Protein 3J3I (pdb70)

Radius of gyration: 35.37 Å; Cα contacts (8 Å, |Δi|>4): 1580; chains: 1; bounding box: 76×123×80 Å

Solvent-accessible surface area: 52558 Å² total; per-residue (Å²): 242,48,78,49,62,118,113,81,40,102,57,76,111,95,112,51,34,30,105,139,208,185,69,144,154,157,140,188,141,112,118,84,49,135,108,82,144,90,37,25,42,99,36,32,35,153,28,23,14,19,123,64,6,100,92,109,98,33,94,50,77,80,79,182,39,214,223,123,198,104,116,179,107,45,69,37,11,40,40,5,22,103,67,12,57,91,83,29,5,28,13,7,25,5,2,20,50,95,95,0,48,5,87,30,25,26,16,18,36,149,90,193,28,86,67,178,24,72,39,14,15,82,32,79,20,46,8,74,25,90,138,96,139,2,83,10,121,51,75,86,31,122,97,72,163,14,111,20,96,90,125,21,47,46,115,74,168,128,56,41,116,71,80,86,60,20,18,173,9,4,23,114,68,112,118,83,17,128,166,30,86,135,114,89,50,110,23,31,64,43,8,17,24,96,4,40,107,9,0,7,0,6,3,0,1,4,6,0,0,0,4,10,4,30,3,20,82,121,136,70,25,100,22,115,4,28,18,88,57,15,73,22,45,20,13,40,49,5,2,93,5,49,53,124,132,42,70,7,10,0,25,0,44,36,11,88,41,78,12,8,1,0,0,1,2,7,2,0,52,95,38,10,81,123,30,168,71,91,53,4,49,12,39,49,14,47,109,45,4,1,1,0,3,80,35,213,32,108,102,94,69,16,63,8,96,3,56,53,15,24,0,13,3,3,1,16,14,3,1,67,46,28,13,14,53,12,1,22,34,0,11,6,6,2,5,8,0,26,23,16,14,84,41,73,52,21,23,6,3,22,15,68,20,38,7,93,5,8,1,6,17,35,42,94,69,81,108,42,56,31,0,12,3,48,35,32,38,52,8,8,46,0,22,0,13,5,29,1,0,9,4,5,18,20,23,7,16,35,28,31,6,30,106,137,78,112,193,59,20,130,123,55,20,112,56,58,177,112,137,53,29,25,81,38,44,48,26,22,63,44,78,34,77,80,52,39,133,23,56,138,17,83,111,22,23,56,20,55,9,8,54,117,59,22,12,16,111,16,23,28,21,33,41,57,100,99,99,0,48,157,22,38,139,96,15,36,84,125,45,130,52,49,116,105,22,148,39,3,7,29,6,26,10,10,14,23,79,123,49,65,40,70,41,58,40,52,27,59,60,60,42,48,32,54,37,62,134,60,47,73,40,28,21,22,16,27,2,121,32,63,102,41,129,44,106,37,68,78,144,47,46,48,118,49,148,95,60,8,18,20,56,9,18,64,45,13,57,34,19,82,74,96,19,112,83,45,86,37,25,79,73,49,38,116,70,72,26,136,98,123,137,112,117,22,17,11,32,10,1,4,10,25,45,47,46,10,33,146,84,54,16,2,0,5,3,20,0,1,13,20,22,19,19,0,4,2,20,4,30,8,106,21,138,69,20,54,52,20,109,67,66,178,50,43,32,96,78,83,29,100,20,45,21,18,71,14,5,59,42,34,1,1,28,35,19,134,21,79,23,85,43,79,10,16,10,32,19,12,29,0,48,8,52,2,2,77,12,16,18,40,164,8,14,28,25,57,18,91,24,7,49,2,13,10,10,18,76,155,24,96,69,86,38,62,144,42,172,56,104,80,9,20,93,22,5,39,52,19,12,58,13,21,52,69,41,16,40,47,15,35,19,28,26,18,25,3,19,36,27,15,34,4,97,4,2,92,35,67,109,31,59,12,11,36,12,25,56,68,25,14,67,15,17,22,124,39,147,64,126,74,77,81,19,164,175,38,34,21,32,62,31,122,33,39,30,14,24,19,38,43,7,5,36,13,0,28,26,20,21,35,30,13,1,14,63,17,9,12,76,56,17,45,137,54,177,170,13,141,12,25,45,13,14,10,1,14,20,67,69,3,28,6,12,110,73,9,17,88,22,0,35,147,99,138,66,6,22,4,46,5,5,28,29,16,5,42,28,31,10,109,86,14,76,66,66,145,50,22,30,43,50,27,103,18,106,68,155,102,16,65,25,75,47,127,24,168,75,112,150,79,69,101,116,115,125,61,25,46,113,21,15,33,26,28,36,21,19,6,12,34,54,19,106,42,42,122,91,44,10,65,76,147,45,42,95,66,143,32,155,123,1,68,154,45,52,111,139,9,66,127,39,8,4,9,19,149,24,10,11,23,87,66,67,143,125,43,86,93,102,20,112,30,103,92,44,114,52,19,91,70,49,121,54,127,73,36,59,76,88,71,148,145

Nearest PDB structures (foldseek):
  3j3i-assembly1_A  TM=1.001E+00  e=0.000E+00  Penicillium chrysogenum virus (isolate Caston)

Foldseek 3Di:
DDDDPDDDPPPDDDDFTADDDDDDDDDDDDPCLVVLVVLLQVDVVPALVLVLLDADEAADDPDHDDDDDDDDDQAFQVVVCVVQVQQQALPLLDVLDQKKKFKWKWADDDPSDDQPLDGMGIWIAIGGADADAAAEDADDDDFDQQDFDCLQAPVHDDLPDDLVSVPPQFWHPPPQSVDDDPPLSVLLSVQRRVQRDWHDQLVLVLLLVLVLLVFALPPKDKDFAAAAEAATAPHPSLSVVPDDPLEAEQEDPAPPDVLLNRRSRLSQAFRRPPRDCGHYGDDHGSPHYYYYHNDDDDGDPDMDIDHNPSSVQSSCVSLQQDVQVSVSVNLAVSLCRVGPDPAYNFHWDHDRHGHSVSSTGSTDGDKDWGHQWFCWSSNSNSSSVVVNLVVLQLVCQPQVQQPPDPPDRQVVVLPPQDCSSQDDDDHDGDRIGGNDRDNPSQPAARDDPDRHYDGHDLSCCQSDPQCVLVSVVSRDDPIDDSPPDGGHHIGDFGHMDDDDDDDDDDDDDDDDDDDDADFKFKWWWKFDFDPDIDIGIGIDGLFDDDAFDDEARAGTWFADIISDADPCLVVVVCVQADDPDAPVPGDVSSRCLAGTFLWFPALLQLLLLLVLLVVLNQVDPQPDWDDDDPLDALEDAADHRCVSVVVSFPEEAEDPALHDLLLVSSSRSSCPWHDPTRDNGRLGYTYHAGHYHYYDHDDDHDDDDDDAPCSVVSSCSVCQPRHPPSVCSCQQVVAQPRSLVVVLVPFPGHYKYFGHHDTYHDDPYHPPPFKHDPDADDPCSASPVVLRVVVSLVVLVLLQVVQLSPDAVSRDAQPRNLPAQWARSGQDSRPSNVSVQVFDNDDTIRCGNSSSRVSRVVNVQQVPLADGDAEDPDDDPSFPNFDDDDDDDDDPDDPCVVVHQLLLCQLPVVPGSHHDDNDDDSSDRHDSDVRVVQVVVVPGDTSGTDDMWMAGDDDDDDRPRDDCSVCVSVPPDANSCPPMDD

B-factor: mean 20.0, std 0.0, range [20.0, 20.0]

Structure (mmCIF, N/CA/C/O backbone):
data_3J3I
#
_entry.id   3J3I
#
_cell.length_a   1
_cell.length_b   1
_cell.length_c   1
_cell.angle_alpha   90
_cell.angle_beta   90
_cell.angle_gamma   90
#
_symmetry.space_group_name_H-M   'P 1'
#
loop_
_atom_site.group_PDB
_atom_site.id
_atom_site.type_symbol
_atom_site.label_atom_id
_atom_site.label_alt_id
_atom_site.label_comp_id
_atom_site.label_asym_id
_atom_site.label_entity_id
_atom_site.label_seq_id
_atom_site.pdbx_PDB_ins_code
_atom_site.Cartn_x
_atom_site.Cartn_y
_atom_site.Cartn_z
_atom_site.occupancy
_atom_site.B_iso_or_equiv
_atom_site.auth_seq_id
_atom_site.auth_comp_id
_atom_site.auth_asym_id
_atom_site.auth_atom_id
_atom_site.pdbx_PDB_model_num
ATOM 1 N N . MET A 1 1 ? 70.204 125.318 120.019 1.00 20.00 1 MET A N 1
ATOM 2 C CA . MET A 1 1 ? 70.893 125.769 121.222 1.00 20.00 1 MET A CA 1
ATOM 3 C C . MET A 1 1 ? 71.257 124.594 122.122 1.00 20.00 1 MET A C 1
ATOM 4 O O . MET A 1 1 ? 71.753 124.781 123.233 1.00 20.00 1 MET A O 1
ATOM 9 N N . ALA A 1 2 ? 70.991 123.383 121.634 1.00 20.00 2 ALA A N 1
ATOM 10 C CA . ALA A 1 2 ? 71.336 122.152 122.344 1.00 20.00 2 ALA A CA 1
ATOM 11 C C . ALA A 1 2 ? 72.136 121.174 121.475 1.00 20.00 2 ALA A C 1
ATOM 12 O O . ALA A 1 2 ? 71.775 120.912 120.328 1.00 20.00 2 ALA A O 1
ATOM 14 N N . ALA A 1 3 ? 73.219 120.637 122.032 1.00 20.00 3 ALA A N 1
ATOM 15 C CA . ALA A 1 3 ? 74.047 119.639 121.353 1.00 20.00 3 ALA A CA 1
ATOM 16 C C . ALA A 1 3 ? 74.521 118.582 122.364 1.00 20.00 3 ALA A C 1
ATOM 17 O O . ALA A 1 3 ? 74.541 118.879 123.559 1.00 20.00 3 ALA A O 1
ATOM 19 N N . PRO A 1 4 ? 74.780 117.367 121.890 1.00 20.00 4 PRO A N 1
ATOM 20 C CA . PRO A 1 4 ? 74.653 117.036 120.461 1.00 20.00 4 PRO A CA 1
ATOM 21 C C . PRO A 1 4 ? 73.351 116.305 120.084 1.00 20.00 4 PRO A C 1
ATOM 22 O O . PRO A 1 4 ? 72.690 115.731 120.950 1.00 20.00 4 PRO A O 1
ATOM 26 N N . VAL A 1 5 ? 73.008 116.330 118.795 1.00 20.00 5 VAL A N 1
ATOM 27 C CA . VAL A 1 5 ? 71.897 115.544 118.232 1.00 20.00 5 VAL A CA 1
ATOM 28 C C . VAL A 1 5 ? 70.486 115.752 118.810 1.00 20.00 5 VAL A C 1
ATOM 29 O O . VAL A 1 5 ? 69.764 114.786 119.064 1.00 20.00 5 VAL A O 1
ATOM 33 N N . LEU A 1 6 ? 70.097 117.007 119.013 1.00 20.00 6 LEU A N 1
ATOM 34 C CA . LEU A 1 6 ? 68.782 117.335 119.575 1.00 20.00 6 LEU A CA 1
ATOM 35 C C . LEU A 1 6 ? 67.554 116.944 118.727 1.00 20.00 6 LEU A C 1
ATOM 36 O O . LEU A 1 6 ? 67.560 117.039 117.500 1.00 20.00 6 LEU A O 1
ATOM 41 N N . TYR A 1 7 ? 66.508 116.511 119.430 1.00 20.00 7 TYR A N 1
ATOM 42 C CA . TYR A 1 7 ? 65.165 116.180 118.891 1.00 20.00 7 TYR A CA 1
ATOM 43 C C . TYR A 1 7 ? 64.026 116.879 119.684 1.00 20.00 7 TYR A C 1
ATOM 44 O O . TYR A 1 7 ? 64.275 117.354 120.791 1.00 20.00 7 TYR A O 1
ATOM 53 N N . GLY A 1 8 ? 62.797 116.963 119.144 1.00 20.00 8 GLY A N 1
ATOM 54 C CA . GLY A 1 8 ? 61.745 117.705 119.840 1.00 20.00 8 GLY A CA 1
ATOM 55 C C . GLY A 1 8 ? 61.085 116.908 120.953 1.00 20.00 8 GLY A C 1
ATOM 56 O O . GLY A 1 8 ? 60.680 117.469 121.972 1.00 20.00 8 GLY A O 1
ATOM 57 N N . GLY A 1 9 ? 60.981 115.596 120.752 1.00 20.00 9 GLY A N 1
ATOM 58 C CA . GLY A 1 9 ? 60.396 114.697 121.745 1.00 20.00 9 GLY A CA 1
ATOM 59 C C . GLY A 1 9 ? 60.040 113.358 121.126 1.00 20.00 9 GLY A C 1
ATOM 60 O O . GLY A 1 9 ? 60.804 112.815 120.325 1.00 20.00 9 GLY A O 1
ATOM 61 N N . ALA A 1 10 ? 58.879 112.826 121.499 1.00 20.00 10 ALA A N 1
ATOM 62 C CA . ALA A 1 10 ? 58.369 111.591 120.905 1.00 20.00 10 ALA A CA 1
ATOM 63 C C . ALA A 1 10 ? 57.928 111.828 119.461 1.00 20.00 10 ALA A C 1
ATOM 64 O O . ALA A 1 10 ? 58.185 111.000 118.584 1.00 20.00 10 ALA A O 1
ATOM 66 N N . GLY A 1 11 ? 57.270 112.962 119.223 1.00 20.00 11 GLY A N 1
ATOM 67 C CA . GLY A 1 11 ? 56.786 113.324 117.891 1.00 20.00 11 GLY A CA 1
ATOM 68 C C . GLY A 1 11 ? 57.790 114.138 117.094 1.00 20.00 11 GLY A C 1
ATOM 69 O O . GLY A 1 11 ? 58.592 114.881 117.664 1.00 20.00 11 GLY A O 1
ATOM 70 N N . GLY A 1 12 ? 57.740 113.995 115.771 1.00 20.00 12 GLY A N 1
ATOM 71 C CA . GLY A 1 12 ? 58.605 114.753 114.869 1.00 20.00 12 GLY A CA 1
ATOM 72 C C . GLY A 1 12 ? 60.044 114.271 114.875 1.00 20.00 12 GLY A C 1
ATOM 73 O O . GLY A 1 12 ? 60.955 115.024 115.224 1.00 20.00 12 GLY A O 1
ATOM 74 N N . THR A 1 13 ? 60.244 113.014 114.484 1.00 20.00 13 THR A N 1
ATOM 75 C CA . THR A 1 13 ? 61.578 112.415 114.432 1.00 20.00 13 THR A CA 1
ATOM 76 C C . THR A 1 13 ? 62.217 112.610 113.057 1.00 20.00 13 THR A C 1
ATOM 77 O O . THR A 1 13 ? 61.525 112.614 112.036 1.00 20.00 13 THR A O 1
ATOM 81 N N . ALA A 1 14 ? 63.540 112.770 113.046 1.00 20.00 14 ALA A N 1
ATOM 82 C CA . ALA A 1 14 ? 64.307 112.973 111.816 1.00 20.00 14 ALA A CA 1
ATOM 83 C C . ALA A 1 14 ? 65.429 111.933 111.715 1.00 20.00 14 ALA A C 1
ATOM 84 O O . ALA A 1 14 ? 65.262 110.798 112.166 1.00 20.00 14 ALA A O 1
ATOM 86 N N . THR A 1 15 ? 66.560 112.315 111.119 1.00 20.00 15 THR A N 1
ATOM 87 C CA . THR A 1 15 ? 67.709 111.413 110.971 1.00 20.00 15 THR A CA 1
ATOM 88 C C . THR A 1 15 ? 68.321 111.018 112.320 1.00 20.00 15 THR A C 1
ATOM 89 O O . THR A 1 15 ? 68.139 111.710 113.324 1.00 20.00 15 THR A O 1
ATOM 93 N N . GLY A 1 16 ? 69.053 109.905 112.322 1.00 20.00 16 GLY A N 1
ATOM 94 C CA . GLY A 1 16 ? 69.576 109.297 113.550 1.00 20.00 16 GLY A CA 1
ATOM 95 C C . GLY A 1 16 ? 70.663 110.097 114.259 1.00 20.00 16 GLY A C 1
ATOM 96 O O . GLY A 1 16 ? 71.664 110.462 113.640 1.00 20.00 16 GLY A O 1
ATOM 97 N N . PRO A 1 17 ? 70.474 110.379 115.566 1.00 20.00 17 PRO A N 1
ATOM 98 C CA . PRO A 1 17 ? 71.491 111.061 116.377 1.00 20.00 17 PRO A CA 1
ATOM 99 C C . PRO A 1 17 ? 72.766 110.262 116.664 1.00 20.00 17 PRO A C 1
ATOM 100 O O . PRO A 1 17 ? 72.754 109.030 116.625 1.00 20.00 17 PRO A O 1
ATOM 104 N N . GLY A 1 18 ? 73.851 110.984 116.947 1.00 20.00 18 GLY A N 1
ATOM 105 C CA . GLY A 1 18 ? 75.074 110.405 117.508 1.00 20.00 18 GLY A CA 1
ATOM 106 C C . GLY A 1 18 ? 75.053 110.508 119.025 1.00 20.00 18 GLY A C 1
ATOM 107 O O . GLY A 1 18 ? 73.994 110.730 119.618 1.00 20.00 18 GLY A O 1
ATOM 108 N N . ASP A 1 19 ? 76.217 110.349 119.657 1.00 20.00 19 ASP A N 1
ATOM 109 C CA . ASP A 1 19 ? 76.317 110.369 121.122 1.00 20.00 19 ASP A CA 1
ATOM 110 C C . ASP A 1 19 ? 77.450 111.268 121.626 1.00 20.00 19 ASP A C 1
ATOM 111 O O . ASP A 1 19 ? 78.591 111.151 121.177 1.00 20.00 19 ASP A O 1
ATOM 116 N N . MET A 1 20 ? 77.116 112.162 122.558 1.00 20.00 20 MET A N 1
ATOM 117 C CA . MET A 1 20 ? 78.098 112.994 123.262 1.00 20.00 20 MET A CA 1
ATOM 118 C C . MET A 1 20 ? 77.686 113.134 124.731 1.00 20.00 20 MET A C 1
ATOM 119 O O . MET A 1 20 ? 76.690 112.545 125.159 1.00 20.00 20 MET A O 1
ATOM 124 N N . ARG A 1 21 ? 78.458 113.903 125.497 1.00 20.00 21 ARG A N 1
ATOM 125 C CA . ARG A 1 21 ? 78.122 114.212 126.889 1.00 20.00 21 ARG A CA 1
ATOM 126 C C . ARG A 1 21 ? 76.813 115.006 126.965 1.00 20.00 21 ARG A C 1
ATOM 127 O O . ARG A 1 21 ? 76.502 115.797 126.072 1.00 20.00 21 ARG A O 1
ATOM 135 N N . ARG A 1 22 ? 76.060 114.787 128.041 1.00 20.00 22 ARG A N 1
ATOM 136 C CA . ARG A 1 22 ? 74.709 115.347 128.195 1.00 20.00 22 ARG A CA 1
ATOM 137 C C . ARG A 1 22 ? 74.638 116.876 128.264 1.00 20.00 22 ARG A C 1
ATOM 138 O O . ARG A 1 22 ? 75.650 117.558 128.439 1.00 20.00 22 ARG A O 1
ATOM 146 N N . SER A 1 23 ? 73.420 117.390 128.098 1.00 20.00 23 SER A N 1
ATOM 147 C CA . SER A 1 23 ? 73.088 118.782 128.394 1.00 20.00 23 SER A CA 1
ATOM 148 C C . SER A 1 23 ? 72.221 118.812 129.652 1.00 20.00 23 SER A C 1
ATOM 149 O O . SER A 1 23 ? 72.509 119.547 130.598 1.00 20.00 23 SER A O 1
ATOM 152 N N . LEU A 1 24 ? 71.156 118.010 129.642 1.00 20.00 24 LEU A N 1
ATOM 153 C CA . LEU A 1 24 ? 70.302 117.800 130.811 1.00 20.00 24 LEU A CA 1
ATOM 154 C C . LEU A 1 24 ? 70.109 116.300 131.049 1.00 20.00 24 LEU A C 1
ATOM 155 O O . LEU A 1 24 ? 70.535 115.475 130.237 1.00 20.00 24 LEU A O 1
ATOM 160 N N . MET A 1 25 ? 69.468 115.956 132.164 1.00 20.00 25 MET A N 1
ATOM 161 C CA . MET A 1 25 ? 69.256 114.555 132.542 1.00 20.00 25 MET A CA 1
ATOM 162 C C . MET A 1 25 ? 68.225 113.858 131.650 1.00 20.00 25 MET A C 1
ATOM 163 O O . MET A 1 25 ? 67.257 114.479 131.205 1.00 20.00 25 MET A O 1
ATOM 168 N N . HIS A 1 26 ? 68.450 112.569 131.395 1.00 20.00 26 HIS A N 1
ATOM 169 C CA . HIS A 1 26 ? 67.490 111.721 130.685 1.00 20.00 26 HIS A CA 1
ATOM 170 C C . HIS A 1 26 ? 67.080 110.550 131.577 1.00 20.00 26 HIS A C 1
ATOM 171 O O . HIS A 1 26 ? 67.886 109.658 131.851 1.00 20.00 26 HIS A O 1
ATOM 178 N N . GLU A 1 27 ? 65.822 110.561 132.019 1.00 20.00 27 GLU A N 1
ATOM 179 C CA . GLU A 1 27 ? 65.322 109.592 132.996 1.00 20.00 27 GLU A CA 1
ATOM 180 C C . GLU A 1 27 ? 64.172 108.733 132.468 1.00 20.00 27 GLU A C 1
ATOM 181 O O . GLU A 1 27 ? 64.213 107.506 132.576 1.00 20.00 27 GLU A O 1
ATOM 187 N N . LYS A 1 28 ? 63.153 109.381 131.906 1.00 20.00 28 LYS A N 1
ATOM 188 C CA . LYS A 1 28 ? 61.850 108.741 131.687 1.00 20.00 28 LYS A CA 1
ATOM 189 C C . LYS A 1 28 ? 61.899 107.524 130.754 1.00 20.00 28 LYS A C 1
ATOM 190 O O . LYS A 1 28 ? 62.727 107.447 129.845 1.00 20.00 28 LYS A O 1
ATOM 196 N N . LYS A 1 29 ? 60.992 106.583 131.009 1.00 20.00 29 LYS A N 1
ATOM 197 C CA . LYS A 1 29 ? 60.947 105.289 130.328 1.00 20.00 29 LYS A CA 1
ATOM 198 C C . LYS A 1 29 ? 60.524 105.402 128.860 1.00 20.00 29 LYS A C 1
ATOM 199 O O . LYS A 1 29 ? 59.699 106.247 128.505 1.00 20.00 29 LYS A O 1
ATOM 205 N N . GLN A 1 30 ? 61.100 104.540 128.022 1.00 20.00 30 GLN A N 1
ATOM 206 C CA . GLN A 1 30 ? 60.673 104.372 126.630 1.00 20.00 30 GLN A CA 1
ATOM 207 C C . GLN A 1 30 ? 59.769 103.144 126.510 1.00 20.00 30 GLN A C 1
ATOM 208 O O . GLN A 1 30 ? 59.980 102.139 127.191 1.00 20.00 30 GLN A O 1
ATOM 214 N N . VAL A 1 31 ? 58.780 103.224 125.620 1.00 20.00 31 VAL A N 1
ATOM 215 C CA . VAL A 1 31 ? 57.732 102.199 125.521 1.00 20.00 31 VAL A CA 1
ATOM 216 C C . VAL A 1 31 ? 58.118 100.951 124.707 1.00 20.00 31 VAL A C 1
ATOM 217 O O . VAL A 1 31 ? 57.249 100.140 124.377 1.00 20.00 31 VAL A O 1
ATOM 221 N N . PHE A 1 32 ? 59.405 100.786 124.393 1.00 20.00 32 PHE A N 1
ATOM 222 C CA . PHE A 1 32 ? 59.889 99.539 123.789 1.00 20.00 32 PHE A CA 1
ATOM 223 C C . PHE A 1 32 ? 60.030 98.421 124.833 1.00 20.00 32 PHE A C 1
ATOM 224 O O . PHE A 1 32 ? 60.358 97.287 124.486 1.00 20.00 32 PHE A O 1
ATOM 232 N N . ALA A 1 33 ? 59.781 98.742 126.104 1.00 20.00 33 ALA A N 1
ATOM 233 C CA . ALA A 1 33 ? 59.799 97.755 127.189 1.00 20.00 33 ALA A CA 1
ATOM 234 C C . ALA A 1 33 ? 58.846 96.579 126.954 1.00 20.00 33 ALA A C 1
ATOM 235 O O . ALA A 1 33 ? 59.058 95.492 127.494 1.00 20.00 33 ALA A O 1
ATOM 237 N N . GLU A 1 34 ? 57.797 96.799 126.161 1.00 20.00 34 GLU A N 1
ATOM 238 C CA . GLU A 1 34 ? 56.907 95.715 125.740 1.00 20.00 34 GLU A CA 1
ATOM 239 C C . GLU A 1 34 ? 57.650 94.787 124.772 1.00 20.00 34 GLU A C 1
ATOM 240 O O . GLU A 1 34 ? 57.468 93.570 124.809 1.00 20.00 34 GLU A O 1
ATOM 246 N N . LEU A 1 35 ? 58.485 95.371 123.912 1.00 20.00 35 LEU A N 1
ATOM 247 C CA . LEU A 1 35 ? 59.361 94.600 123.026 1.00 20.00 35 LEU A CA 1
ATOM 248 C C . LEU A 1 35 ? 60.514 93.946 123.797 1.00 20.00 35 LEU A C 1
ATOM 249 O O . LEU A 1 35 ? 61.041 92.925 123.363 1.00 20.00 35 LEU A O 1
ATOM 254 N N . ARG A 1 36 ? 60.903 94.527 124.933 1.00 20.00 36 ARG A N 1
ATOM 255 C CA . ARG A 1 36 ? 61.951 93.941 125.782 1.00 20.00 36 ARG A CA 1
ATOM 256 C C . ARG A 1 36 ? 61.581 92.529 126.260 1.00 20.00 36 ARG A C 1
ATOM 257 O O . ARG A 1 36 ? 62.465 91.716 126.533 1.00 20.00 36 ARG A O 1
ATOM 265 N N . ARG A 1 37 ? 60.282 92.244 126.365 1.00 20.00 37 ARG A N 1
ATOM 266 C CA . ARG A 1 37 ? 59.810 90.885 126.655 1.00 20.00 37 ARG A CA 1
ATOM 267 C C . ARG A 1 37 ? 60.281 89.886 125.594 1.00 20.00 37 ARG A C 1
ATOM 268 O O . ARG A 1 37 ? 60.610 88.747 125.924 1.00 20.00 37 ARG A O 1
ATOM 276 N N . GLU A 1 38 ? 60.305 90.311 124.329 1.00 20.00 38 GLU A N 1
ATOM 277 C CA . GLU A 1 38 ? 60.798 89.469 123.228 1.00 20.00 38 GLU A CA 1
ATOM 278 C C . GLU A 1 38 ? 62.155 88.858 123.565 1.00 20.00 38 GLU A C 1
ATOM 279 O O . GLU A 1 38 ? 62.430 87.713 123.205 1.00 20.00 38 GLU A O 1
ATOM 285 N N . ALA A 1 39 ? 63.000 89.633 124.242 1.00 20.00 39 ALA A N 1
ATOM 286 C CA . ALA A 1 39 ? 64.249 89.113 124.784 1.00 20.00 39 ALA A CA 1
ATOM 287 C C . ALA A 1 39 ? 63.938 87.979 125.754 1.00 20.00 39 ALA A C 1
ATOM 288 O O . ALA A 1 39 ? 64.283 86.833 125.490 1.00 20.00 39 ALA A O 1
ATOM 290 N N . GLN A 1 40 ? 63.247 88.303 126.847 1.00 20.00 40 GLN A N 1
ATOM 291 C CA . GLN A 1 40 ? 62.916 87.329 127.896 1.00 20.00 40 GLN A CA 1
ATOM 292 C C . GLN A 1 40 ? 62.158 86.112 127.357 1.00 20.00 40 GLN A C 1
ATOM 293 O O . GLN A 1 40 ? 62.483 84.976 127.699 1.00 20.00 40 GLN A O 1
ATOM 299 N N . ALA A 1 41 ? 61.159 86.358 126.512 1.00 20.00 41 ALA A N 1
ATOM 300 C CA . ALA A 1 41 ? 60.287 85.299 125.995 1.00 20.00 41 ALA A CA 1
ATOM 301 C C . ALA A 1 41 ? 61.011 84.302 125.085 1.00 20.00 41 ALA A C 1
ATOM 302 O O . ALA A 1 41 ? 60.704 83.109 125.102 1.00 20.00 41 ALA A O 1
ATOM 304 N N . LEU A 1 42 ? 61.966 84.793 124.297 1.00 20.00 42 LEU A N 1
ATOM 305 C CA . LEU A 1 42 ? 62.677 83.959 123.324 1.00 20.00 42 LEU A CA 1
ATOM 306 C C . LEU A 1 42 ? 63.737 83.049 123.957 1.00 20.00 42 LEU A C 1
ATOM 307 O O . LEU A 1 42 ? 64.028 81.977 123.422 1.00 20.00 42 LEU A O 1
ATOM 312 N N . ARG A 1 43 ? 64.298 83.466 125.092 1.00 20.00 43 ARG A N 1
ATOM 313 C CA . ARG A 1 43 ? 65.448 82.770 125.701 1.00 20.00 43 ARG A CA 1
ATOM 314 C C . ARG A 1 43 ? 65.114 81.968 126.962 1.00 20.00 43 ARG A C 1
ATOM 315 O O . ARG A 1 43 ? 65.753 80.950 127.220 1.00 20.00 43 ARG A O 1
ATOM 323 N N . VAL A 1 44 ? 64.138 82.420 127.748 1.00 20.00 44 VAL A N 1
ATOM 324 C CA . VAL A 1 44 ? 63.702 81.659 128.926 1.00 20.00 44 VAL A CA 1
ATOM 325 C C . VAL A 1 44 ? 62.867 80.441 128.513 1.00 20.00 44 VAL A C 1
ATOM 326 O O . VAL A 1 44 ? 62.879 79.415 129.196 1.00 20.00 44 VAL A O 1
ATOM 330 N N . ALA A 1 45 ? 62.148 80.564 127.397 1.00 20.00 45 ALA A N 1
ATOM 331 C CA . ALA A 1 45 ? 61.350 79.465 126.857 1.00 20.00 45 ALA A CA 1
ATOM 332 C C . ALA A 1 45 ? 62.250 78.433 126.183 1.00 20.00 45 ALA A C 1
ATOM 333 O O . ALA A 1 45 ? 62.261 77.263 126.572 1.00 20.00 45 ALA A O 1
ATOM 335 N N . LYS A 1 46 ? 63.001 78.874 125.175 1.00 20.00 46 LYS A N 1
ATOM 336 C CA . LYS A 1 46 ? 63.944 78.004 124.469 1.00 20.00 46 LYS A CA 1
ATOM 337 C C . LYS A 1 46 ? 65.279 78.016 125.206 1.00 20.00 46 LYS A C 1
ATOM 338 O O . LYS A 1 46 ? 66.068 78.953 125.071 1.00 20.00 46 LYS A O 1
ATOM 344 N N . GLU A 1 47 ? 65.522 76.965 125.985 1.00 20.00 47 GLU A N 1
ATOM 345 C CA . GLU A 1 47 ? 66.596 76.969 126.970 1.00 20.00 47 GLU A CA 1
ATOM 346 C C . GLU A 1 47 ? 66.906 75.540 127.433 1.00 20.00 47 GLU A C 1
ATOM 347 O O . GLU A 1 47 ? 66.018 74.687 127.460 1.00 20.00 47 GLU A O 1
ATOM 353 N N . ALA A 1 48 ? 68.163 75.285 127.795 1.00 20.00 48 ALA A N 1
ATOM 354 C CA . ALA A 1 48 ? 68.617 73.932 128.142 1.00 20.00 48 ALA A CA 1
ATOM 355 C C . ALA A 1 48 ? 68.033 73.438 129.468 1.00 20.00 48 ALA A C 1
ATOM 356 O O . ALA A 1 48 ? 67.459 72.350 129.538 1.00 20.00 48 ALA A O 1
ATOM 358 N N . ARG A 1 49 ? 68.200 74.247 130.511 1.00 20.00 49 ARG A N 1
ATOM 359 C CA . ARG A 1 49 ? 67.711 73.943 131.862 1.00 20.00 49 ARG A CA 1
ATOM 360 C C . ARG A 1 49 ? 66.212 73.651 131.937 1.00 20.00 49 ARG A C 1
ATOM 361 O O . ARG A 1 49 ? 65.776 72.865 132.779 1.00 20.00 49 ARG A O 1
ATOM 369 N N . GLY A 1 50 ? 65.430 74.290 131.068 1.00 20.00 50 GLY A N 1
ATOM 370 C CA . GLY A 1 50 ? 63.980 74.083 131.021 1.00 20.00 50 GLY A CA 1
ATOM 371 C C . GLY A 1 50 ? 63.554 72.642 130.788 1.00 20.00 50 GLY A C 1
ATOM 372 O O . GLY A 1 50 ? 62.460 72.245 131.189 1.00 20.00 50 GLY A O 1
ATOM 373 N N . LYS A 1 51 ? 64.419 71.861 130.142 1.00 20.00 51 LYS A N 1
ATOM 374 C CA . LYS A 1 51 ? 64.153 70.446 129.876 1.00 20.00 51 LYS A CA 1
ATOM 375 C C . LYS A 1 51 ? 64.584 69.580 131.061 1.00 20.00 51 LYS A C 1
ATOM 376 O O . LYS A 1 51 ? 64.016 68.512 131.292 1.00 20.00 51 LYS A O 1
ATOM 382 N N . MET A 1 52 ? 65.593 70.041 131.799 1.00 20.00 52 MET A N 1
ATOM 383 C CA . MET A 1 52 ? 65.944 69.450 133.091 1.00 20.00 52 MET A CA 1
ATOM 384 C C . MET A 1 52 ? 64.874 69.820 134.122 1.00 20.00 52 MET A C 1
ATOM 385 O O . MET A 1 52 ? 64.604 69.054 135.049 1.00 20.00 52 MET A O 1
ATOM 390 N N . SER A 1 53 ? 64.270 70.997 133.949 1.00 20.00 53 SER A N 1
ATOM 391 C CA . SER A 1 53 ? 63.155 71.444 134.786 1.00 20.00 53 SER A CA 1
ATOM 392 C C . SER A 1 53 ? 61.859 70.687 134.473 1.00 20.00 53 SER A C 1
ATOM 393 O O . SER A 1 53 ? 60.927 70.699 135.277 1.00 20.00 53 SER A O 1
ATOM 396 N N . VAL A 1 54 ? 61.791 70.062 133.297 1.00 20.00 54 VAL A N 1
ATOM 397 C CA . VAL A 1 54 ? 60.735 69.098 132.990 1.00 20.00 54 VAL A CA 1
ATOM 398 C C . VAL A 1 54 ? 61.155 67.751 133.578 1.00 20.00 54 VAL A C 1
ATOM 399 O O . VAL A 1 54 ? 62.207 67.218 133.223 1.00 20.00 54 VAL A O 1
ATOM 403 N N . TRP A 1 55 ? 60.327 67.206 134.468 1.00 20.00 55 TRP A N 1
ATOM 404 C CA . TRP A 1 55 ? 60.705 66.044 135.286 1.00 20.00 55 TRP A CA 1
ATOM 405 C C . TRP A 1 55 ? 59.645 64.942 135.289 1.00 20.00 55 TRP A C 1
ATOM 406 O O . TRP A 1 55 ? 58.571 65.095 134.702 1.00 20.00 55 TRP A O 1
ATOM 417 N N . ASP A 1 56 ? 59.969 63.829 135.949 1.00 20.00 56 ASP A N 1
ATOM 418 C CA . ASP A 1 56 ? 59.047 62.705 136.115 1.00 20.00 56 ASP A CA 1
ATOM 419 C C . ASP A 1 56 ? 58.345 62.773 137.481 1.00 20.00 56 ASP A C 1
ATOM 420 O O . ASP A 1 56 ? 58.953 63.206 138.462 1.00 20.00 56 ASP A O 1
ATOM 425 N N . PRO A 1 57 ? 57.067 62.340 137.550 1.00 20.00 57 PRO A N 1
ATOM 426 C CA . PRO A 1 57 ? 56.270 62.408 138.777 1.00 20.00 57 PRO A CA 1
ATOM 427 C C . PRO A 1 57 ? 56.296 61.105 139.583 1.00 20.00 57 PRO A C 1
ATOM 428 O O . PRO A 1 57 ? 56.973 60.154 139.185 1.00 20.00 57 PRO A O 1
ATOM 432 N N . SER A 1 58 ? 55.556 61.059 140.695 1.00 20.00 58 SER A N 1
ATOM 433 C CA . SER A 1 58 ? 55.586 59.896 141.594 1.00 20.00 58 SER A CA 1
ATOM 434 C C . SER A 1 58 ? 54.484 59.857 142.669 1.00 20.00 58 SER A C 1
ATOM 435 O O . SER A 1 58 ? 53.674 60.778 142.784 1.00 20.00 58 SER A O 1
ATOM 438 N N . THR A 1 59 ? 54.471 58.765 143.438 1.00 20.00 59 THR A N 1
ATOM 439 C CA . THR A 1 59 ? 53.586 58.591 144.600 1.00 20.00 59 THR A CA 1
ATOM 440 C C . THR A 1 59 ? 54.091 57.420 145.461 1.00 20.00 59 THR A C 1
ATOM 441 O O . THR A 1 59 ? 54.987 56.688 145.033 1.00 20.00 59 THR A O 1
ATOM 445 N N . ARG A 1 60 ? 53.531 57.239 146.661 1.00 20.00 60 ARG A N 1
ATOM 446 C CA . ARG A 1 60 ? 53.988 56.159 147.556 1.00 20.00 60 ARG A CA 1
ATOM 447 C C . ARG A 1 60 ? 52.950 55.622 148.557 1.00 20.00 60 ARG A C 1
ATOM 448 O O . ARG A 1 60 ? 52.475 54.496 148.407 1.00 20.00 60 ARG A O 1
ATOM 456 N N . GLU A 1 61 ? 52.613 56.418 149.573 1.00 20.00 61 GLU A N 1
ATOM 457 C CA . GLU A 1 61 ? 51.966 55.896 150.788 1.00 20.00 61 GLU A CA 1
ATOM 458 C C . GLU A 1 61 ? 50.528 55.395 150.593 1.00 20.00 61 GLU A C 1
ATOM 459 O O . GLU A 1 61 ? 50.299 54.184 150.574 1.00 20.00 61 GLU A O 1
ATOM 465 N N . GLY A 1 62 ? 49.576 56.320 150.461 1.00 20.00 62 GLY A N 1
ATOM 466 C CA . GLY A 1 62 ? 48.144 55.996 150.486 1.00 20.00 62 GLY A CA 1
ATOM 467 C C . GLY A 1 62 ? 47.760 54.772 149.677 1.00 20.00 62 GLY A C 1
ATOM 468 O O . GLY A 1 62 ? 47.401 53.734 150.239 1.00 20.00 62 GLY A O 1
ATOM 469 N N . ALA A 1 63 ? 47.831 54.899 148.355 1.00 20.00 63 ALA A N 1
ATOM 470 C CA . ALA A 1 63 ? 47.598 53.772 147.453 1.00 20.00 63 ALA A CA 1
ATOM 471 C C . ALA A 1 63 ? 48.841 52.890 147.414 1.00 20.00 63 ALA A C 1
ATOM 472 O O . ALA A 1 63 ? 49.961 53.384 147.546 1.00 20.00 63 ALA A O 1
ATOM 474 N N . ARG A 1 64 ? 48.640 51.587 147.228 1.00 20.00 64 ARG A N 1
ATOM 475 C CA . ARG A 1 64 ? 49.744 50.627 147.245 1.00 20.00 64 ARG A CA 1
ATOM 476 C C . ARG A 1 64 ? 50.609 50.752 145.991 1.00 20.00 64 ARG A C 1
ATOM 477 O O . ARG A 1 64 ? 50.109 50.642 144.870 1.00 20.00 64 ARG A O 1
ATOM 485 N N . GLY A 1 65 ? 51.906 50.980 146.193 1.00 20.00 65 GLY A N 1
ATOM 486 C CA . GLY A 1 65 ? 52.858 51.102 145.092 1.00 20.00 65 GLY A CA 1
ATOM 487 C C . GLY A 1 65 ? 53.312 49.749 144.576 1.00 20.00 65 GLY A C 1
ATOM 488 O O . GLY A 1 65 ? 53.364 48.774 145.329 1.00 20.00 65 GLY A O 1
ATOM 489 N N . TYR A 1 66 ? 53.644 49.693 143.288 1.00 20.00 66 TYR A N 1
ATOM 490 C CA . TYR A 1 66 ? 54.095 48.453 142.654 1.00 20.00 66 TYR A CA 1
ATOM 491 C C . TYR A 1 66 ? 55.547 48.139 143.007 1.00 20.00 66 TYR A C 1
ATOM 492 O O . TYR A 1 66 ? 56.293 49.013 143.453 1.00 20.00 66 TYR A O 1
ATOM 501 N N . ARG A 1 67 ? 55.937 46.884 142.796 1.00 20.00 67 ARG A N 1
ATOM 502 C CA . ARG A 1 67 ? 57.288 46.422 143.115 1.00 20.00 67 ARG A CA 1
ATOM 503 C C . ARG A 1 67 ? 58.256 46.799 141.997 1.00 20.00 67 ARG A C 1
ATOM 504 O O . ARG A 1 67 ? 57.851 46.957 140.843 1.00 20.00 67 ARG A O 1
ATOM 512 N N . GLU A 1 68 ? 59.532 46.943 142.348 1.00 20.00 68 GLU A N 1
ATOM 513 C CA . GLU A 1 68 ? 60.583 47.230 141.372 1.00 20.00 68 GLU A CA 1
ATOM 514 C C . GLU A 1 68 ? 61.868 46.483 141.717 1.00 20.00 68 GLU A C 1
ATOM 515 O O . GLU A 1 68 ? 62.499 46.764 142.738 1.00 20.00 68 GLU A O 1
ATOM 521 N N . LYS A 1 69 ? 62.243 45.530 140.865 1.00 20.00 69 LYS A N 1
ATOM 522 C CA . LYS A 1 69 ? 63.529 44.845 140.981 1.00 20.00 69 LYS A CA 1
ATOM 523 C C . LYS A 1 69 ? 64.476 45.376 139.904 1.00 20.00 69 LYS A C 1
ATOM 524 O O . LYS A 1 69 ? 64.130 45.404 138.721 1.00 20.00 69 LYS A O 1
ATOM 530 N N . VAL A 1 70 ? 65.659 45.816 140.324 1.00 20.00 70 VAL A N 1
ATOM 531 C CA . VAL A 1 70 ? 66.652 46.372 139.407 1.00 20.00 70 VAL A CA 1
ATOM 532 C C . VAL A 1 70 ? 67.490 45.242 138.815 1.00 20.00 70 VAL A C 1
ATOM 533 O O . VAL A 1 70 ? 67.696 44.211 139.459 1.00 20.00 70 VAL A O 1
ATOM 537 N N . VAL A 1 71 ? 67.964 45.438 137.585 1.00 20.00 71 VAL A N 1
ATOM 538 C CA . VAL A 1 71 ? 68.811 44.449 136.911 1.00 20.00 71 VAL A CA 1
ATOM 539 C C . VAL A 1 71 ? 70.124 44.233 137.665 1.00 20.00 71 VAL A C 1
ATOM 540 O O . VAL A 1 71 ? 70.575 45.106 138.410 1.00 20.00 71 VAL A O 1
ATOM 544 N N . ARG A 1 72 ? 70.729 43.066 137.461 1.00 20.00 72 ARG A N 1
ATOM 545 C CA . ARG A 1 72 ? 71.940 42.678 138.185 1.00 20.00 72 ARG A CA 1
ATOM 546 C C . ARG A 1 72 ? 73.138 43.554 137.811 1.00 20.00 72 ARG A C 1
ATOM 547 O O . ARG A 1 72 ? 73.574 43.562 136.659 1.00 20.00 72 ARG A O 1
ATOM 555 N N . PHE A 1 73 ? 73.656 44.287 138.797 1.00 20.00 73 PHE A N 1
ATOM 556 C CA . PHE A 1 73 ? 74.883 45.067 138.640 1.00 20.00 73 PHE A CA 1
ATOM 557 C C . PHE A 1 73 ? 76.026 44.369 139.372 1.00 20.00 73 PHE A C 1
ATOM 558 O O . PHE A 1 73 ? 75.908 44.046 140.555 1.00 20.00 73 PHE A O 1
ATOM 566 N N . GLY A 1 74 ? 77.127 44.139 138.660 1.00 20.00 74 GLY A N 1
ATOM 567 C CA . GLY A 1 74 ? 78.282 43.440 139.217 1.00 20.00 74 GLY A CA 1
ATOM 568 C C . GLY A 1 74 ? 79.044 44.253 140.248 1.00 20.00 74 GLY A C 1
ATOM 569 O O . GLY A 1 74 ? 79.459 43.720 141.278 1.00 20.00 74 GLY A O 1
ATOM 570 N N . ARG A 1 75 ? 79.224 45.543 139.968 1.00 20.00 75 ARG A N 1
ATOM 571 C CA . ARG A 1 75 ? 79.976 46.438 140.848 1.00 20.00 75 ARG A CA 1
ATOM 572 C C . ARG A 1 75 ? 79.122 47.598 141.348 1.00 20.00 75 ARG A C 1
ATOM 573 O O . ARG A 1 75 ? 78.355 48.193 140.589 1.00 20.00 75 ARG A O 1
ATOM 581 N N . GLN A 1 76 ? 79.272 47.909 142.634 1.00 20.00 76 GLN A N 1
ATOM 582 C CA . GLN A 1 76 ? 78.524 48.983 143.281 1.00 20.00 76 GLN A CA 1
ATOM 583 C C . GLN A 1 76 ? 79.281 50.309 143.210 1.00 20.00 76 GLN A C 1
ATOM 584 O O . GLN A 1 76 ? 78.674 51.362 143.011 1.00 20.00 76 GLN A O 1
ATOM 590 N N . ILE A 1 77 ? 80.602 50.249 143.368 1.00 20.00 77 ILE A N 1
ATOM 591 C CA . ILE A 1 77 ? 81.443 51.448 143.372 1.00 20.00 77 ILE A CA 1
ATOM 592 C C . ILE A 1 77 ? 81.658 51.985 141.956 1.00 20.00 77 ILE A C 1
ATOM 593 O O . ILE A 1 77 ? 81.665 53.199 141.745 1.00 20.00 77 ILE A O 1
ATOM 598 N N . ALA A 1 78 ? 81.842 51.081 140.994 1.00 20.00 78 ALA A N 1
ATOM 599 C CA . ALA A 1 78 ? 82.028 51.463 139.592 1.00 20.00 78 ALA A CA 1
ATOM 600 C C . ALA A 1 78 ? 80.871 52.328 139.094 1.00 20.00 78 ALA A C 1
ATOM 601 O O . ALA A 1 78 ? 81.090 53.356 138.452 1.00 20.00 78 ALA A O 1
ATOM 603 N N . SER A 1 79 ? 79.646 51.905 139.400 1.00 20.00 79 SER A N 1
ATOM 604 C CA . SER A 1 79 ? 78.448 52.672 139.060 1.00 20.00 79 SER A CA 1
ATOM 605 C C . SER A 1 79 ? 78.333 53.943 139.905 1.00 20.00 79 SER A C 1
ATOM 606 O O . SER A 1 79 ? 77.852 54.969 139.422 1.00 20.00 79 SER A O 1
ATOM 609 N N . LEU A 1 80 ? 78.768 53.865 141.163 1.00 20.00 80 LEU A N 1
ATOM 610 C CA . LEU A 1 80 ? 78.787 55.029 142.054 1.00 20.00 80 LEU A CA 1
ATOM 611 C C . LEU A 1 80 ? 79.743 56.103 141.532 1.00 20.00 80 LEU A C 1
ATOM 612 O O . LEU A 1 80 ? 79.452 57.293 141.629 1.00 20.00 80 LEU A O 1
ATOM 617 N N . LEU A 1 81 ? 80.878 55.677 140.981 1.00 20.00 81 LEU A N 1
ATOM 618 C CA . LEU A 1 81 ? 81.822 56.599 140.341 1.00 20.00 81 LEU A CA 1
ATOM 619 C C . LEU A 1 81 ? 81.297 57.073 138.984 1.00 20.00 81 LEU A C 1
ATOM 620 O O . LEU A 1 81 ? 81.400 58.255 138.655 1.00 20.00 81 LEU A O 1
ATOM 625 N N . GLN A 1 82 ? 80.733 56.147 138.208 1.00 20.00 82 GLN A N 1
ATOM 626 C CA . GLN A 1 82 ? 80.208 56.456 136.872 1.00 20.00 82 GLN A CA 1
ATOM 627 C C . GLN A 1 82 ? 79.009 57.410 136.916 1.00 20.00 82 GLN A C 1
ATOM 628 O O . GLN A 1 82 ? 78.780 58.165 135.969 1.00 20.00 82 GLN A O 1
ATOM 634 N N . TYR A 1 83 ? 78.249 57.370 138.011 1.00 20.00 83 TYR A N 1
ATOM 635 C CA . TYR A 1 83 ? 77.103 58.264 138.196 1.00 20.00 83 TYR A CA 1
ATOM 636 C C . TYR A 1 83 ? 77.535 59.729 138.307 1.00 20.00 83 TYR A C 1
ATOM 637 O O . TYR A 1 83 ? 76.830 60.621 137.836 1.00 20.00 83 TYR A O 1
ATOM 646 N N . PHE A 1 84 ? 78.691 59.967 138.929 1.00 20.00 84 PHE A N 1
ATOM 647 C CA . PHE A 1 84 ? 79.226 61.323 139.098 1.00 20.00 84 PHE A CA 1
ATOM 648 C C . PHE A 1 84 ? 80.268 61.699 138.035 1.00 20.00 84 PHE A C 1
ATOM 649 O O . PHE A 1 84 ? 80.454 62.883 137.749 1.00 20.00 84 PHE A O 1
ATOM 657 N N . GLU A 1 85 ? 80.942 60.703 137.456 1.00 20.00 85 GLU A N 1
ATOM 658 C CA . GLU A 1 85 ? 81.944 60.954 136.408 1.00 20.00 85 GLU A CA 1
ATOM 659 C C . GLU A 1 85 ? 81.307 61.389 135.087 1.00 20.00 85 GLU A C 1
ATOM 660 O O . GLU A 1 85 ? 81.795 62.314 134.436 1.00 20.00 85 GLU A O 1
ATOM 666 N N . ASN A 1 86 ? 80.225 60.717 134.696 1.00 20.00 86 ASN A N 1
ATOM 667 C CA . ASN A 1 86 ? 79.490 61.075 133.480 1.00 20.00 86 ASN A CA 1
ATOM 668 C C . ASN A 1 86 ? 78.805 62.435 133.609 1.00 20.00 86 ASN A C 1
ATOM 669 O O . ASN A 1 86 ? 78.671 63.165 132.625 1.00 20.00 86 ASN A O 1
ATOM 674 N N . MET A 1 87 ? 78.372 62.764 134.825 1.00 20.00 87 MET A N 1
ATOM 675 C CA . MET A 1 87 ? 77.849 64.094 135.128 1.00 20.00 87 MET A CA 1
ATOM 676 C C . MET A 1 87 ? 78.971 65.135 135.168 1.00 20.00 87 MET A C 1
ATOM 677 O O . MET A 1 87 ? 78.712 66.319 134.993 1.00 20.00 87 MET A O 1
ATOM 682 N N . HIS A 1 88 ? 80.205 64.683 135.401 1.00 20.00 88 HIS A N 1
ATOM 683 C CA . HIS A 1 88 ? 81.404 65.538 135.412 1.00 20.00 88 HIS A CA 1
ATOM 684 C C . HIS A 1 88 ? 81.454 66.508 136.596 1.00 20.00 88 HIS A C 1
ATOM 685 O O . HIS A 1 88 ? 82.031 67.594 136.497 1.00 20.00 88 HIS A O 1
ATOM 692 N N . SER A 1 89 ? 80.856 66.106 137.715 1.00 20.00 89 SER A N 1
ATOM 693 C CA . SER A 1 89 ? 80.962 66.859 138.958 1.00 20.00 89 SER A CA 1
ATOM 694 C C . SER A 1 89 ? 82.126 66.299 139.771 1.00 20.00 89 SER A C 1
ATOM 695 O O . SER A 1 89 ? 82.228 65.082 139.940 1.00 20.00 89 SER A O 1
ATOM 698 N N . PRO A 1 90 ? 83.009 67.178 140.283 1.00 20.00 90 PRO A N 1
ATOM 699 C CA . PRO A 1 90 ? 84.100 66.729 141.149 1.00 20.00 90 PRO A CA 1
ATOM 700 C C . PRO A 1 90 ? 83.633 66.501 142.595 1.00 20.00 90 PRO A C 1
ATOM 701 O O . PRO A 1 90 ? 84.360 66.815 143.541 1.00 20.00 90 PRO A O 1
ATOM 705 N N . ALA A 1 91 ? 82.441 65.928 142.753 1.00 20.00 91 ALA A N 1
ATOM 706 C CA . ALA A 1 91 ? 81.789 65.812 144.055 1.00 20.00 91 ALA A CA 1
ATOM 707 C C . ALA A 1 91 ? 82.265 64.576 144.809 1.00 20.00 91 ALA A C 1
ATOM 708 O O . ALA A 1 91 ? 83.033 63.771 144.278 1.00 20.00 91 ALA A O 1
ATOM 710 N N . LEU A 1 92 ? 81.809 64.449 146.055 1.00 20.00 92 LEU A N 1
ATOM 711 C CA . LEU A 1 92 ? 82.144 63.323 146.942 1.00 20.00 92 LEU A CA 1
ATOM 712 C C . LEU A 1 92 ? 83.600 63.346 147.431 1.00 20.00 92 LEU A C 1
ATOM 713 O O . LEU A 1 92 ? 83.871 62.992 148.580 1.00 20.00 92 LEU A O 1
ATOM 718 N N . ASP A 1 93 ? 84.527 63.749 146.562 1.00 20.00 93 ASP A N 1
ATOM 719 C CA . ASP A 1 93 ? 85.902 64.041 146.968 1.00 20.00 93 ASP A CA 1
ATOM 720 C C . ASP A 1 93 ? 85.920 65.225 147.939 1.00 20.00 93 ASP A C 1
ATOM 721 O O . ASP A 1 93 ? 86.670 65.227 148.916 1.00 20.00 93 ASP A O 1
ATOM 726 N N . ILE A 1 94 ? 85.092 66.229 147.650 1.00 20.00 94 ILE A N 1
ATOM 727 C CA . ILE A 1 94 ? 84.876 67.368 148.551 1.00 20.00 94 ILE A CA 1
ATOM 728 C C . ILE A 1 94 ? 84.277 66.936 149.890 1.00 20.00 94 ILE A C 1
ATOM 729 O O . ILE A 1 94 ? 84.737 67.370 150.949 1.00 20.00 94 ILE A O 1
ATOM 734 N N . ILE A 1 95 ? 83.260 66.077 149.833 1.00 20.00 95 ILE A N 1
ATOM 735 C CA . ILE A 1 95 ? 82.483 65.694 151.018 1.00 20.00 95 ILE A CA 1
ATOM 736 C C . ILE A 1 95 ? 83.336 64.994 152.090 1.00 20.00 95 ILE A C 1
ATOM 737 O O . ILE A 1 95 ? 82.905 64.862 153.235 1.00 20.00 95 ILE A O 1
ATOM 742 N N . ALA A 1 96 ? 84.541 64.561 151.716 1.00 20.00 96 ALA A N 1
ATOM 743 C CA . ALA A 1 96 ? 85.515 64.022 152.671 1.00 20.00 96 ALA A CA 1
ATOM 744 C C . ALA A 1 96 ? 85.920 65.035 153.751 1.00 20.00 96 ALA A C 1
ATOM 745 O O . ALA A 1 96 ? 86.296 64.641 154.856 1.00 20.00 96 ALA A O 1
ATOM 747 N N . CYS A 1 97 ? 85.847 66.327 153.431 1.00 20.00 97 CYS A N 1
ATOM 748 C CA . CYS A 1 97 ? 86.075 67.384 154.420 1.00 20.00 97 CYS A CA 1
ATOM 749 C C . CYS A 1 97 ? 84.895 67.476 155.386 1.00 20.00 97 CYS A C 1
ATOM 750 O O . CYS A 1 97 ? 83.779 67.069 155.052 1.00 20.00 97 CYS A O 1
ATOM 753 N N . ASP A 1 98 ? 85.145 68.011 156.579 1.00 20.00 98 ASP A N 1
ATOM 754 C CA . ASP A 1 98 ? 84.103 68.132 157.605 1.00 20.00 98 ASP A CA 1
ATOM 755 C C . ASP A 1 98 ? 82.989 69.099 157.193 1.00 20.00 98 ASP A C 1
ATOM 756 O O . ASP A 1 98 ? 81.813 68.826 157.431 1.00 20.00 98 ASP A O 1
ATOM 761 N N . LYS A 1 99 ? 83.367 70.214 156.568 1.00 20.00 99 LYS A N 1
ATOM 762 C CA . LYS A 1 99 ? 82.413 71.230 156.127 1.00 20.00 99 LYS A CA 1
ATOM 763 C C . LYS A 1 99 ? 82.388 71.301 154.602 1.00 20.00 99 LYS A C 1
ATOM 764 O O . LYS A 1 99 ? 83.430 71.476 153.967 1.00 20.00 99 LYS A O 1
ATOM 770 N N . PHE A 1 100 ? 81.197 71.159 154.024 1.00 20.00 100 PHE A N 1
ATOM 771 C CA . PHE A 1 100 ? 81.015 71.239 152.574 1.00 20.00 100 PHE A CA 1
ATOM 772 C C . PHE A 1 100 ? 79.733 72.001 152.234 1.00 20.00 100 PHE A C 1
ATOM 773 O O . PHE A 1 100 ? 78.667 71.716 152.783 1.00 20.00 100 PHE A O 1
ATOM 781 N N . LEU A 1 101 ? 79.851 72.979 151.338 1.00 20.00 101 LEU A N 1
ATOM 782 C CA . LEU A 1 101 ? 78.707 73.773 150.893 1.00 20.00 101 LEU A CA 1
ATOM 783 C C . LEU A 1 101 ? 78.048 73.111 149.685 1.00 20.00 101 LEU A C 1
ATOM 784 O O . LEU A 1 101 ? 78.695 72.357 148.953 1.00 20.00 101 LEU A O 1
ATOM 789 N N . LEU A 1 102 ? 76.762 73.394 149.485 1.00 20.00 102 LEU A N 1
ATOM 790 C CA . LEU A 1 102 ? 75.987 72.791 148.398 1.00 20.00 102 LEU A CA 1
ATOM 791 C C . LEU A 1 102 ? 75.151 73.841 147.667 1.00 20.00 102 LEU A C 1
ATOM 792 O O . LEU A 1 102 ? 74.103 74.263 148.158 1.00 20.00 102 LEU A O 1
ATOM 797 N N . LYS A 1 103 ? 75.621 74.255 146.491 1.00 20.00 103 LYS A N 1
ATOM 798 C CA . LYS A 1 103 ? 74.919 75.252 145.682 1.00 20.00 103 LYS A CA 1
ATOM 799 C C . LYS A 1 103 ? 73.741 74.629 144.933 1.00 20.00 103 LYS A C 1
ATOM 800 O O . LYS A 1 103 ? 73.919 73.701 144.144 1.00 20.00 103 LYS A O 1
ATOM 806 N N . TYR A 1 104 ? 72.542 75.144 145.198 1.00 20.00 104 TYR A N 1
ATOM 807 C CA . TYR A 1 104 ? 71.337 74.760 144.464 1.00 20.00 104 TYR A CA 1
ATOM 808 C C . TYR A 1 104 ? 70.656 76.009 143.918 1.00 20.00 104 TYR A C 1
ATOM 809 O O . TYR A 1 104 ? 70.920 77.120 144.381 1.00 20.00 104 TYR A O 1
ATOM 818 N N . GLN A 1 105 ? 69.781 75.821 142.932 1.00 20.00 105 GLN A N 1
ATOM 819 C CA . GLN A 1 105 ? 69.072 76.937 142.308 1.00 20.00 105 GLN A CA 1
ATOM 820 C C . GLN A 1 105 ? 67.661 76.543 141.870 1.00 20.00 105 GLN A C 1
ATOM 821 O O . GLN A 1 105 ? 67.456 75.487 141.269 1.00 20.00 105 GLN A O 1
ATOM 827 N N . ILE A 1 106 ? 66.701 77.412 142.180 1.00 20.00 106 ILE A N 1
ATOM 828 C CA . ILE A 1 106 ? 65.287 77.177 141.894 1.00 20.00 106 ILE A CA 1
ATOM 829 C C . ILE A 1 106 ? 64.937 77.838 140.562 1.00 20.00 106 ILE A C 1
ATOM 830 O O . ILE A 1 106 ? 65.691 78.677 140.077 1.00 20.00 106 ILE A O 1
ATOM 835 N N . TYR A 1 107 ? 63.814 77.441 139.962 1.00 20.00 107 TYR A N 1
ATOM 836 C CA . TYR A 1 107 ? 63.358 78.023 138.696 1.00 20.00 107 TYR A CA 1
ATOM 837 C C . TYR A 1 107 ? 61.851 78.266 138.686 1.00 20.00 107 TYR A C 1
ATOM 838 O O . TYR A 1 107 ? 61.107 77.647 139.447 1.00 20.00 107 TYR A O 1
ATOM 847 N N . GLY A 1 108 ? 61.417 79.184 137.822 1.00 20.00 108 GLY A N 1
ATOM 848 C CA . GLY A 1 108 ? 59.997 79.432 137.575 1.00 20.00 108 GLY A CA 1
ATOM 849 C C . GLY A 1 108 ? 59.597 78.793 136.258 1.00 20.00 108 GLY A C 1
ATOM 850 O O . GLY A 1 108 ? 60.209 79.069 135.224 1.00 20.00 108 GLY A O 1
ATOM 851 N N . ASP A 1 109 ? 58.572 77.943 136.291 1.00 20.00 109 ASP A N 1
ATOM 852 C CA . ASP A 1 109 ? 58.195 77.130 135.133 1.00 20.00 109 ASP A CA 1
ATOM 853 C C . ASP A 1 109 ? 56.698 77.222 134.827 1.00 20.00 109 ASP A C 1
ATOM 854 O O . ASP A 1 109 ? 55.904 77.617 135.682 1.00 20.00 109 ASP A O 1
ATOM 859 N N . ILE A 1 110 ? 56.338 76.876 133.589 1.00 20.00 110 ILE A N 1
ATOM 860 C CA . ILE A 1 110 ? 54.943 76.768 133.124 1.00 20.00 110 ILE A CA 1
ATOM 861 C C . ILE A 1 110 ? 54.310 78.128 132.810 1.00 20.00 110 ILE A C 1
ATOM 862 O O . ILE A 1 110 ? 53.772 78.322 131.718 1.00 20.00 110 ILE A O 1
ATOM 867 N N . ASP A 1 111 ? 54.369 79.060 133.759 1.00 20.00 111 ASP A N 1
ATOM 868 C CA . ASP A 1 111 ? 53.917 80.429 133.518 1.00 20.00 111 ASP A CA 1
ATOM 869 C C . ASP A 1 111 ? 54.980 81.163 132.707 1.00 20.00 111 ASP A C 1
ATOM 870 O O . ASP A 1 111 ? 56.118 81.300 133.161 1.00 20.00 111 ASP A O 1
ATOM 875 N N . ARG A 1 112 ? 54.615 81.619 131.508 1.00 20.00 112 ARG A N 1
ATOM 876 C CA . ARG A 1 112 ? 55.552 82.340 130.642 1.00 20.00 112 ARG A CA 1
ATOM 877 C C . ARG A 1 112 ? 56.033 83.599 131.365 1.00 20.00 112 ARG A C 1
ATOM 878 O O . ARG A 1 112 ? 55.290 84.572 131.505 1.00 20.00 112 ARG A O 1
ATOM 886 N N . ASP A 1 113 ? 57.283 83.558 131.821 1.00 20.00 113 ASP A N 1
ATOM 887 C CA . ASP A 1 113 ? 57.791 84.510 132.812 1.00 20.00 113 ASP A CA 1
ATOM 888 C C . ASP A 1 113 ? 57.983 85.928 132.273 1.00 20.00 113 ASP A C 1
ATOM 889 O O . ASP A 1 113 ? 58.341 86.107 131.107 1.00 20.00 113 ASP A O 1
ATOM 894 N N . PRO A 1 114 ? 57.744 86.942 133.129 1.00 20.00 114 PRO A N 1
ATOM 895 C CA . PRO A 1 114 ? 58.072 88.330 132.826 1.00 20.00 114 PRO A CA 1
ATOM 896 C C . PRO A 1 114 ? 59.488 88.680 133.281 1.00 20.00 114 PRO A C 1
ATOM 897 O O . PRO A 1 114 ? 60.187 87.831 133.841 1.00 20.00 114 PRO A O 1
ATOM 901 N N . ALA A 1 115 ? 59.898 89.924 133.044 1.00 20.00 115 ALA A N 1
ATOM 902 C CA . ALA A 1 115 ? 61.225 90.395 133.434 1.00 20.00 115 ALA A CA 1
ATOM 903 C C . ALA A 1 115 ? 61.206 91.008 134.835 1.00 20.00 115 ALA A C 1
ATOM 904 O O . ALA A 1 115 ? 61.215 92.232 134.988 1.00 20.00 115 ALA A O 1
ATOM 906 N N . PHE A 1 116 ? 61.178 90.148 135.851 1.00 20.00 116 PHE A N 1
ATOM 907 C CA . PHE A 1 116 ? 61.310 90.582 137.248 1.00 20.00 116 PHE A CA 1
ATOM 908 C C . PHE A 1 116 ? 62.766 90.870 137.619 1.00 20.00 116 PHE A C 1
ATOM 909 O O . PHE A 1 116 ? 63.034 91.507 138.639 1.00 20.00 116 PHE A O 1
ATOM 917 N N . GLY A 1 117 ? 63.697 90.398 136.791 1.00 20.00 117 GLY A N 1
ATOM 918 C CA . GLY A 1 117 ? 65.117 90.422 137.120 1.00 20.00 117 GLY A CA 1
ATOM 919 C C . GLY A 1 117 ? 65.512 89.194 137.921 1.00 20.00 117 GLY A C 1
ATOM 920 O O . GLY A 1 117 ? 66.608 89.141 138.477 1.00 20.00 117 GLY A O 1
ATOM 921 N N . GLU A 1 118 ? 64.617 88.206 137.972 1.00 20.00 118 GLU A N 1
ATOM 922 C CA . GLU A 1 118 ? 64.837 86.971 138.724 1.00 20.00 118 GLU A CA 1
ATOM 923 C C . GLU A 1 118 ? 63.862 85.873 138.290 1.00 20.00 118 GLU A C 1
ATOM 924 O O . GLU A 1 118 ? 62.699 85.866 138.703 1.00 20.00 118 GLU A O 1
ATOM 930 N N . ASN A 1 119 ? 64.339 84.964 137.443 1.00 20.00 119 ASN A N 1
ATOM 931 C CA . ASN A 1 119 ? 63.624 83.725 137.146 1.00 20.00 119 ASN A CA 1
ATOM 932 C C . ASN A 1 119 ? 64.135 82.622 138.065 1.00 20.00 119 ASN A C 1
ATOM 933 O O . ASN A 1 119 ? 63.348 81.897 138.677 1.00 20.00 119 ASN A O 1
ATOM 938 N N . THR A 1 120 ? 65.460 82.511 138.153 1.00 20.00 120 THR A N 1
ATOM 939 C CA . THR A 1 120 ? 66.109 81.508 138.993 1.00 20.00 120 THR A CA 1
ATOM 940 C C . THR A 1 120 ? 66.555 82.098 140.329 1.00 20.00 120 THR A C 1
ATOM 941 O O . THR A 1 120 ? 66.832 83.295 140.428 1.00 20.00 120 THR A O 1
ATOM 945 N N . MET A 1 121 ? 66.619 81.244 141.350 1.00 20.00 121 MET A N 1
ATOM 946 C CA . MET A 1 121 ? 67.119 81.634 142.666 1.00 20.00 121 MET A CA 1
ATOM 947 C C . MET A 1 121 ? 68.459 80.948 142.926 1.00 20.00 121 MET A C 1
ATOM 948 O O . MET A 1 121 ? 68.959 80.214 142.073 1.00 20.00 121 MET A O 1
ATOM 953 N N . THR A 1 122 ? 69.039 81.200 144.098 1.00 20.00 122 THR A N 1
ATOM 954 C CA . THR A 1 122 ? 70.288 80.556 144.510 1.00 20.00 122 THR A CA 1
ATOM 955 C C . THR A 1 122 ? 70.262 80.244 146.006 1.00 20.00 122 THR A C 1
ATOM 956 O O . THR A 1 122 ? 70.037 81.138 146.825 1.00 20.00 122 THR A O 1
ATOM 960 N N . ALA A 1 123 ? 70.492 78.977 146.351 1.00 20.00 123 ALA A N 1
ATOM 961 C CA . ALA A 1 123 ? 70.493 78.529 147.745 1.00 20.00 123 ALA A CA 1
ATOM 962 C C . ALA A 1 123 ? 71.757 77.728 148.051 1.00 20.00 123 ALA A C 1
ATOM 963 O O . ALA A 1 123 ? 72.039 76.729 147.387 1.00 20.00 123 ALA A O 1
ATOM 965 N N . GLU A 1 124 ? 72.509 78.173 149.057 1.00 20.00 124 GLU A N 1
ATOM 966 C CA . GLU A 1 124 ? 73.750 77.516 149.467 1.00 20.00 124 GLU A CA 1
ATOM 967 C C . GLU A 1 124 ? 73.594 76.898 150.854 1.00 20.00 124 GLU A C 1
ATOM 968 O O . GLU A 1 124 ? 73.475 77.617 151.846 1.00 20.00 124 GLU A O 1
ATOM 974 N N . VAL A 1 125 ? 73.603 75.567 150.914 1.00 20.00 125 VAL A N 1
ATOM 975 C CA . VAL A 1 125 ? 73.394 74.832 152.163 1.00 20.00 125 VAL A CA 1
ATOM 976 C C . VAL A 1 125 ? 74.727 74.385 152.776 1.00 20.00 125 VAL A C 1
ATOM 977 O O . VAL A 1 125 ? 75.434 73.570 152.181 1.00 20.00 125 VAL A O 1
ATOM 981 N N . PRO A 1 126 ? 75.075 74.916 153.967 1.00 20.00 126 PRO A N 1
ATOM 982 C CA . PRO A 1 126 ? 76.268 74.460 154.679 1.00 20.00 126 PRO A CA 1
ATOM 983 C C . PRO A 1 126 ? 75.962 73.265 155.582 1.00 20.00 126 PRO A C 1
ATOM 984 O O . PRO A 1 126 ? 75.010 73.316 156.365 1.00 20.00 126 PRO A O 1
ATOM 988 N N . VAL A 1 127 ? 76.762 72.206 155.470 1.00 20.00 127 VAL A N 1
ATOM 989 C CA . VAL A 1 127 ? 76.561 70.987 156.257 1.00 20.00 127 VAL A CA 1
ATOM 990 C C . VAL A 1 127 ? 77.867 70.531 156.910 1.00 20.00 127 VAL A C 1
ATOM 991 O O . VAL A 1 127 ? 78.817 70.159 156.219 1.00 20.00 127 VAL A O 1
ATOM 995 N N . VAL A 1 128 ? 77.901 70.568 158.242 1.00 20.00 128 VAL A N 1
ATOM 996 C CA . VAL A 1 128 ? 79.041 70.080 159.019 1.00 20.00 128 VAL A CA 1
ATOM 997 C C . VAL A 1 128 ? 78.676 68.743 159.662 1.00 20.00 128 VAL A C 1
ATOM 998 O O . VAL A 1 128 ? 77.534 68.545 160.080 1.00 20.00 128 VAL A O 1
ATOM 1002 N N . TRP A 1 129 ? 79.645 67.831 159.741 1.00 20.00 129 TRP A N 1
ATOM 1003 C CA . TRP A 1 129 ? 79.403 66.494 160.293 1.00 20.00 129 TRP A CA 1
ATOM 1004 C C . TRP A 1 129 ? 79.299 66.510 161.817 1.00 20.00 129 TRP A C 1
ATOM 1005 O O . TRP A 1 129 ? 80.047 67.219 162.493 1.00 20.00 129 TRP A O 1
ATOM 1016 N N . ASP A 1 130 ? 78.362 65.720 162.341 1.00 20.00 130 ASP A N 1
ATOM 1017 C CA . ASP A 1 130 ? 78.141 65.595 163.781 1.00 20.00 130 ASP A CA 1
ATOM 1018 C C . ASP A 1 130 ? 78.385 64.148 164.207 1.00 20.00 130 ASP A C 1
ATOM 1019 O O . ASP A 1 130 ? 78.247 63.227 163.398 1.00 20.00 130 ASP A O 1
ATOM 1024 N N . LYS A 1 131 ? 78.745 63.957 165.475 1.00 20.00 131 LYS A N 1
ATOM 1025 C CA . LYS A 1 131 ? 79.050 62.628 166.006 1.00 20.00 131 LYS A CA 1
ATOM 1026 C C . LYS A 1 131 ? 78.263 62.314 167.278 1.00 20.00 131 LYS A C 1
ATOM 1027 O O . LYS A 1 131 ? 78.432 62.975 168.304 1.00 20.00 131 LYS A O 1
ATOM 1033 N N . CYS A 1 132 ? 77.400 61.303 167.189 1.00 20.00 132 CYS A N 1
ATOM 1034 C CA . CYS A 1 132 ? 76.731 60.722 168.351 1.00 20.00 132 CYS A CA 1
ATOM 1035 C C . CYS A 1 132 ? 77.032 59.223 168.384 1.00 20.00 132 CYS A C 1
ATOM 1036 O O . CYS A 1 132 ? 77.308 58.617 167.344 1.00 20.00 132 CYS A O 1
ATOM 1039 N N . GLU A 1 133 ? 76.980 58.635 169.577 1.00 20.00 133 GLU A N 1
ATOM 1040 C CA . GLU A 1 133 ? 77.388 57.240 169.781 1.00 20.00 133 GLU A CA 1
ATOM 1041 C C . GLU A 1 133 ? 76.593 56.248 168.932 1.00 20.00 133 GLU A C 1
ATOM 1042 O O . GLU A 1 133 ? 75.386 56.406 168.740 1.00 20.00 133 GLU A O 1
ATOM 1048 N N . VAL A 1 134 ? 77.289 55.228 168.430 1.00 20.00 134 VAL A N 1
ATOM 1049 C CA . VAL A 1 134 ? 76.668 54.143 167.672 1.00 20.00 134 VAL A CA 1
ATOM 1050 C C . VAL A 1 134 ? 76.335 52.992 168.615 1.00 20.00 134 VAL A C 1
ATOM 1051 O O . VAL A 1 134 ? 77.050 52.756 169.591 1.00 20.00 134 VAL A O 1
ATOM 1055 N N . GLU A 1 135 ? 75.249 52.280 168.320 1.00 20.00 135 GLU A N 1
ATOM 1056 C CA . GLU A 1 135 ? 74.851 51.106 169.095 1.00 20.00 135 GLU A CA 1
ATOM 1057 C C . GLU A 1 135 ? 74.314 50.013 168.169 1.00 20.00 135 GLU A C 1
ATOM 1058 O O . GLU A 1 135 ? 73.141 50.025 167.793 1.00 20.00 135 GLU A O 1
ATOM 1064 N N . VAL A 1 136 ? 75.183 49.071 167.807 1.00 20.00 136 VAL A N 1
ATOM 1065 C CA . VAL A 1 136 ? 74.821 47.981 166.901 1.00 20.00 136 VAL A CA 1
ATOM 1066 C C . VAL A 1 136 ? 74.255 46.796 167.687 1.00 20.00 136 VAL A C 1
ATOM 1067 O O . VAL A 1 136 ? 74.693 46.519 168.806 1.00 20.00 136 VAL A O 1
ATOM 1071 N N . LYS A 1 137 ? 73.275 46.112 167.097 1.00 20.00 137 LYS A N 1
ATOM 1072 C CA . LYS A 1 137 ? 72.650 44.938 167.710 1.00 20.00 137 LYS A CA 1
ATOM 1073 C C . LYS A 1 137 ? 72.664 43.756 166.743 1.00 20.00 137 LYS A C 1
ATOM 1074 O O . LYS A 1 137 ? 72.619 43.941 165.525 1.00 20.00 137 LYS A O 1
ATOM 1080 N N . LEU A 1 138 ? 72.720 42.546 167.297 1.00 20.00 138 LEU A N 1
ATOM 1081 C CA . LEU A 1 138 ? 72.788 41.319 166.502 1.00 20.00 138 LEU A CA 1
ATOM 1082 C C . LEU A 1 138 ? 71.518 40.486 166.663 1.00 20.00 138 LEU A C 1
ATOM 1083 O O . LEU A 1 138 ? 71.099 40.199 167.786 1.00 20.00 138 LEU A O 1
ATOM 1088 N N . TYR A 1 139 ? 70.910 40.108 165.539 1.00 20.00 139 TYR A N 1
ATOM 1089 C CA . TYR A 1 139 ? 69.782 39.171 165.540 1.00 20.00 139 TYR A CA 1
ATOM 1090 C C . TYR A 1 139 ? 69.921 38.144 164.412 1.00 20.00 139 TYR A C 1
ATOM 1091 O O . TYR A 1 139 ? 70.718 38.327 163.490 1.00 20.00 139 TYR A O 1
ATOM 1100 N N . ALA A 1 140 ? 69.146 37.065 164.502 1.00 20.00 140 ALA A N 1
ATOM 1101 C CA . ALA A 1 140 ? 69.282 35.927 163.589 1.00 20.00 140 ALA A CA 1
ATOM 1102 C C . ALA A 1 140 ? 68.734 36.229 162.194 1.00 20.00 140 ALA A C 1
ATOM 1103 O O . ALA A 1 140 ? 67.628 36.754 162.053 1.00 20.00 140 ALA A O 1
ATOM 1105 N N . GLY A 1 141 ? 69.516 35.884 161.171 1.00 20.00 141 GLY A N 1
ATOM 1106 C CA . GLY A 1 141 ? 69.129 36.086 159.773 1.00 20.00 141 GLY A CA 1
ATOM 1107 C C . GLY A 1 141 ? 69.318 34.824 158.945 1.00 20.00 141 GLY A C 1
ATOM 1108 O O . GLY A 1 141 ? 69.554 33.748 159.500 1.00 20.00 141 GLY A O 1
ATOM 1109 N N . PRO A 1 142 ? 69.212 34.945 157.608 1.00 20.00 142 PRO A N 1
ATOM 1110 C CA . PRO A 1 142 ? 69.385 33.793 156.721 1.00 20.00 142 PRO A CA 1
ATOM 1111 C C . PRO A 1 142 ? 70.848 33.366 156.592 1.00 20.00 142 PRO A C 1
ATOM 1112 O O . PRO A 1 142 ? 71.740 34.217 156.558 1.00 20.00 142 PRO A O 1
ATOM 1116 N N . LEU A 1 143 ? 71.077 32.056 156.512 1.00 20.00 143 LEU A N 1
ATOM 1117 C CA . LEU A 1 143 ? 72.428 31.492 156.484 1.00 20.00 143 LEU A CA 1
ATOM 1118 C C . LEU A 1 143 ? 72.841 31.072 155.073 1.00 20.00 143 LEU A C 1
ATOM 1119 O O . LEU A 1 143 ? 71.997 30.915 154.189 1.00 20.00 143 LEU A O 1
ATOM 1124 N N . GLN A 1 144 ? 74.146 30.889 154.878 1.00 20.00 144 GLN A N 1
ATOM 1125 C CA . GLN A 1 144 ? 74.697 30.488 153.580 1.00 20.00 144 GLN A CA 1
ATOM 1126 C C . GLN A 1 144 ? 74.537 28.982 153.356 1.00 20.00 144 GLN A C 1
ATOM 1127 O O . GLN A 1 144 ? 74.091 28.256 154.247 1.00 20.00 144 GLN A O 1
ATOM 1133 N N . LYS A 1 145 ? 74.905 28.525 152.160 1.00 20.00 145 LYS A N 1
ATOM 1134 C CA . LYS A 1 145 ? 74.758 27.117 151.781 1.00 20.00 145 LYS A CA 1
ATOM 1135 C C . LYS A 1 145 ? 75.723 26.203 152.532 1.00 20.00 145 LYS A C 1
ATOM 1136 O O . LYS A 1 145 ? 75.289 25.340 153.298 1.00 20.00 145 LYS A O 1
ATOM 1142 N N . LEU A 1 146 ? 77.023 26.394 152.302 1.00 20.00 146 LEU A N 1
ATOM 1143 C CA . LEU A 1 146 ? 78.067 25.577 152.926 1.00 20.00 146 LEU A CA 1
ATOM 1144 C C . LEU A 1 146 ? 77.906 24.097 152.549 1.00 20.00 146 LEU A C 1
ATOM 1145 O O . LEU A 1 146 ? 77.601 23.254 153.396 1.00 20.00 146 LEU A O 1
ATOM 1150 N N . MET A 1 147 ? 78.109 23.799 151.267 1.00 20.00 147 MET A N 1
ATOM 1151 C CA . MET A 1 147 ? 77.962 22.434 150.747 1.00 20.00 147 MET A CA 1
ATOM 1152 C C . MET A 1 147 ? 79.238 21.621 150.979 1.00 20.00 147 MET A C 1
ATOM 1153 O O . MET A 1 147 ? 80.339 22.081 150.672 1.00 20.00 147 MET A O 1
ATOM 1158 N N . SER A 1 148 ? 79.078 20.417 151.526 1.00 20.00 148 SER A N 1
ATOM 1159 C CA . SER A 1 148 ? 80.212 19.578 151.926 1.00 20.00 148 SER A CA 1
ATOM 1160 C C . SER A 1 148 ? 80.535 18.514 150.880 1.00 20.00 148 SER A C 1
ATOM 1161 O O . SER A 1 148 ? 79.832 18.382 149.875 1.00 20.00 148 SER A O 1
ATOM 1164 N N . ARG A 1 149 ? 81.608 17.762 151.125 1.00 20.00 149 ARG A N 1
ATOM 1165 C CA . ARG A 1 149 ? 82.005 16.660 150.247 1.00 20.00 149 ARG A CA 1
ATOM 1166 C C . ARG A 1 149 ? 80.999 15.510 150.309 1.00 20.00 149 ARG A C 1
ATOM 1167 O O . ARG A 1 149 ? 80.226 15.397 151.264 1.00 20.00 149 ARG A O 1
ATOM 1175 N N . ALA A 1 150 ? 81.022 14.659 149.285 1.00 20.00 150 ALA A N 1
ATOM 1176 C CA . ALA A 1 150 ? 80.074 13.547 149.166 1.00 20.00 150 ALA A CA 1
ATOM 1177 C C . ALA A 1 150 ? 80.237 12.494 150.267 1.00 20.00 150 ALA A C 1
ATOM 1178 O O . ALA A 1 150 ? 79.279 11.799 150.608 1.00 20.00 150 ALA A O 1
ATOM 1180 N N . LYS A 1 151 ? 81.446 12.381 150.814 1.00 20.00 151 LYS A N 1
ATOM 1181 C CA . LYS A 1 151 ? 81.734 11.411 151.873 1.00 20.00 151 LYS A CA 1
ATOM 1182 C C . LYS A 1 151 ? 81.116 11.818 153.213 1.00 20.00 151 LYS A C 1
ATOM 1183 O O . LYS A 1 151 ? 80.681 10.960 153.983 1.00 20.00 151 LYS A O 1
ATOM 1189 N N . LEU A 1 152 ? 81.079 13.122 153.485 1.00 20.00 152 LEU A N 1
ATOM 1190 C CA . LEU A 1 152 ? 80.584 13.637 154.765 1.00 20.00 152 LEU A CA 1
ATOM 1191 C C . LEU A 1 152 ? 79.060 13.582 154.875 1.00 20.00 152 LEU A C 1
ATOM 1192 O O . LEU A 1 152 ? 78.521 12.884 155.737 1.00 20.00 152 LEU A O 1
ATOM 1197 N N . VAL A 1 153 ? 78.376 14.317 154.002 1.00 20.00 153 VAL A N 1
ATOM 1198 C CA . VAL A 1 153 ? 76.923 14.495 154.109 1.00 20.00 153 VAL A CA 1
ATOM 1199 C C . VAL A 1 153 ? 76.118 13.258 153.697 1.00 20.00 153 VAL A C 1
ATOM 1200 O O . VAL A 1 153 ? 75.222 12.830 154.429 1.00 20.00 153 VAL A O 1
ATOM 1204 N N . GLY A 1 154 ? 76.442 12.685 152.539 1.00 20.00 154 GLY A N 1
ATOM 1205 C CA . GLY A 1 154 ? 75.608 11.646 151.933 1.00 20.00 154 GLY A CA 1
ATOM 1206 C C . GLY A 1 154 ? 74.278 12.235 151.494 1.00 20.00 154 GLY A C 1
ATOM 1207 O O . GLY A 1 154 ? 74.209 13.408 151.118 1.00 20.00 154 GLY A O 1
ATOM 1208 N N . ALA A 1 155 ? 73.223 11.425 151.533 1.00 20.00 155 ALA A N 1
ATOM 1209 C CA . ALA A 1 155 ? 71.860 11.929 151.361 1.00 20.00 155 ALA A CA 1
ATOM 1210 C C . ALA A 1 155 ? 71.426 12.537 152.689 1.00 20.00 155 ALA A C 1
ATOM 1211 O O . ALA A 1 155 ? 71.009 13.695 152.755 1.00 20.00 155 ALA A O 1
ATOM 1213 N N . ALA A 1 156 ? 71.528 11.728 153.740 1.00 20.00 156 ALA A N 1
ATOM 1214 C CA . ALA A 1 156 ? 71.397 12.183 155.119 1.00 20.00 156 ALA A CA 1
ATOM 1215 C C . ALA A 1 156 ? 72.474 11.482 155.945 1.00 20.00 156 ALA A C 1
ATOM 1216 O O . ALA A 1 156 ? 72.966 10.421 155.555 1.00 20.00 156 ALA A O 1
ATOM 1218 N N . ARG A 1 157 ? 72.840 12.081 157.075 1.00 20.00 157 ARG A N 1
ATOM 1219 C CA . ARG A 1 157 ? 73.909 11.550 157.930 1.00 20.00 157 ARG A CA 1
ATOM 1220 C C . ARG A 1 157 ? 73.695 10.085 158.324 1.00 20.00 157 ARG A C 1
ATOM 1221 O O . ARG A 1 157 ? 72.559 9.636 158.496 1.00 20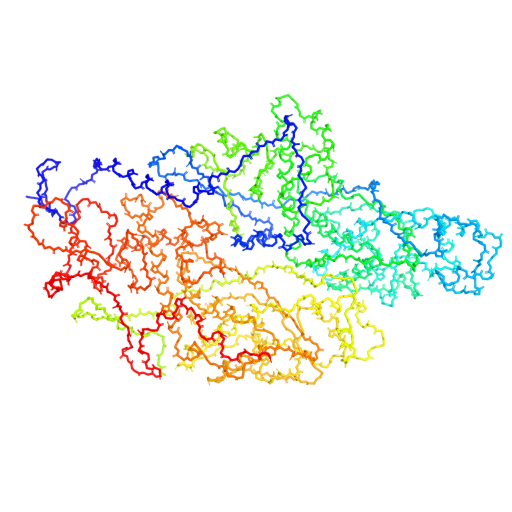.00 157 ARG A O 1
ATOM 1229 N N . GLU A 1 158 ? 74.799 9.353 158.456 1.00 20.00 158 GLU A N 1
ATOM 1230 C CA . GLU A 1 158 ? 74.782 7.970 158.926 1.00 20.00 158 GLU A CA 1
ATOM 1231 C C . GLU A 1 158 ? 75.541 7.865 160.243 1.00 20.00 158 GLU A C 1
ATOM 1232 O O . GLU A 1 158 ? 76.347 8.737 160.576 1.00 20.00 158 GLU A O 1
ATOM 1238 N N . GLY A 1 159 ? 75.275 6.796 160.989 1.00 20.00 159 GLY A N 1
ATOM 1239 C CA . GLY A 1 159 ? 76.070 6.465 162.167 1.00 20.00 159 GLY A CA 1
ATOM 1240 C C . GLY A 1 159 ? 77.435 5.988 161.708 1.00 20.00 159 GLY A C 1
ATOM 1241 O O . GLY A 1 159 ? 77.605 4.812 161.389 1.00 20.00 159 GLY A O 1
ATOM 1242 N N . ILE A 1 160 ? 78.397 6.913 161.679 1.00 20.00 160 ILE A N 1
ATOM 1243 C CA . ILE A 1 160 ? 79.723 6.696 161.070 1.00 20.00 160 ILE A CA 1
ATOM 1244 C C . ILE A 1 160 ? 80.183 5.231 161.134 1.00 20.00 160 ILE A C 1
ATOM 1245 O O . ILE A 1 160 ? 80.661 4.776 162.176 1.00 20.00 160 ILE A O 1
ATOM 1250 N N . PRO A 1 161 ? 80.030 4.487 160.018 1.00 20.00 161 PRO A N 1
ATOM 1251 C CA . PRO A 1 161 ? 80.399 3.072 159.998 1.00 20.00 161 PRO A CA 1
ATOM 1252 C C . PRO A 1 161 ? 81.882 2.832 159.710 1.00 20.00 161 PRO A C 1
ATOM 1253 O O . PRO A 1 161 ? 82.562 2.179 160.505 1.00 20.00 161 PRO A O 1
ATOM 1257 N N . ASN A 1 162 ? 82.372 3.360 158.590 1.00 20.00 162 ASN A N 1
ATOM 1258 C CA . ASN A 1 162 ? 83.753 3.149 158.162 1.00 20.00 162 ASN A CA 1
ATOM 1259 C C . ASN A 1 162 ? 84.630 4.341 158.538 1.00 20.00 162 ASN A C 1
ATOM 1260 O O . ASN A 1 162 ? 84.344 5.475 158.152 1.00 20.00 162 ASN A O 1
ATOM 1265 N N . ARG A 1 163 ? 85.698 4.075 159.289 1.00 20.00 163 ARG A N 1
ATOM 1266 C CA . ARG A 1 163 ? 86.632 5.122 159.715 1.00 20.00 163 ARG A CA 1
ATOM 1267 C C . ARG A 1 163 ? 87.640 5.494 158.622 1.00 20.00 163 ARG A C 1
ATOM 1268 O O . ARG A 1 163 ? 88.341 6.500 158.744 1.00 20.00 163 ARG A O 1
ATOM 1276 N N . ASN A 1 164 ? 87.716 4.684 157.566 1.00 20.00 164 ASN A N 1
ATOM 1277 C CA . ASN A 1 164 ? 88.551 5.000 156.404 1.00 20.00 164 ASN A CA 1
ATOM 1278 C C . ASN A 1 164 ? 88.000 6.184 155.607 1.00 20.00 164 ASN A C 1
ATOM 1279 O O . ASN A 1 164 ? 88.758 6.903 154.953 1.00 20.00 164 ASN A O 1
ATOM 1284 N N . ASP A 1 165 ? 86.683 6.375 155.661 1.00 20.00 165 ASP A N 1
ATOM 1285 C CA . ASP A 1 165 ? 86.035 7.530 155.036 1.00 20.00 165 ASP A CA 1
ATOM 1286 C C . ASP A 1 165 ? 86.384 8.831 155.765 1.00 20.00 165 ASP A C 1
ATOM 1287 O O . ASP A 1 165 ? 86.419 9.898 155.153 1.00 20.00 165 ASP A O 1
ATOM 1292 N N . VAL A 1 166 ? 86.641 8.732 157.069 1.00 20.00 166 VAL A N 1
ATOM 1293 C CA . VAL A 1 166 ? 87.007 9.892 157.886 1.00 20.00 166 VAL A CA 1
ATOM 1294 C C . VAL A 1 166 ? 88.453 10.330 157.630 1.00 20.00 166 VAL A C 1
ATOM 1295 O O . VAL A 1 166 ? 88.757 11.524 157.660 1.00 20.00 166 VAL A O 1
ATOM 1299 N N . ALA A 1 167 ? 89.334 9.363 157.379 1.00 20.00 167 ALA A N 1
ATOM 1300 C CA . ALA A 1 167 ? 90.757 9.639 157.163 1.00 20.00 167 ALA A CA 1
ATOM 1301 C C . ALA A 1 167 ? 91.017 10.443 155.887 1.00 20.00 167 ALA A C 1
ATOM 1302 O O . ALA A 1 167 ? 91.834 11.365 155.886 1.00 20.00 167 ALA A O 1
ATOM 1304 N N . LYS A 1 168 ? 90.320 10.090 154.809 1.00 20.00 168 LYS A N 1
ATOM 1305 C CA . LYS A 1 168 ? 90.509 10.741 153.510 1.00 20.00 168 LYS A CA 1
ATOM 1306 C C . LYS A 1 168 ? 89.786 12.083 153.402 1.00 20.00 168 LYS A C 1
ATOM 1307 O O . LYS A 1 168 ? 90.270 12.999 152.734 1.00 20.00 168 LYS A O 1
ATOM 1313 N N . SER A 1 169 ? 88.635 12.196 154.060 1.00 20.00 169 SER A N 1
ATOM 1314 C CA . SER A 1 169 ? 87.732 13.324 153.842 1.00 20.00 169 SER A CA 1
ATOM 1315 C C . SER A 1 169 ? 88.182 14.634 154.494 1.00 20.00 169 SER A C 1
ATOM 1316 O O . SER A 1 169 ? 88.290 15.653 153.808 1.00 20.00 169 SER A O 1
ATOM 1319 N N . THR A 1 170 ? 88.446 14.613 155.802 1.00 20.00 170 THR A N 1
ATOM 1320 C CA . THR A 1 170 ? 88.523 15.862 156.573 1.00 20.00 170 THR A CA 1
ATOM 1321 C C . THR A 1 170 ? 89.626 15.981 157.641 1.00 20.00 170 THR A C 1
ATOM 1322 O O . THR A 1 170 ? 89.493 16.797 158.557 1.00 20.00 170 THR A O 1
ATOM 1326 N N . GLY A 1 171 ? 90.712 15.214 157.543 1.00 20.00 171 GLY A N 1
ATOM 1327 C CA . GLY A 1 171 ? 91.792 15.371 158.526 1.00 20.00 171 GLY A CA 1
ATOM 1328 C C . GLY A 1 171 ? 93.023 14.488 158.443 1.00 20.00 171 GLY A C 1
ATOM 1329 O O . GLY A 1 171 ? 93.085 13.539 157.660 1.00 20.00 171 GLY A O 1
ATOM 1330 N N . TRP A 1 172 ? 94.005 14.828 159.281 1.00 20.00 172 TRP A N 1
ATOM 1331 C CA . TRP A 1 172 ? 95.250 14.071 159.423 1.00 20.00 172 TRP A CA 1
ATOM 1332 C C . TRP A 1 172 ? 95.074 12.905 160.390 1.00 20.00 172 TRP A C 1
ATOM 1333 O O . TRP A 1 172 ? 93.963 12.620 160.844 1.00 20.00 172 TRP A O 1
ATOM 1344 N N . ASN A 1 173 ? 96.186 12.235 160.690 1.00 20.00 173 ASN A N 1
ATOM 1345 C CA . ASN A 1 173 ? 96.254 11.223 161.737 1.00 20.00 173 ASN A CA 1
ATOM 1346 C C . ASN A 1 173 ? 95.274 10.078 161.521 1.00 20.00 173 ASN A C 1
ATOM 1347 O O . ASN A 1 173 ? 94.260 9.966 162.214 1.00 20.00 173 ASN A O 1
ATOM 1352 N N . GLN A 1 174 ? 95.591 9.232 160.545 1.00 20.00 174 GLN A N 1
ATOM 1353 C CA . GLN A 1 174 ? 94.882 7.971 160.360 1.00 20.00 174 GLN A CA 1
ATOM 1354 C C . GLN A 1 174 ? 95.177 7.044 161.545 1.00 20.00 174 GLN A C 1
ATOM 1355 O O . GLN A 1 174 ? 94.424 6.108 161.813 1.00 20.00 174 GLN A O 1
ATOM 1361 N N . ASP A 1 175 ? 96.279 7.321 162.245 1.00 20.00 175 ASP A N 1
ATOM 1362 C CA . ASP A 1 175 ? 96.630 6.627 163.484 1.00 20.00 175 ASP A CA 1
ATOM 1363 C C . ASP A 1 175 ? 95.761 7.082 164.662 1.00 20.00 175 ASP A C 1
ATOM 1364 O O . ASP A 1 175 ? 95.289 6.254 165.442 1.00 20.00 175 ASP A O 1
ATOM 1369 N N . GLN A 1 176 ? 95.557 8.394 164.789 1.00 20.00 176 GLN A N 1
ATOM 1370 C CA . GLN A 1 176 ? 94.782 8.957 165.905 1.00 20.00 176 GLN A CA 1
ATOM 1371 C C . GLN A 1 176 ? 93.266 8.832 165.697 1.00 20.00 176 GLN A C 1
ATOM 1372 O O . GLN A 1 176 ? 92.493 9.064 166.627 1.00 20.00 176 GLN A O 1
ATOM 1378 N N . VAL A 1 177 ? 92.842 8.485 164.481 1.00 20.00 177 VAL A N 1
ATOM 1379 C CA . VAL A 1 177 ? 91.439 8.138 164.224 1.00 20.00 177 VAL A CA 1
ATOM 1380 C C . VAL A 1 177 ? 91.211 6.631 164.381 1.00 20.00 177 VAL A C 1
ATOM 1381 O O . VAL A 1 177 ? 90.093 6.197 164.663 1.00 20.00 177 VAL A O 1
ATOM 1385 N N . GLN A 1 178 ? 92.270 5.843 164.189 1.00 20.00 178 GLN A N 1
ATOM 1386 C CA . GLN A 1 178 ? 92.227 4.402 164.442 1.00 20.00 178 GLN A CA 1
ATOM 1387 C C . GLN A 1 178 ? 92.042 4.162 165.939 1.00 20.00 178 GLN A C 1
ATOM 1388 O O . GLN A 1 178 ? 91.101 3.483 166.354 1.00 20.00 178 GLN A O 1
ATOM 1394 N N . LYS A 1 179 ? 92.947 4.726 166.739 1.00 20.00 179 LYS A N 1
ATOM 1395 C CA . LYS A 1 179 ? 92.801 4.741 168.195 1.00 20.00 179 LYS A CA 1
ATOM 1396 C C . LYS A 1 179 ? 92.025 5.983 168.619 1.00 20.00 179 LYS A C 1
ATOM 1397 O O . LYS A 1 179 ? 92.524 7.102 168.496 1.00 20.00 179 LYS A O 1
ATOM 1403 N N . PHE A 1 180 ? 90.811 5.781 169.123 1.00 20.00 180 PHE A N 1
ATOM 1404 C CA . PHE A 1 180 ? 90.004 6.876 169.654 1.00 20.00 180 PHE A CA 1
ATOM 1405 C C . PHE A 1 180 ? 89.033 6.278 170.676 1.00 20.00 180 PHE A C 1
ATOM 1406 O O . PHE A 1 180 ? 88.120 5.543 170.294 1.00 20.00 180 PHE A O 1
ATOM 1414 N N . PRO A 1 181 ? 89.241 6.568 171.980 1.00 20.00 181 PRO A N 1
ATOM 1415 C CA . PRO A 1 181 ? 88.495 5.912 173.064 1.00 20.00 181 PRO A CA 1
ATOM 1416 C C . PRO A 1 181 ? 86.982 5.861 172.852 1.00 20.00 181 PRO A C 1
ATOM 1417 O O . PRO A 1 181 ? 86.407 6.782 172.266 1.00 20.00 181 PRO A O 1
ATOM 1421 N N . ASP A 1 182 ? 86.347 4.799 173.347 1.00 20.00 182 ASP A N 1
ATOM 1422 C CA . ASP A 1 182 ? 84.900 4.611 173.195 1.00 20.00 182 ASP A CA 1
ATOM 1423 C C . ASP A 1 182 ? 84.115 5.521 174.146 1.00 20.00 182 ASP A C 1
ATOM 1424 O O . ASP A 1 182 ? 83.294 5.059 174.942 1.00 20.00 182 ASP A O 1
ATOM 1429 N N . ASN A 1 183 ? 84.387 6.821 174.044 1.00 20.00 183 ASN A N 1
ATOM 1430 C CA . ASN A 1 183 ? 83.735 7.855 174.850 1.00 20.00 183 ASN A CA 1
ATOM 1431 C C . ASN A 1 183 ? 83.392 9.096 174.017 1.00 20.00 183 ASN A C 1
ATOM 1432 O O . ASN A 1 183 ? 82.342 9.710 174.217 1.00 20.00 183 ASN A O 1
ATOM 1437 N N . ARG A 1 184 ? 84.281 9.455 173.089 1.00 20.00 184 ARG A N 1
ATOM 1438 C CA . ARG A 1 184 ? 84.097 10.619 172.217 1.00 20.00 184 ARG A CA 1
ATOM 1439 C C . ARG A 1 184 ? 83.318 10.302 170.930 1.00 20.00 184 ARG A C 1
ATOM 1440 O O . ARG A 1 184 ? 83.253 11.140 170.027 1.00 20.00 184 ARG A O 1
ATOM 1448 N N . MET A 1 185 ? 82.733 9.106 170.840 1.00 20.00 185 MET A N 1
ATOM 1449 C CA . MET A 1 185 ? 81.918 8.726 169.677 1.00 20.00 185 MET A CA 1
ATOM 1450 C C . MET A 1 185 ? 80.665 9.592 169.562 1.00 20.00 185 MET A C 1
ATOM 1451 O O . MET A 1 185 ? 80.347 10.089 168.481 1.00 20.00 185 MET A O 1
ATOM 1456 N N . ASP A 1 186 ? 79.959 9.763 170.678 1.00 20.00 186 ASP A N 1
ATOM 1457 C CA . ASP A 1 186 ? 78.753 10.591 170.717 1.00 20.00 186 ASP A CA 1
ATOM 1458 C C . ASP A 1 186 ? 79.072 12.061 170.431 1.00 20.00 186 ASP A C 1
ATOM 1459 O O . ASP A 1 186 ? 78.266 12.770 169.824 1.00 20.00 186 ASP A O 1
ATOM 1464 N N . SER A 1 187 ? 80.248 12.508 170.869 1.00 20.00 187 SER A N 1
ATOM 1465 C CA . SER A 1 187 ? 80.706 13.874 170.619 1.00 20.00 187 SER A CA 1
ATOM 1466 C C . SER A 1 187 ? 81.071 14.090 169.150 1.00 20.00 187 SER A C 1
ATOM 1467 O O . SER A 1 187 ? 80.728 15.120 168.569 1.00 20.00 187 SER A O 1
ATOM 1470 N N . LEU A 1 188 ? 81.761 13.116 168.558 1.00 20.00 188 LEU A N 1
ATOM 1471 C CA . LEU A 1 188 ? 82.220 13.213 167.168 1.00 20.00 188 LEU A CA 1
ATOM 1472 C C . LEU A 1 188 ? 81.065 13.153 166.165 1.00 20.00 188 LEU A C 1
ATOM 1473 O O . LEU A 1 188 ? 81.083 13.856 165.153 1.00 20.00 188 LEU A O 1
ATOM 1478 N N . ILE A 1 189 ? 80.073 12.308 166.444 1.00 20.00 189 ILE A N 1
ATOM 1479 C CA . ILE A 1 189 ? 78.883 12.198 165.595 1.00 20.00 189 ILE A CA 1
ATOM 1480 C C . ILE A 1 189 ? 78.033 13.468 165.682 1.00 20.00 189 ILE A C 1
ATOM 1481 O O . ILE A 1 189 ? 77.523 13.951 164.669 1.00 20.00 189 ILE A O 1
ATOM 1486 N N . SER A 1 190 ? 77.888 14.002 166.894 1.00 20.00 190 SER A N 1
ATOM 1487 C CA . SER A 1 190 ? 77.180 15.265 167.107 1.00 20.00 190 SER A CA 1
ATOM 1488 C C . SER A 1 190 ? 77.957 16.453 166.534 1.00 20.00 190 SER A C 1
ATOM 1489 O O . SER A 1 190 ? 77.360 17.454 166.135 1.00 20.00 190 SER A O 1
ATOM 1492 N N . LEU A 1 191 ? 79.284 16.339 166.500 1.00 20.00 191 LEU A N 1
ATOM 1493 C CA . LEU A 1 191 ? 80.142 17.380 165.935 1.00 20.00 191 LEU A CA 1
ATOM 1494 C C . LEU A 1 191 ? 80.014 17.435 164.416 1.00 20.00 191 LEU A C 1
ATOM 1495 O O . LEU A 1 191 ? 79.590 18.448 163.863 1.00 20.00 191 LEU A O 1
ATOM 1500 N N . LEU A 1 192 ? 80.365 16.333 163.756 1.00 20.00 192 LEU A N 1
ATOM 1501 C CA . LEU A 1 192 ? 80.519 16.301 162.297 1.00 20.00 192 LEU A CA 1
ATOM 1502 C C . LEU A 1 192 ? 79.222 16.564 161.526 1.00 20.00 192 LEU A C 1
ATOM 1503 O O . LEU A 1 192 ? 79.252 17.181 160.460 1.00 20.00 192 LEU A O 1
ATOM 1508 N N . GLU A 1 193 ? 78.095 16.099 162.062 1.00 20.00 193 GLU A N 1
ATOM 1509 C CA . GLU A 1 193 ? 76.811 16.186 161.358 1.00 20.00 193 GLU A CA 1
ATOM 1510 C C . GLU A 1 193 ? 75.990 17.432 161.720 1.00 20.00 193 GLU A C 1
ATOM 1511 O O . GLU A 1 193 ? 74.824 17.538 161.331 1.00 20.00 193 GLU A O 1
ATOM 1517 N N . GLN A 1 194 ? 76.594 18.365 162.456 1.00 20.00 194 GLN A N 1
ATOM 1518 C CA . GLN A 1 194 ? 75.987 19.673 162.718 1.00 20.00 194 GLN A CA 1
ATOM 1519 C C . GLN A 1 194 ? 76.783 20.797 162.041 1.00 20.00 194 GLN A C 1
ATOM 1520 O O . GLN A 1 194 ? 76.605 21.974 162.363 1.00 20.00 194 GLN A O 1
ATOM 1526 N N . MET A 1 195 ? 77.648 20.426 161.096 1.00 20.00 195 MET A N 1
ATOM 1527 C CA . MET A 1 195 ? 78.474 21.387 160.358 1.00 20.00 195 MET A CA 1
ATOM 1528 C C . MET A 1 195 ? 77.871 21.716 158.990 1.00 20.00 195 MET A C 1
ATOM 1529 O O . MET A 1 195 ? 78.336 22.636 158.315 1.00 20.00 195 MET A O 1
ATOM 1534 N N . GLN A 1 196 ? 76.848 20.965 158.582 1.00 20.00 196 GLN A N 1
ATOM 1535 C CA . GLN A 1 196 ? 76.203 21.169 157.281 1.00 20.00 196 GLN A CA 1
ATOM 1536 C C . GLN A 1 196 ? 75.424 22.483 157.260 1.00 20.00 196 GLN A C 1
ATOM 1537 O O . GLN A 1 196 ? 75.536 23.262 156.311 1.00 20.00 196 GLN A O 1
ATOM 1543 N N . THR A 1 197 ? 74.639 22.717 158.310 1.00 20.00 197 THR A N 1
ATOM 1544 C CA . THR A 1 197 ? 73.897 23.966 158.473 1.00 20.00 197 THR A CA 1
ATOM 1545 C C . THR A 1 197 ? 74.648 24.919 159.401 1.00 20.00 197 THR A C 1
ATOM 1546 O O . THR A 1 197 ? 75.483 24.491 160.200 1.00 20.00 197 THR A O 1
ATOM 1550 N N . GLY A 1 198 ? 74.345 26.210 159.284 1.00 20.00 198 GLY A N 1
ATOM 1551 C CA . GLY A 1 198 ? 74.936 27.232 160.148 1.00 20.00 198 GLY A CA 1
ATOM 1552 C C . GLY A 1 198 ? 76.213 27.831 159.591 1.00 20.00 198 GLY A C 1
ATOM 1553 O O . GLY A 1 198 ? 77.312 27.368 159.904 1.00 20.00 198 GLY A O 1
ATOM 1554 N N . GLN A 1 199 ? 76.064 28.864 158.764 1.00 20.00 199 GLN A N 1
ATOM 1555 C CA . GLN A 1 199 ? 77.206 29.610 158.232 1.00 20.00 199 GLN A CA 1
ATOM 1556 C C . GLN A 1 199 ? 76.773 30.975 157.688 1.00 20.00 199 GLN A C 1
ATOM 1557 O O . GLN A 1 199 ? 76.155 31.065 156.628 1.00 20.00 199 GLN A O 1
ATOM 1563 N N . SER A 1 200 ? 77.100 32.028 158.434 1.00 20.00 200 SER A N 1
ATOM 1564 C CA . SER A 1 200 ? 76.857 33.408 158.012 1.00 20.00 200 SER A CA 1
ATOM 1565 C C . SER A 1 200 ? 77.677 34.346 158.895 1.00 20.00 200 SER A C 1
ATOM 1566 O O . SER A 1 200 ? 77.608 34.260 160.123 1.00 20.00 200 SER A O 1
ATOM 1569 N N . LYS A 1 201 ? 78.448 35.236 158.273 1.00 20.00 201 LYS A N 1
ATOM 1570 C CA . LYS A 1 201 ? 79.416 36.057 159.004 1.00 20.00 201 LYS A CA 1
ATOM 1571 C C . LYS A 1 201 ? 79.621 37.443 158.381 1.00 20.00 201 LYS A C 1
ATOM 1572 O O . LYS A 1 201 ? 80.752 37.855 158.108 1.00 20.00 201 LYS A O 1
ATOM 1578 N N . LEU A 1 202 ? 78.523 38.165 158.170 1.00 20.00 202 LEU A N 1
ATOM 1579 C CA . LEU A 1 202 ? 78.589 39.524 157.627 1.00 20.00 202 LEU A CA 1
ATOM 1580 C C . LEU A 1 202 ? 79.181 40.496 158.656 1.00 20.00 202 LEU A C 1
ATOM 1581 O O . LEU A 1 202 ? 80.011 41.336 158.308 1.00 20.00 202 LEU A O 1
ATOM 1586 N N . THR A 1 203 ? 78.764 40.366 159.916 1.00 20.00 203 THR A N 1
ATOM 1587 C CA . THR A 1 203 ? 79.244 41.244 160.992 1.00 20.00 203 THR A CA 1
ATOM 1588 C C . THR A 1 203 ? 80.691 40.952 161.404 1.00 20.00 203 THR A C 1
ATOM 1589 O O . THR A 1 203 ? 81.352 41.809 161.993 1.00 20.00 203 THR A O 1
ATOM 1593 N N . ARG A 1 204 ? 81.170 39.743 161.114 1.00 20.00 204 ARG A N 1
ATOM 1594 C CA . ARG A 1 204 ? 82.564 39.379 161.376 1.00 20.00 204 ARG A CA 1
ATOM 1595 C C . ARG A 1 204 ? 83.498 40.248 160.537 1.00 20.00 204 ARG A C 1
ATOM 1596 O O . ARG A 1 204 ? 84.453 40.826 161.057 1.00 20.00 204 ARG A O 1
ATOM 1604 N N . LEU A 1 205 ? 83.205 40.346 159.242 1.00 20.00 205 LEU A N 1
ATOM 1605 C CA . LEU A 1 205 ? 84.002 41.164 158.326 1.00 20.00 205 LEU A CA 1
ATOM 1606 C C . LEU A 1 205 ? 83.800 42.666 158.562 1.00 20.00 205 LEU A C 1
ATOM 1607 O O . LEU A 1 205 ? 84.674 43.467 158.227 1.00 20.00 205 LEU A O 1
ATOM 1612 N N . VAL A 1 206 ? 82.654 43.043 159.132 1.00 20.00 206 VAL A N 1
ATOM 1613 C CA . VAL A 1 206 ? 82.374 44.446 159.462 1.00 20.00 206 VAL A CA 1
ATOM 1614 C C . VAL A 1 206 ? 83.395 44.998 160.456 1.00 20.00 206 VAL A C 1
ATOM 1615 O O . VAL A 1 206 ? 83.894 46.109 160.283 1.00 20.00 206 VAL A O 1
ATOM 1619 N N . LYS A 1 207 ? 83.707 44.211 161.483 1.00 20.00 207 LYS A N 1
ATOM 1620 C CA . LYS A 1 207 ? 84.694 44.605 162.491 1.00 20.00 207 LYS A CA 1
ATOM 1621 C C . LYS A 1 207 ? 86.111 44.667 161.910 1.00 20.00 207 LYS A C 1
ATOM 1622 O O . LYS A 1 207 ? 86.946 45.439 162.384 1.00 20.00 207 LYS A O 1
ATOM 1628 N N . GLY A 1 208 ? 86.373 43.855 160.886 1.00 20.00 208 GLY A N 1
ATOM 1629 C CA . GLY A 1 208 ? 87.657 43.870 160.185 1.00 20.00 208 GLY A CA 1
ATOM 1630 C C . GLY A 1 208 ? 87.807 45.070 159.268 1.00 20.00 208 GLY A C 1
ATOM 1631 O O . GLY A 1 208 ? 88.856 45.715 159.246 1.00 20.00 208 GLY A O 1
ATOM 1632 N N . PHE A 1 209 ? 86.758 45.364 158.504 1.00 20.00 209 PHE A N 1
ATOM 1633 C CA . PHE A 1 209 ? 86.752 46.523 157.607 1.00 20.00 209 PHE A CA 1
ATOM 1634 C C . PHE A 1 209 ? 86.568 47.847 158.361 1.00 20.00 209 PHE A C 1
ATOM 1635 O O . PHE A 1 209 ? 86.896 48.910 157.832 1.00 20.00 209 PHE A O 1
ATOM 1643 N N . LEU A 1 210 ? 86.034 47.783 159.581 1.00 20.00 210 LEU A N 1
ATOM 1644 C CA . LEU A 1 210 ? 85.985 48.954 160.464 1.00 20.00 210 LEU A CA 1
ATOM 1645 C C . LEU A 1 210 ? 87.374 49.258 161.017 1.00 20.00 210 LEU A C 1
ATOM 1646 O O . LEU A 1 210 ? 87.790 50.417 161.062 1.00 20.00 210 LEU A O 1
ATOM 1651 N N . ILE A 1 211 ? 88.082 48.211 161.437 1.00 20.00 211 ILE A N 1
ATOM 1652 C CA . ILE A 1 211 ? 89.452 48.347 161.932 1.00 20.00 211 ILE A CA 1
ATOM 1653 C C . ILE A 1 211 ? 90.432 48.628 160.785 1.00 20.00 211 ILE A C 1
ATOM 1654 O O . ILE A 1 211 ? 91.528 49.138 161.018 1.00 20.00 211 ILE A O 1
ATOM 1659 N N . LEU A 1 212 ? 90.033 48.294 159.556 1.00 20.00 212 LEU A N 1
ATOM 1660 C CA . LEU A 1 212 ? 90.826 48.599 158.362 1.00 20.00 212 LEU A CA 1
ATOM 1661 C C . LEU A 1 212 ? 91.038 50.105 158.237 1.00 20.00 212 LEU A C 1
ATOM 1662 O O . LEU A 1 212 ? 92.175 50.577 158.222 1.00 20.00 212 LEU A O 1
ATOM 1667 N N . LEU A 1 213 ? 89.936 50.851 158.165 1.00 20.00 213 LEU A N 1
ATOM 1668 C CA . LEU A 1 213 ? 89.987 52.309 158.028 1.00 20.00 213 LEU A CA 1
ATOM 1669 C C . LEU A 1 213 ? 90.368 53.014 159.334 1.00 20.00 213 LEU A C 1
ATOM 1670 O O . LEU A 1 213 ? 90.691 54.204 159.324 1.00 20.00 213 LEU A O 1
ATOM 1675 N N . GLU A 1 214 ? 90.324 52.286 160.450 1.00 20.00 214 GLU A N 1
ATOM 1676 C CA . GLU A 1 214 ? 90.825 52.795 161.729 1.00 20.00 214 GLU A CA 1
ATOM 1677 C C . GLU A 1 214 ? 92.348 52.941 161.704 1.00 20.00 214 GLU A C 1
ATOM 1678 O O . GLU A 1 214 ? 92.903 53.778 162.414 1.00 20.00 214 GLU A O 1
ATOM 1684 N N . MET A 1 215 ? 93.015 52.119 160.894 1.00 20.00 215 MET A N 1
ATOM 1685 C CA . MET A 1 215 ? 94.471 52.172 160.747 1.00 20.00 215 MET A CA 1
ATOM 1686 C C . MET A 1 215 ? 94.889 52.115 159.272 1.00 20.00 215 MET A C 1
ATOM 1687 O O . MET A 1 215 ? 95.934 51.554 158.934 1.00 20.00 215 MET A O 1
ATOM 1692 N N . ALA A 1 216 ? 94.069 52.711 158.405 1.00 20.00 216 ALA A N 1
ATOM 1693 C CA . ALA A 1 216 ? 94.385 52.829 156.982 1.00 20.00 216 ALA A CA 1
ATOM 1694 C C . ALA A 1 216 ? 94.811 54.260 156.669 1.00 20.00 216 ALA A C 1
ATOM 1695 O O . ALA A 1 216 ? 95.962 54.508 156.304 1.00 20.00 216 ALA A O 1
ATOM 1697 N N . GLU A 1 217 ? 93.873 55.194 156.815 1.00 20.00 217 GLU A N 1
ATOM 1698 C CA . GLU A 1 217 ? 94.155 56.620 156.636 1.00 20.00 217 GLU A CA 1
ATOM 1699 C C . GLU A 1 217 ? 94.879 57.178 157.864 1.00 20.00 217 GLU A C 1
ATOM 1700 O O . GLU A 1 217 ? 95.762 58.029 157.738 1.00 20.00 217 GLU A O 1
ATOM 1706 N N . ARG A 1 218 ? 94.497 56.693 159.044 1.00 20.00 218 ARG A N 1
ATOM 1707 C CA . ARG A 1 218 ? 95.243 56.944 160.274 1.00 20.00 218 ARG A CA 1
ATOM 1708 C C . ARG A 1 218 ? 96.440 55.996 160.275 1.00 20.00 218 ARG A C 1
ATOM 1709 O O . ARG A 1 218 ? 96.340 54.867 159.792 1.00 20.00 218 ARG A O 1
ATOM 1717 N N . LYS A 1 219 ? 97.567 56.452 160.818 1.00 20.00 219 LYS A N 1
ATOM 1718 C CA . LYS A 1 219 ? 98.834 55.718 160.690 1.00 20.00 219 LYS A CA 1
ATOM 1719 C C . LYS A 1 219 ? 98.900 54.416 161.502 1.00 20.00 219 LYS A C 1
ATOM 1720 O O . LYS A 1 219 ? 97.996 54.104 162.280 1.00 20.00 219 LYS A O 1
ATOM 1726 N N . GLU A 1 220 ? 99.988 53.672 161.293 1.00 20.00 220 GLU A N 1
ATOM 1727 C CA . GLU A 1 220 ? 100.188 52.327 161.850 1.00 20.00 220 GLU A CA 1
ATOM 1728 C C . GLU A 1 220 ? 99.907 52.221 163.351 1.00 20.00 220 GLU A C 1
ATOM 1729 O O . GLU A 1 220 ? 100.186 53.149 164.113 1.00 20.00 220 GLU A O 1
ATOM 1735 N N . VAL A 1 221 ? 99.360 51.075 163.758 1.00 20.00 221 VAL A N 1
ATOM 1736 C CA . VAL A 1 221 ? 99.065 50.795 165.163 1.00 20.00 221 VAL A CA 1
ATOM 1737 C C . VAL A 1 221 ? 99.719 49.479 165.594 1.00 20.00 221 VAL A C 1
ATOM 1738 O O . VAL A 1 221 ? 99.429 48.418 165.037 1.00 20.00 221 VAL A O 1
ATOM 1742 N N . ASP A 1 222 ? 100.613 49.563 166.577 1.00 20.00 222 ASP A N 1
ATOM 1743 C CA . ASP A 1 222 ? 101.264 48.379 167.142 1.00 20.00 222 ASP A CA 1
ATOM 1744 C C . ASP A 1 222 ? 100.435 47.836 168.309 1.00 20.00 222 ASP A C 1
ATOM 1745 O O . ASP A 1 222 ? 100.181 48.551 169.281 1.00 20.00 222 ASP A O 1
ATOM 1750 N N . PHE A 1 223 ? 100.004 46.579 168.201 1.00 20.00 223 PHE A N 1
ATOM 1751 C CA . PHE A 1 223 ? 99.149 45.960 169.221 1.00 20.00 223 PHE A CA 1
ATOM 1752 C C . PHE A 1 223 ? 99.522 44.501 169.509 1.00 20.00 223 PHE A C 1
ATOM 1753 O O . PHE A 1 223 ? 100.350 43.911 168.812 1.00 20.00 223 PHE A O 1
ATOM 1761 N N . HIS A 1 224 ? 98.893 43.935 170.540 1.00 20.00 224 HIS A N 1
ATOM 1762 C CA . HIS A 1 224 ? 99.191 42.578 171.014 1.00 20.00 224 HIS A CA 1
ATOM 1763 C C . HIS A 1 224 ? 98.174 41.540 170.539 1.00 20.00 224 HIS A C 1
ATOM 1764 O O . HIS A 1 224 ? 97.099 41.882 170.043 1.00 20.00 224 HIS A O 1
ATOM 1771 N N . VAL A 1 225 ? 98.532 40.268 170.715 1.00 20.00 225 VAL A N 1
ATOM 1772 C CA . VAL A 1 225 ? 97.702 39.136 170.307 1.00 20.00 225 VAL A CA 1
ATOM 1773 C C . VAL A 1 225 ? 97.278 38.324 171.534 1.00 20.00 225 VAL A C 1
ATOM 1774 O O . VAL A 1 225 ? 98.099 37.637 172.140 1.00 20.00 225 VAL A O 1
ATOM 1778 N N . GLY A 1 226 ? 95.998 38.411 171.895 1.00 20.00 226 GLY A N 1
ATOM 1779 C CA . GLY A 1 226 ? 95.453 37.678 173.041 1.00 20.00 226 GLY A CA 1
ATOM 1780 C C . GLY A 1 226 ? 94.390 36.680 172.620 1.00 20.00 226 GLY A C 1
ATOM 1781 O O . GLY A 1 226 ? 93.263 37.069 172.308 1.00 20.00 226 GLY A O 1
ATOM 1782 N N . ASN A 1 227 ? 94.744 35.394 172.613 1.00 20.00 227 ASN A N 1
ATOM 1783 C CA . ASN A 1 227 ? 93.826 34.350 172.154 1.00 20.00 227 ASN A CA 1
ATOM 1784 C C . ASN A 1 227 ? 94.035 32.976 172.773 1.00 20.00 227 ASN A C 1
ATOM 1785 O O . ASN A 1 227 ? 95.065 32.690 173.387 1.00 20.00 227 ASN A O 1
ATOM 1790 N N . HIS A 1 228 ? 93.018 32.140 172.590 1.00 20.00 228 HIS A N 1
ATOM 1791 C CA . HIS A 1 228 ? 93.093 30.711 172.841 1.00 20.00 228 HIS A CA 1
ATOM 1792 C C . HIS A 1 228 ? 93.223 30.088 171.451 1.00 20.00 228 HIS A C 1
ATOM 1793 O O . HIS A 1 228 ? 92.974 30.769 170.453 1.00 20.00 228 HIS A O 1
ATOM 1800 N N . ILE A 1 229 ? 93.626 28.823 171.365 1.00 20.00 229 ILE A N 1
ATOM 1801 C CA . ILE A 1 229 ? 94.029 28.258 170.071 1.00 20.00 229 ILE A CA 1
ATOM 1802 C C . ILE A 1 229 ? 93.677 26.773 169.901 1.00 20.00 229 ILE A C 1
ATOM 1803 O O . ILE A 1 229 ? 93.934 25.956 170.788 1.00 20.00 229 ILE A O 1
ATOM 1808 N N . HIS A 1 230 ? 93.078 26.449 168.753 1.00 20.00 230 HIS A N 1
ATOM 1809 C CA . HIS A 1 230 ? 92.844 25.064 168.336 1.00 20.00 230 HIS A CA 1
ATOM 1810 C C . HIS A 1 230 ? 93.950 24.629 167.378 1.00 20.00 230 HIS A C 1
ATOM 1811 O O . HIS A 1 230 ? 94.585 25.465 166.733 1.00 20.00 230 HIS A O 1
ATOM 1818 N N . VAL A 1 231 ? 94.160 23.319 167.272 1.00 20.00 231 VAL A N 1
ATOM 1819 C CA . VAL A 1 231 ? 95.370 22.779 166.648 1.00 20.00 231 VAL A CA 1
ATOM 1820 C C . VAL A 1 231 ? 95.172 22.184 165.250 1.00 20.00 231 VAL A C 1
ATOM 1821 O O . VAL A 1 231 ? 95.966 22.459 164.347 1.00 20.00 231 VAL A O 1
ATOM 1825 N N . THR A 1 232 ? 94.126 21.378 165.069 1.00 20.00 232 THR A N 1
ATOM 1826 C CA . THR A 1 232 ? 94.033 20.499 163.895 1.00 20.00 232 THR A CA 1
ATOM 1827 C C . THR A 1 232 ? 92.621 20.381 163.300 1.00 20.00 232 THR A C 1
ATOM 1828 O O . THR A 1 232 ? 91.672 20.982 163.806 1.00 20.00 232 THR A O 1
ATOM 1832 N N . TYR A 1 233 ? 92.506 19.605 162.220 1.00 20.00 233 TYR A N 1
ATOM 1833 C CA . TYR A 1 233 ? 91.269 19.498 161.438 1.00 20.00 233 TYR A CA 1
ATOM 1834 C C . TYR A 1 233 ? 90.308 18.418 161.940 1.00 20.00 233 TYR A C 1
ATOM 1835 O O . TYR A 1 233 ? 89.148 18.712 162.234 1.00 20.00 233 TYR A O 1
ATOM 1844 N N . ALA A 1 234 ? 90.780 17.174 162.009 1.00 20.00 234 ALA A N 1
ATOM 1845 C CA . ALA A 1 234 ? 89.949 16.047 162.454 1.00 20.00 234 ALA A CA 1
ATOM 1846 C C . ALA A 1 234 ? 90.702 15.159 163.444 1.00 20.00 234 ALA A C 1
ATOM 1847 O O . ALA A 1 234 ? 90.815 13.946 163.249 1.00 20.00 234 ALA A O 1
ATOM 1849 N N . ILE A 1 235 ? 91.212 15.782 164.505 1.00 20.00 235 ILE A N 1
ATOM 1850 C CA . ILE A 1 235 ? 91.958 15.088 165.556 1.00 20.00 235 ILE A CA 1
ATOM 1851 C C . ILE A 1 235 ? 91.283 15.364 166.907 1.00 20.00 235 ILE A C 1
ATOM 1852 O O . ILE A 1 235 ? 90.270 16.061 166.963 1.00 20.00 235 ILE A O 1
ATOM 1857 N N . ALA A 1 236 ? 91.834 14.806 167.984 1.00 20.00 236 ALA A N 1
ATOM 1858 C CA . ALA A 1 236 ? 91.281 14.977 169.333 1.00 20.00 236 ALA A CA 1
ATOM 1859 C C . ALA A 1 236 ? 91.055 16.440 169.741 1.00 20.00 236 ALA A C 1
ATOM 1860 O O . ALA A 1 236 ? 90.008 16.758 170.305 1.00 20.00 236 ALA A O 1
ATOM 1862 N N . PRO A 1 237 ? 92.036 17.328 169.475 1.00 20.00 237 PRO A N 1
ATOM 1863 C CA . PRO A 1 237 ? 91.841 18.755 169.751 1.00 20.00 237 PRO A CA 1
ATOM 1864 C C . PRO A 1 237 ? 90.612 19.365 169.069 1.00 20.00 237 PRO A C 1
ATOM 1865 O O . PRO A 1 237 ? 89.886 20.129 169.702 1.00 20.00 237 PRO A O 1
ATOM 1869 N N . VAL A 1 238 ? 90.383 19.026 167.800 1.00 20.00 238 VAL A N 1
ATOM 1870 C CA . VAL A 1 238 ? 89.216 19.533 167.068 1.00 20.00 238 VAL A CA 1
ATOM 1871 C C . VAL A 1 238 ? 87.914 18.910 167.584 1.00 20.00 238 VAL A C 1
ATOM 1872 O O . VAL A 1 238 ? 86.848 19.520 167.487 1.00 20.00 238 VAL A O 1
ATOM 1876 N N . CYS A 1 239 ? 88.008 17.694 168.118 1.00 20.00 239 CYS A N 1
ATOM 1877 C CA . CYS A 1 239 ? 86.865 17.024 168.738 1.00 20.00 239 CYS A CA 1
ATOM 1878 C C . CYS A 1 239 ? 86.613 17.583 170.138 1.00 20.00 239 CYS A C 1
ATOM 1879 O O . CYS A 1 239 ? 85.465 17.791 170.534 1.00 20.00 239 CYS A O 1
ATOM 1882 N N . ASP A 1 240 ? 87.695 17.819 170.878 1.00 20.00 240 ASP A N 1
ATOM 1883 C CA . ASP A 1 240 ? 87.622 18.384 172.226 1.00 20.00 240 ASP A CA 1
ATOM 1884 C C . ASP A 1 240 ? 87.225 19.866 172.204 1.00 20.00 240 ASP A C 1
ATOM 1885 O O . ASP A 1 240 ? 86.638 20.370 173.164 1.00 20.00 240 ASP A O 1
ATOM 1890 N N . SER A 1 241 ? 87.546 20.553 171.108 1.00 20.00 241 SER A N 1
ATOM 1891 C CA . SER A 1 241 ? 87.226 21.975 170.948 1.00 20.00 241 SER A CA 1
ATOM 1892 C C . SER A 1 241 ? 85.725 22.246 170.895 1.00 20.00 241 SER A C 1
ATOM 1893 O O . SER A 1 241 ? 85.244 23.218 171.479 1.00 20.00 241 SER A O 1
ATOM 1896 N N . TYR A 1 242 ? 85.002 21.386 170.179 1.00 20.00 242 TYR A N 1
ATOM 1897 C CA . TYR A 1 242 ? 83.563 21.552 169.945 1.00 20.00 242 TYR A CA 1
ATOM 1898 C C . TYR A 1 242 ? 82.760 21.824 171.219 1.00 20.00 242 TYR A C 1
ATOM 1899 O O . TYR A 1 242 ? 81.804 22.602 171.198 1.00 20.00 242 TYR A O 1
ATOM 1908 N N . ASP A 1 243 ? 83.149 21.181 172.319 1.00 20.00 243 ASP A N 1
ATOM 1909 C CA . ASP A 1 243 ? 82.447 21.325 173.598 1.00 20.00 243 ASP A CA 1
ATOM 1910 C C . ASP A 1 243 ? 82.437 22.773 174.095 1.00 20.00 243 ASP A C 1
ATOM 1911 O O . ASP A 1 243 ? 83.276 23.582 173.695 1.00 20.00 243 ASP A O 1
ATOM 1916 N N . LEU A 1 244 ? 81.477 23.075 174.971 1.00 20.00 244 LEU A N 1
ATOM 1917 C CA . LEU A 1 244 ? 81.261 24.418 175.533 1.00 20.00 244 LEU A CA 1
ATOM 1918 C C . LEU A 1 244 ? 80.604 25.372 174.524 1.00 20.00 244 LEU A C 1
ATOM 1919 O O . LEU A 1 244 ? 81.030 25.443 173.369 1.00 20.00 244 LEU A O 1
ATOM 1924 N N . PRO A 1 245 ? 79.565 26.112 174.961 1.00 20.00 245 PRO A N 1
ATOM 1925 C CA . PRO A 1 245 ? 78.885 27.073 174.096 1.00 20.00 245 PRO A CA 1
ATOM 1926 C C . PRO A 1 245 ? 79.583 28.432 174.063 1.00 20.00 245 PRO A C 1
ATOM 1927 O O . PRO A 1 245 ? 80.336 28.766 174.980 1.00 20.00 245 PRO A O 1
ATOM 1931 N N . GLY A 1 246 ? 79.321 29.204 173.012 1.00 20.00 246 GLY A N 1
ATOM 1932 C CA . GLY A 1 246 ? 79.876 30.547 172.876 1.00 20.00 246 GLY A CA 1
ATOM 1933 C C . GLY A 1 246 ? 81.367 30.552 172.596 1.00 20.00 246 GLY A C 1
ATOM 1934 O O . GLY A 1 246 ? 82.121 31.291 173.232 1.00 20.00 246 GLY A O 1
ATOM 1935 N N . ARG A 1 247 ? 81.787 29.724 171.642 1.00 20.00 247 ARG A N 1
ATOM 1936 C CA . ARG A 1 247 ? 83.189 29.637 171.241 1.00 20.00 247 ARG A CA 1
ATOM 1937 C C . ARG A 1 247 ? 83.279 29.825 169.727 1.00 20.00 247 ARG A C 1
ATOM 1938 O O . ARG A 1 247 ? 82.796 28.990 168.963 1.00 20.00 247 ARG A O 1
ATOM 1946 N N . CYS A 1 248 ? 83.881 30.935 169.304 1.00 20.00 248 CYS A N 1
ATOM 1947 C CA . CYS A 1 248 ? 83.984 31.277 167.885 1.00 20.00 248 CYS A CA 1
ATOM 1948 C C . CYS A 1 248 ? 85.288 30.751 167.291 1.00 20.00 248 CYS A C 1
ATOM 1949 O O . CYS A 1 248 ? 86.344 30.837 167.920 1.00 20.00 248 CYS A O 1
ATOM 1952 N N . TYR A 1 249 ? 85.201 30.214 166.075 1.00 20.00 249 TYR A N 1
ATOM 1953 C CA . TYR A 1 249 ? 86.338 29.579 165.411 1.00 20.00 249 TYR A CA 1
ATOM 1954 C C . TYR A 1 249 ? 86.755 30.375 164.176 1.00 20.00 249 TYR A C 1
ATOM 1955 O O . TYR A 1 249 ? 85.966 30.540 163.249 1.00 20.00 249 TYR A O 1
ATOM 1964 N N . VAL A 1 250 ? 87.993 30.866 164.170 1.00 20.00 250 VAL A N 1
ATOM 1965 C CA . VAL A 1 250 ? 88.541 31.587 163.021 1.00 20.00 250 VAL A CA 1
ATOM 1966 C C . VAL A 1 250 ? 89.740 30.826 162.467 1.00 20.00 250 VAL A C 1
ATOM 1967 O O . VAL A 1 250 ? 90.792 30.769 163.105 1.00 20.00 250 VAL A O 1
ATOM 1971 N N . PHE A 1 251 ? 89.579 30.238 161.283 1.00 20.00 251 PHE A N 1
ATOM 1972 C CA . PHE A 1 251 ? 90.636 29.429 160.678 1.00 20.00 251 PHE A CA 1
ATOM 1973 C C . PHE A 1 251 ? 91.738 30.294 160.073 1.00 20.00 251 PHE A C 1
ATOM 1974 O O . PHE A 1 251 ? 91.472 31.159 159.236 1.00 20.00 251 PHE A O 1
ATOM 1982 N N . ASN A 1 252 ? 92.973 30.047 160.506 1.00 20.00 252 ASN A N 1
ATOM 1983 C CA . ASN A 1 252 ? 94.149 30.690 159.934 1.00 20.00 252 ASN A CA 1
ATOM 1984 C C . ASN A 1 252 ? 94.776 29.759 158.897 1.00 20.00 252 ASN A C 1
ATOM 1985 O O . ASN A 1 252 ? 95.220 28.659 159.233 1.00 20.00 252 ASN A O 1
ATOM 1990 N N . SER A 1 253 ? 94.800 30.201 157.640 1.00 20.00 253 SER A N 1
ATOM 1991 C CA . SER A 1 253 ? 95.344 29.398 156.544 1.00 20.00 253 SER A CA 1
ATOM 1992 C C . SER A 1 253 ? 96.858 29.257 156.669 1.00 20.00 253 SER A C 1
ATOM 1993 O O . SER A 1 253 ? 97.385 28.142 156.657 1.00 20.00 253 SER A O 1
ATOM 1996 N N . LYS A 1 254 ? 97.548 30.391 156.785 1.00 20.00 254 LYS A N 1
ATOM 1997 C CA . LYS A 1 254 ? 98.989 30.404 157.044 1.00 20.00 254 LYS A CA 1
ATOM 1998 C C . LYS A 1 254 ? 99.309 31.183 158.328 1.00 20.00 254 LYS A C 1
ATOM 1999 O O . LYS A 1 254 ? 99.517 32.397 158.290 1.00 20.00 254 LYS A O 1
ATOM 2005 N N . PRO A 1 255 ? 99.349 30.482 159.477 1.00 20.00 255 PRO A N 1
ATOM 2006 C CA . PRO A 1 255 ? 99.709 31.105 160.749 1.00 20.00 255 PRO A CA 1
ATOM 2007 C C . PRO A 1 255 ? 101.227 31.133 160.977 1.00 20.00 255 PRO A C 1
ATOM 2008 O O . PRO A 1 255 ? 101.693 30.900 162.095 1.00 20.00 255 PRO A O 1
ATOM 2012 N N . THR A 1 256 ? 101.985 31.428 159.921 1.00 20.00 256 THR A N 1
ATOM 2013 C CA . THR A 1 256 ? 103.443 31.449 159.989 1.00 20.00 256 THR A CA 1
ATOM 2014 C C . THR A 1 256 ? 103.927 32.711 160.694 1.00 20.00 256 THR A C 1
ATOM 2015 O O . THR A 1 256 ? 104.721 32.639 161.634 1.00 20.00 256 THR A O 1
ATOM 2019 N N . SER A 1 257 ? 103.439 33.862 160.235 1.00 20.00 257 SER A N 1
ATOM 2020 C CA . SER A 1 257 ? 103.787 35.151 160.830 1.00 20.00 257 SER A CA 1
ATOM 2021 C C . SER A 1 257 ? 102.742 35.586 161.855 1.00 20.00 257 SER A C 1
ATOM 2022 O O . SER A 1 257 ? 101.685 34.966 161.990 1.00 20.00 257 SER A O 1
ATOM 2025 N N . GLU A 1 258 ? 103.055 36.665 162.566 1.00 20.00 258 GLU A N 1
ATOM 2026 C CA . GLU A 1 258 ? 102.201 37.186 163.632 1.00 20.00 258 GLU A CA 1
ATOM 2027 C C . GLU A 1 258 ? 101.076 38.074 163.093 1.00 20.00 258 GLU A C 1
ATOM 2028 O O . GLU A 1 258 ? 100.096 38.326 163.796 1.00 20.00 258 GLU A O 1
ATOM 2034 N N . ALA A 1 259 ? 101.221 38.542 161.853 1.00 20.00 259 ALA A N 1
ATOM 2035 C CA . ALA A 1 259 ? 100.296 39.514 161.264 1.00 20.00 259 ALA A CA 1
ATOM 2036 C C . ALA A 1 259 ? 98.868 38.987 161.123 1.00 20.00 259 ALA A C 1
ATOM 2037 O O . ALA A 1 259 ? 97.918 39.644 161.552 1.00 20.00 259 ALA A O 1
ATOM 2039 N N . HIS A 1 260 ? 98.721 37.808 160.522 1.00 20.00 260 HIS A N 1
ATOM 2040 C CA . HIS A 1 260 ? 97.398 37.232 160.266 1.00 20.00 260 HIS A CA 1
ATOM 2041 C C . HIS A 1 260 ? 96.707 36.787 161.556 1.00 20.00 260 HIS A C 1
ATOM 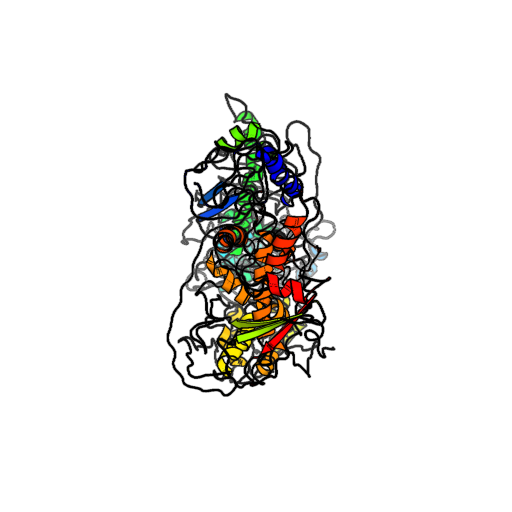2042 O O . HIS A 1 260 ? 95.496 36.958 161.708 1.00 20.00 260 HIS A O 1
ATOM 2049 N N . ALA A 1 261 ? 97.483 36.219 162.477 1.00 20.00 261 ALA A N 1
ATOM 2050 C CA . ALA A 1 261 ? 96.964 35.780 163.773 1.00 20.00 261 ALA A CA 1
ATOM 2051 C C . ALA A 1 261 ? 96.643 36.949 164.710 1.00 20.00 261 ALA A C 1
ATOM 2052 O O . ALA A 1 261 ? 95.960 36.762 165.715 1.00 20.00 261 ALA A O 1
ATOM 2054 N N . ALA A 1 262 ? 97.144 38.142 164.386 1.00 20.00 262 ALA A N 1
ATOM 2055 C CA . ALA A 1 262 ? 96.885 39.344 165.181 1.00 20.00 262 ALA A CA 1
ATOM 2056 C C . ALA A 1 262 ? 95.626 40.086 164.724 1.00 20.00 262 ALA A C 1
ATOM 2057 O O . ALA A 1 262 ? 94.847 40.558 165.554 1.00 20.00 262 ALA A O 1
ATOM 2059 N N . VAL A 1 263 ? 95.434 40.186 163.409 1.00 20.00 263 VAL A N 1
ATOM 2060 C CA . VAL A 1 263 ? 94.348 40.993 162.839 1.00 20.00 263 VAL A CA 1
ATOM 2061 C C . VAL A 1 263 ? 92.976 40.332 162.988 1.00 20.00 263 VAL A C 1
ATOM 2062 O O . VAL A 1 263 ? 92.019 40.980 163.416 1.00 20.00 263 VAL A O 1
ATOM 2066 N N . LEU A 1 264 ? 92.882 39.052 162.629 1.00 20.00 264 LEU A N 1
ATOM 2067 C CA . LEU A 1 264 ? 91.630 38.296 162.773 1.00 20.00 264 LEU A CA 1
ATOM 2068 C C . LEU A 1 264 ? 91.212 38.157 164.237 1.00 20.00 264 LEU A C 1
ATOM 2069 O O . LEU A 1 264 ? 90.026 38.024 164.543 1.00 20.00 264 LEU A O 1
ATOM 2074 N N . LEU A 1 265 ? 92.198 38.183 165.130 1.00 20.00 265 LEU A N 1
ATOM 2075 C CA . LEU A 1 265 ? 91.968 38.028 166.560 1.00 20.00 265 LEU A CA 1
ATOM 2076 C C . LEU A 1 265 ? 91.372 39.304 167.154 1.00 20.00 265 LEU A C 1
ATOM 2077 O O . LEU A 1 265 ? 90.293 39.272 167.747 1.00 20.00 265 LEU A O 1
ATOM 2082 N N . ALA A 1 266 ? 92.082 40.419 166.987 1.00 20.00 266 ALA A N 1
ATOM 2083 C CA . ALA A 1 266 ? 91.651 41.716 167.521 1.00 20.00 266 ALA A CA 1
ATOM 2084 C C . ALA A 1 266 ? 90.300 42.141 166.948 1.00 20.00 266 ALA A C 1
ATOM 2085 O O . ALA A 1 266 ? 89.512 42.809 167.619 1.00 20.00 266 ALA A O 1
ATOM 2087 N N . MET A 1 267 ? 90.053 41.747 165.701 1.00 20.00 267 MET A N 1
ATOM 2088 C CA . MET A 1 267 ? 88.773 41.964 165.028 1.00 20.00 267 MET A CA 1
ATOM 2089 C C . MET A 1 267 ? 87.577 41.426 165.824 1.00 20.00 267 MET A C 1
ATOM 2090 O O . MET A 1 267 ? 86.517 42.049 165.844 1.00 20.00 267 MET A O 1
ATOM 2095 N N . CYS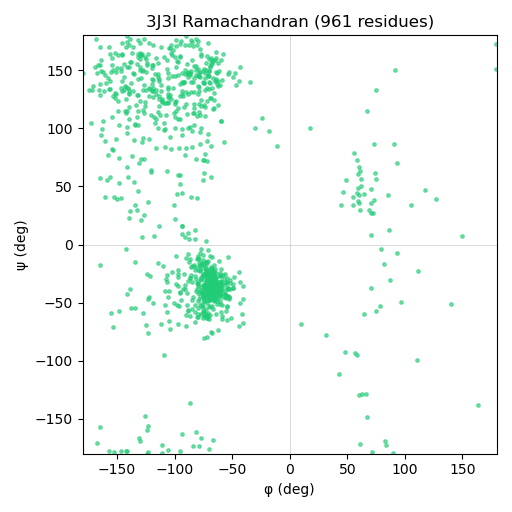 A 1 268 ? 87.756 40.281 166.480 1.00 20.00 268 CYS A N 1
ATOM 2096 C CA . CYS A 1 268 ? 86.641 39.560 167.100 1.00 20.00 268 CYS A CA 1
ATOM 2097 C C . CYS A 1 268 ? 86.160 40.148 168.431 1.00 20.00 268 CYS A C 1
ATOM 2098 O O . CYS A 1 268 ? 84.965 40.399 168.598 1.00 20.00 268 CYS A O 1
ATOM 2101 N N . ARG A 1 269 ? 87.080 40.367 169.370 1.00 20.00 269 ARG A N 1
ATOM 2102 C CA . ARG A 1 269 ? 86.705 40.747 170.742 1.00 20.00 269 ARG A CA 1
ATOM 2103 C C . ARG A 1 269 ? 86.221 42.192 170.843 1.00 20.00 269 ARG A C 1
ATOM 2104 O O . ARG A 1 269 ? 86.974 43.123 170.553 1.00 20.00 269 ARG A O 1
ATOM 2112 N N . GLU A 1 270 ? 84.967 42.365 171.266 1.00 20.00 270 GLU A N 1
ATOM 2113 C CA . GLU A 1 270 ? 84.393 43.686 171.542 1.00 20.00 270 GLU A CA 1
ATOM 2114 C C . GLU A 1 270 ? 84.779 44.704 170.456 1.00 20.00 270 GLU A C 1
ATOM 2115 O O . GLU A 1 270 ? 84.324 44.596 169.315 1.00 20.00 270 GLU A O 1
ATOM 2121 N N . TYR A 1 271 ? 85.608 45.685 170.814 1.00 20.00 271 TYR A N 1
ATOM 2122 C CA . TYR A 1 271 ? 86.229 46.587 169.854 1.00 20.00 271 TYR A CA 1
ATOM 2123 C C . TYR A 1 271 ? 87.658 46.839 170.347 1.00 20.00 271 TYR A C 1
ATOM 2124 O O . TYR A 1 271 ? 87.839 47.428 171.414 1.00 20.00 271 TYR A O 1
ATOM 2133 N N . PRO A 1 272 ? 88.672 46.384 169.580 1.00 20.00 272 PRO A N 1
ATOM 2134 C CA . PRO A 1 272 ? 90.067 46.263 170.019 1.00 20.00 272 PRO A CA 1
ATOM 2135 C C . PRO A 1 272 ? 90.479 47.189 171.175 1.00 20.00 272 PRO A C 1
ATOM 2136 O O . PRO A 1 272 ? 90.579 48.402 170.980 1.00 20.00 272 PRO A O 1
ATOM 2140 N N . PRO A 1 273 ? 90.702 46.622 172.377 1.00 20.00 273 PRO A N 1
ATOM 2141 C CA . PRO A 1 273 ? 91.185 47.420 173.500 1.00 20.00 273 PRO A CA 1
ATOM 2142 C C . PRO A 1 273 ? 92.713 47.544 173.498 1.00 20.00 273 PRO A C 1
ATOM 2143 O O . PRO A 1 273 ? 93.396 46.564 173.193 1.00 20.00 273 PRO A O 1
ATOM 2147 N N . PRO A 1 274 ? 93.256 48.737 173.823 1.00 20.00 274 PRO A N 1
ATOM 2148 C CA . PRO A 1 274 ? 92.611 50.017 174.089 1.00 20.00 274 PRO A CA 1
ATOM 2149 C C . PRO A 1 274 ? 92.845 51.015 172.949 1.00 20.00 274 PRO A C 1
ATOM 2150 O O . PRO A 1 274 ? 93.767 51.832 173.019 1.00 20.00 274 PRO A O 1
ATOM 2154 N N . GLN A 1 275 ? 92.018 50.940 171.907 1.00 20.00 275 GLN A N 1
ATOM 2155 C CA . GLN A 1 275 ? 92.151 51.815 170.738 1.00 20.00 275 GLN A CA 1
ATOM 2156 C C . GLN A 1 275 ? 90.934 52.731 170.584 1.00 20.00 275 GLN A C 1
ATOM 2157 O O . GLN A 1 275 ? 90.012 52.422 169.829 1.00 20.00 275 GLN A O 1
ATOM 2163 N N . PHE A 1 276 ? 90.949 53.841 171.325 1.00 20.00 276 PHE A N 1
ATOM 2164 C CA . PHE A 1 276 ? 89.953 54.925 171.228 1.00 20.00 276 PHE A CA 1
ATOM 2165 C C . PHE A 1 276 ? 88.635 54.555 170.532 1.00 20.00 276 PHE A C 1
ATOM 2166 O O . PHE A 1 276 ? 88.563 54.532 169.300 1.00 20.00 276 PHE A O 1
ATOM 2174 N N . ALA A 1 277 ? 87.598 54.290 171.327 1.00 20.00 277 ALA A N 1
ATOM 2175 C CA . ALA A 1 277 ? 86.288 53.881 170.804 1.00 20.00 277 ALA A CA 1
ATOM 2176 C C . ALA A 1 277 ? 85.735 54.873 169.779 1.00 20.00 277 ALA A C 1
ATOM 2177 O O . ALA A 1 277 ? 85.387 54.490 168.661 1.00 20.00 277 ALA A O 1
ATOM 2179 N N . SER A 1 278 ? 85.658 56.142 170.178 1.00 20.00 278 SER A N 1
ATOM 2180 C CA . SER A 1 278 ? 85.223 57.239 169.303 1.00 20.00 278 SER A CA 1
ATOM 2181 C C . SER A 1 278 ? 83.812 57.050 168.713 1.00 20.00 278 SER A C 1
ATOM 2182 O O . SER A 1 278 ? 82.822 57.383 169.367 1.00 20.00 278 SER A O 1
ATOM 2185 N N . HIS A 1 279 ? 83.723 56.514 167.494 1.00 20.00 279 HIS A N 1
ATOM 2186 C CA . HIS A 1 279 ? 82.452 56.448 166.770 1.00 20.00 279 HIS A CA 1
ATOM 2187 C C . HIS A 1 279 ? 81.595 55.255 167.190 1.00 20.00 279 HIS A C 1
ATOM 2188 O O . HIS A 1 279 ? 80.531 55.430 167.788 1.00 20.00 279 HIS A O 1
ATOM 2195 N N . VAL A 1 280 ? 82.069 54.048 166.881 1.00 20.00 280 VAL A N 1
ATOM 2196 C CA . VAL A 1 280 ? 81.240 52.843 166.951 1.00 20.00 280 VAL A CA 1
ATOM 2197 C C . VAL A 1 280 ? 81.556 51.950 168.152 1.00 20.00 280 VAL A C 1
ATOM 2198 O O . VAL A 1 280 ? 82.701 51.876 168.602 1.00 20.00 280 VAL A O 1
ATOM 2202 N N . SER A 1 281 ? 80.520 51.279 168.659 1.00 20.00 281 SER A N 1
ATOM 2203 C CA . SER A 1 281 ? 80.657 50.282 169.721 1.00 20.00 281 SER A CA 1
ATOM 2204 C C . SER A 1 281 ? 79.964 48.984 169.300 1.00 20.00 281 SER A C 1
ATOM 2205 O O . SER A 1 281 ? 78.782 48.776 169.586 1.00 20.00 281 SER A O 1
ATOM 2208 N N . VAL A 1 282 ? 80.711 48.122 168.614 1.00 20.00 282 VAL A N 1
ATOM 2209 C CA . VAL A 1 282 ? 80.182 46.859 168.097 1.00 20.00 282 VAL A CA 1
ATOM 2210 C C . VAL A 1 282 ? 80.005 45.850 169.238 1.00 20.00 282 VAL A C 1
ATOM 2211 O O . VAL A 1 282 ? 80.861 45.767 170.121 1.00 20.00 282 VAL A O 1
ATOM 2215 N N . PRO A 1 283 ? 78.892 45.086 169.229 1.00 20.00 283 PRO A N 1
ATOM 2216 C CA . PRO A 1 283 ? 78.665 44.108 170.295 1.00 20.00 283 PRO A CA 1
ATOM 2217 C C . PRO A 1 283 ? 79.663 42.954 170.257 1.00 20.00 283 PRO A C 1
ATOM 2218 O O . PRO A 1 283 ? 79.938 42.408 169.186 1.00 20.00 283 PRO A O 1
ATOM 2222 N N . ALA A 1 284 ? 80.195 42.596 171.422 1.00 20.00 284 ALA A N 1
ATOM 2223 C CA . ALA A 1 284 ? 81.152 41.502 171.532 1.00 20.00 284 ALA A CA 1
ATOM 2224 C C . ALA A 1 284 ? 80.446 40.161 171.381 1.00 20.00 284 ALA A C 1
ATOM 2225 O O . ALA A 1 284 ? 79.667 39.762 172.250 1.00 20.00 284 ALA A O 1
ATOM 2227 N N . ASP A 1 285 ? 80.713 39.475 170.271 1.00 20.00 285 ASP A N 1
ATOM 2228 C CA . ASP A 1 285 ? 80.214 38.116 170.071 1.00 20.00 285 ASP A CA 1
ATOM 2229 C C . ASP A 1 285 ? 80.893 37.173 171.060 1.00 20.00 285 ASP A C 1
ATOM 2230 O O . ASP A 1 285 ? 81.990 37.462 171.542 1.00 20.00 285 ASP A O 1
ATOM 2235 N N . ALA A 1 286 ? 80.231 36.056 171.359 1.00 20.00 286 ALA A N 1
ATOM 2236 C CA . ALA A 1 286 ? 80.730 35.059 172.313 1.00 20.00 286 ALA A CA 1
ATOM 2237 C C . ALA A 1 286 ? 82.232 35.194 172.576 1.00 20.00 286 ALA A C 1
ATOM 2238 O O . ALA A 1 286 ? 83.055 34.707 171.797 1.00 20.00 286 ALA A O 1
ATOM 2240 N N . GLU A 1 287 ? 82.575 35.863 173.677 1.00 20.00 287 GLU A N 1
ATOM 2241 C CA . GLU A 1 287 ? 83.972 36.151 174.020 1.00 20.00 287 GLU A CA 1
ATOM 2242 C C . GLU A 1 287 ? 84.723 34.861 174.355 1.00 20.00 287 GLU A C 1
ATOM 2243 O O . GLU A 1 287 ? 84.103 33.848 174.682 1.00 20.00 287 GLU A O 1
ATOM 2249 N N . ASP A 1 288 ? 86.052 34.919 174.258 1.00 20.00 288 ASP A N 1
ATOM 2250 C CA . ASP A 1 288 ? 86.951 33.768 174.431 1.00 20.00 288 ASP A CA 1
ATOM 2251 C C . ASP A 1 288 ? 87.216 33.158 173.053 1.00 20.00 288 ASP A C 1
ATOM 2252 O O . ASP A 1 288 ? 86.748 32.062 172.736 1.00 20.00 288 ASP A O 1
ATOM 2257 N N . VAL A 1 289 ? 87.974 33.893 172.241 1.00 20.00 289 VAL A N 1
ATOM 2258 C CA . VAL A 1 289 ? 88.223 33.522 170.847 1.00 20.00 289 VAL A CA 1
ATOM 2259 C C . VAL A 1 289 ? 89.212 32.363 170.755 1.00 20.00 289 VAL A C 1
ATOM 2260 O O . VAL A 1 289 ? 90.199 32.321 171.492 1.00 20.00 289 VAL A O 1
ATOM 2264 N N . CYS A 1 290 ? 88.936 31.430 169.845 1.00 20.00 290 CYS A N 1
ATOM 2265 C CA . CYS A 1 290 ? 89.773 30.247 169.655 1.00 20.00 290 CYS A CA 1
ATOM 2266 C C . CYS A 1 290 ? 90.088 30.028 168.172 1.00 20.00 290 CYS A C 1
ATOM 2267 O O . CYS A 1 290 ? 89.248 29.543 167.414 1.00 20.00 290 CYS A O 1
ATOM 2270 N N . ILE A 1 291 ? 91.307 30.387 167.774 1.00 20.00 291 ILE A N 1
ATOM 2271 C CA . ILE A 1 291 ? 91.746 30.295 166.378 1.00 20.00 291 ILE A CA 1
ATOM 2272 C C . ILE A 1 291 ? 92.218 28.876 166.049 1.00 20.00 291 ILE A C 1
ATOM 2273 O O . ILE A 1 291 ? 92.643 28.139 166.938 1.00 20.00 291 ILE A O 1
ATOM 2278 N N . VAL A 1 292 ? 92.124 28.496 164.775 1.00 20.00 292 VAL A N 1
ATOM 2279 C CA . VAL A 1 292 ? 92.665 27.224 164.292 1.00 20.00 292 VAL A CA 1
ATOM 2280 C C . VAL A 1 292 ? 93.941 27.490 163.495 1.00 20.00 292 VAL A C 1
ATOM 2281 O O . VAL A 1 292 ? 93.915 28.223 162.504 1.00 20.00 292 VAL A O 1
ATOM 2285 N N . SER A 1 293 ? 95.051 26.895 163.932 1.00 20.00 293 SER A N 1
ATOM 2286 C CA . SER A 1 293 ? 96.361 27.140 163.327 1.00 20.00 293 SER A CA 1
ATOM 2287 C C . SER A 1 293 ? 97.235 25.886 163.338 1.00 20.00 293 SER A C 1
ATOM 2288 O O . SER A 1 293 ? 97.241 25.136 164.316 1.00 20.00 293 SER A O 1
ATOM 2291 N N . GLN A 1 294 ? 97.971 25.670 162.249 1.00 20.00 294 GLN A N 1
ATOM 2292 C CA . GLN A 1 294 ? 98.905 24.546 162.146 1.00 20.00 294 GLN A CA 1
ATOM 2293 C C . GLN A 1 294 ? 100.138 24.791 163.010 1.00 20.00 294 GLN A C 1
ATOM 2294 O O . GLN A 1 294 ? 100.556 23.915 163.771 1.00 20.00 294 GLN A O 1
ATOM 2300 N N . GLY A 1 295 ? 100.713 25.984 162.879 1.00 20.00 295 GLY A N 1
ATOM 2301 C CA . GLY A 1 295 ? 101.814 26.424 163.732 1.00 20.00 295 GLY A CA 1
ATOM 2302 C C . GLY A 1 295 ? 101.283 27.173 164.941 1.00 20.00 295 GLY A C 1
ATOM 2303 O O . GLY A 1 295 ? 100.343 27.961 164.824 1.00 20.00 295 GLY A O 1
ATOM 2304 N N . ARG A 1 296 ? 101.889 26.934 166.102 1.00 20.00 296 ARG A N 1
ATOM 2305 C CA . ARG A 1 296 ? 101.428 27.535 167.353 1.00 20.00 296 ARG A CA 1
ATOM 2306 C C . ARG A 1 296 ? 101.906 28.981 167.483 1.00 20.00 296 ARG A C 1
ATOM 2307 O O . ARG A 1 296 ? 103.094 29.265 167.321 1.00 20.00 296 ARG A O 1
ATOM 2315 N N . GLN A 1 297 ? 100.973 29.884 167.780 1.00 20.00 297 GLN A N 1
ATOM 2316 C CA . GLN A 1 297 ? 101.283 31.302 167.970 1.00 20.00 297 GLN A CA 1
ATOM 2317 C C . GLN A 1 297 ? 101.579 31.590 169.442 1.00 20.00 297 GLN A C 1
ATOM 2318 O O . GLN A 1 297 ? 101.382 30.729 170.302 1.00 20.00 297 GLN A O 1
ATOM 2324 N N . ILE A 1 298 ? 102.048 32.806 169.719 1.00 20.00 298 ILE A N 1
ATOM 2325 C CA . ILE A 1 298 ? 102.439 33.212 171.071 1.00 20.00 298 ILE A CA 1
ATOM 2326 C C . ILE A 1 298 ? 101.541 34.347 171.567 1.00 20.00 298 ILE A C 1
ATOM 2327 O O . ILE A 1 298 ? 101.307 35.319 170.846 1.00 20.00 298 ILE A O 1
ATOM 2332 N N . GLN A 1 299 ? 101.047 34.219 172.798 1.00 20.00 299 GLN A N 1
ATOM 2333 C CA . GLN A 1 299 ? 100.128 35.206 173.374 1.00 20.00 299 GLN A CA 1
ATOM 2334 C C . GLN A 1 299 ? 100.843 36.457 173.913 1.00 20.00 299 GLN A C 1
ATOM 2335 O O . GLN A 1 299 ? 100.617 37.557 173.406 1.00 20.00 299 GLN A O 1
ATOM 2341 N N . PRO A 1 300 ? 101.717 36.297 174.929 1.00 20.00 300 PRO A N 1
ATOM 2342 C CA . PRO A 1 300 ? 102.201 37.485 175.634 1.00 20.00 300 PRO A CA 1
ATOM 2343 C C . PRO A 1 300 ? 103.357 38.227 174.953 1.00 20.00 300 PRO A C 1
ATOM 2344 O O . PRO A 1 300 ? 103.225 39.412 174.653 1.00 20.00 300 PRO A O 1
ATOM 2348 N N . GLY A 1 301 ? 104.471 37.536 174.717 1.00 20.00 301 GLY A N 1
ATOM 2349 C CA . GLY A 1 301 ? 105.715 38.175 174.280 1.00 20.00 301 GLY A CA 1
ATOM 2350 C C . GLY A 1 301 ? 105.693 38.877 172.932 1.00 20.00 301 GLY A C 1
ATOM 2351 O O . GLY A 1 301 ? 106.348 39.906 172.758 1.00 20.00 301 GLY A O 1
ATOM 2352 N N . SER A 1 302 ? 104.944 38.327 171.978 1.00 20.00 302 SER A N 1
ATOM 2353 C CA . SER A 1 302 ? 104.946 38.834 170.602 1.00 20.00 302 SER A CA 1
ATOM 2354 C C . SER A 1 302 ? 104.213 40.170 170.455 1.00 20.00 302 SER A C 1
ATOM 2355 O O . SER A 1 302 ? 103.270 40.458 171.195 1.00 20.00 302 SER A O 1
ATOM 2358 N N . ALA A 1 303 ? 104.664 40.974 169.493 1.00 20.00 303 ALA A N 1
ATOM 2359 C CA . ALA A 1 303 ? 104.035 42.254 169.163 1.00 20.00 303 ALA A CA 1
ATOM 2360 C C . ALA A 1 303 ? 104.072 42.471 167.650 1.00 20.00 303 ALA A C 1
ATOM 2361 O O . ALA A 1 303 ? 105.102 42.244 167.013 1.00 20.00 303 ALA A O 1
ATOM 2363 N N . VAL A 1 304 ? 102.949 42.915 167.086 1.00 20.00 304 VAL A N 1
ATOM 2364 C CA . VAL A 1 304 ? 102.796 43.039 165.634 1.00 20.00 304 VAL A CA 1
ATOM 2365 C C . VAL A 1 304 ? 102.652 44.498 165.200 1.00 20.00 304 VAL A C 1
ATOM 2366 O O . VAL A 1 304 ? 102.018 45.297 165.890 1.00 20.00 304 VAL A O 1
ATOM 2370 N N . THR A 1 305 ? 103.246 44.829 164.053 1.00 20.00 305 THR A N 1
ATOM 2371 C CA . THR A 1 305 ? 103.094 46.143 163.426 1.00 20.00 305 THR A CA 1
ATOM 2372 C C . THR A 1 305 ? 102.460 45.966 162.048 1.00 20.00 305 THR A C 1
ATOM 2373 O O . THR A 1 305 ? 102.870 45.088 161.286 1.00 20.00 305 THR A O 1
ATOM 2377 N N . LEU A 1 306 ? 101.465 46.795 161.729 1.00 20.00 306 LEU A N 1
ATOM 2378 C CA . LEU A 1 306 ? 100.696 46.629 160.490 1.00 20.00 306 LEU A CA 1
ATOM 2379 C C . LEU A 1 306 ? 100.126 47.937 159.928 1.00 20.00 306 LEU A C 1
ATOM 2380 O O . LEU A 1 306 ? 99.475 48.704 160.640 1.00 20.00 306 LEU A O 1
ATOM 2385 N N . ASN A 1 307 ? 100.371 48.160 158.637 1.00 20.00 307 ASN A N 1
ATOM 2386 C CA . ASN A 1 307 ? 99.876 49.323 157.900 1.00 20.00 307 ASN A CA 1
ATOM 2387 C C . ASN A 1 307 ? 98.825 48.821 156.896 1.00 20.00 307 ASN A C 1
ATOM 2388 O O . ASN A 1 307 ? 98.444 47.649 156.954 1.00 20.00 307 ASN A O 1
ATOM 2393 N N . PRO A 1 308 ? 98.336 49.692 155.985 1.00 20.00 308 PRO A N 1
ATOM 2394 C CA . PRO A 1 308 ? 97.445 49.174 154.940 1.00 20.00 308 PRO A CA 1
ATOM 2395 C C . PRO A 1 308 ? 98.145 48.154 154.044 1.00 20.00 308 PRO A C 1
ATOM 2396 O O . PRO A 1 308 ? 99.290 48.372 153.642 1.00 20.00 308 PRO A O 1
ATOM 2400 N N . GLY A 1 309 ? 97.456 47.057 153.739 1.00 20.00 309 GLY A N 1
ATOM 2401 C CA . GLY A 1 309 ? 98.037 45.964 152.960 1.00 20.00 309 GLY A CA 1
ATOM 2402 C C . GLY A 1 309 ? 98.243 44.705 153.783 1.00 20.00 309 GLY A C 1
ATOM 2403 O O . GLY A 1 309 ? 98.337 43.613 153.229 1.00 20.00 309 GLY A O 1
ATOM 2404 N N . LEU A 1 310 ? 98.338 44.861 155.104 1.00 20.00 310 LEU A N 1
ATOM 2405 C CA . LEU A 1 310 ? 98.381 43.726 156.030 1.00 20.00 310 LEU A CA 1
ATOM 2406 C C . LEU A 1 310 ? 96.992 43.448 156.606 1.00 20.00 310 LEU A C 1
ATOM 2407 O O . LEU A 1 310 ? 96.626 42.293 156.829 1.00 20.00 310 LEU A O 1
ATOM 2412 N N . VAL A 1 311 ? 96.228 44.513 156.842 1.00 20.00 311 VAL A N 1
ATOM 2413 C CA . VAL A 1 311 ? 94.878 44.402 157.394 1.00 20.00 311 VAL A CA 1
ATOM 2414 C C . VAL A 1 311 ? 93.895 43.910 156.333 1.00 20.00 311 VAL A C 1
ATOM 2415 O O . VAL A 1 311 ? 93.082 43.024 156.597 1.00 20.00 311 VAL A O 1
ATOM 2419 N N . TYR A 1 312 ? 93.973 44.492 155.138 1.00 20.00 312 TYR A N 1
ATOM 2420 C CA . TYR A 1 312 ? 93.118 44.091 154.019 1.00 20.00 312 TYR A CA 1
ATOM 2421 C C . TYR A 1 312 ? 93.500 42.710 153.475 1.00 20.00 312 TYR A C 1
ATOM 2422 O O . TYR A 1 312 ? 92.641 41.978 152.979 1.00 20.00 312 TYR A O 1
ATOM 2431 N N . SER A 1 313 ? 94.782 42.359 153.572 1.00 20.00 313 SER A N 1
ATOM 2432 C CA . SER A 1 313 ? 95.264 41.042 153.139 1.00 20.00 313 SER A CA 1
ATOM 2433 C C . SER A 1 313 ? 94.762 39.924 154.046 1.00 20.00 313 SER A C 1
ATOM 2434 O O . SER A 1 313 ? 94.356 38.864 153.564 1.00 20.00 313 SER A O 1
ATOM 2437 N N . SER A 1 314 ? 94.802 40.161 155.355 1.00 20.00 314 SER A N 1
ATOM 2438 C CA . SER A 1 314 ? 94.311 39.190 156.333 1.00 20.00 314 SER A CA 1
ATOM 2439 C C . SER A 1 314 ? 92.817 38.915 156.157 1.00 20.00 314 SER A C 1
ATOM 2440 O O . SER A 1 314 ? 92.353 37.804 156.413 1.00 20.00 314 SER A O 1
ATOM 2443 N N . ILE A 1 315 ? 92.073 39.930 155.717 1.00 20.00 315 ILE A N 1
ATOM 2444 C CA . ILE A 1 315 ? 90.641 39.791 155.450 1.00 20.00 315 ILE A CA 1
ATOM 2445 C C . ILE A 1 315 ? 90.375 39.045 154.139 1.00 20.00 315 ILE A C 1
ATOM 2446 O O . ILE A 1 315 ? 89.474 38.209 154.078 1.00 20.00 315 ILE A O 1
ATOM 2451 N N . LEU A 1 316 ? 91.153 39.347 153.098 1.00 20.00 316 LEU A N 1
ATOM 2452 C CA . LEU A 1 316 ? 90.980 38.698 151.789 1.00 20.00 316 LEU A CA 1
ATOM 2453 C C . LEU A 1 316 ? 91.322 37.209 151.826 1.00 20.00 316 LEU A C 1
ATOM 2454 O O . LEU A 1 316 ? 90.595 36.391 151.260 1.00 20.00 316 LEU A O 1
ATOM 2459 N N . THR A 1 317 ? 92.428 36.864 152.483 1.00 20.00 317 THR A N 1
ATOM 2460 C CA . THR A 1 317 ? 92.809 35.462 152.671 1.00 20.00 317 THR A CA 1
ATOM 2461 C C . THR A 1 317 ? 91.762 34.731 153.517 1.00 20.00 317 THR A C 1
ATOM 2462 O O . THR A 1 317 ? 91.476 33.554 153.287 1.00 20.00 317 THR A O 1
ATOM 2466 N N . TYR A 1 318 ? 91.200 35.443 154.491 1.00 20.00 318 TYR A N 1
ATOM 2467 C CA . TYR A 1 318 ? 90.109 34.931 155.322 1.00 20.00 318 TYR A CA 1
ATOM 2468 C C . TYR A 1 318 ? 88.790 34.859 154.541 1.00 20.00 318 TYR A C 1
ATOM 2469 O O . TYR A 1 318 ? 87.967 33.976 154.787 1.00 20.00 318 TYR A O 1
ATOM 2478 N N . ALA A 1 319 ? 88.601 35.788 153.605 1.00 20.00 319 ALA A N 1
ATOM 2479 C CA . ALA A 1 319 ? 87.383 35.851 152.790 1.00 20.00 319 ALA A CA 1
ATOM 2480 C C . ALA A 1 319 ? 87.299 34.721 151.761 1.00 20.00 319 ALA A C 1
ATOM 2481 O O . ALA A 1 319 ? 86.213 34.206 151.493 1.00 20.00 319 ALA A O 1
ATOM 2483 N N . MET A 1 320 ? 88.442 34.346 151.188 1.00 20.00 320 MET A N 1
ATOM 2484 C CA . MET A 1 320 ? 88.498 33.267 150.193 1.00 20.00 320 MET A CA 1
ATOM 2485 C C . MET A 1 320 ? 88.144 31.896 150.779 1.00 20.00 320 MET A C 1
ATOM 2486 O O . MET A 1 320 ? 87.750 30.990 150.042 1.00 20.00 320 MET A O 1
ATOM 2491 N N . ASP A 1 321 ? 88.291 31.747 152.095 1.00 20.00 321 ASP A N 1
ATOM 2492 C CA . ASP A 1 321 ? 87.924 30.508 152.782 1.00 20.00 321 ASP A CA 1
ATOM 2493 C C . ASP A 1 321 ? 86.411 30.300 152.752 1.00 20.00 321 ASP A C 1
ATOM 2494 O O . ASP A 1 321 ? 85.933 29.240 152.343 1.00 20.00 321 ASP A O 1
ATOM 2499 N N . THR A 1 322 ? 85.668 31.314 153.190 1.00 20.00 322 THR A N 1
ATOM 2500 C CA . THR A 1 322 ? 84.203 31.269 153.196 1.00 20.00 322 THR A CA 1
ATOM 2501 C C . THR A 1 322 ? 83.613 32.682 153.151 1.00 20.00 322 THR A C 1
ATOM 2502 O O . THR A 1 322 ? 84.208 33.625 153.674 1.00 20.00 322 THR A O 1
ATOM 2506 N N . SER A 1 323 ? 82.446 32.809 152.518 1.00 20.00 323 SER A N 1
ATOM 2507 C CA . SER A 1 323 ? 81.708 34.076 152.418 1.00 20.00 323 SER A CA 1
ATOM 2508 C C . SER A 1 323 ? 82.482 35.162 151.661 1.00 20.00 323 SER A C 1
ATOM 2509 O O . SER A 1 323 ? 82.616 36.292 152.136 1.00 20.00 323 SER A O 1
ATOM 2512 N N . CYS A 1 324 ? 82.982 34.806 150.479 1.00 20.00 324 CYS A N 1
ATOM 2513 C CA . CYS A 1 324 ? 83.668 35.757 149.603 1.00 20.00 324 CYS A CA 1
ATOM 2514 C C . CYS A 1 324 ? 82.668 36.664 148.884 1.00 20.00 324 CYS A C 1
ATOM 2515 O O . CYS A 1 324 ? 82.984 37.811 148.561 1.00 20.00 324 CYS A O 1
ATOM 2518 N N . THR A 1 325 ? 81.466 36.144 148.636 1.00 20.00 325 THR A N 1
ATOM 2519 C CA . THR A 1 325 ? 80.395 36.912 147.995 1.00 20.00 325 THR A CA 1
ATOM 2520 C C . THR A 1 325 ? 79.835 38.011 148.904 1.00 20.00 325 THR A C 1
ATOM 2521 O O . THR A 1 325 ? 79.243 38.977 148.420 1.00 20.00 325 THR A O 1
ATOM 2525 N N . ASP A 1 326 ? 80.022 37.857 150.215 1.00 20.00 326 ASP A N 1
ATOM 2526 C CA . ASP A 1 326 ? 79.594 38.866 151.189 1.00 20.00 326 ASP A CA 1
ATOM 2527 C C . ASP A 1 326 ? 80.446 40.139 151.143 1.00 20.00 326 ASP A C 1
ATOM 2528 O O . ASP A 1 326 ? 80.055 41.162 151.706 1.00 20.00 326 ASP A O 1
ATOM 2533 N N . LEU A 1 327 ? 81.603 40.073 150.482 1.00 20.00 327 LEU A N 1
ATOM 2534 C CA . LEU A 1 327 ? 82.478 41.240 150.308 1.00 20.00 327 LEU A CA 1
ATOM 2535 C C . LEU A 1 327 ? 81.7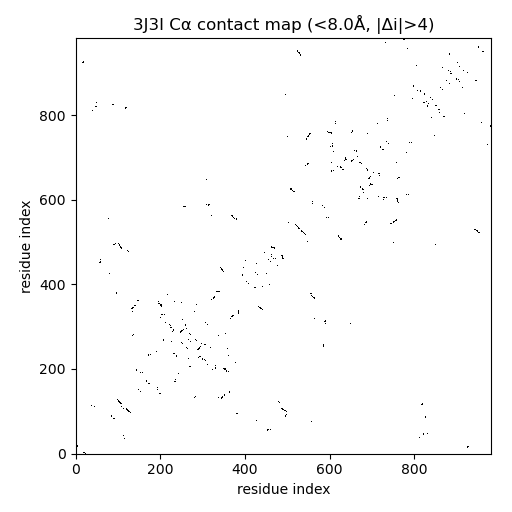57 42.373 149.565 1.00 20.00 327 LEU A C 1
ATOM 2536 O O . LEU A 1 327 ? 82.025 43.551 149.810 1.00 20.00 327 LEU A O 1
ATOM 2541 N N . LEU A 1 328 ? 80.844 42.008 148.664 1.00 20.00 328 LEU A N 1
ATOM 2542 C CA . LEU A 1 328 ? 79.994 42.978 147.967 1.00 20.00 328 LEU A CA 1
ATOM 2543 C C . LEU A 1 328 ? 79.172 43.803 148.957 1.00 20.00 328 LEU A C 1
ATOM 2544 O O . LEU A 1 328 ? 79.175 45.034 148.907 1.00 20.00 328 LEU A O 1
ATOM 2549 N N . GLN A 1 329 ? 78.474 43.108 149.852 1.00 20.00 329 GLN A N 1
ATOM 2550 C CA . GLN A 1 329 ? 77.647 43.746 150.876 1.00 20.00 329 GLN A CA 1
ATOM 2551 C C . GLN A 1 329 ? 78.491 44.348 152.004 1.00 20.00 329 GLN A C 1
ATOM 2552 O O . GLN A 1 329 ? 78.069 45.301 152.660 1.00 20.00 329 GLN A O 1
ATOM 2558 N N . GLU A 1 330 ? 79.679 43.786 152.218 1.00 20.00 330 GLU A N 1
ATOM 2559 C CA . GLU A 1 330 ? 80.559 44.187 153.318 1.00 20.00 330 GLU A CA 1
ATOM 2560 C C . GLU A 1 330 ? 81.042 45.636 153.207 1.00 20.00 330 GLU A C 1
ATOM 2561 O O . GLU A 1 330 ? 81.015 46.378 154.191 1.00 20.00 330 GLU A O 1
ATOM 2567 N N . ALA A 1 331 ? 81.479 46.028 152.012 1.00 20.00 331 ALA A N 1
ATOM 2568 C CA . ALA A 1 331 ? 82.065 47.356 151.788 1.00 20.00 331 ALA A CA 1
ATOM 2569 C C . ALA A 1 331 ? 81.115 48.518 152.103 1.00 20.00 331 ALA A C 1
ATOM 2570 O O . ALA A 1 331 ? 81.566 49.616 152.431 1.00 20.00 331 ALA A O 1
ATOM 2572 N N . GLN A 1 332 ? 79.810 48.274 152.001 1.00 20.00 332 GLN A N 1
ATOM 2573 C CA . GLN A 1 332 ? 78.803 49.310 152.243 1.00 20.00 332 GLN A CA 1
ATOM 2574 C C . GLN A 1 332 ? 78.555 49.546 153.735 1.00 20.00 332 GLN A C 1
ATOM 2575 O O . GLN A 1 332 ? 78.517 50.691 154.184 1.00 20.00 332 GLN A O 1
ATOM 2581 N N . ILE A 1 333 ? 78.390 48.460 154.490 1.00 20.00 333 ILE A N 1
ATOM 2582 C CA . ILE A 1 333 ? 78.014 48.539 155.910 1.00 20.00 333 ILE A CA 1
ATOM 2583 C C . ILE A 1 333 ? 79.046 49.293 156.755 1.00 20.00 333 ILE A C 1
ATOM 2584 O O . ILE A 1 333 ? 78.678 50.106 157.606 1.00 20.00 333 ILE A O 1
ATOM 2589 N N . ILE A 1 334 ? 80.329 49.023 156.519 1.00 20.00 334 ILE A N 1
ATOM 2590 C CA . ILE A 1 334 ? 81.410 49.730 157.220 1.00 20.00 334 ILE A CA 1
ATOM 2591 C C . ILE A 1 334 ? 81.445 51.229 156.906 1.00 20.00 334 ILE A C 1
ATOM 2592 O O . ILE A 1 334 ? 81.883 52.028 157.735 1.00 20.00 334 ILE A O 1
ATOM 2597 N N . ALA A 1 335 ? 80.988 51.599 155.712 1.00 20.00 335 ALA A N 1
ATOM 2598 C CA . ALA A 1 335 ? 80.897 53.002 155.315 1.00 20.00 335 ALA A CA 1
ATOM 2599 C C . ALA A 1 335 ? 79.815 53.712 156.127 1.00 20.00 335 ALA A C 1
ATOM 2600 O O . ALA A 1 335 ? 80.000 54.849 156.565 1.00 20.00 335 ALA A O 1
ATOM 2602 N N . CYS A 1 336 ? 78.692 53.026 156.328 1.00 20.00 336 CYS A N 1
ATOM 2603 C CA . CYS A 1 336 ? 77.597 53.534 157.155 1.00 20.00 336 CYS A CA 1
ATOM 2604 C C . CYS A 1 336 ? 77.979 53.604 158.637 1.00 20.00 336 CYS A C 1
ATOM 2605 O O . CYS A 1 336 ? 77.428 54.410 159.388 1.00 20.00 336 CYS A O 1
ATOM 2608 N N . SER A 1 337 ? 78.920 52.755 159.048 1.00 20.00 337 SER A N 1
ATOM 2609 C CA . SER A 1 337 ? 79.325 52.643 160.449 1.00 20.00 337 SER A CA 1
ATOM 2610 C C . SER A 1 337 ? 80.212 53.800 160.910 1.00 20.00 337 SER A C 1
ATOM 2611 O O . SER A 1 337 ? 79.918 54.441 161.921 1.00 20.00 337 SER A O 1
ATOM 2614 N N . LEU A 1 338 ? 81.296 54.052 160.176 1.00 20.00 338 LEU A N 1
ATOM 2615 C CA . LEU A 1 338 ? 82.280 55.074 160.556 1.00 20.00 338 LEU A CA 1
ATOM 2616 C C . LEU A 1 338 ? 81.630 56.439 160.765 1.00 20.00 338 LEU A C 1
ATOM 2617 O O . LEU A 1 338 ? 81.813 57.067 161.810 1.00 20.00 338 LEU A O 1
ATOM 2622 N N . GLN A 1 339 ? 80.875 56.885 159.765 1.00 20.00 339 GLN A N 1
ATOM 2623 C CA . GLN A 1 339 ? 80.107 58.123 159.854 1.00 20.00 339 GLN A CA 1
ATOM 2624 C C . GLN A 1 339 ? 78.627 57.780 159.970 1.00 20.00 339 GLN A C 1
ATOM 2625 O O . GLN A 1 339 ? 78.019 57.314 159.007 1.00 20.00 339 GLN A O 1
ATOM 2631 N N . GLU A 1 340 ? 78.035 58.044 161.129 1.00 20.00 340 GLU A N 1
ATOM 2632 C CA . GLU A 1 340 ? 76.601 57.841 161.288 1.00 20.00 340 GLU A CA 1
ATOM 2633 C C . GLU A 1 340 ? 75.886 59.180 161.434 1.00 20.00 340 GLU A C 1
ATOM 2634 O O . GLU A 1 340 ? 76.199 59.967 162.327 1.00 20.00 340 GLU A O 1
ATOM 2640 N N . ASN A 1 341 ? 74.922 59.431 160.553 1.00 20.00 341 ASN A N 1
ATOM 2641 C CA . ASN A 1 341 ? 74.137 60.659 160.610 1.00 20.00 341 ASN A CA 1
ATOM 2642 C C . ASN A 1 341 ? 72.645 60.376 160.736 1.00 20.00 341 ASN A C 1
ATOM 2643 O O . ASN A 1 341 ? 72.078 59.622 159.946 1.00 20.00 341 ASN A O 1
ATOM 2648 N N . ARG A 1 342 ? 72.015 60.986 161.733 1.00 20.00 342 ARG A N 1
ATOM 2649 C CA . ARG A 1 342 ? 70.587 60.806 161.959 1.00 20.00 342 ARG A CA 1
ATOM 2650 C C . ARG A 1 342 ? 70.296 59.338 162.240 1.00 20.00 342 ARG A C 1
ATOM 2651 O O . ARG A 1 342 ? 69.212 58.838 161.939 1.00 20.00 342 ARG A O 1
ATOM 2659 N N . TYR A 1 343 ? 71.276 58.652 162.819 1.00 20.00 343 TYR A N 1
ATOM 2660 C CA . TYR A 1 343 ? 71.142 57.237 163.139 1.00 20.00 343 TYR A CA 1
ATOM 2661 C C . TYR A 1 343 ? 71.424 56.989 164.614 1.00 20.00 343 TYR A C 1
ATOM 2662 O O . TYR A 1 343 ? 72.416 57.479 165.154 1.00 20.00 343 TYR A O 1
ATOM 2671 N N . PHE A 1 344 ? 70.553 56.225 165.263 1.00 20.00 344 PHE A N 1
ATOM 2672 C CA . PHE A 1 344 ? 70.743 55.902 166.679 1.00 20.00 344 PHE A CA 1
ATOM 2673 C C . PHE A 1 344 ? 70.277 54.476 166.954 1.00 20.00 344 PHE A C 1
ATOM 2674 O O . PHE A 1 344 ? 69.196 54.076 166.520 1.00 20.00 344 PHE A O 1
ATOM 2682 N N . SER A 1 345 ? 71.101 53.713 167.669 1.00 20.00 345 SER A N 1
ATOM 2683 C CA . SER A 1 345 ? 70.805 52.313 167.962 1.00 20.00 345 SER A CA 1
ATOM 2684 C C . SER A 1 345 ? 70.393 51.572 166.691 1.00 20.00 345 SER A C 1
ATOM 2685 O O . SER A 1 345 ? 69.314 50.982 166.628 1.00 20.00 345 SER A O 1
ATOM 2688 N N . ARG A 1 346 ? 71.256 51.623 165.678 1.00 20.00 346 ARG A N 1
ATOM 2689 C CA . ARG A 1 346 ? 70.963 50.998 164.390 1.00 20.00 346 ARG A CA 1
ATOM 2690 C C . ARG A 1 346 ? 70.986 49.474 164.507 1.00 20.00 346 ARG A C 1
ATOM 2691 O O . ARG A 1 346 ? 71.826 48.910 165.212 1.00 20.00 346 ARG A O 1
ATOM 2699 N N . ILE A 1 347 ? 70.041 48.820 163.838 1.00 20.00 347 ILE A N 1
ATOM 2700 C CA . ILE A 1 347 ? 70.038 47.365 163.710 1.00 20.00 347 ILE A CA 1
ATOM 2701 C C . ILE A 1 347 ? 70.092 47.049 162.218 1.00 20.00 347 ILE A C 1
ATOM 2702 O O . ILE A 1 347 ? 69.159 46.484 161.645 1.00 20.00 347 ILE A O 1
ATOM 2707 N N . GLY A 1 348 ? 71.204 47.438 161.600 1.00 20.00 348 GLY A N 1
ATOM 2708 C CA . GLY A 1 348 ? 71.374 47.333 160.158 1.00 20.00 348 GLY A CA 1
ATOM 2709 C C . GLY A 1 348 ? 71.607 45.917 159.677 1.00 20.00 348 GLY A C 1
ATOM 2710 O O . GLY A 1 348 ? 70.682 45.257 159.203 1.00 20.00 348 GLY A O 1
ATOM 2711 N N . LEU A 1 349 ? 72.851 45.459 159.800 1.00 20.00 349 LEU A N 1
ATOM 2712 C CA . LEU A 1 349 ? 73.253 44.133 159.327 1.00 20.00 349 LEU A CA 1
ATOM 2713 C C . LEU A 1 349 ? 73.113 43.078 160.434 1.00 20.00 349 LEU A C 1
ATOM 2714 O O . LEU A 1 349 ? 73.744 43.196 161.486 1.00 20.00 349 LEU A O 1
ATOM 2719 N N . PRO A 1 350 ? 72.258 42.057 160.213 1.00 20.00 350 PRO A N 1
ATOM 2720 C CA . PRO A 1 350 ? 72.108 40.961 161.164 1.00 20.00 350 PRO A CA 1
ATOM 2721 C C . PRO A 1 350 ? 72.870 39.705 160.755 1.00 20.00 350 PRO A C 1
ATOM 2722 O O . PRO A 1 350 ? 72.526 39.070 159.757 1.00 20.00 350 PRO A O 1
ATOM 2726 N N . THR A 1 351 ? 73.895 39.354 161.525 1.00 20.00 351 THR A N 1
ATOM 2727 C CA . THR A 1 351 ? 74.609 38.094 161.337 1.00 20.00 351 THR A CA 1
ATOM 2728 C C . THR A 1 351 ? 75.248 37.653 162.649 1.00 20.00 351 THR A C 1
ATOM 2729 O O . THR A 1 351 ? 76.431 37.896 162.889 1.00 20.00 351 THR A O 1
ATOM 2733 N N . VAL A 1 352 ? 74.446 37.017 163.500 1.00 20.00 352 VAL A N 1
ATOM 2734 C CA . VAL A 1 352 ? 74.951 36.432 164.738 1.00 20.00 352 VAL A CA 1
ATOM 2735 C C . VAL A 1 352 ? 76.002 35.395 164.357 1.00 20.00 352 VAL A C 1
ATOM 2736 O O . VAL A 1 352 ? 75.665 34.323 163.851 1.00 20.00 352 VAL A O 1
ATOM 2740 N N . VAL A 1 353 ? 77.271 35.732 164.587 1.00 20.00 353 VAL A N 1
ATOM 2741 C CA . VAL A 1 353 ? 78.394 34.941 164.076 1.00 20.00 353 VAL A CA 1
ATOM 2742 C C . VAL A 1 353 ? 78.330 33.483 164.538 1.00 20.00 353 VAL A C 1
ATOM 2743 O O . VAL A 1 353 ? 78.886 33.117 165.578 1.00 20.00 353 VAL A O 1
ATOM 2747 N N . SER A 1 354 ? 77.628 32.667 163.755 1.00 20.00 354 SER A N 1
ATOM 2748 C CA . SER A 1 354 ? 77.568 31.224 163.962 1.00 20.00 354 SER A CA 1
ATOM 2749 C C . SER A 1 354 ? 78.545 30.583 162.985 1.00 20.00 354 SER A C 1
ATOM 2750 O O . SER A 1 354 ? 78.233 30.411 161.804 1.00 20.00 354 SER A O 1
ATOM 2753 N N . LEU A 1 355 ? 79.726 30.232 163.486 1.00 20.00 355 LEU A N 1
ATOM 2754 C CA . LEU A 1 355 ? 80.857 29.887 162.633 1.00 20.00 355 LEU A CA 1
ATOM 2755 C C . LEU A 1 355 ? 81.358 28.464 162.887 1.00 20.00 355 LEU A C 1
ATOM 2756 O O . LEU A 1 355 ? 82.502 28.254 163.292 1.00 20.00 355 LEU A O 1
ATOM 2761 N N . TYR A 1 356 ? 80.489 27.490 162.628 1.00 20.00 356 TYR A N 1
ATOM 2762 C CA . TYR A 1 356 ? 80.823 26.079 162.821 1.00 20.00 356 TYR A CA 1
ATOM 2763 C C . TYR A 1 356 ? 81.739 25.531 161.722 1.00 20.00 356 TYR A C 1
ATOM 2764 O O . TYR A 1 356 ? 82.478 24.575 161.956 1.00 20.00 356 TYR A O 1
ATOM 2773 N N . ASP A 1 357 ? 81.695 26.133 160.534 1.00 20.00 357 ASP A N 1
ATOM 2774 C CA . ASP A 1 357 ? 82.425 25.604 159.375 1.00 20.00 357 ASP A CA 1
ATOM 2775 C C . ASP A 1 357 ? 83.937 25.845 159.424 1.00 20.00 357 ASP A C 1
ATOM 2776 O O . ASP A 1 357 ? 84.705 25.006 158.963 1.00 20.00 357 ASP A O 1
ATOM 2781 N N . LEU A 1 358 ? 84.362 26.985 159.968 1.00 20.00 358 LEU A N 1
ATOM 2782 C CA . LEU A 1 358 ? 85.795 27.297 160.057 1.00 20.00 358 LEU A CA 1
ATOM 2783 C C . LEU A 1 358 ? 86.534 26.371 161.029 1.00 20.00 358 LEU A C 1
ATOM 2784 O O . LEU A 1 358 ? 87.755 26.234 160.948 1.00 20.00 358 LEU A O 1
ATOM 2789 N N . MET A 1 359 ? 85.796 25.744 161.944 1.00 20.00 359 MET A N 1
ATOM 2790 C CA . MET A 1 359 ? 86.345 24.671 162.773 1.00 20.00 359 MET A CA 1
ATOM 2791 C C . MET A 1 359 ? 86.700 23.461 161.905 1.00 20.00 359 MET A C 1
ATOM 2792 O O . MET A 1 359 ? 87.751 22.847 162.093 1.00 20.00 359 MET A O 1
ATOM 2797 N N . VAL A 1 360 ? 85.817 23.129 160.962 1.00 20.00 360 VAL A N 1
ATOM 2798 C CA . VAL A 1 360 ? 85.993 21.964 160.088 1.00 20.00 360 VAL A CA 1
ATOM 2799 C C . VAL A 1 360 ? 86.335 22.380 158.649 1.00 20.00 360 VAL A C 1
ATOM 2800 O O . VAL A 1 360 ? 85.445 22.720 157.871 1.00 20.00 360 VAL A O 1
ATOM 2804 N N . PRO A 1 361 ? 87.628 22.339 158.284 1.00 20.00 361 PRO A N 1
ATOM 2805 C CA . PRO A 1 361 ? 88.058 22.728 156.946 1.00 20.00 361 PRO A CA 1
ATOM 2806 C C . PRO A 1 361 ? 87.847 21.588 155.945 1.00 20.00 361 PRO A C 1
ATOM 2807 O O . PRO A 1 361 ? 87.071 20.669 156.220 1.00 20.00 361 PRO A O 1
ATOM 2811 N N . ALA A 1 362 ? 88.527 21.648 154.800 1.00 20.00 362 ALA A N 1
ATOM 2812 C CA . ALA A 1 362 ? 88.343 20.668 153.733 1.00 20.00 362 ALA A CA 1
ATOM 2813 C C . ALA A 1 362 ? 86.918 20.773 153.194 1.00 20.00 362 ALA A C 1
ATOM 2814 O O . ALA A 1 362 ? 86.247 19.765 152.959 1.00 20.00 362 ALA A O 1
ATOM 2816 N N . PHE A 1 363 ? 86.475 22.014 153.007 1.00 20.00 363 PHE A N 1
ATOM 2817 C CA . PHE A 1 363 ? 85.129 22.318 152.543 1.00 20.00 363 PHE A CA 1
ATOM 2818 C C . PHE A 1 363 ? 85.262 22.903 151.141 1.00 20.00 363 PHE A C 1
ATOM 2819 O O . PHE A 1 363 ? 86.084 23.795 150.917 1.00 20.00 363 PHE A O 1
ATOM 2827 N N . ILE A 1 364 ? 84.462 22.402 150.203 1.00 20.00 364 ILE A N 1
ATOM 2828 C CA . ILE A 1 364 ? 84.565 22.814 148.801 1.00 20.00 364 ILE A CA 1
ATOM 2829 C C . ILE A 1 364 ? 84.275 24.309 148.650 1.00 20.00 364 ILE A C 1
ATOM 2830 O O . ILE A 1 364 ? 83.187 24.774 148.994 1.00 20.00 364 ILE A O 1
ATOM 2835 N N . ALA A 1 365 ? 85.257 25.049 148.137 1.00 20.00 365 ALA A N 1
ATOM 2836 C CA . ALA A 1 365 ? 85.149 26.501 147.995 1.00 20.00 365 ALA A CA 1
ATOM 2837 C C . ALA A 1 365 ? 84.176 26.877 146.879 1.00 20.00 365 ALA A C 1
ATOM 2838 O O . ALA A 1 365 ? 84.220 26.306 145.788 1.00 20.00 365 ALA A O 1
ATOM 2840 N N . GLN A 1 366 ? 83.305 27.844 147.163 1.00 20.00 366 GLN A N 1
ATOM 2841 C CA . GLN A 1 366 ? 82.295 28.292 146.206 1.00 20.00 366 GLN A CA 1
ATOM 2842 C C . GLN A 1 366 ? 82.882 29.306 145.226 1.00 20.00 366 GLN A C 1
ATOM 2843 O O . GLN A 1 366 ? 83.320 30.385 145.630 1.00 20.00 366 GLN A O 1
ATOM 2849 N N . ASN A 1 367 ? 82.884 28.954 143.942 1.00 20.00 367 ASN A N 1
ATOM 2850 C CA . ASN A 1 367 ? 83.380 29.838 142.889 1.00 20.00 367 ASN A CA 1
ATOM 2851 C C . ASN A 1 367 ? 82.289 30.813 142.448 1.00 20.00 367 ASN A C 1
ATOM 2852 O O . ASN A 1 367 ? 81.281 30.404 141.869 1.00 20.00 367 ASN A O 1
ATOM 2857 N N . SER A 1 368 ? 82.497 32.099 142.731 1.00 20.00 368 SER A N 1
ATOM 2858 C CA . SER A 1 368 ? 81.522 33.145 142.413 1.00 20.00 368 SER A CA 1
ATOM 2859 C C . SER A 1 368 ? 82.225 34.428 141.960 1.00 20.00 368 SER A C 1
ATOM 2860 O O . SER A 1 368 ? 83.452 34.466 141.855 1.00 20.00 368 SER A O 1
ATOM 2863 N N . ALA A 1 369 ? 81.443 35.470 141.682 1.00 20.00 369 ALA A N 1
ATOM 2864 C CA . ALA A 1 369 ? 81.988 36.769 141.288 1.00 20.00 369 ALA A CA 1
ATOM 2865 C C . ALA A 1 369 ? 82.608 37.488 142.486 1.00 20.00 369 ALA A C 1
ATOM 2866 O O . ALA A 1 369 ? 82.138 37.345 143.617 1.00 20.00 369 ALA A O 1
ATOM 2868 N N . LEU A 1 370 ? 83.660 38.262 142.224 1.00 20.00 370 LEU A N 1
ATOM 2869 C CA . LEU A 1 370 ? 84.384 38.987 143.267 1.00 20.00 370 LEU A CA 1
ATOM 2870 C C . LEU A 1 370 ? 83.995 40.464 143.274 1.00 20.00 370 LEU A C 1
ATOM 2871 O O . LEU A 1 370 ? 83.736 41.049 142.220 1.00 20.00 370 LEU A O 1
ATOM 2876 N N . GLU A 1 371 ? 83.957 41.056 144.466 1.00 20.00 371 GLU A N 1
ATOM 2877 C CA . GLU A 1 371 ? 83.705 42.489 144.610 1.00 20.00 371 GLU A CA 1
ATOM 2878 C C . GLU A 1 371 ? 84.951 43.261 144.187 1.00 20.00 371 GLU A C 1
ATOM 2879 O O . GLU A 1 371 ? 84.910 44.040 143.235 1.00 20.00 371 GLU A O 1
ATOM 2885 N N . GLY A 1 372 ? 86.056 43.024 144.891 1.00 20.00 372 GLY A N 1
ATOM 2886 C CA . GLY A 1 372 ? 87.321 43.704 144.613 1.00 20.00 372 GLY A CA 1
ATOM 2887 C C . GLY A 1 372 ? 87.291 45.174 144.991 1.00 20.00 372 GLY A C 1
ATOM 2888 O O . GLY A 1 372 ? 87.905 46.006 144.320 1.00 20.00 372 GLY A O 1
ATOM 2889 N N . ALA A 1 373 ? 86.591 45.487 146.080 1.00 20.00 373 ALA A N 1
ATOM 2890 C CA . ALA A 1 373 ? 86.370 46.870 146.495 1.00 20.00 373 ALA A CA 1
ATOM 2891 C C . ALA A 1 373 ? 87.608 47.419 147.190 1.00 20.00 373 ALA A C 1
ATOM 2892 O O . ALA A 1 373 ? 87.977 46.956 148.271 1.00 20.00 373 ALA A O 1
ATOM 2894 N N . ARG A 1 374 ? 88.241 48.406 146.562 1.00 20.00 374 ARG A N 1
ATOM 2895 C CA . ARG A 1 374 ? 89.448 49.022 147.100 1.00 20.00 374 ARG A CA 1
ATOM 2896 C C . ARG A 1 374 ? 89.089 50.300 147.847 1.00 20.00 374 ARG A C 1
ATOM 2897 O O . ARG A 1 374 ? 88.736 51.309 147.234 1.00 20.00 374 ARG A O 1
ATOM 2905 N N . LEU A 1 375 ? 89.179 50.249 149.173 1.00 20.00 375 LEU A N 1
ATOM 2906 C CA . LEU A 1 375 ? 88.876 51.405 150.011 1.00 20.00 375 LEU A CA 1
ATOM 2907 C C . LEU A 1 375 ? 89.979 52.450 149.870 1.00 20.00 375 LEU A C 1
ATOM 2908 O O . LEU A 1 375 ? 90.962 52.431 150.615 1.00 20.00 375 LEU A O 1
ATOM 2913 N N . SER A 1 376 ? 89.818 53.348 148.899 1.00 20.00 376 SER A N 1
ATOM 2914 C CA . SER A 1 376 ? 90.776 54.431 148.689 1.00 20.00 376 SER A CA 1
ATOM 2915 C C . SER A 1 376 ? 90.731 55.383 149.880 1.00 20.00 376 SER A C 1
ATOM 2916 O O . SER A 1 376 ? 89.662 55.630 150.443 1.00 20.00 376 SER A O 1
ATOM 2919 N N . GLY A 1 377 ? 91.896 55.908 150.256 1.00 20.00 377 GLY A N 1
ATOM 2920 C CA . GLY A 1 377 ? 92.053 56.719 151.466 1.00 20.00 377 GLY A CA 1
ATOM 2921 C C . GLY A 1 377 ? 90.932 57.706 151.744 1.00 20.00 377 GLY A C 1
ATOM 2922 O O . GLY A 1 377 ? 90.440 57.791 152.871 1.00 20.00 377 GLY A O 1
ATOM 2923 N N . ASP A 1 378 ? 90.527 58.446 150.714 1.00 20.00 378 ASP A N 1
ATOM 2924 C CA . ASP A 1 378 ? 89.490 59.473 150.847 1.00 20.00 378 ASP A CA 1
ATOM 2925 C C . ASP A 1 378 ? 88.110 58.989 150.391 1.00 20.00 378 ASP A C 1
ATOM 2926 O O . ASP A 1 378 ? 87.093 59.400 150.953 1.00 20.00 378 ASP A O 1
ATOM 2931 N N . LEU A 1 379 ? 88.077 58.123 149.378 1.00 20.00 379 LEU A N 1
ATOM 2932 C CA . LEU A 1 379 ? 86.817 57.692 148.762 1.00 20.00 379 LEU A CA 1
ATOM 2933 C C . LEU A 1 379 ? 85.991 56.752 149.643 1.00 20.00 379 LEU A C 1
ATOM 2934 O O . LEU A 1 379 ? 84.760 56.766 149.577 1.00 20.00 379 LEU A O 1
ATOM 2939 N N . SER A 1 380 ? 86.664 55.936 150.453 1.00 20.00 380 SER A N 1
ATOM 2940 C CA . SER A 1 380 ? 85.989 54.965 151.323 1.00 20.00 380 SER A CA 1
ATOM 2941 C C . SER A 1 380 ? 85.017 55.630 152.298 1.00 20.00 380 SER A C 1
ATOM 2942 O O . SER A 1 380 ? 83.935 55.101 152.561 1.00 20.00 380 SER A O 1
ATOM 2945 N N . LYS A 1 381 ? 85.412 56.785 152.831 1.00 20.00 381 LYS A N 1
ATOM 2946 C CA . LYS A 1 381 ? 84.541 57.577 153.697 1.00 20.00 381 LYS A CA 1
ATOM 2947 C C . LYS A 1 381 ? 83.392 58.173 152.888 1.00 20.00 381 LYS A C 1
ATOM 2948 O O . LYS A 1 381 ? 82.230 58.069 153.281 1.00 20.00 381 LYS A O 1
ATOM 2954 N N . ALA A 1 382 ? 83.731 58.779 151.751 1.00 20.00 382 ALA A N 1
ATOM 2955 C CA . ALA A 1 382 ? 82.757 59.444 150.877 1.00 20.00 382 ALA A CA 1
ATOM 2956 C C . ALA A 1 382 ? 81.591 58.542 150.464 1.00 20.00 382 ALA A C 1
ATOM 2957 O O . ALA A 1 382 ? 80.460 59.011 150.341 1.00 20.00 382 ALA A O 1
ATOM 2959 N N . VAL A 1 383 ? 81.871 57.257 150.250 1.00 20.00 383 VAL A N 1
ATOM 2960 C CA . VAL A 1 383 ? 80.834 56.285 149.888 1.00 20.00 383 VAL A CA 1
ATOM 2961 C C . VAL A 1 383 ? 79.800 56.149 151.008 1.00 20.00 383 VAL A C 1
ATOM 2962 O O . VAL A 1 383 ? 78.597 56.098 150.748 1.00 20.00 383 VAL A O 1
ATOM 2966 N N . GLY A 1 384 ? 80.282 56.091 152.247 1.00 20.00 384 GLY A N 1
ATOM 2967 C CA . GLY A 1 384 ? 79.412 56.059 153.421 1.00 20.00 384 GLY A CA 1
ATOM 2968 C C . GLY A 1 384 ? 78.711 57.381 153.674 1.00 20.00 384 GLY A C 1
ATOM 2969 O O . GLY A 1 384 ? 77.574 57.406 154.149 1.00 20.00 384 GLY A O 1
ATOM 2970 N N . ARG A 1 385 ? 79.395 58.480 153.359 1.00 20.00 385 ARG A N 1
ATOM 2971 C CA . ARG A 1 385 ? 78.822 59.820 153.492 1.00 20.00 385 ARG A CA 1
ATOM 2972 C C . ARG A 1 385 ? 77.687 60.059 152.490 1.00 20.00 385 ARG A C 1
ATOM 2973 O O . ARG A 1 385 ? 76.807 60.884 152.736 1.00 20.00 385 ARG A O 1
ATOM 2981 N N . VAL A 1 386 ? 77.715 59.338 151.370 1.00 20.00 386 VAL A N 1
ATOM 2982 C CA . VAL A 1 386 ? 76.621 59.362 150.397 1.00 20.00 386 VAL A CA 1
ATOM 2983 C C . VAL A 1 386 ? 75.462 58.467 150.847 1.00 20.00 386 VAL A C 1
ATOM 2984 O O . VAL A 1 386 ? 74.297 58.798 150.621 1.00 20.00 386 VAL A O 1
ATOM 2988 N N . HIS A 1 387 ? 75.785 57.339 151.480 1.00 20.00 387 HIS A N 1
ATOM 2989 C CA . HIS A 1 387 ? 74.771 56.388 151.946 1.00 20.00 387 HIS A CA 1
ATOM 2990 C C . HIS A 1 387 ? 73.895 56.981 153.049 1.00 20.00 387 HIS A C 1
ATOM 2991 O O . HIS A 1 387 ? 72.671 56.861 153.002 1.00 20.00 387 HIS A O 1
ATOM 2998 N N . GLN A 1 388 ? 74.528 57.602 154.042 1.00 20.00 388 GLN A N 1
ATOM 2999 C CA . GLN A 1 388 ? 73.804 58.273 155.126 1.00 20.00 388 GLN A CA 1
ATOM 3000 C C . GLN A 1 388 ? 72.988 59.449 154.590 1.00 20.00 388 GLN A C 1
ATOM 3001 O O . GLN A 1 388 ? 71.905 59.747 155.096 1.00 20.00 388 GLN A O 1
ATOM 3007 N N . MET A 1 389 ? 73.523 60.108 153.566 1.00 20.00 389 MET A N 1
ATOM 3008 C CA . MET A 1 389 ? 72.842 61.213 152.898 1.00 20.00 389 MET A CA 1
ATOM 3009 C C . MET A 1 389 ? 71.678 60.703 152.044 1.00 20.00 389 MET A C 1
ATOM 3010 O O . MET A 1 389 ? 70.653 61.376 151.921 1.00 20.00 389 MET A O 1
ATOM 3015 N N . LEU A 1 390 ? 71.846 59.519 151.456 1.00 20.00 390 LEU A N 1
ATOM 3016 C CA . LEU A 1 390 ? 70.758 58.835 150.756 1.00 20.00 390 LEU A CA 1
ATOM 3017 C C . LEU A 1 390 ? 69.740 58.298 151.761 1.00 20.00 390 LEU A C 1
ATOM 3018 O O . LEU A 1 390 ? 68.536 58.299 151.497 1.00 20.00 390 LEU A O 1
ATOM 3023 N N . GLY A 1 391 ? 70.235 57.837 152.908 1.00 20.00 391 GLY A N 1
ATOM 3024 C CA . GLY A 1 391 ? 69.386 57.348 153.991 1.00 20.00 391 GLY A CA 1
ATOM 3025 C C . GLY A 1 391 ? 68.429 58.399 154.527 1.00 20.00 391 GLY A C 1
ATOM 3026 O O . GLY A 1 391 ? 67.312 58.077 154.934 1.00 20.00 391 GLY A O 1
ATOM 3027 N N . MET A 1 392 ? 68.873 59.656 154.532 1.00 20.00 392 MET A N 1
ATOM 3028 C CA . MET A 1 392 ? 68.012 60.784 154.894 1.00 20.00 392 MET A CA 1
ATOM 3029 C C . MET A 1 392 ? 66.861 60.945 153.902 1.00 20.00 392 MET A C 1
ATOM 3030 O O . MET A 1 392 ? 65.737 61.242 154.302 1.00 20.00 392 MET A O 1
ATOM 3035 N N . VAL A 1 393 ? 67.147 60.743 152.617 1.00 20.00 393 VAL A N 1
ATOM 3036 C CA . VAL A 1 393 ? 66.134 60.874 151.566 1.00 20.00 393 VAL A CA 1
ATOM 3037 C C . VAL A 1 393 ? 65.058 59.790 151.695 1.00 20.00 393 VAL A C 1
ATOM 3038 O O . VAL A 1 393 ? 63.883 60.041 151.421 1.00 20.00 393 VAL A O 1
ATOM 3042 N N . ALA A 1 394 ? 65.467 58.595 152.118 1.00 20.00 394 ALA A N 1
ATOM 3043 C CA . ALA A 1 394 ? 64.532 57.500 152.378 1.00 20.00 394 ALA A CA 1
ATOM 3044 C C . ALA A 1 394 ? 63.775 57.716 153.691 1.00 20.00 394 ALA A C 1
ATOM 3045 O O . ALA A 1 394 ? 62.566 57.488 153.759 1.00 20.00 394 ALA A O 1
ATOM 3047 N N . ALA A 1 395 ? 64.492 58.156 154.724 1.00 20.00 395 ALA A N 1
ATOM 3048 C CA . ALA A 1 395 ? 63.911 58.357 156.055 1.00 20.00 395 ALA A CA 1
ATOM 3049 C C . ALA A 1 395 ? 62.942 59.540 156.101 1.00 20.00 395 ALA A C 1
ATOM 3050 O O . ALA A 1 395 ? 61.871 59.444 156.704 1.00 20.00 395 ALA A O 1
ATOM 3052 N N . LYS A 1 396 ? 63.325 60.650 155.473 1.00 20.00 396 LYS A N 1
ATOM 3053 C CA . LYS A 1 396 ? 62.481 61.851 155.425 1.00 20.00 396 LYS A CA 1
ATOM 3054 C C . LYS A 1 396 ? 61.177 61.631 154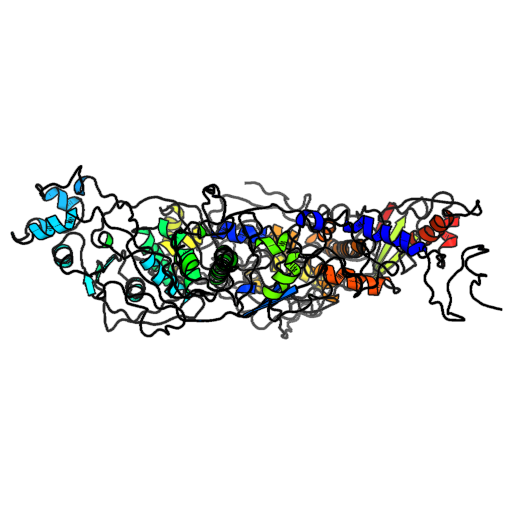.656 1.00 20.00 396 LYS A C 1
ATOM 3055 O O . LYS A 1 396 ? 60.165 62.263 154.959 1.00 20.00 396 LYS A O 1
ATOM 3061 N N . ASP A 1 397 ? 61.210 60.743 153.665 1.00 20.00 397 ASP A N 1
ATOM 3062 C CA . ASP A 1 397 ? 60.040 60.456 152.832 1.00 20.00 397 ASP A CA 1
ATOM 3063 C C . ASP A 1 397 ? 58.866 59.907 153.646 1.00 20.00 397 ASP A C 1
ATOM 3064 O O . ASP A 1 397 ? 57.719 60.303 153.433 1.00 20.00 397 ASP A O 1
ATOM 3069 N N . ILE A 1 398 ? 59.162 59.002 154.578 1.00 20.00 398 ILE A N 1
ATOM 3070 C CA . ILE A 1 398 ? 58.130 58.325 155.367 1.00 20.00 398 ILE A CA 1
ATOM 3071 C C . ILE A 1 398 ? 57.802 59.059 156.674 1.00 20.00 398 ILE A C 1
ATOM 3072 O O . ILE A 1 398 ? 56.648 59.067 157.108 1.00 20.00 398 ILE A O 1
ATOM 3077 N N . ILE A 1 399 ? 58.809 59.676 157.290 1.00 20.00 399 ILE A N 1
ATOM 3078 C CA . ILE A 1 399 ? 58.646 60.313 158.601 1.00 20.00 399 ILE A CA 1
ATOM 3079 C C . ILE A 1 399 ? 57.854 61.625 158.512 1.00 20.00 399 ILE A C 1
ATOM 3080 O O . ILE A 1 399 ? 57.020 61.906 159.375 1.00 20.00 399 ILE A O 1
ATOM 3085 N N . SER A 1 400 ? 58.103 62.411 157.465 1.00 20.00 400 SER A N 1
ATOM 3086 C CA . SER A 1 400 ? 57.468 63.723 157.305 1.00 20.00 400 SER A CA 1
ATOM 3087 C C . SER A 1 400 ? 56.050 63.638 156.733 1.00 20.00 400 SER A C 1
ATOM 3088 O O . SER A 1 400 ? 55.210 64.491 157.028 1.00 20.00 400 SER A O 1
ATOM 3091 N N . ALA A 1 401 ? 55.793 62.618 155.915 1.00 20.00 401 ALA A N 1
ATOM 3092 C CA . ALA A 1 401 ? 54.496 62.456 155.249 1.00 20.00 401 ALA A CA 1
ATOM 3093 C C . ALA A 1 401 ? 53.350 62.224 156.236 1.00 20.00 401 ALA A C 1
ATOM 3094 O O . ALA A 1 401 ? 52.257 62.768 156.063 1.00 20.00 401 ALA A O 1
ATOM 3096 N N . THR A 1 402 ? 53.607 61.421 157.268 1.00 20.00 402 THR A N 1
ATOM 3097 C CA . THR A 1 402 ? 52.604 61.110 158.290 1.00 20.00 402 THR A CA 1
ATOM 3098 C C . THR A 1 402 ? 52.581 62.126 159.441 1.00 20.00 402 THR A C 1
ATOM 3099 O O . THR A 1 402 ? 51.838 61.949 160.409 1.00 20.00 402 THR A O 1
ATOM 3103 N N . HIS A 1 403 ? 53.378 63.189 159.329 1.00 20.00 403 HIS A N 1
ATOM 3104 C CA . HIS A 1 403 ? 53.521 64.178 160.400 1.00 20.00 403 HIS A CA 1
ATOM 3105 C C . HIS A 1 403 ? 52.572 65.379 160.253 1.00 20.00 403 HIS A C 1
ATOM 3106 O O . HIS A 1 403 ? 52.767 66.407 160.904 1.00 20.00 403 HIS A O 1
ATOM 3113 N N . MET A 1 404 ? 51.545 65.250 159.413 1.00 20.00 404 MET A N 1
ATOM 3114 C CA . MET A 1 404 ? 50.546 66.313 159.254 1.00 20.00 404 MET A CA 1
ATOM 3115 C C . MET A 1 404 ? 49.501 66.308 160.376 1.00 20.00 404 MET A C 1
ATOM 3116 O O . MET A 1 404 ? 48.706 67.244 160.485 1.00 20.00 404 MET A O 1
ATOM 3121 N N . GLN A 1 405 ? 49.502 65.261 161.200 1.00 20.00 405 GLN A N 1
ATOM 3122 C CA . GLN A 1 405 ? 48.662 65.220 162.397 1.00 20.00 405 GLN A CA 1
ATOM 3123 C C . GLN A 1 405 ? 49.190 66.227 163.419 1.00 20.00 405 GLN A C 1
ATOM 3124 O O . GLN A 1 405 ? 50.369 66.198 163.777 1.00 20.00 405 GLN A O 1
ATOM 3130 N N . SER A 1 406 ? 48.311 67.112 163.883 1.00 20.00 406 SER A N 1
ATOM 3131 C CA . SER A 1 406 ? 48.708 68.232 164.741 1.00 20.00 406 SER A CA 1
ATOM 3132 C C . SER A 1 406 ? 48.976 67.843 166.198 1.00 20.00 406 SER A C 1
ATOM 3133 O O . SER A 1 406 ? 49.601 68.609 166.934 1.00 20.00 406 SER A O 1
ATOM 3136 N N . ARG A 1 407 ? 48.518 66.661 166.608 1.00 20.00 407 ARG A N 1
ATOM 3137 C CA . ARG A 1 407 ? 48.547 66.263 168.016 1.00 20.00 407 ARG A CA 1
ATOM 3138 C C . ARG A 1 407 ? 49.706 65.321 168.334 1.00 20.00 407 ARG A C 1
ATOM 3139 O O . ARG A 1 407 ? 50.455 65.555 169.284 1.00 20.00 407 ARG A O 1
ATOM 3147 N N . THR A 1 408 ? 49.846 64.260 167.540 1.00 20.00 408 THR A N 1
ATOM 3148 C CA . THR A 1 408 ? 50.857 63.231 167.795 1.00 20.00 408 THR A CA 1
ATOM 3149 C C . THR A 1 408 ? 51.425 62.638 166.505 1.00 20.00 408 THR A C 1
ATOM 3150 O O . THR A 1 408 ? 50.843 62.786 165.428 1.00 20.00 408 THR A O 1
ATOM 3154 N N . GLY A 1 409 ? 52.570 61.971 166.635 1.00 20.00 409 GLY A N 1
ATOM 3155 C CA . GLY A 1 409 ? 53.212 61.283 165.514 1.00 20.00 409 GLY A CA 1
ATOM 3156 C C . GLY A 1 409 ? 54.059 60.103 165.959 1.00 20.00 409 GLY A C 1
ATOM 3157 O O . GLY A 1 409 ? 55.153 59.884 165.433 1.00 20.00 409 GLY A O 1
ATOM 3158 N N . PHE A 1 410 ? 53.547 59.341 166.925 1.00 20.00 410 PHE A N 1
ATOM 3159 C CA . PHE A 1 410 ? 54.245 58.172 167.462 1.00 20.00 410 PHE A CA 1
ATOM 3160 C C . PHE A 1 410 ? 53.598 56.877 166.979 1.00 20.00 410 PHE A C 1
ATOM 3161 O O . PHE A 1 410 ? 54.255 56.050 166.350 1.00 20.00 410 PHE A O 1
ATOM 3169 N N . ASP A 1 411 ? 52.307 56.719 167.266 1.00 20.00 411 ASP A N 1
ATOM 3170 C CA . ASP A 1 411 ? 51.584 55.469 166.984 1.00 20.00 411 ASP A CA 1
ATOM 3171 C C . ASP A 1 411 ? 51.691 54.991 165.527 1.00 20.00 411 ASP A C 1
ATOM 3172 O O . ASP A 1 411 ? 51.903 53.799 165.292 1.00 20.00 411 ASP A O 1
ATOM 3177 N N . PRO A 1 412 ? 51.546 55.907 164.548 1.00 20.00 412 PRO A N 1
ATOM 3178 C CA . PRO A 1 412 ? 51.705 55.495 163.148 1.00 20.00 412 PRO A CA 1
ATOM 3179 C C . PRO A 1 412 ? 53.163 55.244 162.750 1.00 20.00 412 PRO A C 1
ATOM 3180 O O . PRO A 1 412 ? 53.454 54.257 162.072 1.00 20.00 412 PRO A O 1
ATOM 3184 N N . SER A 1 413 ? 54.060 56.136 163.169 1.00 20.00 413 SER A N 1
ATOM 3185 C CA . SER A 1 413 ? 55.482 56.042 162.823 1.00 20.00 413 SER A CA 1
ATOM 3186 C C . SER A 1 413 ? 56.176 54.852 163.490 1.00 20.00 413 SER A C 1
ATOM 3187 O O . SER A 1 413 ? 57.103 54.273 162.920 1.00 20.00 413 SER A O 1
ATOM 3190 N N . HIS A 1 414 ? 55.731 54.499 164.694 1.00 20.00 414 HIS A N 1
ATOM 3191 C CA . HIS A 1 414 ? 56.264 53.338 165.413 1.00 20.00 414 HIS A CA 1
ATOM 3192 C C . HIS A 1 414 ? 55.766 52.033 164.784 1.00 20.00 414 HIS A C 1
ATOM 3193 O O . HIS A 1 414 ? 56.409 50.990 164.914 1.00 20.00 414 HIS A O 1
ATOM 3200 N N . GLY A 1 415 ? 54.620 52.104 164.107 1.00 20.00 415 GLY A N 1
ATOM 3201 C CA . GLY A 1 415 ? 54.023 50.945 163.450 1.00 20.00 415 GLY A CA 1
ATOM 3202 C C . GLY A 1 415 ? 54.768 50.459 162.219 1.00 20.00 415 GLY A C 1
ATOM 3203 O O . GLY A 1 415 ? 54.774 49.259 161.936 1.00 20.00 415 GLY A O 1
ATOM 3204 N N . ILE A 1 416 ? 55.395 51.378 161.483 1.00 20.00 416 ILE A N 1
ATOM 3205 C CA . ILE A 1 416 ? 56.119 51.017 160.258 1.00 20.00 416 ILE A CA 1
ATOM 3206 C C . ILE A 1 416 ? 57.464 50.342 160.573 1.00 20.00 416 ILE A C 1
ATOM 3207 O O . ILE A 1 416 ? 58.536 50.928 160.406 1.00 20.00 416 ILE A O 1
ATOM 3212 N N . ARG A 1 417 ? 57.378 49.099 161.041 1.00 20.00 417 ARG A N 1
ATOM 3213 C CA . ARG A 1 417 ? 58.547 48.257 161.278 1.00 20.00 417 ARG A CA 1
ATOM 3214 C C . ARG A 1 417 ? 58.936 47.564 159.972 1.00 20.00 417 ARG A C 1
ATOM 3215 O O . ARG A 1 417 ? 60.116 47.301 159.729 1.00 20.00 417 ARG A O 1
ATOM 3223 N N . GLN A 1 418 ? 57.933 47.272 159.141 1.00 20.00 418 GLN A N 1
ATOM 3224 C CA . GLN A 1 418 ? 58.140 46.711 157.800 1.00 20.00 418 GLN A CA 1
ATOM 3225 C C . GLN A 1 418 ? 59.114 47.550 156.969 1.00 20.00 418 GLN A C 1
ATOM 3226 O O . GLN A 1 418 ? 59.173 48.773 157.118 1.00 20.00 418 GLN A O 1
ATOM 3232 N N . TYR A 1 419 ? 59.858 46.887 156.084 1.00 20.00 419 TYR A N 1
ATOM 3233 C CA . TYR A 1 419 ? 60.930 47.544 155.327 1.00 20.00 419 TYR A CA 1
ATOM 3234 C C . TYR A 1 419 ? 60.505 48.082 153.951 1.00 20.00 419 TYR A C 1
ATOM 3235 O O . TYR A 1 419 ? 61.361 48.401 153.126 1.00 20.00 419 TYR A O 1
ATOM 3244 N N . LEU A 1 420 ? 59.199 48.211 153.709 1.00 20.00 420 LEU A N 1
ATOM 3245 C CA . LEU A 1 420 ? 58.702 48.798 152.455 1.00 20.00 420 LEU A CA 1
ATOM 3246 C C . LEU A 1 420 ? 59.407 50.126 152.147 1.00 20.00 420 LEU A C 1
ATOM 3247 O O . LEU A 1 420 ? 59.641 50.458 150.983 1.00 20.00 420 LEU A O 1
ATOM 3252 N N . ASN A 1 421 ? 59.739 50.870 153.200 1.00 20.00 421 ASN A N 1
ATOM 3253 C CA . ASN A 1 421 ? 60.527 52.099 153.092 1.00 20.00 421 ASN A CA 1
ATOM 3254 C C . ASN A 1 421 ? 61.941 51.871 152.542 1.00 20.00 421 ASN A C 1
ATOM 3255 O O . ASN A 1 421 ? 62.435 52.675 151.749 1.00 20.00 421 ASN A O 1
ATOM 3260 N N . SER A 1 422 ? 62.582 50.783 152.969 1.00 20.00 422 SER A N 1
ATOM 3261 C CA . SER A 1 422 ? 63.962 50.471 152.571 1.00 20.00 422 SER A CA 1
ATOM 3262 C C . SER A 1 422 ? 64.146 50.357 151.054 1.00 20.00 422 SER A C 1
ATOM 3263 O O . SER A 1 422 ? 65.201 50.719 150.529 1.00 20.00 422 SER A O 1
ATOM 3266 N N . ASN A 1 423 ? 63.128 49.850 150.359 1.00 20.00 423 ASN A N 1
ATOM 3267 C CA . ASN A 1 423 ? 63.153 49.775 148.896 1.00 20.00 423 ASN A CA 1
ATOM 3268 C C . ASN A 1 423 ? 63.145 51.173 148.274 1.00 20.00 423 ASN A C 1
ATOM 3269 O O . ASN A 1 423 ? 62.186 51.928 148.445 1.00 20.00 423 ASN A O 1
ATOM 3274 N N . SER A 1 424 ? 64.218 51.504 147.555 1.00 20.00 424 SER A N 1
ATOM 3275 C CA . SER A 1 424 ? 64.404 52.836 146.975 1.00 20.00 424 SER A CA 1
ATOM 3276 C C . SER A 1 424 ? 64.598 52.745 145.452 1.00 20.00 424 SER A C 1
ATOM 3277 O O . SER A 1 424 ? 64.166 51.767 144.834 1.00 20.00 424 SER A O 1
ATOM 3280 N N . ARG A 1 425 ? 65.250 53.747 144.855 1.00 20.00 425 ARG A N 1
ATOM 3281 C CA . ARG A 1 425 ? 65.304 53.880 143.390 1.00 20.00 425 ARG A CA 1
ATOM 3282 C C . ARG A 1 425 ? 66.690 53.663 142.762 1.00 20.00 425 ARG A C 1
ATOM 3283 O O . ARG A 1 425 ? 66.906 52.663 142.073 1.00 20.00 425 ARG A O 1
ATOM 3291 N N . LEU A 1 426 ? 67.622 54.585 143.009 1.00 20.00 426 LEU A N 1
ATOM 3292 C CA . LEU A 1 426 ? 68.803 54.739 142.141 1.00 20.00 426 LEU A CA 1
ATOM 3293 C C . LEU A 1 426 ? 70.131 54.187 142.691 1.00 20.00 426 LEU A C 1
ATOM 3294 O O . LEU A 1 426 ? 70.606 53.155 142.213 1.00 20.00 426 LEU A O 1
ATOM 3299 N N . VAL A 1 427 ? 70.722 54.855 143.682 1.00 20.00 427 VAL A N 1
ATOM 3300 C CA . VAL A 1 427 ? 72.095 54.529 144.113 1.00 20.00 427 VAL A CA 1
ATOM 3301 C C . VAL A 1 427 ? 72.112 53.277 145.008 1.00 20.00 427 VAL A C 1
ATOM 3302 O O . VAL A 1 427 ? 71.087 52.612 145.174 1.00 20.00 427 VAL A O 1
ATOM 3306 N N . THR A 1 428 ? 73.277 52.963 145.576 1.00 20.00 428 THR A N 1
ATOM 3307 C CA . THR A 1 428 ? 73.495 51.709 146.296 1.00 20.00 428 THR A CA 1
ATOM 3308 C C . THR A 1 428 ? 72.676 51.580 147.582 1.00 20.00 428 THR A C 1
ATOM 3309 O O . THR A 1 428 ? 72.746 52.439 148.464 1.00 20.00 428 THR A O 1
ATOM 3313 N N . GLN A 1 429 ? 71.901 50.499 147.668 1.00 20.00 429 GLN A N 1
ATOM 3314 C CA . GLN A 1 429 ? 71.191 50.120 148.888 1.00 20.00 429 GLN A CA 1
ATOM 3315 C C . GLN A 1 429 ? 71.269 48.604 149.066 1.00 20.00 429 GLN A C 1
ATOM 3316 O O . GLN A 1 429 ? 70.775 47.850 148.225 1.00 20.00 429 GLN A O 1
ATOM 3322 N N . MET A 1 430 ? 71.888 48.168 150.163 1.00 20.00 430 MET A N 1
ATOM 3323 C CA . MET A 1 430 ? 72.126 46.747 150.417 1.00 20.00 430 MET A CA 1
ATOM 3324 C C . MET A 1 430 ? 71.143 46.181 151.439 1.00 20.00 430 MET A C 1
ATOM 3325 O O . MET A 1 430 ? 70.375 46.923 152.057 1.00 20.00 430 MET A O 1
ATOM 3330 N N . ALA A 1 431 ? 71.177 44.860 151.609 1.00 20.00 431 ALA A N 1
ATOM 3331 C CA . ALA A 1 431 ? 70.254 44.157 152.501 1.00 20.00 431 ALA A CA 1
ATOM 3332 C C . ALA A 1 431 ? 70.596 44.383 153.973 1.00 20.00 431 ALA A C 1
ATOM 3333 O O . ALA A 1 431 ? 71.189 43.522 154.627 1.00 20.00 431 ALA A O 1
ATOM 3335 N N . SER A 1 432 ? 70.217 45.555 154.477 1.00 20.00 432 SER A N 1
ATOM 3336 C CA . SER A 1 432 ? 70.353 45.894 155.890 1.00 20.00 432 SER A CA 1
ATOM 3337 C C . SER A 1 432 ? 68.972 46.299 156.416 1.00 20.00 432 SER A C 1
ATOM 3338 O O . SER A 1 432 ? 67.952 45.947 155.819 1.00 20.00 432 SER A O 1
ATOM 3341 N N . LYS A 1 433 ? 68.943 47.033 157.527 1.00 20.00 433 LYS A N 1
ATOM 3342 C CA . LYS A 1 433 ? 67.697 47.511 158.130 1.00 20.00 433 LYS A CA 1
ATOM 3343 C C . LYS A 1 433 ? 67.962 48.797 158.920 1.00 20.00 433 LYS A C 1
ATOM 3344 O O . LYS A 1 433 ? 69.087 49.299 158.932 1.00 20.00 433 LYS A O 1
ATOM 3350 N N . LEU A 1 434 ? 66.925 49.339 159.557 1.00 20.00 434 LEU A N 1
ATOM 3351 C CA . LEU A 1 434 ? 67.068 50.546 160.375 1.00 20.00 434 LEU A CA 1
ATOM 3352 C C . LEU A 1 434 ? 65.857 50.762 161.292 1.00 20.00 434 LEU A C 1
ATOM 3353 O O . LEU A 1 434 ? 65.202 51.806 161.241 1.00 20.00 434 LEU A O 1
ATOM 3358 N N . THR A 1 435 ? 65.570 49.766 162.129 1.00 20.00 435 THR A N 1
ATOM 3359 C CA . THR A 1 435 ? 64.477 49.857 163.098 1.00 20.00 435 THR A CA 1
ATOM 3360 C C . THR A 1 435 ? 64.934 50.602 164.355 1.00 20.00 435 THR A C 1
ATOM 3361 O O . THR A 1 435 ? 65.627 50.034 165.199 1.00 20.00 435 THR A O 1
ATOM 3365 N N . GLY A 1 436 ? 64.540 51.870 164.471 1.00 20.00 436 GLY A N 1
ATOM 3366 C CA . GLY A 1 436 ? 64.932 52.721 165.601 1.00 20.00 436 GLY A CA 1
ATOM 3367 C C . GLY A 1 436 ? 63.742 53.285 166.358 1.00 20.00 436 GLY A C 1
ATOM 3368 O O . GLY A 1 436 ? 62.595 53.124 165.934 1.00 20.00 436 GLY A O 1
ATOM 3369 N N . ILE A 1 437 ? 64.019 53.950 167.481 1.00 20.00 437 ILE A N 1
ATOM 3370 C CA . ILE A 1 437 ? 62.971 54.478 168.367 1.00 20.00 437 ILE A CA 1
ATOM 3371 C C . ILE A 1 437 ? 63.137 55.970 168.713 1.00 20.00 437 ILE A C 1
ATOM 3372 O O . ILE A 1 437 ? 62.382 56.502 169.530 1.00 20.00 437 ILE A O 1
ATOM 3377 N N . GLY A 1 438 ? 64.102 56.647 168.092 1.00 20.00 438 GLY A N 1
ATOM 3378 C CA . GLY A 1 438 ? 64.400 58.041 168.427 1.00 20.00 438 GLY A CA 1
ATOM 3379 C C . GLY A 1 438 ? 63.337 59.021 167.963 1.00 20.00 438 GLY A C 1
ATOM 3380 O O . GLY A 1 438 ? 62.702 59.688 168.782 1.00 20.00 438 GLY A O 1
ATOM 3381 N N . LEU A 1 439 ? 63.153 59.107 166.646 1.00 20.00 439 LEU A N 1
ATOM 3382 C CA . LEU A 1 439 ? 62.160 59.995 166.025 1.00 20.00 439 LEU A CA 1
ATOM 3383 C C . LEU A 1 439 ? 62.404 61.476 166.341 1.00 20.00 439 LEU A C 1
ATOM 3384 O O . LEU A 1 439 ? 61.584 62.133 166.986 1.00 20.00 439 LEU A O 1
ATOM 3389 N N . PHE A 1 440 ? 63.548 61.981 165.883 1.00 20.00 440 PHE A N 1
ATOM 3390 C CA . PHE A 1 440 ? 63.868 63.410 165.941 1.00 20.00 440 PHE A CA 1
ATOM 3391 C C . PHE A 1 440 ? 64.369 63.866 164.569 1.00 20.00 440 PHE A C 1
ATOM 3392 O O . PHE A 1 440 ? 65.374 64.574 164.464 1.00 20.00 440 PHE A O 1
ATOM 3400 N N . ASP A 1 441 ? 63.652 63.463 163.521 1.00 20.00 441 ASP A N 1
ATOM 3401 C CA . ASP A 1 441 ? 64.088 63.686 162.141 1.00 20.00 441 ASP A CA 1
ATOM 3402 C C . ASP A 1 441 ? 63.565 65.002 161.547 1.00 20.00 441 ASP A C 1
ATOM 3403 O O . ASP A 1 441 ? 63.760 65.267 160.362 1.00 20.00 441 ASP A O 1
ATOM 3408 N N . ALA A 1 442 ? 62.915 65.827 162.367 1.00 20.00 442 ALA A N 1
ATOM 3409 C CA . ALA A 1 442 ? 62.343 67.093 161.900 1.00 20.00 442 ALA A CA 1
ATOM 3410 C C . ALA A 1 442 ? 63.368 68.231 161.825 1.00 20.00 442 ALA A C 1
ATOM 3411 O O . ALA A 1 442 ? 63.140 69.222 161.129 1.00 20.00 442 ALA A O 1
ATOM 3413 N N . THR A 1 443 ? 64.487 68.090 162.536 1.00 20.00 443 THR A N 1
ATOM 3414 C CA . THR A 1 443 ? 65.478 69.167 162.644 1.00 20.00 443 THR A CA 1
ATOM 3415 C C . THR A 1 443 ? 66.297 69.398 161.364 1.00 20.00 443 THR A C 1
ATOM 3416 O O . THR A 1 443 ? 66.329 70.522 160.857 1.00 20.00 443 THR A O 1
ATOM 3420 N N . PRO A 1 444 ? 66.960 68.348 160.834 1.00 20.00 444 PRO A N 1
ATOM 3421 C CA . PRO A 1 444 ? 67.821 68.569 159.671 1.00 20.00 444 PRO A CA 1
ATOM 3422 C C . PRO A 1 444 ? 67.042 68.719 158.363 1.00 20.00 444 PRO A C 1
ATOM 3423 O O . PRO A 1 444 ? 65.866 68.357 158.295 1.00 20.00 444 PRO A O 1
ATOM 3427 N N . GLN A 1 445 ? 67.710 69.245 157.338 1.00 20.00 445 GLN A N 1
ATOM 3428 C CA . GLN A 1 445 ? 67.085 69.496 156.035 1.00 20.00 445 GLN A CA 1
ATOM 3429 C C . GLN A 1 445 ? 67.320 68.337 155.069 1.00 20.00 445 GLN A C 1
ATOM 3430 O O . GLN A 1 445 ? 68.223 67.522 155.271 1.00 20.00 445 GLN A O 1
ATOM 3436 N N . MET A 1 446 ? 66.505 68.277 154.017 1.00 20.00 446 MET A N 1
ATOM 3437 C CA . MET A 1 446 ? 66.618 67.224 153.010 1.00 20.00 446 MET A CA 1
ATOM 3438 C C . MET A 1 446 ? 67.746 67.556 152.036 1.00 20.00 446 MET A C 1
ATOM 3439 O O . MET A 1 446 ? 67.874 68.698 151.590 1.00 20.00 446 MET A O 1
ATOM 3444 N N . ARG A 1 447 ? 68.555 66.549 151.712 1.00 20.00 447 ARG A N 1
ATOM 3445 C CA . ARG A 1 447 ? 69.690 66.707 150.805 1.00 20.00 447 ARG A CA 1
ATOM 3446 C C . ARG A 1 447 ? 69.436 65.895 149.534 1.00 20.00 447 ARG A C 1
ATOM 3447 O O . ARG A 1 447 ? 69.618 64.675 149.518 1.00 20.00 447 ARG A O 1
ATOM 3455 N N . ILE A 1 448 ? 69.011 66.581 148.475 1.00 20.00 448 ILE A N 1
ATOM 3456 C CA . ILE A 1 448 ? 68.594 65.921 147.234 1.00 20.00 448 ILE A CA 1
ATOM 3457 C C . ILE A 1 448 ? 69.785 65.437 146.395 1.00 20.00 448 ILE A C 1
ATOM 3458 O O . ILE A 1 448 ? 70.424 66.219 145.688 1.00 20.00 448 ILE A O 1
ATOM 3463 N N . PHE A 1 449 ? 70.076 64.141 146.497 1.00 20.00 449 PHE A N 1
ATOM 3464 C CA . PHE A 1 449 ? 71.066 63.479 145.639 1.00 20.00 449 PHE A CA 1
ATOM 3465 C C . PHE A 1 449 ? 70.406 62.574 144.594 1.00 20.00 449 PHE A C 1
ATOM 3466 O O . PHE A 1 449 ? 70.977 62.339 143.527 1.00 20.00 449 PHE A O 1
ATOM 3474 N N . SER A 1 450 ? 69.210 62.074 144.904 1.00 20.00 450 SER A N 1
ATOM 3475 C CA . SER A 1 450 ? 68.473 61.176 144.017 1.00 20.00 450 SER A CA 1
ATOM 3476 C C . SER A 1 450 ? 67.401 61.937 143.236 1.00 20.00 450 SER A C 1
ATOM 3477 O O . SER A 1 450 ? 66.405 62.378 143.813 1.00 20.00 450 SER A O 1
ATOM 3480 N N . GLU A 1 451 ? 67.612 62.087 141.928 1.00 20.00 451 GLU A N 1
ATOM 3481 C CA . GLU A 1 451 ? 66.663 62.782 141.056 1.00 20.00 451 GLU A CA 1
ATOM 3482 C C . GLU A 1 451 ? 65.912 61.793 140.163 1.00 20.00 451 GLU A C 1
ATOM 3483 O O . GLU A 1 451 ? 66.032 61.825 138.935 1.00 20.00 451 GLU A O 1
ATOM 3489 N N . MET A 1 452 ? 65.146 60.910 140.800 1.00 20.00 452 MET A N 1
ATOM 3490 C CA . MET A 1 452 ? 64.290 59.950 140.101 1.00 20.00 452 MET A CA 1
ATOM 3491 C C . MET A 1 452 ? 62.942 59.843 140.817 1.00 20.00 452 MET A C 1
ATOM 3492 O O . MET A 1 452 ? 62.737 60.463 141.863 1.00 20.00 452 MET A O 1
ATOM 3497 N N . ASP A 1 453 ? 62.030 59.057 140.249 1.00 20.00 453 ASP A N 1
ATOM 3498 C CA . ASP A 1 453 ? 60.672 58.914 140.788 1.00 20.00 453 ASP A CA 1
ATOM 3499 C C . ASP A 1 453 ? 60.627 58.135 142.118 1.00 20.00 453 ASP A C 1
ATOM 3500 O O . ASP A 1 453 ? 61.665 57.776 142.671 1.00 20.00 453 ASP A O 1
ATOM 3505 N N . THR A 1 454 ? 59.411 57.893 142.610 1.00 20.00 454 THR A N 1
ATOM 3506 C CA . THR A 1 454 ? 59.132 57.199 143.881 1.00 20.00 454 THR A CA 1
ATOM 3507 C C . THR A 1 454 ? 59.399 58.035 145.147 1.00 20.00 454 THR A C 1
ATOM 3508 O O . THR A 1 454 ? 60.169 57.632 146.023 1.00 20.00 454 THR A O 1
ATOM 3512 N N . ALA A 1 455 ? 58.749 59.199 145.225 1.00 20.00 455 ALA A N 1
ATOM 3513 C CA . ALA A 1 455 ? 58.715 60.030 146.436 1.00 20.00 455 ALA A CA 1
ATOM 3514 C C . ALA A 1 455 ? 57.257 60.276 146.851 1.00 20.00 455 ALA A C 1
ATOM 3515 O O . ALA A 1 455 ? 56.338 59.779 146.196 1.00 20.00 455 ALA A O 1
ATOM 3517 N N . ASP A 1 456 ? 57.041 61.038 147.927 1.00 20.00 456 ASP A N 1
ATOM 3518 C CA . ASP A 1 456 ? 55.685 61.240 148.465 1.00 20.00 456 ASP A CA 1
ATOM 3519 C C . ASP A 1 456 ? 55.545 62.447 149.404 1.00 20.00 456 ASP A C 1
ATOM 3520 O O . ASP A 1 456 ? 56.482 62.805 150.119 1.00 20.00 456 ASP A O 1
ATOM 3525 N N . TYR A 1 457 ? 54.353 63.049 149.386 1.00 20.00 457 TYR A N 1
ATOM 3526 C CA . TYR A 1 457 ? 53.972 64.161 150.273 1.00 20.00 457 TYR A CA 1
ATOM 3527 C C . TYR A 1 457 ? 55.002 65.297 150.371 1.00 20.00 457 TYR A C 1
ATOM 3528 O O . TYR A 1 457 ? 54.980 66.214 149.551 1.00 20.00 457 TYR A O 1
ATOM 3537 N N . ALA A 1 458 ? 55.901 65.228 151.352 1.00 20.00 458 ALA A N 1
ATOM 3538 C CA . ALA A 1 458 ? 56.766 66.360 151.692 1.00 20.00 458 ALA A CA 1
ATOM 3539 C C . ALA A 1 458 ? 57.958 66.486 150.748 1.00 20.00 458 ALA A C 1
ATOM 3540 O O . ALA A 1 458 ? 58.322 67.593 150.349 1.00 20.00 458 ALA A O 1
ATOM 3542 N N . ASP A 1 459 ? 58.562 65.353 150.400 1.00 20.00 459 ASP A N 1
ATOM 3543 C CA . ASP A 1 459 ? 59.730 65.337 149.517 1.00 20.00 459 ASP A CA 1
ATOM 3544 C C . ASP A 1 459 ? 59.378 65.801 148.100 1.00 20.00 459 ASP A C 1
ATOM 3545 O O . ASP A 1 459 ? 60.166 66.499 147.458 1.00 20.00 459 ASP A O 1
ATOM 3550 N N . MET A 1 460 ? 58.196 65.413 147.623 1.00 20.00 460 MET A N 1
ATOM 3551 C CA . MET A 1 460 ? 57.710 65.828 146.301 1.00 20.00 460 MET A CA 1
ATOM 3552 C C . MET A 1 460 ? 57.232 67.279 146.266 1.00 20.00 460 MET A C 1
ATOM 3553 O O . MET A 1 460 ? 57.259 67.914 145.210 1.00 20.00 460 MET A O 1
ATOM 3558 N N . LEU A 1 461 ? 56.788 67.795 147.412 1.00 20.00 461 LEU A N 1
ATOM 3559 C CA . LEU A 1 461 ? 56.169 69.125 147.483 1.00 20.00 461 LEU A CA 1
ATOM 3560 C C . LEU A 1 461 ? 57.113 70.247 147.023 1.00 20.00 461 LEU A C 1
ATOM 3561 O O . LEU A 1 461 ? 56.656 71.308 146.594 1.00 20.00 461 LEU A O 1
ATOM 3566 N N . HIS A 1 462 ? 58.421 70.006 147.112 1.00 20.00 462 HIS A N 1
ATOM 3567 C CA . HIS A 1 462 ? 59.423 70.924 146.563 1.00 20.00 462 HIS A CA 1
ATOM 3568 C C . HIS A 1 462 ? 59.303 71.064 145.043 1.00 20.00 462 HIS A C 1
ATOM 3569 O O . HIS A 1 462 ? 59.500 72.152 144.497 1.00 20.00 462 HIS A O 1
ATOM 3576 N N . LEU A 1 463 ? 58.975 69.962 144.372 1.00 20.00 463 LEU A N 1
ATOM 3577 C CA . LEU A 1 463 ? 59.023 69.891 142.912 1.00 20.00 463 LEU A CA 1
ATOM 3578 C C . LEU A 1 463 ? 57.784 70.470 142.226 1.00 20.00 463 LEU A C 1
ATOM 3579 O O . LEU A 1 463 ? 57.903 71.323 141.344 1.00 20.00 463 LEU A O 1
ATOM 3584 N N . THR A 1 464 ? 56.603 70.009 142.636 1.00 20.00 464 THR A N 1
ATOM 3585 C CA . THR A 1 464 ? 55.362 70.281 141.899 1.00 20.00 464 THR A CA 1
ATOM 3586 C C . THR A 1 464 ? 54.541 71.458 142.439 1.00 20.00 464 THR A C 1
ATOM 3587 O O . THR A 1 464 ? 54.427 72.492 141.778 1.00 20.00 464 THR A O 1
ATOM 3591 N N . ILE A 1 465 ? 53.977 71.295 143.634 1.00 20.00 465 ILE A N 1
ATOM 3592 C CA . ILE A 1 465 ? 52.974 72.231 144.161 1.00 20.00 465 ILE A CA 1
ATOM 3593 C C . ILE A 1 465 ? 53.612 73.539 144.647 1.00 20.00 465 ILE A C 1
ATOM 3594 O O . ILE A 1 465 ? 54.759 73.548 145.099 1.00 20.00 465 ILE A O 1
ATOM 3599 N N . PHE A 1 466 ? 52.859 74.635 144.544 1.00 20.00 466 PHE A N 1
ATOM 3600 C CA . PHE A 1 466 ? 53.332 75.963 144.960 1.00 20.00 466 PHE A CA 1
ATOM 3601 C C . PHE A 1 466 ? 53.561 76.085 146.471 1.00 20.00 466 PHE A C 1
ATOM 3602 O O . PHE A 1 466 ? 54.344 76.928 146.915 1.00 20.00 466 PHE A O 1
ATOM 3610 N N . GLU A 1 467 ? 52.894 75.239 147.256 1.00 20.00 467 GLU A N 1
ATOM 3611 C CA . GLU A 1 467 ? 53.091 75.203 148.711 1.00 20.00 467 GLU A CA 1
ATOM 3612 C C . GLU A 1 467 ? 54.563 75.035 149.115 1.00 20.00 467 GLU A C 1
ATOM 3613 O O . GLU A 1 467 ? 54.904 75.173 150.291 1.00 20.00 467 GLU A O 1
ATOM 3619 N N . GLY A 1 468 ? 55.423 74.727 148.143 1.00 20.00 468 GLY A N 1
ATOM 3620 C CA . GLY A 1 468 ? 56.861 74.613 148.361 1.00 20.00 468 GLY A CA 1
ATOM 3621 C C . GLY A 1 468 ? 57.531 75.822 148.993 1.00 20.00 468 GLY A C 1
ATOM 3622 O O . GLY A 1 468 ? 58.495 75.663 149.735 1.00 20.00 468 GLY A O 1
ATOM 3623 N N . LEU A 1 469 ? 57.036 77.027 148.707 1.00 20.00 469 LEU A N 1
ATOM 3624 C CA . LEU A 1 469 ? 57.565 78.239 149.351 1.00 20.00 469 LEU A CA 1
ATOM 3625 C C . LEU A 1 469 ? 57.455 78.145 150.874 1.00 20.00 469 LEU A C 1
ATOM 3626 O O . LEU A 1 469 ? 58.377 78.531 151.594 1.00 20.00 469 LEU A O 1
ATOM 3631 N N . TRP A 1 470 ? 56.324 77.631 151.350 1.00 20.00 470 TRP A N 1
ATOM 3632 C CA . TRP A 1 470 ? 56.122 77.373 152.775 1.00 20.00 470 TRP A CA 1
ATOM 3633 C C . TRP A 1 470 ? 56.937 76.160 153.238 1.00 20.00 470 TRP A C 1
ATOM 3634 O O . TRP A 1 470 ? 57.489 76.164 154.340 1.00 20.00 470 TRP A O 1
ATOM 3645 N N . LEU A 1 471 ? 57.006 75.130 152.394 1.00 20.00 471 LEU A N 1
ATOM 3646 C CA . LEU A 1 471 ? 57.749 73.907 152.714 1.00 20.00 471 LEU A CA 1
ATOM 3647 C C . LEU A 1 471 ? 59.258 74.144 152.746 1.00 20.00 471 LEU A C 1
ATOM 3648 O O . LEU A 1 471 ? 59.935 73.726 153.687 1.00 20.00 471 LEU A O 1
ATOM 3653 N N . VAL A 1 472 ? 59.759 74.843 151.733 1.00 20.00 472 VAL A N 1
ATOM 3654 C CA . VAL A 1 472 ? 61.186 75.103 151.591 1.00 20.00 472 VAL A CA 1
ATOM 3655 C C . VAL A 1 472 ? 61.701 75.908 152.775 1.00 20.00 472 VAL A C 1
ATOM 3656 O O . VAL A 1 472 ? 62.809 75.678 153.260 1.00 20.00 472 VAL A O 1
ATOM 3660 N N . GLN A 1 473 ? 60.890 76.852 153.239 1.00 20.00 473 GLN A N 1
ATOM 3661 C CA . GLN A 1 473 ? 61.265 77.678 154.376 1.00 20.00 473 GLN A CA 1
ATOM 3662 C C . GLN A 1 473 ? 61.467 76.795 155.602 1.00 20.00 473 GLN A C 1
ATOM 3663 O O . GLN A 1 473 ? 62.392 77.011 156.384 1.00 20.00 473 GLN A O 1
ATOM 3669 N N . ASP A 1 474 ? 60.602 75.798 155.765 1.00 20.00 474 ASP A N 1
ATOM 3670 C CA . ASP A 1 474 ? 60.740 74.860 156.873 1.00 20.00 474 ASP A CA 1
ATOM 3671 C C . ASP A 1 474 ? 61.906 73.906 156.618 1.00 20.00 474 ASP A C 1
ATOM 3672 O O . ASP A 1 474 ? 62.702 73.626 157.514 1.00 20.00 474 ASP A O 1
ATOM 3677 N N . ALA A 1 475 ? 62.023 73.450 155.376 1.00 20.00 475 ALA A N 1
ATOM 3678 C CA . ALA A 1 475 ? 63.043 72.478 154.996 1.00 20.00 475 ALA A CA 1
ATOM 3679 C C . ALA A 1 475 ? 64.457 73.011 155.206 1.00 20.00 475 ALA A C 1
ATOM 3680 O O . ALA A 1 475 ? 65.346 72.277 155.638 1.00 20.00 475 ALA A O 1
ATOM 3682 N N . SER A 1 476 ? 64.656 74.294 154.922 1.00 20.00 476 SER A N 1
ATOM 3683 C CA . SER A 1 476 ? 65.985 74.890 154.986 1.00 20.00 476 SER A CA 1
ATOM 3684 C C . SER A 1 476 ? 66.161 75.782 156.210 1.00 20.00 476 SER A C 1
ATOM 3685 O O . SER A 1 476 ? 65.339 76.656 156.483 1.00 20.00 476 SER A O 1
ATOM 3688 N N . VAL A 1 477 ? 67.246 75.548 156.942 1.00 20.00 477 VAL A N 1
ATOM 3689 C CA . VAL A 1 477 ? 67.552 76.311 158.145 1.00 20.00 477 VAL A CA 1
ATOM 3690 C C . VAL A 1 477 ? 68.978 76.849 158.084 1.00 20.00 477 VAL A C 1
ATOM 3691 O O . VAL A 1 477 ? 69.856 76.231 157.482 1.00 20.00 477 VAL A O 1
ATOM 3695 N N . CYS A 1 478 ? 69.200 78.001 158.709 1.00 20.00 478 CYS A N 1
ATOM 3696 C CA . CYS A 1 478 ? 70.518 78.623 158.722 1.00 20.00 478 CYS A CA 1
ATOM 3697 C C . CYS A 1 478 ? 70.766 79.410 157.440 1.00 20.00 478 CYS A C 1
ATOM 3698 O O . CYS A 1 478 ? 71.599 80.317 157.408 1.00 20.00 478 CYS A O 1
ATOM 3701 N N . THR A 1 479 ? 69.961 79.130 156.417 1.00 20.00 479 THR A N 1
ATOM 3702 C CA . THR A 1 479 ? 70.003 79.871 155.154 1.00 20.00 479 THR A CA 1
ATOM 3703 C C . THR A 1 479 ? 68.671 80.573 154.843 1.00 20.00 479 THR A C 1
ATOM 3704 O O . THR A 1 479 ? 67.598 80.008 155.054 1.00 20.00 479 THR A O 1
ATOM 3708 N N . ASP A 1 480 ? 68.779 81.783 154.300 1.00 20.00 480 ASP A N 1
ATOM 3709 C CA . ASP A 1 480 ? 67.636 82.628 153.966 1.00 20.00 480 ASP A CA 1
ATOM 3710 C C . ASP A 1 480 ? 67.776 83.174 152.545 1.00 20.00 480 ASP A C 1
ATOM 3711 O O . ASP A 1 480 ? 68.880 83.202 151.998 1.00 20.00 480 ASP A O 1
ATOM 3716 N N . ASN A 1 481 ? 66.674 83.673 151.990 1.00 20.00 481 ASN A N 1
ATOM 3717 C CA . ASN A 1 481 ? 66.660 84.210 150.630 1.00 20.00 481 ASN A CA 1
ATOM 3718 C C . ASN A 1 481 ? 65.305 84.025 149.949 1.00 20.00 481 ASN A C 1
ATOM 3719 O O . ASN A 1 481 ? 65.158 84.267 148.751 1.00 20.00 481 ASN A O 1
ATOM 3724 N N . GLY A 1 482 ? 64.340 83.558 150.737 1.00 20.00 482 GLY A N 1
ATOM 3725 C CA . GLY A 1 482 ? 63.019 83.152 150.282 1.00 20.00 482 GLY A CA 1
ATOM 3726 C C . GLY A 1 482 ? 61.885 84.079 149.886 1.00 20.00 482 GLY A C 1
ATOM 3727 O O . GLY A 1 482 ? 60.777 83.613 149.597 1.00 20.00 482 GLY A O 1
ATOM 3728 N N . PRO A 1 483 ? 62.093 85.369 150.153 1.00 20.00 483 PRO A N 1
ATOM 3729 C CA . PRO A 1 483 ? 61.123 86.437 149.866 1.00 20.00 483 PRO A CA 1
ATOM 3730 C C . PRO A 1 483 ? 60.903 86.743 148.388 1.00 20.00 483 PRO A C 1
ATOM 3731 O O . PRO A 1 483 ? 59.772 86.943 147.945 1.00 20.00 483 PRO A O 1
ATOM 3735 N N . ILE A 1 484 ? 62.001 86.784 147.641 1.00 20.00 484 ILE A N 1
ATOM 3736 C CA . ILE A 1 484 ? 61.985 87.167 146.232 1.00 20.00 484 ILE A CA 1
ATOM 3737 C C . ILE A 1 484 ? 61.344 86.116 145.323 1.00 20.00 484 ILE A C 1
ATOM 3738 O O . ILE A 1 484 ? 60.615 86.458 144.392 1.00 20.00 484 ILE A O 1
ATOM 3743 N N . SER A 1 485 ? 61.622 84.844 145.588 1.00 20.00 485 SER A N 1
ATOM 3744 C CA . SER A 1 485 ? 61.138 83.756 144.739 1.00 20.00 485 SER A CA 1
ATOM 3745 C C . SER A 1 485 ? 59.614 83.593 144.717 1.00 20.00 485 SER A C 1
ATOM 3746 O O . SER A 1 485 ? 58.945 83.732 145.740 1.00 20.00 485 SER A O 1
ATOM 3749 N N . PHE A 1 486 ? 59.085 83.289 143.534 1.00 20.00 486 PHE A N 1
ATOM 3750 C CA . PHE A 1 486 ? 57.670 82.978 143.344 1.00 20.00 486 PHE A CA 1
ATOM 3751 C C . PHE A 1 486 ? 57.565 81.579 142.745 1.00 20.00 486 PHE A C 1
ATOM 3752 O O . PHE A 1 486 ? 58.295 81.252 141.809 1.00 20.00 486 PHE A O 1
ATOM 3760 N N . LEU A 1 487 ? 56.682 80.743 143.286 1.00 20.00 487 LEU A N 1
ATOM 3761 C CA . LEU A 1 487 ? 56.678 79.326 142.900 1.00 20.00 487 LEU A CA 1
ATOM 3762 C C . LEU A 1 487 ? 57.881 78.556 143.448 1.00 20.00 487 LEU A C 1
ATOM 3763 O O . LEU A 1 487 ? 58.714 79.117 144.160 1.00 20.00 487 LEU A O 1
ATOM 3768 N N . VAL A 1 488 ? 57.962 77.268 143.120 1.00 20.00 488 VAL A N 1
ATOM 3769 C CA . VAL A 1 488 ? 58.996 76.402 143.686 1.00 20.00 488 VAL A CA 1
ATOM 3770 C C . VAL A 1 488 ? 59.415 75.231 142.791 1.00 20.00 488 VAL A C 1
ATOM 3771 O O . VAL A 1 488 ? 58.575 74.484 142.290 1.00 20.00 488 VAL A O 1
ATOM 3775 N N . ASN A 1 489 ? 60.724 75.079 142.612 1.00 20.00 489 ASN A N 1
ATOM 3776 C CA . ASN A 1 489 ? 61.317 73.918 141.954 1.00 20.00 489 ASN A CA 1
ATOM 3777 C C . ASN A 1 489 ? 62.750 73.625 142.385 1.00 20.00 489 ASN A C 1
ATOM 3778 O O . ASN A 1 489 ? 63.591 74.524 142.342 1.00 20.00 489 ASN A O 1
ATOM 3783 N N . GLY A 1 490 ? 63.017 72.389 142.794 1.00 20.00 490 GLY A N 1
ATOM 3784 C CA . GLY A 1 490 ? 64.344 72.003 143.237 1.00 20.00 490 GLY A CA 1
ATOM 3785 C C . GLY A 1 490 ? 65.167 71.365 142.135 1.00 20.00 490 GLY A C 1
ATOM 3786 O O . GLY A 1 490 ? 64.724 70.419 141.483 1.00 20.00 490 GLY A O 1
ATOM 3787 N N . GLU A 1 491 ? 66.371 71.886 141.926 1.00 20.00 491 GLU A N 1
ATOM 3788 C CA . GLU A 1 491 ? 67.262 71.368 140.894 1.00 20.00 491 GLU A CA 1
ATOM 3789 C C . GLU A 1 491 ? 68.405 70.563 141.504 1.00 20.00 491 GLU A C 1
ATOM 3790 O O . GLU A 1 491 ? 68.436 70.327 142.711 1.00 20.00 491 GLU A O 1
ATOM 3796 N N . LYS A 1 492 ? 69.304 70.118 140.634 1.00 20.00 492 LYS A N 1
ATOM 3797 C CA . LYS A 1 492 ? 70.318 69.150 140.997 1.00 20.00 492 LYS A CA 1
ATOM 3798 C C . LYS A 1 492 ? 71.664 69.711 140.605 1.00 20.00 492 LYS A C 1
ATOM 3799 O O . LYS A 1 492 ? 72.306 69.279 139.637 1.00 20.00 492 LYS A O 1
ATOM 3805 N N . LEU A 1 493 ? 72.081 70.691 141.391 1.00 20.00 493 LEU A N 1
ATOM 3806 C CA . LEU A 1 493 ? 73.359 71.327 141.200 1.00 20.00 493 LEU A CA 1
ATOM 3807 C C . LEU A 1 493 ? 74.255 70.948 142.354 1.00 20.00 493 LEU A C 1
ATOM 3808 O O . LEU A 1 493 ? 73.891 71.105 143.538 1.00 20.00 493 LEU A O 1
ATOM 3813 N N . LEU A 1 494 ? 75.391 70.352 142.016 1.00 20.00 494 LEU A N 1
ATOM 3814 C CA . LEU A 1 494 ? 76.288 69.815 143.021 1.00 20.00 494 LEU A CA 1
ATOM 3815 C C . LEU A 1 494 ? 77.713 70.271 142.776 1.00 20.00 494 LEU A C 1
ATOM 3816 O O . LEU A 1 494 ? 78.579 69.480 142.403 1.00 20.00 494 LEU A O 1
ATOM 3821 N N . SER A 1 495 ? 77.948 71.555 143.004 1.00 20.00 495 SER A N 1
ATOM 3822 C CA . SER A 1 495 ? 79.293 72.085 143.019 1.00 20.00 495 SER A CA 1
ATOM 3823 C C . SER A 1 495 ? 79.552 72.405 144.474 1.00 20.00 495 SER A C 1
ATOM 3824 O O . SER A 1 495 ? 78.816 73.179 145.087 1.00 20.00 495 SER A O 1
ATOM 3827 N N . ALA A 1 496 ? 80.591 71.804 145.035 1.00 20.00 496 ALA A N 1
ATOM 3828 C CA . ALA A 1 496 ? 80.855 71.967 146.452 1.00 20.00 496 ALA A CA 1
ATOM 3829 C C . ALA A 1 496 ? 82.115 72.777 146.663 1.00 20.00 496 ALA A C 1
ATOM 3830 O O . ALA A 1 496 ? 83.182 72.436 146.151 1.00 20.00 496 ALA A O 1
ATOM 3832 N N . ASP A 1 497 ? 81.992 73.860 147.423 1.00 20.00 497 ASP A N 1
ATOM 3833 C CA . ASP A 1 497 ? 83.127 74.731 147.706 1.00 20.00 497 ASP A CA 1
ATOM 3834 C C . ASP A 1 497 ? 83.828 74.324 148.998 1.00 20.00 497 ASP A C 1
ATOM 3835 O O . ASP A 1 497 ? 83.192 74.181 150.042 1.00 20.00 497 ASP A O 1
ATOM 3840 N N . ARG A 1 498 ? 85.142 74.138 148.919 1.00 20.00 498 ARG A N 1
ATOM 3841 C CA . ARG A 1 498 ? 85.931 73.749 150.082 1.00 20.00 498 ARG A CA 1
ATOM 3842 C C . ARG A 1 498 ? 85.882 74.821 151.165 1.00 20.00 498 ARG A C 1
ATOM 3843 O O . ARG A 1 498 ? 85.786 74.512 152.353 1.00 20.00 498 ARG A O 1
ATOM 3851 C CA . ALA A 1 499 ? 90.056 76.208 148.074 1.00 20.00 499 ALA A CA 1
ATOM 3852 C CA . GLY A 1 500 ? 93.761 75.666 148.748 1.00 20.00 500 GLY A CA 1
ATOM 3853 C CA . TYR A 1 501 ? 97.241 76.152 147.292 1.00 20.00 501 TYR A CA 1
ATOM 3854 C CA . ASP A 1 502 ? 100.840 77.096 148.086 1.00 20.00 502 ASP A CA 1
ATOM 3855 C CA . VAL A 1 503 ? 104.448 76.562 147.002 1.00 20.00 503 VAL A CA 1
ATOM 3856 C CA . LEU A 1 504 ? 107.864 78.163 146.505 1.00 20.00 504 LEU A CA 1
ATOM 3857 C CA . VAL A 1 505 ? 111.593 77.513 146.125 1.00 20.00 505 VAL A CA 1
ATOM 3858 C CA . GLU A 1 506 ? 114.846 78.626 144.496 1.00 20.00 506 GLU A CA 1
ATOM 3859 C CA . GLU A 1 507 ? 117.107 76.979 141.918 1.00 20.00 507 GLU A CA 1
ATOM 3860 C CA . LEU A 1 508 ? 120.243 77.907 139.975 1.00 20.00 508 LEU A CA 1
ATOM 3861 C CA . THR A 1 509 ? 122.220 75.473 137.856 1.00 20.00 509 THR A CA 1
ATOM 3862 C CA . LEU A 1 510 ? 123.253 77.029 134.589 1.00 20.00 510 LEU A CA 1
ATOM 3863 C CA . ALA A 1 511 ? 122.653 75.652 131.104 1.00 20.00 511 ALA A CA 1
ATOM 3864 C CA . ASN A 1 512 ? 122.050 77.590 127.878 1.00 20.00 512 ASN A CA 1
ATOM 3865 C CA . ILE A 1 513 ? 120.231 76.655 124.657 1.00 20.00 513 ILE A CA 1
ATOM 3866 C CA . ARG A 1 514 ? 120.191 78.015 121.092 1.00 20.00 514 ARG A CA 1
ATOM 3867 C CA . ILE A 1 515 ? 117.291 79.045 118.793 1.00 20.00 515 ILE A CA 1
ATOM 3868 N N . GLU A 1 516 ? 115.810 80.617 117.750 1.00 20.00 516 GLU A N 1
ATOM 3869 C CA . GLU A 1 516 ? 115.182 81.924 117.591 1.00 20.00 516 GLU A CA 1
ATOM 3870 C C . GLU A 1 516 ? 114.491 82.363 118.877 1.00 20.00 516 GLU A C 1
ATOM 3871 O O . GLU A 1 516 ? 114.523 81.655 119.884 1.00 20.00 516 GLU A O 1
ATOM 3877 N N . HIS A 1 517 ? 113.867 83.536 118.837 1.00 20.00 517 HIS A N 1
ATOM 3878 C CA . HIS A 1 517 ? 113.165 84.074 120.002 1.00 20.00 517 HIS A CA 1
ATOM 3879 C C . HIS A 1 517 ? 111.670 83.767 120.099 1.00 20.00 517 HIS A C 1
ATOM 3880 O O . HIS A 1 517 ? 110.943 83.799 119.106 1.00 20.00 517 HIS A O 1
ATOM 3887 N N . HIS A 1 518 ? 111.233 83.481 121.322 1.00 20.00 518 HIS A N 1
ATOM 3888 C CA . HIS A 1 518 ? 109.823 83.332 121.662 1.00 20.00 518 HIS A CA 1
ATOM 3889 C C . HIS A 1 518 ? 109.604 83.990 123.022 1.00 20.00 518 HIS A C 1
ATOM 3890 O O . HIS A 1 518 ? 110.535 84.073 123.822 1.00 20.00 518 HIS A O 1
ATOM 3897 N N . LYS A 1 519 ? 108.390 84.462 123.293 1.00 20.00 519 LYS A N 1
ATOM 3898 C CA . LYS A 1 519 ? 108.136 85.146 124.578 1.00 20.00 519 LYS A CA 1
ATOM 3899 C C . LYS A 1 519 ? 107.715 86.609 124.390 1.00 20.00 519 LYS A C 1
ATOM 3900 O O . LYS A 1 519 ? 108.177 87.481 125.129 1.00 20.00 519 LYS A O 1
ATOM 3906 N N . MET A 1 520 ? 106.780 86.765 123.453 1.00 20.00 520 MET A N 1
ATOM 3907 C CA . MET A 1 520 ? 106.273 88.032 122.969 1.00 20.00 520 MET A CA 1
ATOM 3908 C C . MET A 1 520 ? 106.346 88.137 121.440 1.00 20.00 520 MET A C 1
ATOM 3909 O O . MET A 1 520 ? 106.660 89.210 120.924 1.00 20.00 520 MET A O 1
ATOM 3914 N N . PRO A 1 521 ? 106.052 87.060 120.699 1.00 20.00 521 PRO A N 1
ATOM 3915 C CA . PRO A 1 521 ? 106.018 87.234 119.234 1.00 20.00 521 PRO A CA 1
ATOM 3916 C C . PRO A 1 521 ? 104.822 88.071 118.778 1.00 20.00 521 PRO A C 1
ATOM 3917 O O . PRO A 1 521 ? 103.771 88.029 119.416 1.00 20.00 521 PRO A O 1
ATOM 3921 N N . THR A 1 522 ? 104.983 88.811 117.685 1.00 20.00 522 THR A N 1
ATOM 3922 C CA . THR A 1 522 ? 103.888 89.589 117.100 1.00 20.00 522 THR A CA 1
ATOM 3923 C C . THR A 1 522 ? 103.339 88.918 115.836 1.00 20.00 522 THR A C 1
ATOM 3924 O O . THR A 1 522 ? 104.094 88.573 114.927 1.00 20.00 522 THR A O 1
ATOM 3928 N N . GLY A 1 523 ? 102.022 88.736 115.776 1.00 20.00 523 GLY A N 1
ATOM 3929 C CA . GLY A 1 523 ? 101.408 88.067 114.641 1.00 20.00 523 GLY A CA 1
ATOM 3930 C C . GLY A 1 523 ? 100.682 89.027 113.712 1.00 20.00 523 GLY A C 1
ATOM 3931 O O . GLY A 1 523 ? 99.765 89.745 114.117 1.00 20.00 523 GLY A O 1
ATOM 3932 N N . ALA A 1 524 ? 101.085 89.023 112.445 1.00 20.00 524 ALA A N 1
ATOM 3933 C CA . ALA A 1 524 ? 100.506 89.922 111.455 1.00 20.00 524 ALA A CA 1
ATOM 3934 C C . ALA A 1 524 ? 99.393 89.234 110.670 1.00 20.00 524 ALA A C 1
ATOM 3935 O O . ALA A 1 524 ? 99.633 88.658 109.609 1.00 20.00 524 ALA A O 1
ATOM 3937 N N . PHE A 1 525 ? 98.200 89.227 111.254 1.00 20.00 525 PHE A N 1
ATOM 3938 C CA . PHE A 1 525 ? 97.054 88.583 110.637 1.00 20.00 525 PHE A CA 1
ATOM 3939 C C . PHE A 1 525 ? 96.619 89.359 109.407 1.00 20.00 525 PHE A C 1
ATOM 3940 O O . PHE A 1 525 ? 96.596 90.589 109.413 1.00 20.00 525 PHE A O 1
ATOM 3948 N N . THR A 1 526 ? 96.266 88.634 108.354 1.00 20.00 526 THR A N 1
ATOM 3949 C CA . THR A 1 526 ? 95.741 89.263 107.157 1.00 20.00 526 THR A CA 1
ATOM 3950 C C . THR A 1 526 ? 94.330 88.759 106.909 1.00 20.00 526 THR A C 1
ATOM 3951 O O . THR A 1 526 ? 94.096 87.552 106.846 1.00 20.00 526 THR A O 1
ATOM 3955 N N . THR A 1 527 ? 93.392 89.685 106.761 1.00 20.00 527 THR A N 1
ATOM 3956 C CA . THR A 1 527 ? 92.019 89.313 106.434 1.00 20.00 527 THR A CA 1
ATOM 3957 C C . THR A 1 527 ? 91.725 89.653 104.978 1.00 20.00 527 THR A C 1
ATOM 3958 O O . THR A 1 527 ? 92.080 90.734 104.504 1.00 20.00 527 THR A O 1
ATOM 3962 N N . ARG A 1 528 ? 91.080 88.726 104.275 1.00 20.00 528 ARG A N 1
ATOM 3963 C CA . ARG A 1 528 ? 90.657 88.955 102.897 1.00 20.00 528 ARG A CA 1
ATOM 3964 C C . ARG A 1 528 ? 89.267 88.378 102.657 1.00 20.00 528 ARG A C 1
ATOM 3965 O O . ARG A 1 528 ? 88.995 87.219 102.976 1.00 20.00 528 ARG A O 1
ATOM 3973 N N . TRP A 1 529 ? 88.396 89.211 102.097 1.00 20.00 529 TRP A N 1
ATOM 3974 C CA . TRP A 1 529 ? 87.003 88.853 101.832 1.00 20.00 529 TRP A CA 1
ATOM 3975 C C . TRP A 1 529 ? 86.640 89.028 100.355 1.00 20.00 529 TRP A C 1
ATOM 3976 O O . TRP A 1 529 ? 85.719 88.377 99.853 1.00 20.00 529 TRP A O 1
ATOM 3987 N N . VAL A 1 530 ? 87.362 89.918 99.676 1.00 20.00 530 VAL A N 1
ATOM 3988 C CA . VAL A 1 530 ? 87.289 90.075 98.229 1.00 20.00 530 VAL A CA 1
ATOM 3989 C C . VAL A 1 530 ? 88.743 90.068 97.728 1.00 20.00 530 VAL A C 1
ATOM 3990 O O . VAL A 1 530 ? 89.643 89.676 98.475 1.00 20.00 530 VAL A O 1
ATOM 3994 N N . ALA A 1 531 ? 88.979 90.468 96.479 1.00 20.00 531 ALA A N 1
ATOM 3995 C CA . ALA A 1 531 ? 90.340 90.545 95.937 1.00 20.00 531 ALA A CA 1
ATOM 3996 C C . ALA A 1 531 ? 91.259 91.423 96.795 1.00 20.00 531 ALA A C 1
ATOM 3997 O O . ALA A 1 531 ? 92.433 91.099 96.986 1.00 20.00 531 ALA A O 1
ATOM 3999 N N . ALA A 1 532 ? 90.718 92.530 97.303 1.00 20.00 532 ALA A N 1
ATOM 4000 C CA . ALA A 1 532 ? 91.459 93.439 98.184 1.00 20.00 532 ALA A CA 1
ATOM 4001 C C . ALA A 1 532 ? 91.711 92.816 99.559 1.00 20.00 532 ALA A C 1
ATOM 4002 O O . ALA A 1 532 ? 91.017 91.881 99.962 1.00 20.00 532 ALA A O 1
ATOM 4004 N N . LYS A 1 533 ? 92.706 93.347 100.272 1.00 20.00 533 LYS A N 1
ATOM 4005 C CA . LYS A 1 533 ? 93.146 92.777 101.550 1.00 20.00 533 LYS A CA 1
ATOM 4006 C C . LYS A 1 533 ? 93.576 93.846 102.561 1.00 20.00 533 LYS A C 1
ATOM 4007 O O . LYS A 1 533 ? 94.163 94.863 102.189 1.00 20.00 533 LYS A O 1
ATOM 4013 N N . ARG A 1 534 ? 93.277 93.595 103.836 1.00 20.00 534 ARG A N 1
ATOM 4014 C CA . ARG A 1 534 ? 93.794 94.388 104.955 1.00 20.00 534 ARG A CA 1
ATOM 4015 C C . ARG A 1 534 ? 94.710 93.491 105.788 1.00 20.00 534 ARG A C 1
ATOM 4016 O O . ARG A 1 534 ? 94.443 92.297 105.940 1.00 20.00 534 ARG A O 1
ATOM 4024 N N . ASP A 1 535 ? 95.784 94.071 106.321 1.00 20.00 535 ASP A N 1
ATOM 4025 C CA . ASP A 1 535 ? 96.712 93.346 107.192 1.00 20.00 535 ASP A CA 1
ATOM 4026 C C . ASP A 1 535 ? 97.140 94.204 108.385 1.00 20.00 535 ASP A C 1
ATOM 4027 O O . ASP A 1 535 ? 97.389 95.403 108.242 1.00 20.00 535 ASP A O 1
ATOM 4032 N N . SER A 1 536 ? 97.210 93.579 109.559 1.00 20.00 536 SER A N 1
ATOM 4033 C CA . SER A 1 536 ? 97.605 94.259 110.795 1.00 20.00 536 SER A CA 1
ATOM 4034 C C . SER A 1 536 ? 98.386 93.316 111.708 1.00 20.00 536 SER A C 1
ATOM 4035 O O . SER A 1 536 ? 98.353 92.096 111.529 1.00 20.00 536 SER A O 1
ATOM 4038 N N . ALA A 1 537 ? 99.082 93.893 112.687 1.00 20.00 537 ALA A N 1
ATOM 4039 C CA . ALA A 1 537 ? 99.921 93.130 113.613 1.00 20.00 537 ALA A CA 1
ATOM 4040 C C . ALA A 1 537 ? 99.384 93.199 115.043 1.00 20.00 537 ALA A C 1
ATOM 4041 O O . ALA A 1 537 ? 98.821 94.214 115.456 1.00 20.00 537 ALA A O 1
ATOM 4043 N N . LEU A 1 538 ? 99.567 92.108 115.786 1.00 20.00 538 LEU A N 1
ATOM 4044 C CA . LEU A 1 538 ? 99.158 92.022 117.190 1.00 20.00 538 LEU A CA 1
ATOM 4045 C C . LEU A 1 538 ? 100.177 91.221 118.004 1.00 20.00 538 LEU A C 1
ATOM 4046 O O . LEU A 1 538 ? 101.078 90.595 117.441 1.00 20.00 538 LEU A O 1
ATOM 4051 N N . ARG A 1 539 ? 100.023 91.249 119.327 1.00 20.00 539 ARG A N 1
ATOM 4052 C CA . ARG A 1 539 ? 100.944 90.573 120.242 1.00 20.00 539 ARG A CA 1
ATOM 4053 C C . ARG A 1 539 ? 100.184 89.830 121.345 1.00 20.00 539 ARG A C 1
ATOM 4054 O O . ARG A 1 539 ? 99.112 90.264 121.771 1.00 20.00 539 ARG A O 1
ATOM 4062 N N . LEU A 1 540 ? 100.751 88.710 121.796 1.00 20.00 540 LEU A N 1
ATOM 4063 C CA . LEU A 1 540 ? 100.161 87.895 122.861 1.00 20.00 540 LEU A CA 1
ATOM 4064 C C . LEU A 1 540 ? 101.260 87.328 123.761 1.00 20.00 540 LEU A C 1
ATOM 4065 O O . LEU A 1 540 ? 102.279 86.849 123.268 1.00 20.00 540 LEU A O 1
ATOM 4070 N N . THR A 1 541 ? 101.043 87.374 125.075 1.00 20.00 541 THR A N 1
ATOM 4071 C CA . THR A 1 541 ? 102.046 86.934 126.050 1.00 20.00 541 THR A CA 1
ATOM 4072 C C . THR A 1 541 ? 101.558 85.727 126.862 1.00 20.00 541 THR A C 1
ATOM 4073 O O . THR A 1 541 ? 100.452 85.758 127.404 1.00 20.00 541 THR A O 1
ATOM 4077 N N . PRO A 1 542 ? 102.378 84.657 126.941 1.00 20.00 542 PRO A N 1
ATOM 4078 C CA . PRO A 1 542 ? 102.060 83.482 127.764 1.00 20.00 542 PRO A CA 1
ATOM 4079 C C . PRO A 1 542 ? 101.849 83.783 129.252 1.00 20.00 542 PRO A C 1
ATOM 4080 O O . PRO A 1 542 ? 100.895 83.283 129.851 1.00 20.00 542 PRO A O 1
ATOM 4084 N N . ARG A 1 543 ? 102.734 84.593 129.831 1.00 20.00 543 ARG A N 1
ATOM 4085 C CA . ARG A 1 543 ? 102.697 84.886 131.270 1.00 20.00 543 ARG A CA 1
ATOM 4086 C C . ARG A 1 543 ? 101.611 85.903 131.624 1.00 20.00 543 ARG A C 1
ATOM 4087 O O . ARG A 1 543 ? 101.701 87.076 131.254 1.00 20.00 543 ARG A O 1
ATOM 4095 N N . SER A 1 544 ? 100.585 85.437 132.339 1.00 20.00 544 SER A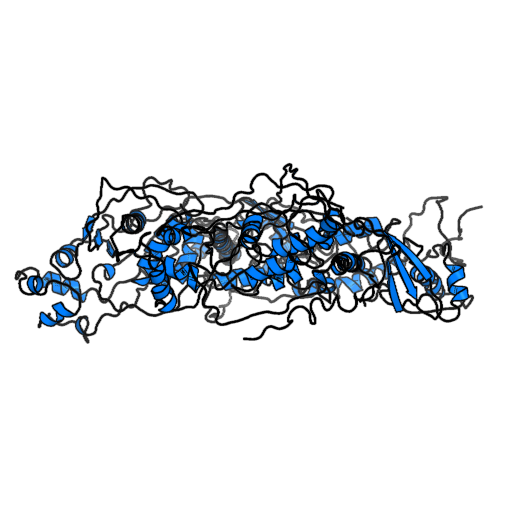 N 1
ATOM 4096 C CA . SER A 1 544 ? 99.474 86.287 132.769 1.00 20.00 544 SER A CA 1
ATOM 4097 C C . SER A 1 544 ? 99.273 86.217 134.283 1.00 20.00 544 SER A C 1
ATOM 4098 O O . SER A 1 544 ? 99.489 87.210 134.982 1.00 20.00 544 SER A O 1
ATOM 4101 N N . ARG A 1 545 ? 98.807 85.064 134.752 1.00 20.00 545 ARG A N 1
ATOM 4102 C CA . ARG A 1 545 ? 98.356 84.890 136.124 1.00 20.00 545 ARG A CA 1
ATOM 4103 C C . ARG A 1 545 ? 99.037 83.677 136.730 1.00 20.00 545 ARG A C 1
ATOM 4104 O O . ARG A 1 545 ? 99.515 82.801 136.009 1.00 20.00 545 ARG A O 1
ATOM 4112 N N . THR A 1 546 ? 99.009 83.583 138.056 1.00 20.00 546 THR A N 1
ATOM 4113 C CA . THR A 1 546 ? 99.842 82.639 138.801 1.00 20.00 546 THR A CA 1
ATOM 4114 C C . THR A 1 546 ? 99.086 81.668 139.717 1.00 20.00 546 THR A C 1
ATOM 4115 O O . THR A 1 546 ? 97.913 81.869 140.033 1.00 20.00 546 THR A O 1
ATOM 4119 N N . ALA A 1 547 ? 99.788 80.614 140.131 1.00 20.00 547 ALA A N 1
ATOM 4120 C CA . ALA A 1 547 ? 99.243 79.557 140.987 1.00 20.00 547 ALA A CA 1
ATOM 4121 C C . ALA A 1 547 ? 98.138 78.693 140.350 1.00 20.00 547 ALA A C 1
ATOM 4122 O O . ALA A 1 547 ? 98.341 78.149 139.267 1.00 20.00 547 ALA A O 1
ATOM 4124 N N . HIS A 1 548 ? 97.004 78.538 141.035 1.00 20.00 548 HIS A N 1
ATOM 4125 C CA . HIS A 1 548 ? 95.939 77.600 140.651 1.00 20.00 548 HIS A CA 1
ATOM 4126 C C . HIS A 1 548 ? 96.401 76.130 140.603 1.00 20.00 548 HIS A C 1
ATOM 4127 O O . HIS A 1 548 ? 96.985 75.640 141.569 1.00 20.00 548 HIS A O 1
ATOM 4134 N N . ARG A 1 549 ? 96.126 75.440 139.497 1.00 20.00 549 ARG A N 1
ATOM 4135 C CA . ARG A 1 549 ? 96.457 74.018 139.319 1.00 20.00 549 ARG A CA 1
ATOM 4136 C C . ARG A 1 549 ? 95.346 73.065 139.793 1.00 20.00 549 ARG A C 1
ATOM 4137 O O . ARG A 1 549 ? 94.289 73.506 140.246 1.00 20.00 549 ARG A O 1
ATOM 4145 N N . VAL A 1 550 ? 95.592 71.762 139.667 1.00 20.00 550 VAL A N 1
ATOM 4146 C CA . VAL A 1 550 ? 94.553 70.751 139.874 1.00 20.00 550 VAL A CA 1
ATOM 4147 C C . VAL A 1 550 ? 94.830 69.693 140.949 1.00 20.00 550 VAL A C 1
ATOM 4148 O O . VAL A 1 550 ? 95.919 69.124 141.021 1.00 20.00 550 VAL A O 1
ATOM 4152 N N . ASP A 1 551 ? 93.815 69.442 141.771 1.00 20.00 551 ASP A N 1
ATOM 4153 C CA . ASP A 1 551 ? 93.812 68.375 142.773 1.00 20.00 551 ASP A CA 1
ATOM 4154 C C . ASP A 1 551 ? 93.128 67.132 142.212 1.00 20.00 551 ASP A C 1
ATOM 4155 O O . ASP A 1 551 ? 91.907 67.108 142.071 1.00 20.00 551 ASP A O 1
ATOM 4160 N N . MET A 1 552 ? 93.914 66.099 141.909 1.00 20.00 552 MET A N 1
ATOM 4161 C CA . MET A 1 552 ? 93.392 64.896 141.251 1.00 20.00 552 MET A CA 1
ATOM 4162 C C . MET A 1 552 ? 92.364 64.182 142.129 1.00 20.00 552 MET A C 1
ATOM 4163 O O . MET A 1 552 ? 92.556 64.046 143.339 1.00 20.00 552 MET A O 1
ATOM 4168 N N . VAL A 1 553 ? 91.278 63.726 141.506 1.00 20.00 553 VAL A N 1
ATOM 4169 C CA . VAL A 1 553 ? 90.159 63.116 142.225 1.00 20.00 553 VAL A CA 1
ATOM 4170 C C . VAL A 1 553 ? 90.480 61.662 142.568 1.00 20.00 553 VAL A C 1
ATOM 4171 O O . VAL A 1 553 ? 91.238 61.000 141.855 1.00 20.00 553 VAL A O 1
ATOM 4175 N N . ARG A 1 554 ? 89.895 61.175 143.660 1.00 20.00 554 ARG A N 1
ATOM 4176 C CA . ARG A 1 554 ? 90.184 59.834 144.164 1.00 20.00 554 ARG A CA 1
ATOM 4177 C C . ARG A 1 554 ? 89.205 58.820 143.573 1.00 20.00 554 ARG A C 1
ATOM 4178 O O . ARG A 1 554 ? 88.012 59.103 143.443 1.00 20.00 554 ARG A O 1
ATOM 4186 N N . GLU A 1 555 ? 89.719 57.642 143.219 1.00 20.00 555 GLU A N 1
ATOM 4187 C CA . GLU A 1 555 ? 88.913 56.588 142.597 1.00 20.00 555 GLU A CA 1
ATOM 4188 C C . GLU A 1 555 ? 89.391 55.196 143.019 1.00 20.00 555 GLU A C 1
ATOM 4189 O O . GLU A 1 555 ? 90.567 55.000 143.329 1.00 20.00 555 GLU A O 1
ATOM 4195 N N . CYS A 1 556 ? 88.465 54.238 143.020 1.00 20.00 556 CYS A N 1
ATOM 4196 C CA . CYS A 1 556 ? 88.765 52.852 143.384 1.00 20.00 556 CYS A CA 1
ATOM 4197 C C . CYS A 1 556 ? 89.405 52.084 142.224 1.00 20.00 556 CYS A C 1
ATOM 4198 O O . CYS A 1 556 ? 89.477 52.582 141.100 1.00 20.00 556 CYS A O 1
ATOM 4201 N N . ASP A 1 557 ? 89.868 50.870 142.515 1.00 20.00 557 ASP A N 1
ATOM 4202 C CA . ASP A 1 557 ? 90.465 49.982 141.514 1.00 20.00 557 ASP A CA 1
ATOM 4203 C C . ASP A 1 557 ? 89.730 48.640 141.506 1.00 20.00 557 ASP A C 1
ATOM 4204 O O . ASP A 1 557 ? 89.227 48.200 142.539 1.00 20.00 557 ASP A O 1
ATOM 4209 N N . PHE A 1 558 ? 89.658 48.000 140.338 1.00 20.00 558 PHE A N 1
ATOM 4210 C CA . PHE A 1 558 ? 88.912 46.741 140.177 1.00 20.00 558 PHE A CA 1
ATOM 4211 C C . PHE A 1 558 ? 89.577 45.803 139.158 1.00 20.00 558 PHE A C 1
ATOM 4212 O O . PHE A 1 558 ? 90.544 46.188 138.498 1.00 20.00 558 PHE A O 1
ATOM 4220 N N . ASN A 1 559 ? 89.053 44.580 139.031 1.00 20.00 559 ASN A N 1
ATOM 4221 C CA . ASN A 1 559 ? 89.793 43.481 138.396 1.00 20.00 559 ASN A CA 1
ATOM 4222 C C . ASN A 1 559 ? 88.983 42.538 137.501 1.00 20.00 559 ASN A C 1
ATOM 4223 O O . ASN A 1 559 ? 87.763 42.656 137.419 1.00 20.00 559 ASN A O 1
ATOM 4228 N N . PRO A 1 560 ? 89.670 41.597 136.819 1.00 20.00 560 PRO A N 1
ATOM 4229 C CA . PRO A 1 560 ? 88.968 40.467 136.207 1.00 20.00 560 PRO A CA 1
ATOM 4230 C C . PRO A 1 560 ? 88.344 39.575 137.284 1.00 20.00 560 PRO A C 1
ATOM 4231 O O . PRO A 1 560 ? 89.026 39.190 138.236 1.00 20.00 560 PRO A O 1
ATOM 4235 N N . THR A 1 561 ? 87.062 39.251 137.124 1.00 20.00 561 THR A N 1
ATOM 4236 C CA . THR A 1 561 ? 86.266 38.664 138.206 1.00 20.00 561 THR A CA 1
ATOM 4237 C C . THR A 1 561 ? 86.230 37.132 138.210 1.00 20.00 561 THR A C 1
ATOM 4238 O O . THR A 1 561 ? 85.465 36.519 137.462 1.00 20.00 561 THR A O 1
ATOM 4242 N N . MET A 1 562 ? 87.059 36.530 139.062 1.00 20.00 562 MET A N 1
ATOM 4243 C CA . MET A 1 562 ? 87.008 35.090 139.345 1.00 20.00 562 MET A CA 1
ATOM 4244 C C . MET A 1 562 ? 87.841 34.778 140.594 1.00 20.00 562 MET A C 1
ATOM 4245 O O . MET A 1 562 ? 88.772 35.515 140.923 1.00 20.00 562 MET A O 1
ATOM 4250 N N . ASN A 1 563 ? 87.504 33.687 141.280 1.00 20.00 563 ASN A N 1
ATOM 4251 C CA . ASN A 1 563 ? 88.151 33.332 142.550 1.00 20.00 563 ASN A CA 1
ATOM 4252 C C . ASN A 1 563 ? 89.606 32.872 142.418 1.00 20.00 563 ASN A C 1
ATOM 4253 O O . ASN A 1 563 ? 90.472 33.332 143.164 1.00 20.00 563 ASN A O 1
ATOM 4258 N N . LEU A 1 564 ? 89.866 31.967 141.477 1.00 20.00 564 LEU A N 1
ATOM 4259 C CA . LEU A 1 564 ? 91.181 31.320 141.362 1.00 20.00 564 LEU A CA 1
ATOM 4260 C C . LEU A 1 564 ? 92.308 32.273 140.956 1.00 20.00 564 LEU A C 1
ATOM 4261 O O . LEU A 1 564 ? 92.066 33.331 140.370 1.00 20.00 564 LEU A O 1
ATOM 4266 N N . LYS A 1 565 ? 93.539 31.876 141.276 1.00 20.00 565 LYS A N 1
ATOM 4267 C CA . LYS A 1 565 ? 94.734 32.653 140.947 1.00 20.00 565 LYS A CA 1
ATOM 4268 C C . LYS A 1 565 ? 95.229 32.301 139.548 1.00 20.00 565 LYS A C 1
ATOM 4269 O O . LYS A 1 565 ? 95.092 31.159 139.101 1.00 20.00 565 LYS A O 1
ATOM 4275 N N . ALA A 1 566 ? 95.810 33.284 138.865 1.00 20.00 566 ALA A N 1
ATOM 4276 C CA . ALA A 1 566 ? 96.355 33.082 137.523 1.00 20.00 566 ALA A CA 1
ATOM 4277 C C . ALA A 1 566 ? 97.720 32.399 137.596 1.00 20.00 566 ALA A C 1
ATOM 4278 O O . ALA A 1 566 ? 98.483 32.616 138.540 1.00 20.00 566 ALA A O 1
ATOM 4280 N N . ALA A 1 567 ? 98.019 31.577 136.591 1.00 20.00 567 ALA A N 1
ATOM 4281 C CA . ALA A 1 567 ? 99.256 30.793 136.561 1.00 20.00 567 ALA A CA 1
ATOM 4282 C C . ALA A 1 567 ? 100.480 31.651 136.249 1.00 20.00 567 ALA A C 1
ATOM 4283 O O . ALA A 1 567 ? 101.539 31.469 136.852 1.00 20.00 567 ALA A O 1
ATOM 4285 N N . GLY A 1 568 ? 100.331 32.576 135.302 1.00 20.00 568 GLY A N 1
ATOM 4286 C CA . GLY A 1 568 ? 101.417 33.471 134.903 1.00 20.00 568 GLY A CA 1
ATOM 4287 C C . GLY A 1 568 ? 101.961 34.314 136.046 1.00 20.00 568 GLY A C 1
ATOM 4288 O O . GLY A 1 568 ? 103.138 34.200 136.386 1.00 20.00 568 GLY A O 1
ATOM 4289 N N . PRO A 1 569 ? 101.105 35.165 136.649 1.00 20.00 569 PRO A N 1
ATOM 4290 C CA . PRO A 1 569 ? 101.478 36.030 137.775 1.00 20.00 569 PRO A CA 1
ATOM 4291 C C . PRO A 1 569 ? 102.149 35.321 138.959 1.00 20.00 569 PRO A C 1
ATOM 4292 O O . PRO A 1 569 ? 102.999 35.918 139.622 1.00 20.00 569 PRO A O 1
ATOM 4296 N N . LYS A 1 570 ? 101.767 34.073 139.225 1.00 20.00 570 LYS A N 1
ATOM 4297 C CA . LYS A 1 570 ? 102.382 33.293 140.303 1.00 20.00 570 LYS A CA 1
ATOM 4298 C C . LYS A 1 570 ? 103.726 32.715 139.866 1.00 20.00 570 LYS A C 1
ATOM 4299 O O . LYS A 1 570 ? 104.718 32.821 140.589 1.00 20.00 570 LYS A O 1
ATOM 4305 N N . ALA A 1 571 ? 103.744 32.096 138.688 1.00 20.00 571 ALA A N 1
ATOM 4306 C CA . ALA A 1 571 ? 104.964 31.501 138.139 1.00 20.00 571 ALA A CA 1
ATOM 4307 C C . ALA A 1 571 ? 106.032 32.555 137.850 1.00 20.00 571 ALA A C 1
ATOM 4308 O O . ALA A 1 571 ? 107.228 32.281 137.966 1.00 20.00 571 ALA A O 1
ATOM 4310 N N . ARG A 1 572 ? 105.593 33.756 137.478 1.00 20.00 572 ARG A N 1
ATOM 4311 C CA . ARG A 1 572 ? 106.505 34.854 137.165 1.00 20.00 572 ARG A CA 1
ATOM 4312 C C . ARG A 1 572 ? 106.995 35.578 138.425 1.00 20.00 572 ARG A C 1
ATOM 4313 O O . ARG A 1 572 ? 108.079 36.165 138.422 1.00 20.00 572 ARG A O 1
ATOM 4321 N N . LEU A 1 573 ? 106.193 35.541 139.490 1.00 20.00 573 LEU A N 1
ATOM 4322 C CA . LEU A 1 573 ? 106.606 36.064 140.798 1.00 20.00 573 LEU A CA 1
ATOM 4323 C C . LEU A 1 573 ? 107.748 35.233 141.389 1.00 20.00 573 LEU A C 1
ATOM 4324 O O . LEU A 1 573 ? 108.590 35.756 142.122 1.00 20.00 573 LEU A O 1
ATOM 4329 N N . ARG A 1 574 ? 107.767 33.941 141.065 1.00 20.00 574 ARG A N 1
ATOM 4330 C CA . ARG A 1 574 ? 108.804 33.022 141.537 1.00 20.00 574 ARG A CA 1
ATOM 4331 C C . ARG A 1 574 ? 110.152 33.257 140.844 1.00 20.00 574 ARG A C 1
ATOM 4332 O O . ARG A 1 574 ? 111.201 32.927 141.398 1.00 20.00 574 ARG A O 1
ATOM 4340 N N . GLY A 1 575 ? 110.120 33.825 139.640 1.00 20.00 575 GLY A N 1
ATOM 4341 C CA . GLY A 1 575 ? 111.333 34.047 138.852 1.00 20.00 575 GLY A CA 1
ATOM 4342 C C . GLY A 1 575 ? 112.310 35.064 139.422 1.00 20.00 575 GLY A C 1
ATOM 4343 O O . GLY A 1 575 ? 113.509 34.995 139.144 1.00 20.00 575 GLY A O 1
ATOM 4344 N N . SER A 1 576 ? 111.805 36.005 140.220 1.00 20.00 576 SER A N 1
ATOM 4345 C CA . SER A 1 576 ? 112.630 37.083 140.771 1.00 20.00 576 SER A CA 1
ATOM 4346 C C . SER A 1 576 ? 113.268 36.700 142.108 1.00 20.00 576 SER A C 1
ATOM 4347 O O . SER A 1 576 ? 114.484 36.821 142.277 1.00 20.00 576 SER A O 1
ATOM 4350 N N . GLY A 1 577 ? 112.445 36.237 143.049 1.00 20.00 577 GLY A N 1
ATOM 4351 C CA . GLY A 1 577 ? 112.903 35.898 144.401 1.00 20.00 577 GLY A CA 1
ATOM 4352 C C . GLY A 1 577 ? 113.152 34.413 144.604 1.00 20.00 577 GLY A C 1
ATOM 4353 O O . GLY A 1 577 ? 112.808 33.595 143.749 1.00 20.00 577 GLY A O 1
ATOM 4354 N N . VAL A 1 578 ? 113.752 34.069 145.745 1.00 20.00 578 VAL A N 1
ATOM 4355 C CA . VAL A 1 578 ? 114.094 32.678 146.068 1.00 20.00 578 VAL A CA 1
ATOM 4356 C C . VAL A 1 578 ? 113.672 32.299 147.497 1.00 20.00 578 VAL A C 1
ATOM 4357 O O . VAL A 1 578 ? 114.299 31.447 148.131 1.00 20.00 578 VAL A O 1
ATOM 4361 N N . LYS A 1 579 ? 112.605 32.922 147.997 1.00 20.00 579 LYS A N 1
ATOM 4362 C CA . LYS A 1 579 ? 112.125 32.651 149.354 1.00 20.00 579 LYS A CA 1
ATOM 4363 C C . LYS A 1 579 ? 111.338 31.342 149.410 1.00 20.00 579 LYS A C 1
ATOM 4364 O O . LYS A 1 579 ? 110.621 31.000 148.466 1.00 20.00 579 LYS A O 1
ATOM 4370 N N . SER A 1 580 ? 111.478 30.617 150.519 1.00 20.00 580 SER A N 1
ATOM 4371 C CA . SER A 1 580 ? 110.792 29.336 150.709 1.00 20.00 580 SER A CA 1
ATOM 4372 C C . SER A 1 580 ? 109.304 29.569 150.950 1.00 20.00 580 SER A C 1
ATOM 4373 O O . SER A 1 580 ? 108.460 29.085 150.193 1.00 20.00 580 SER A O 1
ATOM 4376 N N . ARG A 1 581 ? 108.998 30.309 152.013 1.00 20.00 581 ARG A N 1
ATOM 4377 C CA . ARG A 1 581 ? 107.645 30.801 152.264 1.00 20.00 581 ARG A CA 1
ATOM 4378 C C . ARG A 1 581 ? 107.611 32.288 151.925 1.00 20.00 581 ARG A C 1
ATOM 4379 O O . ARG A 1 581 ? 108.654 32.910 151.719 1.00 20.00 581 ARG A O 1
ATOM 4387 N N . ARG A 1 582 ? 106.411 32.854 151.879 1.00 20.00 582 ARG A N 1
ATOM 4388 C CA . ARG A 1 582 ? 106.210 34.184 151.318 1.00 20.00 582 ARG A CA 1
ATOM 4389 C C . ARG A 1 582 ? 106.517 35.269 152.346 1.00 20.00 582 ARG A C 1
ATOM 4390 O O . ARG A 1 582 ? 105.807 35.397 153.346 1.00 20.00 582 ARG A O 1
ATOM 4398 N N . ARG A 1 583 ? 107.579 36.041 152.102 1.00 20.00 583 ARG A N 1
ATOM 4399 C CA . ARG A 1 583 ? 107.888 37.203 152.939 1.00 20.00 583 ARG A CA 1
ATOM 4400 C C . ARG A 1 583 ? 106.745 38.196 152.778 1.00 20.00 583 ARG A C 1
ATOM 4401 O O . ARG A 1 583 ? 106.119 38.247 151.718 1.00 20.00 583 ARG A O 1
ATOM 4409 N N . VAL A 1 584 ? 106.472 38.960 153.837 1.00 20.00 584 VAL A N 1
ATOM 4410 C CA . VAL A 1 584 ? 105.266 39.799 153.954 1.00 20.00 584 VAL A CA 1
ATOM 4411 C C . VAL A 1 584 ? 104.089 39.008 154.535 1.00 20.00 584 VAL A C 1
ATOM 4412 O O . VAL A 1 584 ? 103.235 39.578 155.217 1.00 20.00 584 VAL A O 1
ATOM 4416 N N . SER A 1 585 ? 104.056 37.702 154.260 1.00 20.00 585 SER A N 1
ATOM 4417 C CA . SER A 1 585 ? 102.950 36.820 154.638 1.00 20.00 585 SER A CA 1
ATOM 4418 C C . SER A 1 585 ? 101.630 37.280 154.021 1.00 20.00 585 SER A C 1
ATOM 4419 O O . SER A 1 585 ? 100.674 37.608 154.728 1.00 20.00 585 SER A O 1
ATOM 4422 N N . GLU A 1 586 ? 101.600 37.307 152.690 1.00 20.00 586 GLU A N 1
ATOM 4423 C CA . GLU A 1 586 ? 100.387 37.626 151.939 1.00 20.00 586 GLU A CA 1
ATOM 4424 C C . GLU A 1 586 ? 100.393 36.957 150.562 1.00 20.00 586 GLU A C 1
ATOM 4425 O O . GLU A 1 586 ? 101.349 37.098 149.795 1.00 20.00 586 GLU A O 1
ATOM 4431 N N . VAL A 1 587 ? 99.332 36.207 150.274 1.00 20.00 587 VAL A N 1
ATOM 4432 C CA . VAL A 1 587 ? 99.135 35.583 148.962 1.00 20.00 587 VAL A CA 1
ATOM 4433 C C . VAL A 1 587 ? 98.225 36.394 148.019 1.00 20.00 587 VAL A C 1
ATOM 4434 O O . VAL A 1 587 ? 98.625 36.670 146.885 1.00 20.00 587 VAL A O 1
ATOM 4438 N N . PRO A 1 588 ? 97.006 36.772 148.468 1.00 20.00 588 PRO A N 1
ATOM 4439 C CA . PRO A 1 588 ? 96.102 37.457 147.533 1.00 20.00 588 PRO A CA 1
ATOM 4440 C C . PRO A 1 588 ? 96.555 38.858 147.114 1.00 20.00 588 PRO A C 1
ATOM 4441 O O . PRO A 1 588 ? 96.477 39.193 145.931 1.00 20.00 588 PRO A O 1
ATOM 4445 N N . LEU A 1 589 ? 97.023 39.661 148.069 1.00 20.00 589 LEU A N 1
ATOM 4446 C CA . LEU A 1 589 ? 97.465 41.034 147.779 1.00 20.00 589 LEU A CA 1
ATOM 4447 C C . LEU A 1 589 ? 98.678 41.099 146.843 1.00 20.00 589 LEU A C 1
ATOM 4448 O O . LEU A 1 589 ? 98.889 42.110 146.173 1.00 20.00 589 LEU A O 1
ATOM 4453 N N . ALA A 1 590 ? 99.469 40.027 146.804 1.00 20.00 590 ALA A N 1
ATOM 4454 C CA . ALA A 1 590 ? 100.572 39.915 145.849 1.00 20.00 590 ALA A CA 1
ATOM 4455 C C . ALA A 1 590 ? 100.050 39.728 144.421 1.00 20.00 590 ALA A C 1
ATOM 4456 O O . ALA A 1 590 ? 100.651 40.222 143.466 1.00 20.00 590 ALA A O 1
ATOM 4458 N N . HIS A 1 591 ? 98.931 39.016 144.289 1.00 20.00 591 HIS A N 1
ATOM 4459 C CA . HIS A 1 591 ? 98.308 38.760 142.985 1.00 20.00 591 HIS A CA 1
ATOM 4460 C C . HIS A 1 591 ? 97.358 39.872 142.542 1.00 20.00 591 HIS A C 1
ATOM 4461 O O . HIS A 1 591 ? 97.172 40.084 141.342 1.00 20.00 591 HIS A O 1
ATOM 4468 N N . VAL A 1 592 ? 96.753 40.565 143.505 1.00 20.00 592 VAL A N 1
ATOM 4469 C CA . VAL A 1 592 ? 95.809 41.643 143.207 1.00 20.00 592 VAL A CA 1
ATOM 4470 C C . VAL A 1 592 ? 96.499 42.775 142.440 1.00 20.00 592 VAL A C 1
ATOM 4471 O O . VAL A 1 592 ? 96.321 42.904 141.234 1.00 20.00 592 VAL A O 1
ATOM 4475 N N . PHE A 1 593 ? 97.323 43.563 143.120 1.00 20.00 593 PHE A N 1
ATOM 4476 C CA . PHE A 1 593 ? 97.937 44.748 142.505 1.00 20.00 593 PHE A CA 1
ATOM 4477 C C . PHE A 1 593 ? 98.492 44.536 141.083 1.00 20.00 593 PHE A C 1
ATOM 4478 O O . PHE A 1 593 ? 98.624 45.495 140.325 1.00 20.00 593 PHE A O 1
ATOM 4486 N N . ARG A 1 594 ? 98.815 43.293 140.726 1.00 20.00 594 ARG A N 1
ATOM 4487 C CA . ARG A 1 594 ? 99.296 42.975 139.381 1.00 20.00 594 ARG A CA 1
ATOM 4488 C C . ARG A 1 594 ? 98.155 42.751 138.381 1.00 20.00 594 ARG A C 1
ATOM 4489 O O . ARG A 1 594 ? 98.183 43.303 137.279 1.00 20.00 594 ARG A O 1
ATOM 4497 N N . SER A 1 595 ? 97.158 41.952 138.763 1.00 20.00 595 SER A N 1
ATOM 4498 C CA . SER A 1 595 ? 96.087 41.561 137.833 1.00 20.00 595 SER A CA 1
ATOM 4499 C C . SER A 1 595 ? 95.004 42.643 137.636 1.00 20.00 595 SER A C 1
ATOM 4500 O O . SER A 1 595 ? 94.797 43.086 136.505 1.00 20.00 595 SER A O 1
ATOM 4503 N N . PRO A 1 596 ? 94.300 43.055 138.715 1.00 20.00 596 PRO A N 1
ATOM 4504 C CA . PRO A 1 596 ? 93.337 44.153 138.600 1.00 20.00 596 PRO A CA 1
ATOM 4505 C C . PRO A 1 596 ? 93.721 45.365 137.733 1.00 20.00 596 PRO A C 1
ATOM 4506 O O . PRO A 1 596 ? 93.102 45.563 136.684 1.00 20.00 596 PRO A O 1
ATOM 4510 N N . PRO A 1 597 ? 94.724 46.165 138.144 1.00 20.00 597 PRO A N 1
ATOM 4511 C CA . PRO A 1 597 ? 94.923 47.406 137.414 1.00 20.00 597 PRO A CA 1
ATOM 4512 C C . PRO A 1 597 ? 95.857 47.201 136.224 1.00 20.00 597 PRO A C 1
ATOM 4513 O O . PRO A 1 597 ? 97.076 47.115 136.398 1.00 20.00 597 PRO A O 1
ATOM 4517 N N . ARG A 1 598 ? 95.283 47.073 135.026 1.00 20.00 598 ARG A N 1
ATOM 4518 C CA . ARG A 1 598 ? 96.063 46.932 133.789 1.00 20.00 598 ARG A CA 1
ATOM 4519 C C . ARG A 1 598 ? 96.907 48.163 133.433 1.00 20.00 598 ARG A C 1
ATOM 4520 O O . ARG A 1 598 ? 98.074 48.041 133.060 1.00 20.00 598 ARG A O 1
ATOM 4528 N N . ARG A 1 599 ? 96.308 49.344 133.565 1.00 20.00 599 ARG A N 1
ATOM 4529 C CA . ARG A 1 599 ? 97.026 50.622 133.459 1.00 20.00 599 ARG A CA 1
ATOM 4530 C C . ARG A 1 599 ? 96.081 51.814 133.659 1.00 20.00 599 ARG A C 1
ATOM 4531 O O . ARG A 1 599 ? 94.904 51.747 133.300 1.00 20.00 599 ARG A O 1
ATOM 4539 N N . GLU A 1 600 ? 96.607 52.894 134.235 1.00 20.00 600 GLU A N 1
ATOM 4540 C CA . GLU A 1 600 ? 95.904 54.179 134.315 1.00 20.00 600 GLU A CA 1
ATOM 4541 C C . GLU A 1 600 ? 96.921 55.320 134.277 1.00 20.00 600 GLU A C 1
ATOM 4542 O O . GLU A 1 600 ? 97.193 55.965 135.294 1.00 20.00 600 GLU A O 1
ATOM 4548 N N . SER A 1 601 ? 97.468 55.566 133.089 1.00 20.00 601 SER A N 1
ATOM 4549 C CA . SER A 1 601 ? 98.581 56.497 132.916 1.00 20.00 601 SER A CA 1
ATOM 4550 C C . SER A 1 601 ? 98.050 57.892 132.564 1.00 20.00 601 SER A C 1
ATOM 4551 O O . SER A 1 601 ? 97.802 58.194 131.393 1.00 20.00 601 SER A O 1
ATOM 4554 N N . THR A 1 602 ? 97.871 58.734 133.585 1.00 20.00 602 THR A N 1
ATOM 4555 C CA . THR A 1 602 ? 97.222 60.040 133.407 1.00 20.00 602 THR A CA 1
ATOM 4556 C C . THR A 1 602 ? 97.836 61.190 134.229 1.00 20.00 602 THR A C 1
ATOM 4557 O O . THR A 1 602 ? 97.992 62.296 133.706 1.00 20.00 602 THR A O 1
ATOM 4561 N N . THR A 1 603 ? 98.171 60.954 135.500 1.00 20.00 603 THR A N 1
ATOM 4562 C CA . THR A 1 603 ? 98.810 62.000 136.319 1.00 20.00 603 THR A CA 1
ATOM 4563 C C . THR A 1 603 ? 100.320 61.787 136.474 1.00 20.00 603 THR A C 1
ATOM 4564 O O . THR A 1 603 ? 101.058 62.734 136.749 1.00 20.00 603 THR A O 1
ATOM 4568 N N . THR A 1 604 ? 100.769 60.544 136.315 1.00 20.00 604 THR A N 1
ATOM 4569 C CA . THR A 1 604 ? 102.196 60.250 136.199 1.00 20.00 604 THR A CA 1
ATOM 4570 C C . THR A 1 604 ? 102.699 60.699 134.826 1.00 20.00 604 THR A C 1
ATOM 4571 O O . THR A 1 604 ? 103.882 61.000 134.655 1.00 20.00 604 THR A O 1
ATOM 4575 N N . THR A 1 605 ? 101.784 60.750 133.858 1.00 20.00 605 THR A N 1
ATOM 4576 C CA . THR A 1 605 ? 102.114 61.082 132.477 1.00 20.00 605 THR A CA 1
ATOM 4577 C C . THR A 1 605 ? 102.075 62.580 132.203 1.00 20.00 605 THR A C 1
ATOM 4578 O O . THR A 1 605 ? 103.069 63.147 131.762 1.00 20.00 605 THR A O 1
ATOM 4582 N N . ASP A 1 606 ? 100.933 63.210 132.483 1.00 20.00 606 ASP A N 1
ATOM 4583 C CA . ASP A 1 606 ? 100.650 64.592 132.049 1.00 20.00 606 ASP A CA 1
ATOM 4584 C C . ASP A 1 606 ? 101.805 65.586 132.218 1.00 20.00 606 ASP A C 1
ATOM 4585 O O . ASP A 1 606 ? 101.930 66.519 131.428 1.00 20.00 606 ASP A O 1
ATOM 4590 N N . ASP A 1 607 ? 102.636 65.387 133.240 1.00 20.00 607 ASP A N 1
ATOM 4591 C CA . ASP A 1 607 ? 103.819 66.226 133.454 1.00 20.00 607 ASP A CA 1
ATOM 4592 C C . ASP A 1 607 ? 104.867 66.074 132.342 1.00 20.00 607 ASP A C 1
ATOM 4593 O O . ASP A 1 607 ? 105.633 67.004 132.084 1.00 20.00 607 ASP A O 1
ATOM 4598 N N . SER A 1 608 ? 104.897 64.910 131.691 1.00 20.00 608 SER A N 1
ATOM 4599 C CA . SER A 1 608 ? 105.848 64.646 130.604 1.00 20.00 608 SER A CA 1
ATOM 4600 C C . SER A 1 608 ? 105.623 65.554 129.385 1.00 20.00 608 SER A C 1
ATOM 4601 O O . SER A 1 608 ? 106.526 66.307 129.018 1.00 20.00 608 SER A O 1
ATOM 4604 N N . PRO A 1 609 ? 104.426 65.499 128.759 1.00 20.00 609 PRO A N 1
ATOM 4605 C CA . PRO A 1 609 ? 104.181 66.432 127.658 1.00 20.00 609 PRO A CA 1
ATOM 4606 C C . PRO A 1 609 ? 104.142 67.892 128.111 1.00 20.00 609 PRO A C 1
ATOM 4607 O O . PRO A 1 609 ? 104.346 68.789 127.293 1.00 20.00 609 PRO A O 1
ATOM 4611 N N . ARG A 1 610 ? 103.832 68.115 129.390 1.00 20.00 610 ARG A N 1
ATOM 4612 C CA . ARG A 1 610 ? 103.874 69.448 129.999 1.00 20.00 610 ARG A CA 1
ATOM 4613 C C . ARG A 1 610 ? 105.281 70.054 130.080 1.00 20.00 610 ARG A C 1
ATOM 4614 O O . ARG A 1 610 ? 105.477 71.230 129.776 1.00 20.00 610 ARG A O 1
ATOM 4622 N N . TRP A 1 611 ? 106.254 69.238 130.479 1.00 20.00 611 TRP A N 1
ATOM 4623 C CA . TRP A 1 611 ? 107.669 69.627 130.451 1.00 20.00 611 TRP A CA 1
ATOM 4624 C C . TRP A 1 611 ? 108.225 69.688 129.032 1.00 20.00 611 TRP A C 1
ATOM 4625 O O . TRP A 1 611 ? 109.134 70.468 128.758 1.00 20.00 611 TRP A O 1
ATOM 4636 N N . LEU A 1 612 ? 107.682 68.864 128.140 1.00 20.00 612 LEU A N 1
ATOM 4637 C CA . LEU A 1 612 ? 108.087 68.872 126.734 1.00 20.00 612 LEU A CA 1
ATOM 4638 C C . LEU A 1 612 ? 107.587 70.131 126.016 1.00 20.00 612 LEU A C 1
ATOM 4639 O O . LEU A 1 612 ? 108.257 70.637 125.113 1.00 20.00 612 LEU A O 1
ATOM 4644 N N . THR A 1 613 ? 106.417 70.628 126.419 1.00 20.00 613 THR A N 1
ATOM 4645 C CA . THR A 1 613 ? 105.912 71.921 125.939 1.00 20.00 613 THR A CA 1
ATOM 4646 C C . THR A 1 613 ? 106.360 73.076 126.848 1.00 20.00 613 THR A C 1
ATOM 4647 O O . THR A 1 613 ? 106.196 74.244 126.496 1.00 20.00 613 THR A O 1
ATOM 4651 N N . ARG A 1 614 ? 106.906 72.739 128.017 1.00 20.00 614 ARG A N 1
ATOM 4652 C CA . ARG A 1 614 ? 107.567 73.706 128.898 1.00 20.00 614 ARG A CA 1
ATOM 4653 C C . ARG A 1 614 ? 108.988 73.949 128.396 1.00 20.00 614 ARG A C 1
ATOM 4654 O O . ARG A 1 614 ? 109.495 75.071 128.444 1.00 20.00 614 ARG A O 1
ATOM 4662 N N . GLU A 1 615 ? 109.625 72.878 127.926 1.00 20.00 615 GLU A N 1
ATOM 4663 C CA . GLU A 1 615 ? 110.943 72.952 127.295 1.00 20.00 615 GLU A CA 1
ATOM 4664 C C . GLU A 1 615 ? 110.941 73.876 126.074 1.00 20.00 615 GLU A C 1
ATOM 4665 O O . GLU A 1 615 ? 111.943 74.533 125.793 1.00 20.00 615 GLU A O 1
ATOM 4671 N N . GLY A 1 616 ? 109.820 73.910 125.351 1.00 20.00 616 GLY A N 1
ATOM 4672 C CA . GLY A 1 616 ? 109.687 74.702 124.125 1.00 20.00 616 GLY A CA 1
ATOM 4673 C C . GLY A 1 616 ? 110.102 76.159 124.250 1.00 20.00 616 GLY A C 1
ATOM 4674 O O . GLY A 1 616 ? 111.050 76.585 123.591 1.00 20.00 616 GLY A O 1
ATOM 4675 N N . PRO A 1 617 ? 109.401 76.936 125.099 1.00 20.00 617 PRO A N 1
ATOM 4676 C CA . PRO A 1 617 ? 109.760 78.339 125.322 1.00 20.00 617 PRO A CA 1
ATOM 4677 C C . PRO A 1 617 ? 111.080 78.541 126.074 1.00 20.00 617 PRO A C 1
ATOM 4678 O O . PRO A 1 617 ? 111.564 79.671 126.158 1.00 20.00 617 PRO A O 1
ATOM 4682 N N . GLN A 1 618 ? 111.648 77.464 126.616 1.00 20.00 618 GLN A N 1
ATOM 4683 C CA . GLN A 1 618 ? 112.911 77.539 127.348 1.00 20.00 618 GLN A CA 1
ATOM 4684 C C . GLN A 1 618 ? 114.124 77.209 126.489 1.00 20.00 618 GLN A C 1
ATOM 4685 O O . GLN A 1 618 ? 115.157 77.861 126.615 1.00 20.00 618 GLN A O 1
ATOM 4691 N N . LEU A 1 619 ? 114.006 76.203 125.626 1.00 20.00 619 LEU A N 1
ATOM 4692 C CA . LEU A 1 619 ? 115.085 75.888 124.689 1.00 20.00 619 LEU A CA 1
ATOM 4693 C C . LEU A 1 619 ? 115.301 77.084 123.765 1.00 20.00 619 LEU A C 1
ATOM 4694 O O . LEU A 1 619 ? 116.442 77.438 123.464 1.00 20.00 619 LEU A O 1
ATOM 4699 N N . THR A 1 620 ? 114.199 77.706 123.334 1.00 20.00 620 THR A N 1
ATOM 4700 C CA . THR A 1 620 ? 114.246 78.895 122.476 1.00 20.00 620 THR A CA 1
ATOM 4701 C C . THR A 1 620 ? 115.308 79.887 122.954 1.00 20.00 620 THR A C 1
ATOM 4702 O O . THR A 1 620 ? 116.135 80.340 122.164 1.00 20.00 620 THR A O 1
ATOM 4706 N N . ARG A 1 621 ? 115.274 80.214 124.245 1.00 20.00 621 ARG A N 1
ATOM 4707 C CA . ARG A 1 621 ? 116.335 80.990 124.898 1.00 20.00 621 ARG A CA 1
ATOM 4708 C C . ARG A 1 621 ? 116.459 80.570 126.364 1.00 20.00 621 ARG A C 1
ATOM 4709 O O . ARG A 1 621 ? 115.633 80.959 127.193 1.00 20.00 621 ARG A O 1
ATOM 4717 N N . ARG A 1 622 ? 117.484 79.777 126.677 1.00 20.00 622 ARG A N 1
ATOM 4718 C CA . ARG A 1 622 ? 117.692 79.275 128.039 1.00 20.00 622 ARG A CA 1
ATOM 4719 C C . ARG A 1 622 ? 118.803 80.041 128.755 1.00 20.00 622 ARG A C 1
ATOM 4720 O O . ARG A 1 622 ? 119.950 79.592 128.805 1.00 20.00 622 ARG A O 1
ATOM 4728 N N . VAL A 1 623 ? 118.455 81.204 129.303 1.00 20.00 623 VAL A N 1
ATOM 4729 C CA . VAL A 1 623 ? 119.393 81.986 130.109 1.00 20.00 623 VAL A CA 1
ATOM 4730 C C . VAL A 1 623 ? 119.431 81.498 131.567 1.00 20.00 623 VAL A C 1
ATOM 4731 O O . VAL A 1 623 ? 120.519 81.352 132.128 1.00 20.00 623 VAL A O 1
ATOM 4735 N N . PRO A 1 624 ? 118.254 81.245 132.186 1.00 20.00 624 PRO A N 1
ATOM 4736 C CA . PRO A 1 624 ? 118.243 80.696 133.538 1.00 20.00 624 PRO A CA 1
ATOM 4737 C C . PRO A 1 624 ? 117.719 79.258 133.610 1.00 20.00 624 PRO A C 1
ATOM 4738 O O . PRO A 1 624 ? 117.178 78.740 132.631 1.00 20.00 624 PRO A O 1
ATOM 4742 N N . ILE A 1 625 ? 117.886 78.633 134.774 1.00 20.00 625 ILE A N 1
ATOM 4743 C CA . ILE A 1 625 ? 117.286 77.327 135.063 1.00 20.00 625 ILE A CA 1
ATOM 4744 C C . ILE A 1 625 ? 117.352 77.045 136.569 1.00 20.00 625 ILE A C 1
ATOM 4745 O O . ILE A 1 625 ? 118.393 77.244 137.196 1.00 20.00 625 ILE A O 1
ATOM 4750 N N . ILE A 1 626 ? 116.235 76.592 137.139 1.00 20.00 626 ILE A N 1
ATOM 4751 C CA . ILE A 1 626 ? 116.138 76.317 138.577 1.00 20.00 626 ILE A CA 1
ATOM 4752 C C . ILE A 1 626 ? 115.567 74.916 138.811 1.00 20.00 626 ILE A C 1
ATOM 4753 O O . ILE A 1 626 ? 114.691 74.467 138.069 1.00 20.00 626 ILE A O 1
ATOM 4758 N N . ASP A 1 627 ? 116.066 74.237 139.845 1.00 20.00 627 ASP A N 1
ATOM 4759 C CA . ASP A 1 627 ? 115.653 72.866 140.161 1.00 20.00 627 ASP A CA 1
ATOM 4760 C C . ASP A 1 627 ? 115.368 72.699 141.655 1.00 20.00 627 ASP A C 1
ATOM 4761 O O . ASP A 1 627 ? 116.297 72.598 142.457 1.00 20.00 627 ASP A O 1
ATOM 4766 N N . GLU A 1 628 ? 114.081 72.662 142.006 1.00 20.00 628 GLU A N 1
ATOM 4767 C CA . GLU A 1 628 ? 113.608 72.550 143.400 1.00 20.00 628 GLU A CA 1
ATOM 4768 C C . GLU A 1 628 ? 114.372 71.523 144.253 1.00 20.00 628 GLU A C 1
ATOM 4769 O O . GLU A 1 628 ? 114.894 70.542 143.718 1.00 20.00 628 GLU A O 1
ATOM 4775 N N . PRO A 1 629 ? 114.412 71.732 145.589 1.00 20.00 629 PRO A N 1
ATOM 4776 C CA . PRO A 1 629 ? 115.321 70.931 146.427 1.00 20.00 629 PRO A CA 1
ATOM 4777 C C . PRO A 1 629 ? 115.073 69.415 146.417 1.00 20.00 629 PRO A C 1
ATOM 4778 O O . PRO A 1 629 ? 116.041 68.654 146.349 1.00 20.00 629 PRO A O 1
ATOM 4782 N N . PRO A 1 630 ? 113.800 68.969 146.493 1.00 20.00 630 PRO A N 1
ATOM 4783 C CA . PRO A 1 630 ? 113.574 67.533 146.332 1.00 20.00 630 PRO A CA 1
ATOM 4784 C C . PRO A 1 630 ? 113.855 67.028 144.913 1.00 20.00 630 PRO A C 1
ATOM 4785 O O . PRO A 1 630 ? 112.946 66.935 144.084 1.00 20.00 630 PRO A O 1
ATOM 4789 N N . ALA A 1 631 ? 115.123 66.721 144.652 1.00 20.00 631 ALA A N 1
ATOM 4790 C CA . ALA A 1 631 ? 115.521 65.972 143.466 1.00 20.00 631 ALA A CA 1
ATOM 4791 C C . ALA A 1 631 ? 115.736 64.511 143.864 1.00 20.00 631 ALA A C 1
ATOM 4792 O O . ALA A 1 631 ? 116.436 63.766 143.175 1.00 20.00 631 ALA A O 1
ATOM 4794 N N . TYR A 1 632 ? 115.124 64.112 144.980 1.00 20.00 632 TYR A N 1
ATOM 4795 C CA . TYR A 1 632 ? 115.280 62.771 145.524 1.00 20.00 632 TYR A CA 1
ATOM 4796 C C . TYR A 1 632 ? 114.412 61.783 144.764 1.00 20.00 632 TYR A C 1
ATOM 4797 O O . TYR A 1 632 ? 113.247 62.058 144.470 1.00 20.00 632 TYR A O 1
ATOM 4806 N N . GLU A 1 633 ? 114.998 60.633 144.453 1.00 20.00 633 GLU A N 1
ATOM 4807 C CA . GLU A 1 633 ? 114.291 59.543 143.806 1.00 20.00 633 GLU A CA 1
ATOM 4808 C C . GLU A 1 633 ? 114.051 58.464 144.849 1.00 20.00 633 GLU A C 1
ATOM 4809 O O . GLU A 1 633 ? 114.965 58.115 145.600 1.00 20.00 633 GLU A O 1
ATOM 4815 N N . SER A 1 634 ? 112.830 57.937 144.906 1.00 20.00 634 SER A N 1
ATOM 4816 C CA . SER A 1 634 ? 112.513 56.841 145.823 1.00 20.00 634 SER A CA 1
ATOM 4817 C C . SER A 1 634 ? 113.120 55.541 145.291 1.00 20.00 634 SER A C 1
ATOM 4818 O O . SER A 1 634 ? 112.410 54.576 145.000 1.00 20.00 634 SER A O 1
ATOM 4821 N N . GLY A 1 635 ? 114.448 55.533 145.180 1.00 20.00 635 GLY A N 1
ATOM 4822 C CA . GLY A 1 635 ? 115.192 54.437 144.572 1.00 20.00 635 GLY A CA 1
ATOM 4823 C C . GLY A 1 635 ? 115.965 53.664 145.620 1.00 20.00 635 GLY A C 1
ATOM 4824 O O . GLY A 1 635 ? 116.997 54.128 146.109 1.00 20.00 635 GLY A O 1
ATOM 4825 N N . ARG A 1 636 ? 115.461 52.481 145.960 1.00 20.00 636 ARG A N 1
ATOM 4826 C CA . ARG A 1 636 ? 116.057 51.644 146.995 1.00 20.00 636 ARG A CA 1
ATOM 4827 C C . ARG A 1 636 ? 117.033 50.653 146.368 1.00 20.00 636 ARG A C 1
ATOM 4828 O O . ARG A 1 636 ? 116.688 49.958 145.410 1.00 20.00 636 ARG A O 1
ATOM 4836 N N . SER A 1 637 ? 118.246 50.593 146.914 1.00 20.00 637 SER A N 1
ATOM 4837 C CA . SER A 1 637 ? 119.304 49.734 146.383 1.00 20.00 637 SER A CA 1
ATOM 4838 C C . SER A 1 637 ? 119.461 48.464 147.217 1.00 20.00 637 SER A C 1
ATOM 4839 O O . SER A 1 637 ? 119.477 48.522 148.447 1.00 20.00 637 SER A O 1
ATOM 4842 N N . SER A 1 638 ? 119.578 47.326 146.532 1.00 20.00 638 SER A N 1
ATOM 4843 C CA . SER A 1 638 ? 119.816 46.020 147.161 1.00 20.00 638 SER A CA 1
ATOM 4844 C C . SER A 1 638 ? 118.776 45.643 148.221 1.00 20.00 638 SER A C 1
ATOM 4845 O O . SER A 1 638 ? 119.021 45.768 149.423 1.00 20.00 638 SER A O 1
ATOM 4848 N N . SER A 1 639 ? 117.615 45.183 147.757 1.00 20.00 639 SER A N 1
ATOM 4849 C CA . SER A 1 639 ? 116.574 44.655 148.636 1.00 20.00 639 SER A CA 1
ATOM 4850 C C . SER A 1 639 ? 116.051 43.339 148.050 1.00 20.00 639 SER A C 1
ATOM 4851 O O . SER A 1 639 ? 115.541 43.327 146.928 1.00 20.00 639 SER A O 1
ATOM 4854 N N . PRO A 1 640 ? 116.180 42.229 148.802 1.00 20.00 640 PRO A N 1
ATOM 4855 C CA . PRO A 1 640 ? 115.840 40.916 148.243 1.00 20.00 640 PRO A CA 1
ATOM 4856 C C . PRO A 1 640 ? 114.344 40.698 147.995 1.00 20.00 640 PRO A C 1
ATOM 4857 O O . PRO A 1 640 ? 113.943 40.481 146.850 1.00 20.00 640 PRO A O 1
ATOM 4861 N N . VAL A 1 641 ? 113.535 40.757 149.053 1.00 20.00 641 VAL A N 1
ATOM 4862 C CA . VAL A 1 641 ? 112.114 40.403 148.966 1.00 20.00 641 VAL A CA 1
ATOM 4863 C C . VAL A 1 641 ? 111.194 41.478 149.557 1.00 20.00 641 VAL A C 1
ATOM 4864 O O . VAL A 1 641 ? 110.043 41.195 149.901 1.00 20.00 641 VAL A O 1
ATOM 4868 N N . THR A 1 642 ? 111.695 42.708 149.665 1.00 20.00 642 THR A N 1
ATOM 4869 C CA . THR A 1 642 ? 110.885 43.822 150.158 1.00 20.00 642 THR A CA 1
ATOM 4870 C C . THR A 1 642 ? 109.868 44.258 149.106 1.00 20.00 642 THR A C 1
ATOM 4871 O O . THR A 1 642 ? 108.818 44.795 149.446 1.00 20.00 642 THR A O 1
ATOM 4875 N N . SER A 1 643 ? 110.185 44.019 147.833 1.00 20.00 643 SER A N 1
ATOM 4876 C CA . SER A 1 643 ? 109.306 44.382 146.717 1.00 20.00 643 SER A CA 1
ATOM 4877 C C . SER A 1 643 ? 107.870 43.872 146.886 1.00 20.00 643 SER A C 1
ATOM 4878 O O . SER A 1 643 ? 106.930 44.503 146.404 1.00 20.00 643 SER A O 1
ATOM 4881 N N . SER A 1 644 ? 107.709 42.735 147.563 1.00 20.00 644 SER A N 1
ATOM 4882 C CA . SER A 1 644 ? 106.385 42.190 147.870 1.00 20.00 644 SER A CA 1
ATOM 4883 C C . SER A 1 644 ? 105.671 43.018 148.944 1.00 20.00 644 SER A C 1
ATOM 4884 O O . SER A 1 644 ? 104.518 43.413 148.760 1.00 20.00 644 SER A O 1
ATOM 4887 N N . ILE A 1 645 ? 106.357 43.275 150.059 1.00 20.00 645 ILE A N 1
ATOM 4888 C CA . ILE A 1 645 ? 105.806 44.103 151.146 1.00 20.00 645 ILE A CA 1
ATOM 4889 C C . ILE A 1 645 ? 105.749 45.576 150.739 1.00 20.00 645 ILE A C 1
ATOM 4890 O O . ILE A 1 645 ? 104.882 46.322 151.199 1.00 20.00 645 ILE A O 1
ATOM 4895 N N . SER A 1 646 ? 106.668 45.980 149.863 1.00 20.00 646 SER A N 1
ATOM 4896 C CA . SER A 1 646 ? 106.761 47.367 149.404 1.00 20.00 646 SER A CA 1
ATOM 4897 C C . SER A 1 646 ? 105.618 47.788 148.473 1.00 20.00 646 SER A C 1
ATOM 4898 O O . SER A 1 646 ? 105.539 48.955 148.088 1.00 20.00 646 SER A O 1
ATOM 4901 N N . GLU A 1 647 ? 104.737 46.852 148.117 1.00 20.00 647 GLU A N 1
ATOM 4902 C CA . GLU A 1 647 ? 103.534 47.181 147.347 1.00 20.00 647 GLU A CA 1
ATOM 4903 C C . GLU A 1 647 ? 102.480 47.927 148.180 1.00 20.00 647 GLU A C 1
ATOM 4904 O O . GLU A 1 647 ? 101.386 48.210 147.687 1.00 20.00 647 GLU A O 1
ATOM 4910 N N . GLY A 1 648 ? 102.801 48.226 149.440 1.00 20.00 648 GLY A N 1
ATOM 4911 C CA . GLY A 1 648 ? 102.023 49.172 150.236 1.00 20.00 648 GLY A CA 1
ATOM 4912 C C . GLY A 1 648 ? 102.015 50.549 149.592 1.00 20.00 648 GLY A C 1
ATOM 4913 O O . GLY A 1 648 ? 101.015 51.266 149.656 1.00 20.00 648 GLY A O 1
ATOM 4914 N N . THR A 1 649 ? 103.138 50.916 148.973 1.00 20.00 649 THR A N 1
ATOM 4915 C CA . THR A 1 649 ? 103.207 52.112 148.135 1.00 20.00 649 THR A CA 1
ATOM 4916 C C . THR A 1 649 ? 102.445 51.872 146.832 1.00 20.00 649 THR A C 1
ATOM 4917 O O . THR A 1 649 ? 102.182 50.726 146.459 1.00 20.00 649 THR A O 1
ATOM 4921 N N . SER A 1 650 ? 102.101 52.958 146.145 1.00 20.00 650 SER A N 1
ATOM 4922 C CA . SER A 1 650 ? 101.239 52.899 144.961 1.00 20.00 650 SER A CA 1
ATOM 4923 C C . SER A 1 650 ? 101.754 51.952 143.877 1.00 20.00 650 SER A C 1
ATOM 4924 O O . SER A 1 650 ? 101.050 51.022 143.480 1.00 20.00 650 SER A O 1
ATOM 4927 N N . GLN A 1 651 ? 102.978 52.191 143.408 1.00 20.00 651 GLN A N 1
ATOM 4928 C CA . GLN A 1 651 ? 103.541 51.421 142.296 1.00 20.00 651 GLN A CA 1
ATOM 4929 C C . GLN A 1 651 ? 104.990 50.993 142.518 1.00 20.00 651 GLN A C 1
ATOM 4930 O O . GLN A 1 651 ? 105.652 51.444 143.455 1.00 20.00 651 GLN A O 1
ATOM 4936 N N . HIS A 1 652 ? 105.462 50.115 141.636 1.00 20.00 652 HIS A N 1
ATOM 4937 C CA . HIS A 1 652 ? 106.810 49.562 141.711 1.00 20.00 652 HIS A CA 1
ATOM 4938 C C . HIS A 1 652 ? 107.308 49.245 140.301 1.00 20.00 652 HIS A C 1
ATOM 4939 O O . HIS A 1 652 ? 106.751 48.379 139.625 1.00 20.00 652 HIS A O 1
ATOM 4946 N N . GLU A 1 653 ? 108.344 49.956 139.860 1.00 20.00 653 GLU A N 1
ATOM 4947 C CA . GLU A 1 653 ? 108.900 49.781 138.517 1.00 20.00 653 GLU A CA 1
ATOM 4948 C C . GLU A 1 653 ? 110.317 49.219 138.580 1.00 20.00 653 GLU A C 1
ATOM 4949 O O . GLU A 1 653 ? 111.108 49.606 139.442 1.00 20.00 653 GLU A O 1
ATOM 4955 N N . GLU A 1 654 ? 110.629 48.308 137.659 1.00 20.00 654 GLU A N 1
ATOM 4956 C CA . GLU A 1 654 ? 111.942 47.668 137.606 1.00 20.00 654 GLU A CA 1
ATOM 4957 C C . GLU A 1 654 ? 112.911 48.481 136.750 1.00 20.00 654 GLU A C 1
ATOM 4958 O O . GLU A 1 654 ? 112.509 49.115 135.774 1.00 20.00 654 GLU A O 1
ATOM 4964 N N . GLU A 1 655 ? 114.187 48.448 137.129 1.00 20.00 655 GLU A N 1
ATOM 4965 C CA . GLU A 1 655 ? 115.258 49.102 136.378 1.00 20.00 655 GLU A CA 1
ATOM 4966 C C . GLU A 1 655 ? 116.103 48.048 135.659 1.00 20.00 655 GLU A C 1
ATOM 4967 O O . GLU A 1 655 ? 116.103 46.877 136.042 1.00 20.00 655 GLU A O 1
ATOM 4973 N N . MET A 1 656 ? 116.816 48.476 134.617 1.00 20.00 656 MET A N 1
ATOM 4974 C CA . MET A 1 656 ? 117.683 47.600 133.817 1.00 20.00 656 MET A CA 1
ATOM 4975 C C . MET A 1 656 ? 116.834 46.671 132.932 1.00 20.00 656 MET A C 1
ATOM 4976 O O . MET A 1 656 ? 117.161 45.496 132.740 1.00 20.00 656 MET A O 1
ATOM 4981 N N . GLY A 1 657 ? 115.742 47.216 132.397 1.00 20.00 657 GLY A N 1
ATOM 4982 C CA . GLY A 1 657 ? 114.859 46.483 131.489 1.00 20.00 657 GLY A CA 1
ATOM 4983 C C . GLY A 1 657 ? 114.014 47.455 130.689 1.00 20.00 657 GLY A C 1
ATOM 4984 O O . GLY A 1 657 ? 112.908 47.808 131.098 1.00 20.00 657 GLY A O 1
ATOM 4985 N N . LEU A 1 658 ? 114.542 47.887 129.544 1.00 20.00 658 LEU A N 1
ATOM 4986 C CA . LEU A 1 658 ? 113.966 48.993 128.774 1.00 20.00 658 LEU A CA 1
ATOM 4987 C C . LEU A 1 658 ? 113.934 50.262 129.640 1.00 20.00 658 LEU A C 1
ATOM 4988 O O . LEU A 1 658 ? 112.989 51.052 129.585 1.00 20.00 658 LEU A O 1
ATOM 4993 N N . PHE A 1 659 ? 114.983 50.438 130.443 1.00 20.00 659 PHE A N 1
ATOM 4994 C CA . PHE A 1 659 ? 115.117 51.590 131.331 1.00 20.00 659 PHE A CA 1
ATOM 4995 C C . PHE A 1 659 ? 116.568 52.057 131.372 1.00 20.00 659 PHE A C 1
ATOM 4996 O O . PHE A 1 659 ? 117.405 51.462 132.055 1.00 20.00 659 PHE A O 1
ATOM 5004 N N . ASP A 1 660 ? 116.855 53.123 130.629 1.00 20.00 660 ASP A N 1
ATOM 5005 C CA . ASP A 1 660 ? 118.188 53.714 130.600 1.00 20.00 660 ASP A CA 1
ATOM 5006 C C . ASP A 1 660 ? 118.357 54.703 131.748 1.00 20.00 660 ASP A C 1
ATOM 5007 O O . ASP A 1 660 ? 117.416 54.967 132.501 1.00 20.00 660 ASP A O 1
ATOM 5012 N N . ALA A 1 661 ? 119.566 55.244 131.873 1.00 20.00 661 ALA A N 1
ATOM 5013 C CA . ALA A 1 661 ? 119.856 56.308 132.833 1.00 20.00 661 ALA A CA 1
ATOM 5014 C C . ALA A 1 661 ? 119.156 57.618 132.457 1.00 20.00 661 ALA A C 1
ATOM 5015 O O . ALA A 1 661 ? 119.001 58.504 133.297 1.00 20.00 661 ALA A O 1
ATOM 5017 N N . GLU A 1 662 ? 118.754 57.735 131.191 1.00 20.00 662 GLU A N 1
ATOM 5018 C CA . GLU A 1 662 ? 118.041 58.909 130.686 1.00 20.00 662 GLU A CA 1
ATOM 5019 C C . GLU A 1 662 ? 116.522 58.780 130.850 1.00 20.00 662 GLU A C 1
ATOM 5020 O O . GLU A 1 662 ? 115.830 59.784 131.034 1.00 20.00 662 GLU A O 1
ATOM 5026 N N . GLU A 1 663 ? 116.011 57.552 130.785 1.00 20.00 663 GLU A N 1
ATOM 5027 C CA . GLU A 1 663 ? 114.566 57.304 130.845 1.00 20.00 663 GLU A CA 1
ATOM 5028 C C . GLU A 1 663 ? 114.002 57.355 132.268 1.00 20.00 663 GLU A C 1
ATOM 5029 O O . GLU A 1 663 ? 112.861 57.777 132.468 1.00 20.00 663 GLU A O 1
ATOM 5035 N N . LEU A 1 664 ? 114.797 56.922 133.246 1.00 20.00 664 LEU A N 1
ATOM 5036 C CA . LEU A 1 664 ? 114.343 56.835 134.640 1.00 20.00 664 LEU A CA 1
ATOM 5037 C C . LEU A 1 664 ? 114.061 58.197 135.294 1.00 20.00 664 LEU A C 1
ATOM 5038 O O . LEU A 1 664 ? 113.019 58.360 135.927 1.00 20.00 664 LEU A O 1
ATOM 5043 N N . PRO A 1 665 ? 114.977 59.178 135.145 1.00 20.00 665 PRO A N 1
ATOM 5044 C CA . PRO A 1 665 ? 114.767 60.504 135.743 1.00 20.00 665 PRO A CA 1
ATOM 5045 C C . PRO A 1 665 ? 113.446 61.189 135.375 1.00 20.00 665 PRO A C 1
ATOM 5046 O O . PRO A 1 665 ? 112.934 61.975 136.171 1.00 20.00 665 PRO A O 1
ATOM 5050 N N . MET A 1 666 ? 112.906 60.901 134.191 1.00 20.00 666 MET A N 1
ATOM 5051 C CA . MET A 1 666 ? 111.590 61.415 133.802 1.00 20.00 666 MET A CA 1
ATOM 5052 C C . MET A 1 666 ? 110.494 60.851 134.710 1.00 20.00 666 MET A C 1
ATOM 5053 O O . MET A 1 666 ? 109.560 61.565 135.082 1.00 20.00 666 MET A O 1
ATOM 5058 N N . GLN A 1 667 ? 110.619 59.572 135.064 1.00 20.00 667 GLN A N 1
ATOM 5059 C CA . GLN A 1 667 ? 109.698 58.928 136.006 1.00 20.00 667 GLN A CA 1
ATOM 5060 C C . GLN A 1 667 ? 109.905 59.462 137.426 1.00 20.00 667 GLN A C 1
ATOM 5061 O O . GLN A 1 667 ? 109.015 59.355 138.270 1.00 20.00 667 GLN A O 1
ATOM 5067 N N . GLN A 1 668 ? 111.087 60.022 137.678 1.00 20.00 668 GLN A N 1
ATOM 5068 C CA . GLN A 1 668 ? 111.463 60.526 138.997 1.00 20.00 668 GLN A CA 1
ATOM 5069 C C . GLN A 1 668 ? 111.262 62.034 139.154 1.00 20.00 668 GLN A C 1
ATOM 5070 O O . GLN A 1 668 ? 111.046 62.510 140.267 1.00 20.00 668 GLN A O 1
ATOM 5076 N N . THR A 1 669 ? 111.352 62.784 138.058 1.00 20.00 669 THR A N 1
ATOM 5077 C CA . THR A 1 669 ? 111.084 64.225 138.093 1.00 20.00 669 THR A CA 1
ATOM 5078 C C . THR A 1 669 ? 109.620 64.497 138.433 1.00 20.00 669 THR A C 1
ATOM 5079 O O . THR A 1 669 ? 109.306 65.480 139.107 1.00 20.00 669 THR A O 1
ATOM 5083 N N . VAL A 1 670 ? 108.756 63.605 137.954 1.00 20.00 670 VAL A N 1
ATOM 5084 C CA . VAL A 1 670 ? 107.312 63.687 138.141 1.00 20.00 670 VAL A CA 1
ATOM 5085 C C . VAL A 1 670 ? 106.902 63.593 139.606 1.00 20.00 670 VAL A C 1
ATOM 5086 O O . VAL A 1 670 ? 105.976 64.274 140.043 1.00 20.00 670 VAL A O 1
ATOM 5090 N N . ILE A 1 671 ? 107.590 62.744 140.362 1.00 20.00 671 ILE A N 1
ATOM 5091 C CA . ILE A 1 671 ? 107.247 62.537 141.760 1.00 20.00 671 ILE A CA 1
ATOM 5092 C C . ILE A 1 671 ? 107.388 63.860 142.492 1.00 20.00 671 ILE A C 1
ATOM 5093 O O . ILE A 1 671 ? 106.564 64.204 143.337 1.00 20.00 671 ILE A O 1
ATOM 5098 N N . ALA A 1 672 ? 108.419 64.615 142.125 1.00 20.00 672 ALA A N 1
ATOM 5099 C CA . ALA A 1 672 ? 108.627 65.959 142.644 1.00 20.00 672 ALA A CA 1
ATOM 5100 C C . ALA A 1 672 ? 107.554 66.890 142.091 1.00 20.00 672 ALA A C 1
ATOM 5101 O O . ALA A 1 672 ? 106.999 66.639 141.021 1.00 20.00 672 ALA A O 1
ATOM 5103 N N . THR A 1 673 ? 107.257 67.958 142.824 1.00 20.00 673 THR A N 1
ATOM 5104 C CA . THR A 1 673 ? 106.173 68.859 142.449 1.00 20.00 673 THR A CA 1
ATOM 5105 C C . THR A 1 673 ? 106.421 69.521 141.096 1.00 20.00 673 THR A C 1
ATOM 5106 O O . THR A 1 673 ? 107.546 69.901 140.769 1.00 20.00 673 THR A O 1
ATOM 5110 N N . GLU A 1 674 ? 105.352 69.647 140.316 1.00 20.00 674 GLU A N 1
ATOM 5111 C CA . GLU A 1 674 ? 105.418 70.209 138.970 1.00 20.00 674 GLU A CA 1
ATOM 5112 C C . GLU A 1 674 ? 105.708 71.706 138.973 1.00 20.00 674 GLU A C 1
ATOM 5113 O O . GLU A 1 674 ? 105.383 72.409 139.931 1.00 20.00 674 GLU A O 1
ATOM 5119 N N . ALA A 1 675 ? 106.331 72.177 137.895 1.00 20.00 675 ALA A N 1
ATOM 5120 C CA . ALA A 1 675 ? 106.659 73.592 137.724 1.00 20.00 675 ALA A CA 1
ATOM 5121 C C . ALA A 1 675 ? 107.961 73.975 138.421 1.00 20.00 675 ALA A C 1
ATOM 5122 O O . ALA A 1 675 ? 108.691 73.115 138.915 1.00 20.00 675 ALA A O 1
ATOM 5124 N N . ARG A 1 676 ? 108.246 75.272 138.452 1.00 20.00 676 ARG A N 1
ATOM 5125 C CA . ARG A 1 676 ? 109.488 75.774 139.027 1.00 20.00 676 ARG A CA 1
ATOM 5126 C C . ARG A 1 676 ? 110.701 75.204 138.298 1.00 20.00 676 ARG A C 1
ATOM 5127 O O . ARG A 1 676 ? 111.732 74.928 138.910 1.00 20.00 676 ARG A O 1
ATOM 5135 N N . ARG A 1 677 ? 110.568 75.035 136.986 1.00 20.00 677 ARG A N 1
ATOM 5136 C CA . ARG A 1 677 ? 111.663 74.534 136.159 1.00 20.00 677 ARG A CA 1
ATOM 5137 C C . ARG A 1 677 ? 111.837 75.291 134.842 1.00 20.00 677 ARG A C 1
ATOM 5138 O O . ARG A 1 677 ? 110.875 75.516 134.108 1.00 20.00 677 ARG A O 1
ATOM 5146 N N . ARG A 1 678 ? 113.078 75.671 134.553 1.00 20.00 678 ARG A N 1
ATOM 5147 C CA . ARG A 1 678 ? 113.433 76.320 133.293 1.00 20.00 678 ARG A CA 1
ATOM 5148 C C . ARG A 1 678 ? 112.996 77.781 133.193 1.00 20.00 678 ARG A C 1
ATOM 5149 O O . ARG A 1 678 ? 113.825 78.667 132.981 1.00 20.00 678 ARG A O 1
ATOM 5157 N N . LEU A 1 679 ? 111.700 78.033 133.342 1.00 20.00 679 LEU A N 1
ATOM 5158 C CA . LEU A 1 679 ? 111.173 79.399 133.219 1.00 20.00 679 LEU A CA 1
ATOM 5159 C C . LEU A 1 679 ? 110.376 79.762 134.476 1.00 20.00 679 LEU A C 1
ATOM 5160 O O . LEU A 1 679 ? 109.414 79.081 134.822 1.00 20.00 679 LEU A O 1
ATOM 5165 N N . GLY A 1 680 ? 110.772 80.840 135.150 1.00 20.00 680 GLY A N 1
ATOM 5166 C CA . GLY A 1 680 ? 110.131 81.249 136.403 1.00 20.00 680 GLY A CA 1
ATOM 5167 C C . GLY A 1 680 ? 108.626 81.459 136.312 1.00 20.00 680 GLY A C 1
ATOM 5168 O O . GLY A 1 680 ? 107.883 81.043 137.203 1.00 20.00 680 GLY A O 1
ATOM 5169 N N . ARG A 1 681 ? 108.185 82.111 135.237 1.00 20.00 681 ARG A N 1
ATOM 5170 C CA . ARG A 1 681 ? 106.765 82.398 135.010 1.00 20.00 681 ARG A CA 1
ATOM 5171 C C . ARG A 1 681 ? 106.324 81.903 133.631 1.00 20.00 681 ARG A C 1
ATOM 5172 O O . ARG A 1 681 ? 107.136 81.387 132.861 1.00 20.00 681 ARG A O 1
ATOM 5180 N N . GLY A 1 682 ? 105.033 82.052 133.333 1.00 20.00 682 GLY A N 1
ATOM 5181 C CA . GLY A 1 682 ? 104.486 81.705 132.019 1.00 20.00 682 GLY A CA 1
ATOM 5182 C C . GLY A 1 682 ? 103.585 80.487 132.061 1.00 20.00 682 GLY A C 1
ATOM 5183 O O . GLY A 1 682 ? 102.412 80.584 132.428 1.00 20.00 682 GLY A O 1
ATOM 5184 N N . THR A 1 683 ? 104.144 79.339 131.687 1.00 20.00 683 THR A N 1
ATOM 5185 C CA . THR A 1 683 ? 103.408 78.075 131.666 1.00 20.00 683 THR A CA 1
ATOM 5186 C C . THR A 1 683 ? 103.638 77.301 132.965 1.00 20.00 683 THR A C 1
ATOM 5187 O O . THR A 1 683 ? 103.998 76.118 132.943 1.00 20.00 683 THR A O 1
ATOM 5191 N N . LEU A 1 684 ? 103.420 77.974 134.096 1.00 20.00 684 LEU A N 1
ATOM 5192 C CA . LEU A 1 684 ? 103.651 77.369 135.403 1.00 20.00 684 LEU A CA 1
ATOM 5193 C C . LEU A 1 684 ? 102.368 77.324 136.229 1.00 20.00 684 LEU A C 1
ATOM 5194 O O . LEU A 1 684 ? 101.548 78.244 136.191 1.00 20.00 684 LEU A O 1
ATOM 5199 N N . GLU A 1 685 ? 102.220 76.235 136.975 1.00 20.00 685 GLU A N 1
ATOM 5200 C CA . GLU A 1 685 ? 101.026 75.954 137.766 1.00 20.00 685 GLU A CA 1
ATOM 5201 C C . GLU A 1 685 ? 101.376 74.792 138.696 1.00 20.00 685 GLU A C 1
ATOM 5202 O O . GLU A 1 685 ? 102.549 74.427 138.786 1.00 20.00 685 GLU A O 1
ATOM 5208 N N . ARG A 1 686 ? 100.394 74.216 139.390 1.00 20.00 686 ARG A N 1
ATOM 5209 C CA . ARG A 1 686 ? 100.679 73.155 140.362 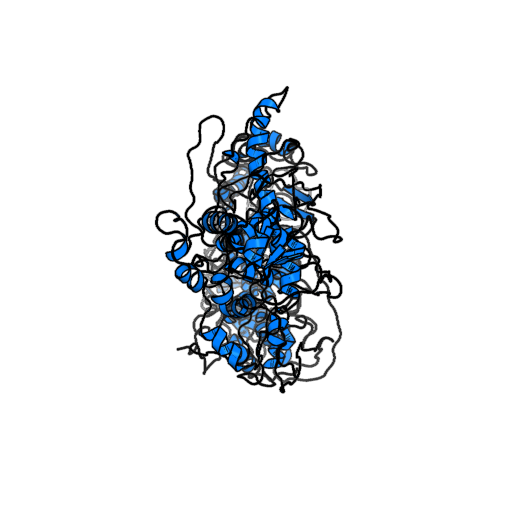1.00 20.00 686 ARG A CA 1
ATOM 5210 C C . ARG A 1 686 ? 99.785 71.922 140.235 1.00 20.00 686 ARG A C 1
ATOM 5211 O O . ARG A 1 686 ? 98.592 72.031 139.945 1.00 20.00 686 ARG A O 1
ATOM 5219 N N . ILE A 1 687 ? 100.388 70.752 140.452 1.00 20.00 687 ILE A N 1
ATOM 5220 C CA . ILE A 1 687 ? 99.684 69.470 140.429 1.00 20.00 687 ILE A CA 1
ATOM 5221 C C . ILE A 1 687 ? 100.189 68.560 141.547 1.00 20.00 687 ILE A C 1
ATOM 5222 O O . ILE A 1 687 ? 101.398 68.410 141.735 1.00 20.00 687 ILE A O 1
ATOM 5227 N N . GLN A 1 688 ? 99.256 67.958 142.283 1.00 20.00 688 GLN A N 1
ATOM 5228 C CA . GLN A 1 688 ? 99.589 66.929 143.266 1.00 20.00 688 GLN A CA 1
ATOM 5229 C C . GLN A 1 688 ? 99.834 65.621 142.519 1.00 20.00 688 GLN A C 1
ATOM 5230 O O . GLN A 1 688 ? 99.035 65.235 141.662 1.00 20.00 688 GLN A O 1
ATOM 5236 N N . GLU A 1 689 ? 100.931 64.943 142.849 1.00 20.00 689 GLU A N 1
ATOM 5237 C CA . GLU A 1 689 ? 101.394 63.792 142.074 1.00 20.00 689 GLU A CA 1
ATOM 5238 C C . GLU A 1 689 ? 101.566 62.546 142.948 1.00 20.00 689 GLU A C 1
ATOM 5239 O O . GLU A 1 689 ? 101.688 62.645 144.170 1.00 20.00 689 GLU A O 1
ATOM 5245 N N . ALA A 1 690 ? 101.561 61.379 142.305 1.00 20.00 690 ALA A N 1
ATOM 5246 C CA . ALA A 1 690 ? 101.682 60.083 142.987 1.00 20.00 690 ALA A CA 1
ATOM 5247 C C . ALA A 1 690 ? 103.050 59.845 143.643 1.00 20.00 690 ALA A C 1
ATOM 5248 O O . ALA A 1 690 ? 103.855 60.766 143.782 1.00 20.00 690 ALA A O 1
ATOM 5250 N N . ALA A 1 691 ? 103.293 58.604 144.064 1.00 20.00 691 ALA A N 1
ATOM 5251 C CA . ALA A 1 691 ? 104.555 58.221 144.696 1.00 20.00 691 ALA A CA 1
ATOM 5252 C C . ALA A 1 691 ? 105.156 57.000 144.003 1.00 20.00 691 ALA A C 1
ATOM 5253 O O . ALA A 1 691 ? 104.851 55.860 144.361 1.00 20.00 691 ALA A O 1
ATOM 5255 N N . LEU A 1 692 ? 106.009 57.249 143.012 1.00 20.00 692 LEU A N 1
ATOM 5256 C CA . LEU A 1 692 ? 106.672 56.180 142.266 1.00 20.00 692 LEU A CA 1
ATOM 5257 C C . LEU A 1 692 ? 107.953 55.766 142.978 1.00 20.00 692 LEU A C 1
ATOM 5258 O O . LEU A 1 692 ? 108.613 56.596 143.606 1.00 20.00 692 LEU A O 1
ATOM 5263 N N . GLU A 1 693 ? 108.300 54.484 142.875 1.00 20.00 693 GLU A N 1
ATOM 5264 C CA . GLU A 1 693 ? 109.506 53.949 143.507 1.00 20.00 693 GLU A CA 1
ATOM 5265 C C . GLU A 1 693 ? 110.220 52.961 142.585 1.00 20.00 693 GLU A C 1
ATOM 5266 O O . GLU A 1 693 ? 109.736 51.849 142.361 1.00 20.00 693 GLU A O 1
ATOM 5272 N N . GLY A 1 694 ? 111.365 53.375 142.046 1.00 20.00 694 GLY A N 1
ATOM 5273 C CA . GLY A 1 694 ? 112.215 52.486 141.255 1.00 20.00 694 GLY A CA 1
ATOM 5274 C C . GLY A 1 694 ? 112.936 51.507 142.162 1.00 20.00 694 GLY A C 1
ATOM 5275 O O . GLY A 1 694 ? 113.197 51.814 143.327 1.00 20.00 694 GLY A O 1
ATOM 5276 N N . GLN A 1 695 ? 113.253 50.325 141.639 1.00 20.00 695 GLN A N 1
ATOM 5277 C CA . GLN A 1 695 ? 113.890 49.282 142.443 1.00 20.00 695 GLN A CA 1
ATOM 5278 C C . GLN A 1 695 ? 114.667 48.279 141.594 1.00 20.00 695 GLN A C 1
ATOM 5279 O O . GLN A 1 695 ? 114.172 47.786 140.579 1.00 20.00 695 GLN A O 1
ATOM 5285 N N . VAL A 1 696 ? 115.883 47.984 142.042 1.00 20.00 696 VAL A N 1
ATOM 5286 C CA . VAL A 1 696 ? 116.728 46.948 141.458 1.00 20.00 696 VAL A CA 1
ATOM 5287 C C . VAL A 1 696 ? 117.911 46.735 142.403 1.00 20.00 696 VAL A C 1
ATOM 5288 O O . VAL A 1 696 ? 118.293 47.649 143.139 1.00 20.00 696 VAL A O 1
ATOM 5292 N N . ALA A 1 697 ? 118.482 45.534 142.389 1.00 20.00 697 ALA A N 1
ATOM 5293 C CA . ALA A 1 697 ? 119.578 45.191 143.295 1.00 20.00 697 ALA A CA 1
ATOM 5294 C C . ALA A 1 697 ? 120.860 45.995 143.049 1.00 20.00 697 ALA A C 1
ATOM 5295 O O . ALA A 1 697 ? 121.615 46.255 143.990 1.00 20.00 697 ALA A O 1
ATOM 5297 N N . GLN A 1 698 ? 121.094 46.394 141.797 1.00 20.00 698 GLN A N 1
ATOM 5298 C CA . GLN A 1 698 ? 122.382 46.975 141.392 1.00 20.00 698 GLN A CA 1
ATOM 5299 C C . GLN A 1 698 ? 122.299 48.373 140.757 1.00 20.00 698 GLN A C 1
ATOM 5300 O O . GLN A 1 698 ? 123.068 49.263 141.124 1.00 20.00 698 GLN A O 1
ATOM 5306 N N . GLY A 1 699 ? 121.375 48.563 139.818 1.00 20.00 699 GLY A N 1
ATOM 5307 C CA . GLY A 1 699 ? 121.350 49.771 138.984 1.00 20.00 699 GLY A CA 1
ATOM 5308 C C . GLY A 1 699 ? 120.745 51.023 139.603 1.00 20.00 699 GLY A C 1
ATOM 5309 O O . GLY A 1 699 ? 119.786 50.945 140.371 1.00 20.00 699 GLY A O 1
ATOM 5310 N N . GLU A 1 700 ? 121.319 52.178 139.258 1.00 20.00 700 GLU A N 1
ATOM 5311 C CA . GLU A 1 700 ? 120.771 53.496 139.616 1.00 20.00 700 GLU A CA 1
ATOM 5312 C C . GLU A 1 700 ? 121.582 54.611 138.948 1.00 20.00 700 GLU A C 1
ATOM 5313 O O . GLU A 1 700 ? 122.814 54.599 138.997 1.00 20.00 700 GLU A O 1
ATOM 5319 N N . VAL A 1 701 ? 120.886 55.569 138.332 1.00 20.00 701 VAL A N 1
ATOM 5320 C CA . VAL A 1 701 ? 121.524 56.746 137.726 1.00 20.00 701 VAL A CA 1
ATOM 5321 C C . VAL A 1 701 ? 120.613 57.971 137.850 1.00 20.00 701 VAL A C 1
ATOM 5322 O O . VAL A 1 701 ? 119.387 57.840 137.854 1.00 20.00 701 VAL A O 1
ATOM 5326 N N . THR A 1 702 ? 121.220 59.155 137.948 1.00 20.00 702 THR A N 1
ATOM 5327 C CA . THR A 1 702 ? 120.482 60.417 138.048 1.00 20.00 702 THR A CA 1
ATOM 5328 C C . THR A 1 702 ? 120.806 61.353 136.882 1.00 20.00 702 THR A C 1
ATOM 5329 O O . THR A 1 702 ? 121.898 61.298 136.314 1.00 20.00 702 THR A O 1
ATOM 5333 N N . ALA A 1 703 ? 119.846 62.209 136.536 1.00 20.00 703 ALA A N 1
ATOM 5334 C CA . ALA A 1 703 ? 120.010 63.181 135.453 1.00 20.00 703 ALA A CA 1
ATOM 5335 C C . ALA A 1 703 ? 118.942 64.272 135.530 1.00 20.00 703 ALA A C 1
ATOM 5336 O O . ALA A 1 703 ? 117.890 64.075 136.144 1.00 20.00 703 ALA A O 1
ATOM 5338 N N . GLU A 1 704 ? 119.218 65.416 134.905 1.00 20.00 704 GLU A N 1
ATOM 5339 C CA . GLU A 1 704 ? 118.298 66.558 134.924 1.00 20.00 704 GLU A CA 1
ATOM 5340 C C . GLU A 1 704 ? 118.184 67.239 133.557 1.00 20.00 704 GLU A C 1
ATOM 5341 O O . GLU A 1 704 ? 117.080 67.403 133.034 1.00 20.00 704 GLU A O 1
ATOM 5347 N N . LYS A 1 705 ? 119.322 67.637 132.990 1.00 20.00 705 LYS A N 1
ATOM 5348 C CA . LYS A 1 705 ? 119.347 68.356 131.713 1.00 20.00 705 LYS A CA 1
ATOM 5349 C C . LYS A 1 705 ? 118.965 67.446 130.544 1.00 20.00 705 LYS A C 1
ATOM 5350 O O . LYS A 1 705 ? 119.462 66.324 130.434 1.00 20.00 705 LYS A O 1
ATOM 5356 N N . ASN A 1 706 ? 118.081 67.946 129.679 1.00 20.00 706 ASN A N 1
ATOM 5357 C CA . ASN A 1 706 ? 117.636 67.219 128.489 1.00 20.00 706 ASN A CA 1
ATOM 5358 C C . ASN A 1 706 ? 118.185 67.845 127.208 1.00 20.00 706 ASN A C 1
ATOM 5359 O O . ASN A 1 706 ? 118.604 69.005 127.203 1.00 20.00 706 ASN A O 1
ATOM 5364 N N . ARG A 1 707 ? 118.175 67.064 126.129 1.00 20.00 707 ARG A N 1
ATOM 5365 C CA . ARG A 1 707 ? 118.578 67.540 124.803 1.00 20.00 707 ARG A CA 1
ATOM 5366 C C . ARG A 1 707 ? 117.355 67.711 123.904 1.00 20.00 707 ARG A C 1
ATOM 5367 O O . ARG A 1 707 ? 116.356 67.006 124.060 1.00 20.00 707 ARG A O 1
ATOM 5375 N N . ARG A 1 708 ? 117.447 68.647 122.961 1.00 20.00 708 ARG A N 1
ATOM 5376 C CA . ARG A 1 708 ? 116.344 68.946 122.046 1.00 20.00 708 ARG A CA 1
ATOM 5377 C C . ARG A 1 708 ? 116.304 67.938 120.892 1.00 20.00 708 ARG A C 1
ATOM 5378 O O . ARG A 1 708 ? 117.345 67.447 120.452 1.00 20.00 708 ARG A O 1
ATOM 5386 N N . ILE A 1 709 ? 115.090 67.627 120.431 1.00 20.00 709 ILE A N 1
ATOM 5387 C CA . ILE A 1 709 ? 114.825 66.600 119.412 1.00 20.00 709 ILE A CA 1
ATOM 5388 C C . ILE A 1 709 ? 115.069 65.188 119.970 1.00 20.00 709 ILE A C 1
ATOM 5389 O O . ILE A 1 709 ? 115.040 64.205 119.227 1.00 20.00 709 ILE A O 1
ATOM 5394 N N . GLU A 1 710 ? 115.299 65.099 121.280 1.00 20.00 710 GLU A N 1
ATOM 5395 C CA . GLU A 1 710 ? 115.524 63.824 121.963 1.00 20.00 710 GLU A CA 1
ATOM 5396 C C . GLU A 1 710 ? 114.737 63.693 123.276 1.00 20.00 710 GLU A C 1
ATOM 5397 O O . GLU A 1 710 ? 114.620 62.591 123.815 1.00 20.00 710 GLU A O 1
ATOM 5403 N N . ALA A 1 711 ? 114.209 64.806 123.789 1.00 20.00 711 ALA A N 1
ATOM 5404 C CA . ALA A 1 711 ? 113.379 64.794 124.995 1.00 20.00 711 ALA A CA 1
ATOM 5405 C C . ALA A 1 711 ? 112.046 64.092 124.737 1.00 20.00 711 ALA A C 1
ATOM 5406 O O . ALA A 1 711 ? 111.569 63.329 125.578 1.00 20.00 711 ALA A O 1
ATOM 5408 N N . MET A 1 712 ? 111.456 64.359 123.574 1.00 20.00 712 MET A N 1
ATOM 5409 C CA . MET A 1 712 ? 110.196 63.728 123.170 1.00 20.00 712 MET A CA 1
ATOM 5410 C C . MET A 1 712 ? 110.367 62.236 122.888 1.00 20.00 712 MET A C 1
ATOM 5411 O O . MET A 1 712 ? 109.503 61.433 123.241 1.00 20.00 712 MET A O 1
ATOM 5416 N N . LEU A 1 713 ? 111.478 61.875 122.247 1.00 20.00 713 LEU A N 1
ATOM 5417 C CA . LEU A 1 713 ? 111.787 60.472 121.961 1.00 20.00 713 LEU A CA 1
ATOM 5418 C C . LEU A 1 713 ? 112.061 59.695 123.249 1.00 20.00 713 LEU A C 1
ATOM 5419 O O . LEU A 1 713 ? 111.597 58.566 123.407 1.00 20.00 713 LEU A O 1
ATOM 5424 N N . SER A 1 714 ? 112.809 60.310 124.163 1.00 20.00 714 SER A N 1
ATOM 5425 C CA . SER A 1 714 ? 113.107 59.705 125.463 1.00 20.00 714 SER A CA 1
ATOM 5426 C C . SER A 1 714 ? 111.905 59.734 126.415 1.00 20.00 714 SER A C 1
ATOM 5427 O O . SER A 1 714 ? 111.889 59.009 127.409 1.00 20.00 714 SER A O 1
ATOM 5430 N N . ALA A 1 715 ? 110.919 60.579 126.117 1.00 20.00 715 ALA A N 1
ATOM 5431 C CA . ALA A 1 715 ? 109.677 60.643 126.893 1.00 20.00 715 ALA A CA 1
ATOM 5432 C C . ALA A 1 715 ? 108.643 59.620 126.417 1.00 20.00 715 ALA A C 1
ATOM 5433 O O . ALA A 1 715 ? 107.705 59.304 127.150 1.00 20.00 715 ALA A O 1
ATOM 5435 N N . ARG A 1 716 ? 108.761 59.255 125.143 1.00 20.00 716 ARG A N 1
ATOM 5436 C CA . ARG A 1 716 ? 108.024 58.163 124.517 1.00 20.00 716 ARG A CA 1
ATOM 5437 C C . ARG A 1 716 ? 108.421 56.787 125.045 1.00 20.00 716 ARG A C 1
ATOM 5438 O O . ARG A 1 716 ? 107.579 55.904 125.205 1.00 20.00 716 ARG A O 1
ATOM 5446 N N . ASP A 1 717 ? 109.716 56.613 125.293 1.00 20.00 717 ASP A N 1
ATOM 5447 C CA . ASP A 1 717 ? 110.295 55.295 125.530 1.00 20.00 717 ASP A CA 1
ATOM 5448 C C . ASP A 1 717 ? 109.702 54.603 126.749 1.00 20.00 717 ASP A C 1
ATOM 5449 O O . ASP A 1 717 ? 109.429 53.403 126.712 1.00 20.00 717 ASP A O 1
ATOM 5454 N N . PRO A 1 718 ? 109.491 55.353 127.823 1.00 20.00 718 PRO A N 1
ATOM 5455 C CA . PRO A 1 718 ? 108.804 54.790 128.996 1.00 20.00 718 PRO A CA 1
ATOM 5456 C C . PRO A 1 718 ? 107.325 54.454 128.751 1.00 20.00 718 PRO A C 1
ATOM 5457 O O . PRO A 1 718 ? 106.699 53.802 129.588 1.00 20.00 718 PRO A O 1
ATOM 5461 N N . GLN A 1 719 ? 106.782 54.908 127.622 1.00 20.00 719 GLN A N 1
ATOM 5462 C CA . GLN A 1 719 ? 105.430 54.553 127.185 1.00 20.00 719 GLN A CA 1
ATOM 5463 C C . GLN A 1 719 ? 105.492 53.334 126.266 1.00 20.00 719 GLN A C 1
ATOM 5464 O O . GLN A 1 719 ? 104.620 52.465 126.315 1.00 20.00 719 GLN A O 1
ATOM 5470 N N . PHE A 1 720 ? 106.524 53.298 125.419 1.00 20.00 720 PHE A N 1
ATOM 5471 C CA . PHE A 1 720 ? 106.787 52.188 124.495 1.00 20.00 720 PHE A CA 1
ATOM 5472 C C . PHE A 1 720 ? 106.557 50.831 125.165 1.00 20.00 720 PHE A C 1
ATOM 5473 O O . PHE A 1 720 ? 105.722 50.046 124.712 1.00 20.00 720 PHE A O 1
ATOM 5481 N N . THR A 1 721 ? 107.301 50.564 126.239 1.00 20.00 721 THR A N 1
ATOM 5482 C CA . THR A 1 721 ? 106.990 49.454 127.141 1.00 20.00 721 THR A CA 1
ATOM 5483 C C . THR A 1 721 ? 106.043 49.985 128.210 1.00 20.00 721 THR A C 1
ATOM 5484 O O . THR A 1 721 ? 106.128 51.150 128.601 1.00 20.00 721 THR A O 1
ATOM 5488 N N . GLY A 1 722 ? 105.149 49.124 128.684 1.00 20.00 722 GLY A N 1
ATOM 5489 C CA . GLY A 1 722 ? 103.914 49.579 129.315 1.00 20.00 722 GLY A CA 1
ATOM 5490 C C . GLY A 1 722 ? 102.964 49.860 128.166 1.00 20.00 722 GLY A C 1
ATOM 5491 O O . GLY A 1 722 ? 103.271 49.515 127.023 1.00 20.00 722 GLY A O 1
ATOM 5492 N N . ARG A 1 723 ? 101.826 50.495 128.435 1.00 20.00 723 ARG A N 1
ATOM 5493 C CA . ARG A 1 723 ? 100.826 50.693 127.380 1.00 20.00 723 ARG A CA 1
ATOM 5494 C C . ARG A 1 723 ? 100.430 52.147 127.146 1.00 20.00 723 ARG A C 1
ATOM 5495 O O . ARG A 1 723 ? 100.552 52.998 128.030 1.00 20.00 723 ARG A O 1
ATOM 5503 N N . GLU A 1 724 ? 99.952 52.405 125.930 1.00 20.00 724 GLU A N 1
ATOM 5504 C CA . GLU A 1 724 ? 99.744 53.760 125.428 1.00 20.00 724 GLU A CA 1
ATOM 5505 C C . GLU A 1 724 ? 98.472 54.398 125.982 1.00 20.00 724 GLU A C 1
ATOM 5506 O O . GLU A 1 724 ? 97.405 54.325 125.367 1.00 20.00 724 GLU A O 1
ATOM 5512 N N . GLN A 1 725 ? 98.600 55.013 127.156 1.00 20.00 725 GLN A N 1
ATOM 5513 C CA . GLN A 1 725 ? 97.531 55.821 127.747 1.00 20.00 725 GLN A CA 1
ATOM 5514 C C . GLN A 1 725 ? 97.956 57.285 127.919 1.00 20.00 725 GLN A C 1
ATOM 5515 O O . GLN A 1 725 ? 97.220 58.085 128.501 1.00 20.00 725 GLN A O 1
ATOM 5521 N N . ILE A 1 726 ? 99.128 57.636 127.390 1.00 20.00 726 ILE A N 1
ATOM 5522 C CA . ILE A 1 726 ? 99.682 58.984 127.535 1.00 20.00 726 ILE A CA 1
ATOM 5523 C C . ILE A 1 726 ? 99.190 59.924 126.429 1.00 20.00 726 ILE A C 1
ATOM 5524 O O . ILE A 1 726 ? 99.315 61.145 126.545 1.00 20.00 726 ILE A O 1
ATOM 5529 N N . THR A 1 727 ? 98.626 59.354 125.364 1.00 20.00 727 THR A N 1
ATOM 5530 C CA . THR A 1 727 ? 98.043 60.140 124.274 1.00 20.00 727 THR A CA 1
ATOM 5531 C C . THR A 1 727 ? 96.835 60.956 124.745 1.00 20.00 727 THR A C 1
ATOM 5532 O O . THR A 1 727 ? 96.540 62.016 124.189 1.00 20.00 727 THR A O 1
ATOM 5536 N N . LYS A 1 728 ? 96.143 60.456 125.769 1.00 20.00 728 LYS A N 1
ATOM 5537 C CA . LYS A 1 728 ? 94.973 61.130 126.332 1.00 20.00 728 LYS A CA 1
ATOM 5538 C C . LYS A 1 728 ? 95.341 62.473 126.968 1.00 20.00 728 LYS A C 1
ATOM 5539 O O . LYS A 1 728 ? 94.685 63.480 126.706 1.00 20.00 728 LYS A O 1
ATOM 5545 N N . MET A 1 729 ? 96.388 62.485 127.789 1.00 20.00 729 MET A N 1
ATOM 5546 C CA . MET A 1 729 ? 96.859 63.724 128.420 1.00 20.00 729 MET A CA 1
ATOM 5547 C C . MET A 1 729 ? 97.663 64.600 127.460 1.00 20.00 729 MET A C 1
ATOM 5548 O O . MET A 1 729 ? 97.841 65.792 127.711 1.00 20.00 729 MET A O 1
ATOM 5553 N N . LEU A 1 730 ? 98.153 64.008 126.374 1.00 20.00 730 LEU A N 1
ATOM 5554 C CA . LEU A 1 730 ? 98.802 64.766 125.305 1.00 20.00 730 LEU A CA 1
ATOM 5555 C C . LEU A 1 730 ? 97.755 65.511 124.471 1.00 20.00 730 LEU A C 1
ATOM 5556 O O . LEU A 1 730 ? 98.055 66.544 123.870 1.00 20.00 730 LEU A O 1
ATOM 5561 N N . SER A 1 731 ? 96.530 64.984 124.447 1.00 20.00 731 SER A N 1
ATOM 5562 C CA . SER A 1 731 ? 95.425 65.586 123.701 1.00 20.00 731 SER A CA 1
ATOM 5563 C C . SER A 1 731 ? 94.527 66.433 124.602 1.00 20.00 731 SER A C 1
ATOM 5564 O O . SER A 1 731 ? 94.255 67.594 124.301 1.00 20.00 731 SER A O 1
ATOM 5567 N N . ASP A 1 732 ? 94.065 65.846 125.703 1.00 20.00 732 ASP A N 1
ATOM 5568 C CA . ASP A 1 732 ? 93.141 66.525 126.613 1.00 20.00 732 ASP A CA 1
ATOM 5569 C C . ASP A 1 732 ? 93.849 67.611 127.424 1.00 20.00 732 ASP A C 1
ATOM 5570 O O . ASP A 1 732 ? 93.511 68.792 127.320 1.00 20.00 732 ASP A O 1
ATOM 5575 N N . GLY A 1 733 ? 94.831 67.203 128.226 1.00 20.00 733 GLY A N 1
ATOM 5576 C CA . GLY A 1 733 ? 95.585 68.128 129.073 1.00 20.00 733 GLY A CA 1
ATOM 5577 C C . GLY A 1 733 ? 96.746 68.807 128.364 1.00 20.00 733 GLY A C 1
ATOM 5578 O O . GLY A 1 733 ? 97.247 69.832 128.831 1.00 20.00 733 GLY A O 1
ATOM 5579 N N . GLY A 1 734 ? 97.175 68.237 127.239 1.00 20.00 734 GLY A N 1
ATOM 5580 C CA . GLY A 1 734 ? 98.314 68.758 126.484 1.00 20.00 734 GLY A CA 1
ATOM 5581 C C . GLY A 1 734 ? 97.960 69.926 125.582 1.00 20.00 734 GLY A C 1
ATOM 5582 O O . GLY A 1 734 ? 98.724 70.887 125.476 1.00 20.00 734 GLY A O 1
ATOM 5583 N N . LEU A 1 735 ? 96.800 69.845 124.930 1.00 20.00 735 LEU A N 1
ATOM 5584 C CA . LEU A 1 735 ? 96.344 70.894 124.013 1.00 20.00 735 LEU A CA 1
ATOM 5585 C C . LEU A 1 735 ? 95.788 72.103 124.783 1.00 20.00 735 LEU A C 1
ATOM 5586 O O . LEU A 1 735 ? 95.999 72.220 125.992 1.00 20.00 735 LEU A O 1
ATOM 5591 N N . GLY A 1 736 ? 95.091 73.000 124.083 1.00 20.00 736 GLY A N 1
ATOM 5592 C CA . GLY A 1 736 ? 94.700 74.302 124.630 1.00 20.00 736 GLY A CA 1
ATOM 5593 C C . GLY A 1 736 ? 93.668 74.301 125.742 1.00 20.00 736 GLY A C 1
ATOM 5594 O O . GLY A 1 736 ? 92.603 74.907 125.609 1.00 20.00 736 GLY A O 1
ATOM 5595 N N . VAL A 1 737 ? 93.985 73.610 126.834 1.00 20.00 737 VAL A N 1
ATOM 5596 C CA . VAL A 1 737 ? 93.247 73.731 128.089 1.00 20.00 737 VAL A CA 1
ATOM 5597 C C . VAL A 1 737 ? 94.111 74.431 129.149 1.00 20.00 737 VAL A C 1
ATOM 5598 O O . VAL A 1 737 ? 93.592 74.932 130.147 1.00 20.00 737 VAL A O 1
ATOM 5602 N N . ARG A 1 738 ? 95.424 74.463 128.920 1.00 20.00 738 ARG A N 1
ATOM 5603 C CA . ARG A 1 738 ? 96.372 75.098 129.832 1.00 20.00 738 ARG A CA 1
ATOM 5604 C C . ARG A 1 738 ? 96.240 76.619 129.786 1.00 20.00 738 ARG A C 1
ATOM 5605 O O . ARG A 1 738 ? 95.960 77.253 130.805 1.00 20.00 738 ARG A O 1
ATOM 5613 N N . GLU A 1 739 ? 96.442 77.194 128.601 1.00 20.00 739 GLU A N 1
ATOM 5614 C CA . GLU A 1 739 ? 96.336 78.643 128.409 1.00 20.00 739 GLU A CA 1
ATOM 5615 C C . GLU A 1 739 ? 94.879 79.111 128.508 1.00 20.00 739 GLU A C 1
ATOM 5616 O O . GLU A 1 739 ? 94.617 80.273 128.823 1.00 20.00 739 GLU A O 1
ATOM 5622 N N . ARG A 1 740 ? 93.941 78.203 128.240 1.00 20.00 740 ARG A N 1
ATOM 5623 C CA . ARG A 1 740 ? 92.515 78.471 128.437 1.00 20.00 740 ARG A CA 1
ATOM 5624 C C . ARG A 1 740 ? 92.214 78.648 129.924 1.00 20.00 740 ARG A C 1
ATOM 5625 O O . ARG A 1 740 ? 91.507 79.578 130.314 1.00 20.00 740 ARG A O 1
ATOM 5633 N N . GLU A 1 741 ? 92.758 77.748 130.743 1.00 20.00 741 GLU A N 1
ATOM 5634 C CA . GLU A 1 741 ? 92.643 77.844 132.200 1.00 20.00 741 GLU A CA 1
ATOM 5635 C C . GLU A 1 741 ? 93.477 79.009 132.741 1.00 20.00 741 GLU A C 1
ATOM 5636 O O . GLU A 1 741 ? 93.138 79.594 133.771 1.00 20.00 741 GLU A O 1
ATOM 5642 N N . GLU A 1 742 ? 94.567 79.333 132.046 1.00 20.00 742 GLU A N 1
ATOM 5643 C CA . GLU A 1 742 ? 95.396 80.490 132.390 1.00 20.00 742 GLU A CA 1
ATOM 5644 C C . GLU A 1 742 ? 94.608 81.790 132.202 1.00 20.00 742 GLU A C 1
ATOM 5645 O O . GLU A 1 742 ? 94.722 82.714 133.010 1.00 20.00 742 GLU A O 1
ATOM 5651 N N . TRP A 1 743 ? 93.812 81.849 131.135 1.00 20.00 743 TRP A N 1
ATOM 5652 C CA . TRP A 1 743 ? 92.949 83.001 130.863 1.00 20.00 743 TRP A CA 1
ATOM 5653 C C . TRP A 1 743 ? 91.689 82.969 131.736 1.00 20.00 743 TRP A C 1
ATOM 5654 O O . TRP A 1 743 ? 91.067 84.006 131.975 1.00 20.00 743 TRP A O 1
ATOM 5665 N N . LEU A 1 744 ? 91.321 81.776 132.205 1.00 20.00 744 LEU A N 1
ATOM 5666 C CA . LEU A 1 744 ? 90.211 81.601 133.148 1.00 20.00 744 LEU A CA 1
ATOM 5667 C C . LEU A 1 744 ? 90.570 82.105 134.554 1.00 20.00 744 LEU A C 1
ATOM 5668 O O . LEU A 1 744 ? 89.687 82.311 135.389 1.00 20.00 744 LEU A O 1
ATOM 5673 N N . GLU A 1 745 ? 91.865 82.300 134.805 1.00 20.00 745 GLU A N 1
ATOM 5674 C CA . GLU A 1 745 ? 92.366 82.764 136.104 1.00 20.00 745 GLU A CA 1
ATOM 5675 C C . GLU A 1 745 ? 91.915 84.189 136.458 1.00 20.00 745 GLU A C 1
ATOM 5676 O O . GLU A 1 745 ? 91.918 84.566 137.632 1.00 20.00 745 GLU A O 1
ATOM 5682 N N . LEU A 1 746 ? 91.532 84.970 135.448 1.00 20.00 746 LEU A N 1
ATOM 5683 C CA . LEU A 1 746 ? 91.092 86.357 135.642 1.00 20.00 746 LEU A CA 1
ATOM 5684 C C . LEU A 1 746 ? 89.977 86.490 136.683 1.00 20.00 746 LEU A C 1
ATOM 5685 O O . LEU A 1 746 ? 90.034 87.370 137.545 1.00 20.00 746 LEU A O 1
ATOM 5690 N N . VAL A 1 747 ? 88.973 85.617 136.603 1.00 20.00 747 VAL A N 1
ATOM 5691 C CA . VAL A 1 747 ? 87.814 85.684 137.495 1.00 20.00 747 VAL A CA 1
ATOM 5692 C C . VAL A 1 747 ? 88.024 84.859 138.771 1.00 20.00 747 VAL A C 1
ATOM 5693 O O . VAL A 1 747 ? 88.171 85.423 139.857 1.00 20.00 747 VAL A O 1
ATOM 5697 N N . ASP A 1 748 ? 88.037 83.533 138.632 1.00 20.00 748 ASP A N 1
ATOM 5698 C CA . ASP A 1 748 ? 88.187 82.617 139.768 1.00 20.00 748 ASP A CA 1
ATOM 5699 C C . ASP A 1 748 ? 89.443 81.766 139.607 1.00 20.00 748 ASP A C 1
ATOM 5700 O O . ASP A 1 748 ? 90.086 81.793 138.556 1.00 20.00 748 ASP A O 1
ATOM 5705 N N . LYS A 1 749 ? 89.788 81.010 140.649 1.00 20.00 749 LYS A N 1
ATOM 5706 C CA . LYS A 1 749 ? 91.025 80.230 140.648 1.00 20.00 749 LYS A CA 1
ATOM 5707 C C . LYS A 1 749 ? 91.017 79.047 141.623 1.00 20.00 749 LYS A C 1
ATOM 5708 O O . LYS A 1 749 ? 90.435 79.124 142.707 1.00 20.00 749 LYS A O 1
ATOM 5714 N N . THR A 1 750 ? 91.652 77.952 141.196 1.00 20.00 750 THR A N 1
ATOM 5715 C CA . THR A 1 750 ? 92.039 76.827 142.065 1.00 20.00 750 THR A CA 1
ATOM 5716 C C . THR A 1 750 ? 90.944 75.768 142.294 1.00 20.00 750 THR A C 1
ATOM 5717 O O . THR A 1 750 ? 90.769 75.276 143.414 1.00 20.00 750 THR A O 1
ATOM 5721 N N . VAL A 1 751 ? 90.226 75.407 141.229 1.00 20.00 751 VAL A N 1
ATOM 5722 C CA . VAL A 1 751 ? 89.258 74.301 141.280 1.00 20.00 751 VAL A CA 1
ATOM 5723 C C . VAL A 1 751 ? 89.112 73.620 139.912 1.00 20.00 751 VAL A C 1
ATOM 5724 O O . VAL A 1 751 ? 88.288 74.024 139.088 1.00 20.00 751 VAL A O 1
ATOM 5728 N N . GLY A 1 752 ? 89.926 72.590 139.680 1.00 20.00 752 GLY A N 1
ATOM 5729 C CA . GLY A 1 752 ? 89.884 71.814 138.435 1.00 20.00 752 GLY A CA 1
ATOM 5730 C C . GLY A 1 752 ? 90.456 70.420 138.633 1.00 20.00 752 GLY A C 1
ATOM 5731 O O . GLY A 1 752 ? 91.447 70.256 139.344 1.00 20.00 752 GLY A O 1
ATOM 5732 N N . VAL A 1 753 ? 89.841 69.416 138.005 1.00 20.00 753 VAL A N 1
ATOM 5733 C CA . VAL A 1 753 ? 90.234 68.020 138.230 1.00 20.00 753 VAL A CA 1
ATOM 5734 C C . VAL A 1 753 ? 89.571 67.019 137.277 1.00 20.00 753 VAL A C 1
ATOM 5735 O O . VAL A 1 753 ? 88.369 67.102 137.029 1.00 20.00 753 VAL A O 1
ATOM 5739 N N . LYS A 1 754 ? 90.366 66.073 136.769 1.00 20.00 754 LYS A N 1
ATOM 5740 C CA . LYS A 1 754 ? 89.866 64.927 135.994 1.00 20.00 754 LYS A CA 1
ATOM 5741 C C . LYS A 1 754 ? 90.978 63.908 135.712 1.00 20.00 754 LYS A C 1
ATOM 5742 O O . LYS A 1 754 ? 92.080 64.285 135.307 1.00 20.00 754 LYS A O 1
ATOM 5748 N N . GLY A 1 755 ? 90.687 62.625 135.936 1.00 20.00 755 GLY A N 1
ATOM 5749 C CA . GLY A 1 755 ? 91.500 61.531 135.391 1.00 20.00 755 GLY A CA 1
ATOM 5750 C C . GLY A 1 755 ? 92.434 60.769 136.320 1.00 20.00 755 GLY A C 1
ATOM 5751 O O . GLY A 1 755 ? 93.497 60.329 135.889 1.00 20.00 755 GLY A O 1
ATOM 5752 N N . LEU A 1 756 ? 92.044 60.599 137.582 1.00 20.00 756 LEU A N 1
ATOM 5753 C CA . LEU A 1 756 ? 92.737 59.690 138.519 1.00 20.00 756 LEU A CA 1
ATOM 5754 C C . LEU A 1 756 ? 94.211 60.053 138.791 1.00 20.00 756 LEU A C 1
ATOM 5755 O O . LEU A 1 756 ? 94.679 61.117 138.380 1.00 20.00 756 LEU A O 1
ATOM 5760 N N . LYS A 1 757 ? 94.929 59.171 139.493 1.00 20.00 757 LYS A N 1
ATOM 5761 C CA . LYS A 1 757 ? 96.277 59.469 139.986 1.00 20.00 757 LYS A CA 1
ATOM 5762 C C . LYS A 1 757 ? 97.350 58.472 139.510 1.00 20.00 757 LYS A C 1
ATOM 5763 O O . LYS A 1 757 ? 98.118 58.780 138.599 1.00 20.00 757 LYS A O 1
ATOM 5769 N N . GLU A 1 758 ? 97.382 57.276 140.099 1.00 20.00 758 GLU A N 1
ATOM 5770 C CA . GLU A 1 758 ? 98.549 56.380 139.988 1.00 20.00 758 GLU A CA 1
ATOM 5771 C C . GLU A 1 758 ? 98.378 55.199 139.019 1.00 20.00 758 GLU A C 1
ATOM 5772 O O . GLU A 1 758 ? 97.276 54.923 138.541 1.00 20.00 758 GLU A O 1
ATOM 5778 N N . VAL A 1 759 ? 99.492 54.516 138.745 1.00 20.00 759 VAL A N 1
ATOM 5779 C CA . VAL A 1 759 ? 99.552 53.401 137.788 1.00 20.00 759 VAL A CA 1
ATOM 5780 C C . VAL A 1 759 ? 100.685 52.437 138.155 1.00 20.00 759 VAL A C 1
ATOM 5781 O O . VAL A 1 759 ? 101.693 52.863 138.708 1.00 20.00 759 VAL A O 1
ATOM 5785 N N . ARG A 1 760 ? 100.527 51.150 137.839 1.00 20.00 760 ARG A N 1
ATOM 5786 C CA . ARG A 1 760 ? 101.609 50.167 138.025 1.00 20.00 760 ARG A CA 1
ATOM 5787 C C . ARG A 1 760 ? 101.547 49.040 136.990 1.00 20.00 760 ARG A C 1
ATOM 5788 O O . ARG A 1 760 ? 100.514 48.839 136.347 1.00 20.00 760 ARG A O 1
ATOM 5796 N N . SER A 1 761 ? 102.652 48.306 136.844 1.00 20.00 761 SER A N 1
ATOM 5797 C CA . SER A 1 761 ? 102.736 47.221 135.853 1.00 20.00 761 SER A CA 1
ATOM 5798 C C . SER A 1 761 ? 103.900 46.217 136.000 1.00 20.00 761 SER A C 1
ATOM 5799 O O . SER A 1 761 ? 103.833 45.130 135.422 1.00 20.00 761 SER A O 1
ATOM 5802 N N . ILE A 1 762 ? 104.945 46.556 136.759 1.00 20.00 762 ILE A N 1
ATOM 5803 C CA . ILE A 1 762 ? 106.225 45.835 136.675 1.00 20.00 762 ILE A CA 1
ATOM 5804 C C . ILE A 1 762 ? 106.673 45.178 137.985 1.00 20.00 762 ILE A C 1
ATOM 5805 O O . ILE A 1 762 ? 106.292 45.611 139.072 1.00 20.00 762 ILE A O 1
ATOM 5810 N N . ASP A 1 763 ? 107.482 44.124 137.858 1.00 20.00 763 ASP A N 1
ATOM 5811 C CA . ASP A 1 763 ? 108.246 43.569 138.983 1.00 20.00 763 ASP A CA 1
ATOM 5812 C C . ASP A 1 763 ? 109.425 42.705 138.496 1.00 20.00 763 ASP A C 1
ATOM 5813 O O . ASP A 1 763 ? 109.704 41.644 139.061 1.00 20.00 763 ASP A O 1
ATOM 5818 N N . GLY A 1 764 ? 110.112 43.164 137.449 1.00 20.00 764 GLY A N 1
ATOM 5819 C CA . GLY A 1 764 ? 111.253 42.437 136.883 1.00 20.00 764 GLY A CA 1
ATOM 5820 C C . GLY A 1 764 ? 111.301 42.468 135.364 1.00 20.00 764 GLY A C 1
ATOM 5821 O O . GLY A 1 764 ? 112.324 42.811 134.769 1.00 20.00 764 GLY A O 1
ATOM 5822 N N . ILE A 1 765 ? 110.176 42.116 134.746 1.00 20.00 765 ILE A N 1
ATOM 5823 C CA . ILE A 1 765 ? 110.080 41.872 133.302 1.00 20.00 765 ILE A CA 1
ATOM 5824 C C . ILE A 1 765 ? 108.640 42.109 132.839 1.00 20.00 765 ILE A C 1
ATOM 5825 O O . ILE A 1 765 ? 107.701 41.994 133.629 1.00 20.00 765 ILE A O 1
ATOM 5830 N N . ARG A 1 766 ? 108.478 42.439 131.559 1.00 20.00 766 ARG A N 1
ATOM 5831 C CA . ARG A 1 766 ? 107.164 42.677 130.961 1.00 20.00 766 ARG A CA 1
ATOM 5832 C C . ARG A 1 766 ? 106.856 41.610 129.910 1.00 20.00 766 ARG A C 1
ATOM 5833 O O . ARG A 1 766 ? 107.770 41.005 129.345 1.00 20.00 766 ARG A O 1
ATOM 5841 N N . ARG A 1 767 ? 105.568 41.389 129.648 1.00 20.00 767 ARG A N 1
ATOM 5842 C CA . ARG A 1 767 ? 105.132 40.314 128.748 1.00 20.00 767 ARG A CA 1
ATOM 5843 C C . ARG A 1 767 ? 105.324 40.707 127.282 1.00 20.00 767 ARG A C 1
ATOM 5844 O O . ARG A 1 767 ? 105.789 39.899 126.476 1.00 20.00 767 ARG A O 1
ATOM 5852 N N . HIS A 1 768 ? 104.943 41.940 126.947 1.00 20.00 768 HIS A N 1
ATOM 5853 C CA . HIS A 1 768 ? 105.335 42.577 125.682 1.00 20.00 768 HIS A CA 1
ATOM 5854 C C . HIS A 1 768 ? 104.639 42.009 124.432 1.00 20.00 768 HIS A C 1
ATOM 5855 O O . HIS A 1 768 ? 105.187 42.094 123.326 1.00 20.00 768 HIS A O 1
ATOM 5862 N N . LEU A 1 769 ? 103.434 41.457 124.593 1.00 20.00 769 LEU A N 1
ATOM 5863 C CA . LEU A 1 769 ? 102.719 40.840 123.462 1.00 20.00 769 LEU A CA 1
ATOM 5864 C C . LEU A 1 769 ? 101.763 41.824 122.774 1.00 20.00 769 LEU A C 1
ATOM 5865 O O . LEU A 1 769 ? 100.631 41.460 122.440 1.00 20.00 769 LEU A O 1
ATOM 5870 N N . GLU A 1 770 ? 102.219 43.054 122.540 1.00 20.00 770 GLU A N 1
ATOM 5871 C CA . GLU A 1 770 ? 101.344 44.100 121.998 1.00 20.00 770 GLU A CA 1
ATOM 5872 C C . GLU A 1 770 ? 102.122 45.321 121.451 1.00 20.00 770 GLU A C 1
ATOM 5873 O O . GLU A 1 770 ? 103.297 45.199 121.104 1.00 20.00 770 GLU A O 1
ATOM 5879 N N . GLU A 1 771 ? 101.451 46.473 121.377 1.00 20.00 771 GLU A N 1
ATOM 5880 C CA . GLU A 1 771 ? 101.891 47.668 120.626 1.00 20.00 771 GLU A CA 1
ATOM 5881 C C . GLU A 1 771 ? 103.391 47.991 120.544 1.00 20.00 771 GLU A C 1
ATOM 5882 O O . GLU A 1 771 ? 104.131 47.866 121.522 1.00 20.00 771 GLU A O 1
ATOM 5888 N N . TYR A 1 772 ? 103.804 48.423 119.351 1.00 20.00 772 TYR A N 1
ATOM 5889 C CA . TYR A 1 772 ? 105.093 49.075 119.124 1.00 20.00 772 TYR A CA 1
ATOM 5890 C C . TYR A 1 772 ? 104.852 50.364 118.337 1.00 20.00 772 TYR A C 1
ATOM 5891 O O . TYR A 1 772 ? 103.777 50.559 117.769 1.00 20.00 772 TYR A O 1
ATOM 5900 N N . GLY A 1 773 ? 105.854 51.238 118.315 1.00 20.00 773 GLY A N 1
ATOM 5901 C CA . GLY A 1 773 ? 105.816 52.460 117.510 1.00 20.00 773 GLY A CA 1
ATOM 5902 C C . GLY A 1 773 ? 107.224 52.895 117.151 1.00 20.00 773 GLY A C 1
ATOM 5903 O O . GLY A 1 773 ? 107.796 53.770 117.803 1.00 20.00 773 GLY A O 1
ATOM 5904 N N . GLU A 1 774 ? 107.780 52.275 116.112 1.00 20.00 774 GLU A N 1
ATOM 5905 C CA . GLU A 1 774 ? 109.180 52.485 115.733 1.00 20.00 774 GLU A CA 1
ATOM 5906 C C . GLU A 1 774 ? 109.442 53.910 115.245 1.00 20.00 774 GLU A C 1
ATOM 5907 O O . GLU A 1 774 ? 110.398 54.553 115.684 1.00 20.00 774 GLU A O 1
ATOM 5913 N N . ARG A 1 775 ? 108.591 54.390 114.342 1.00 20.00 775 ARG A N 1
ATOM 5914 C CA . ARG A 1 775 ? 108.680 55.756 113.828 1.00 20.00 775 ARG A CA 1
ATOM 5915 C C . ARG A 1 775 ? 107.657 56.629 114.549 1.00 20.00 775 ARG A C 1
ATOM 5916 O O . ARG A 1 775 ? 106.458 56.347 114.499 1.00 20.00 775 ARG A O 1
ATOM 5924 N N . GLU A 1 776 ? 108.127 57.680 115.220 1.00 20.00 776 GLU A N 1
ATOM 5925 C CA . GLU A 1 776 ? 107.239 58.579 115.960 1.00 20.00 776 GLU A CA 1
ATOM 5926 C C . GLU A 1 776 ? 107.684 60.040 115.890 1.00 20.00 776 GLU A C 1
ATOM 5927 O O . GLU A 1 776 ? 108.747 60.406 116.393 1.00 20.00 776 GLU A O 1
ATOM 5933 N N . GLY A 1 777 ? 106.851 60.862 115.256 1.00 20.00 777 GLY A N 1
ATOM 5934 C CA . GLY A 1 777 ? 107.054 62.307 115.193 1.00 20.00 777 GLY A CA 1
ATOM 5935 C C . GLY A 1 777 ? 105.748 62.989 114.826 1.00 20.00 777 GLY A C 1
ATOM 5936 O O . GLY A 1 777 ? 105.096 62.599 113.856 1.00 20.00 777 GLY A O 1
ATOM 5937 N N . PHE A 1 778 ? 105.419 64.026 115.589 1.00 20.00 778 PHE A N 1
ATOM 5938 C CA . PHE A 1 778 ? 104.212 64.818 115.408 1.00 20.00 778 PHE A CA 1
ATOM 5939 C C . PHE A 1 778 ? 104.577 66.299 115.427 1.00 20.00 778 PHE A C 1
ATOM 5940 O O . PHE A 1 778 ? 105.650 66.677 115.897 1.00 20.00 778 PHE A O 1
ATOM 5948 N N . ALA A 1 779 ? 103.683 67.132 114.907 1.00 20.00 779 ALA A N 1
ATOM 5949 C CA . ALA A 1 779 ? 103.938 68.561 114.763 1.00 20.00 779 ALA A CA 1
ATOM 5950 C C . ALA A 1 779 ? 104.196 69.236 116.108 1.00 20.00 779 ALA A C 1
ATOM 5951 O O . ALA A 1 779 ? 105.023 70.144 116.207 1.00 20.00 779 ALA A O 1
ATOM 5953 N N . VAL A 1 780 ? 103.482 68.797 117.138 1.00 20.00 780 VAL A N 1
ATOM 5954 C CA . VAL A 1 780 ? 103.558 69.422 118.455 1.00 20.00 780 VAL A CA 1
ATOM 5955 C C . VAL A 1 780 ? 104.959 69.366 119.068 1.00 20.00 780 VAL A C 1
ATOM 5956 O O . VAL A 1 780 ? 105.396 70.326 119.703 1.00 20.00 780 VAL A O 1
ATOM 5960 N N . VAL A 1 781 ? 105.659 68.251 118.887 1.00 20.00 781 VAL A N 1
ATOM 5961 C CA . VAL A 1 781 ? 106.987 68.092 119.476 1.00 20.00 781 VAL A CA 1
ATOM 5962 C C . VAL A 1 781 ? 107.958 69.141 118.940 1.00 20.00 781 VAL A C 1
ATOM 5963 O O . VAL A 1 781 ? 108.751 69.709 119.692 1.00 20.00 781 VAL A O 1
ATOM 5967 N N . ARG A 1 782 ? 107.883 69.402 117.639 1.00 20.00 782 ARG A N 1
ATOM 5968 C CA . ARG A 1 782 ? 108.648 70.484 117.014 1.00 20.00 782 ARG A CA 1
ATOM 5969 C C . ARG A 1 782 ? 108.368 71.856 117.616 1.00 20.00 782 ARG A C 1
ATOM 5970 O O . ARG A 1 782 ? 107.377 72.056 118.322 1.00 20.00 782 ARG A O 1
ATOM 5978 N N . THR A 1 783 ? 109.262 72.795 117.317 1.00 20.00 783 THR A N 1
ATOM 5979 C CA . THR A 1 783 ? 109.195 74.147 117.856 1.00 20.00 783 THR A CA 1
ATOM 5980 C C . THR A 1 783 ? 108.074 74.920 117.160 1.00 20.00 783 THR A C 1
ATOM 5981 O O . THR A 1 783 ? 108.312 75.800 116.330 1.00 20.00 783 THR A O 1
ATOM 5985 N N . LEU A 1 784 ? 106.843 74.561 117.509 1.00 20.00 784 LEU A N 1
ATOM 5986 C CA . LEU A 1 784 ? 105.650 75.150 116.918 1.00 20.00 784 LEU A CA 1
ATOM 5987 C C . LEU A 1 784 ? 104.504 74.970 117.911 1.00 20.00 784 LEU A C 1
ATOM 5988 O O . LEU A 1 784 ? 103.474 74.365 117.604 1.00 20.00 784 LEU A O 1
ATOM 5993 N N . LEU A 1 785 ? 104.708 75.504 119.113 1.00 20.00 785 LEU A N 1
ATOM 5994 C CA . LEU A 1 785 ? 103.745 75.370 120.205 1.00 20.00 785 LEU A CA 1
ATOM 5995 C C . LEU A 1 785 ? 102.558 76.319 120.057 1.00 20.00 785 LEU A C 1
ATOM 5996 O O . LEU A 1 785 ? 101.601 76.238 120.826 1.00 20.00 785 LEU A O 1
ATOM 6001 N N . SER A 1 786 ? 102.623 77.218 119.076 1.00 20.00 786 SER A N 1
ATOM 6002 C CA . SER A 1 786 ? 101.548 78.175 118.829 1.00 20.00 786 SER A CA 1
ATOM 6003 C C . SER A 1 786 ? 100.264 77.516 118.318 1.00 20.00 786 SER A C 1
ATOM 6004 O O . SER A 1 786 ? 99.189 78.106 118.414 1.00 20.00 786 SER A O 1
ATOM 6007 N N . GLY A 1 787 ? 100.375 76.302 117.778 1.00 20.00 787 GLY A N 1
ATOM 6008 C CA . GLY A 1 787 ? 99.199 75.490 117.464 1.00 20.00 787 GLY A CA 1
ATOM 6009 C C . GLY A 1 787 ? 98.363 75.199 118.702 1.00 20.00 787 GLY A C 1
ATOM 6010 O O . GLY A 1 787 ? 97.179 74.875 118.598 1.00 20.00 787 GLY A O 1
ATOM 6011 N N . ASN A 1 788 ? 98.991 75.318 119.872 1.00 20.00 788 ASN A N 1
ATOM 6012 C CA . ASN A 1 788 ? 98.333 75.135 121.159 1.00 20.00 788 ASN A CA 1
ATOM 6013 C C . ASN A 1 788 ? 97.866 76.461 121.777 1.00 20.00 788 ASN A C 1
ATOM 6014 O O . ASN A 1 788 ? 96.769 76.538 122.330 1.00 20.00 788 ASN A O 1
ATOM 6019 N N . SER A 1 789 ? 98.705 77.492 121.687 1.00 20.00 789 SER A N 1
ATOM 6020 C CA . SER A 1 789 ? 98.414 78.790 122.306 1.00 20.00 789 SER A CA 1
ATOM 6021 C C . SER A 1 789 ? 97.347 79.577 121.545 1.00 20.00 789 SER A C 1
ATOM 6022 O O . SER A 1 789 ? 96.454 80.166 122.155 1.00 20.00 789 SER A O 1
ATOM 6025 N N . LYS A 1 790 ? 97.446 79.589 120.217 1.00 20.00 790 LYS A N 1
ATOM 6026 C CA . LYS A 1 790 ? 96.462 80.278 119.374 1.00 20.00 790 LYS A CA 1
ATOM 6027 C C . LYS A 1 790 ? 95.134 79.520 119.282 1.00 20.00 790 LYS A C 1
ATOM 6028 O O . LYS A 1 790 ? 94.124 80.085 118.858 1.00 20.00 790 LYS A O 1
ATOM 6034 N N . HIS A 1 791 ? 95.142 78.246 119.672 1.00 20.00 791 HIS A N 1
ATOM 6035 C CA . HIS A 1 791 ? 93.910 77.479 119.851 1.00 20.00 791 HIS A CA 1
ATOM 6036 C C . HIS A 1 791 ? 93.091 78.056 121.009 1.00 20.00 791 HIS A C 1
ATOM 6037 O O . HIS A 1 791 ? 91.863 78.085 120.951 1.00 20.00 791 HIS A O 1
ATOM 6044 N N . VAL A 1 792 ? 93.781 78.518 122.050 1.00 20.00 792 VAL A N 1
ATOM 6045 C CA . VAL A 1 792 ? 93.132 79.105 123.226 1.00 20.00 792 VAL A CA 1
ATOM 6046 C C . VAL A 1 792 ? 92.545 80.491 122.941 1.00 20.00 792 VAL A C 1
ATOM 6047 O O . VAL A 1 792 ? 91.502 80.849 123.493 1.00 20.00 792 VAL A O 1
ATOM 6051 N N . ARG A 1 793 ? 93.211 81.263 122.083 1.00 20.00 793 ARG A N 1
ATOM 6052 C CA . ARG A 1 793 ? 92.695 82.570 121.660 1.00 20.00 793 ARG A CA 1
ATOM 6053 C C . ARG A 1 793 ? 91.362 82.409 120.923 1.00 20.00 793 ARG A C 1
ATOM 6054 O O . ARG A 1 793 ? 90.479 83.257 121.034 1.00 20.00 793 ARG A O 1
ATOM 6062 N N . ARG A 1 794 ? 91.237 81.315 120.172 1.00 20.00 794 ARG A N 1
ATOM 6063 C CA . ARG A 1 794 ? 89.987 80.944 119.503 1.00 20.00 794 ARG A CA 1
ATOM 6064 C C . ARG A 1 794 ? 88.880 80.620 120.508 1.00 20.00 794 ARG A C 1
ATOM 6065 O O . ARG A 1 794 ? 87.724 80.998 120.311 1.00 20.00 794 ARG A O 1
ATOM 6073 N N . ILE A 1 795 ? 89.246 79.918 121.577 1.00 20.00 795 ILE A N 1
ATOM 6074 C CA . ILE A 1 795 ? 88.298 79.518 122.619 1.00 20.00 795 ILE A CA 1
ATOM 6075 C C . ILE A 1 795 ? 87.855 80.720 123.457 1.00 20.00 795 ILE A C 1
ATOM 6076 O O . ILE A 1 795 ? 86.721 80.761 123.936 1.00 20.00 795 ILE A O 1
ATOM 6081 N N . ASN A 1 796 ? 88.748 81.695 123.621 1.00 20.00 796 ASN A N 1
ATOM 6082 C CA . ASN A 1 796 ? 88.415 82.950 124.298 1.00 20.00 796 ASN A CA 1
ATOM 6083 C C . ASN A 1 796 ? 87.275 83.695 123.595 1.00 20.00 796 ASN A C 1
ATOM 6084 O O . ASN A 1 796 ? 86.490 84.391 124.242 1.00 20.00 796 ASN A O 1
ATOM 6089 N N . GLN A 1 797 ? 87.186 83.537 122.274 1.00 20.00 797 GLN A N 1
ATOM 6090 C CA . GLN A 1 797 ? 86.089 84.117 121.494 1.00 20.00 797 GLN A CA 1
ATOM 6091 C C . GLN A 1 797 ? 84.794 83.332 121.705 1.00 20.00 797 GLN A C 1
ATOM 6092 O O . GLN A 1 797 ? 83.712 83.917 121.734 1.00 20.00 797 GLN A O 1
ATOM 6098 N N . LEU A 1 798 ? 84.910 82.012 121.842 1.00 20.00 798 LEU A N 1
ATOM 6099 C CA . LEU A 1 798 ? 83.748 81.145 122.067 1.00 20.00 798 LEU A CA 1
ATOM 6100 C C . LEU A 1 798 ? 83.131 81.345 123.453 1.00 20.00 798 LEU A C 1
ATOM 6101 O O . LEU A 1 798 ? 81.918 81.199 123.619 1.00 20.00 798 LEU A O 1
ATOM 6106 N N . ILE A 1 799 ? 83.964 81.674 124.440 1.00 20.00 799 ILE A N 1
ATOM 6107 C CA . ILE A 1 799 ? 83.476 82.056 125.768 1.00 20.00 799 ILE A CA 1
ATOM 6108 C C . ILE A 1 799 ? 82.838 83.448 125.695 1.00 20.00 799 ILE A C 1
ATOM 6109 O O . ILE A 1 799 ? 81.851 83.725 126.379 1.00 20.00 799 ILE A O 1
ATOM 6114 N N . ARG A 1 800 ? 83.411 84.311 124.857 1.00 20.00 800 ARG A N 1
ATOM 6115 C CA . ARG A 1 800 ? 82.842 85.632 124.573 1.00 20.00 800 ARG A CA 1
ATOM 6116 C C . ARG A 1 800 ? 81.558 85.530 123.736 1.00 20.00 800 ARG A C 1
ATOM 6117 O O . ARG A 1 800 ? 80.701 86.413 123.801 1.00 20.00 800 ARG A O 1
ATOM 6125 N N . GLU A 1 801 ? 81.425 84.449 122.968 1.00 20.00 801 GLU A N 1
ATOM 6126 C CA . GLU A 1 801 ? 80.277 84.249 122.076 1.00 20.00 801 GLU A CA 1
ATOM 6127 C C . GLU A 1 801 ? 78.970 83.904 122.802 1.00 20.00 801 GLU A C 1
ATOM 6128 O O . GLU A 1 801 ? 77.893 83.986 122.208 1.00 20.00 801 GLU A O 1
ATOM 6134 N N . SER A 1 802 ? 79.061 83.522 124.075 1.00 20.00 802 SER A N 1
ATOM 6135 C CA . SER A 1 802 ? 77.871 83.279 124.896 1.00 20.00 802 SER A CA 1
ATOM 6136 C C . SER A 1 802 ? 77.261 84.585 125.421 1.00 20.00 802 SER A C 1
ATOM 6137 O O . SER A 1 802 ? 76.079 84.624 125.769 1.00 20.00 802 SER A O 1
ATOM 6140 N N . ASN A 1 803 ? 78.071 85.641 125.479 1.00 20.00 803 ASN A N 1
ATOM 6141 C CA . ASN A 1 803 ? 77.641 86.942 126.007 1.00 20.00 803 ASN A CA 1
ATOM 6142 C C . ASN A 1 803 ? 76.544 87.668 125.207 1.00 20.00 803 ASN A C 1
ATOM 6143 O O . ASN A 1 803 ? 75.591 88.169 125.808 1.00 20.00 803 ASN A O 1
ATOM 6148 N N . PRO A 1 804 ? 76.672 87.743 123.864 1.00 20.00 804 PRO A N 1
ATOM 6149 C CA . PRO A 1 804 ? 75.669 88.466 123.066 1.00 20.00 804 PRO A CA 1
ATOM 6150 C C . PRO A 1 804 ? 74.237 87.961 123.253 1.00 20.00 804 PRO A C 1
ATOM 6151 O O . PRO A 1 804 ? 73.312 88.767 123.370 1.00 20.00 804 PRO A O 1
ATOM 6155 N N . SER A 1 805 ? 74.063 86.641 123.275 1.00 20.00 805 SER A N 1
ATOM 6156 C CA . SER A 1 805 ? 72.755 86.037 123.535 1.00 20.00 805 SER A CA 1
ATOM 6157 C C . SER A 1 805 ? 72.334 86.212 124.997 1.00 20.00 805 SER A C 1
ATOM 6158 O O . SER A 1 805 ? 71.140 86.235 125.304 1.00 20.00 805 SER A O 1
ATOM 6161 N N . ALA A 1 806 ? 73.316 86.332 125.890 1.00 20.00 806 ALA A N 1
ATOM 6162 C CA . ALA A 1 806 ? 73.057 86.508 127.319 1.00 20.00 806 ALA A CA 1
ATOM 6163 C C . ALA A 1 806 ? 72.510 87.902 127.638 1.00 20.00 806 ALA A C 1
ATOM 6164 O O . ALA A 1 806 ? 71.300 88.066 127.806 1.00 20.00 806 ALA A O 1
ATOM 6166 N N . PHE A 1 807 ? 73.392 88.899 127.713 1.00 20.00 807 PHE A N 1
ATOM 6167 C CA . PHE A 1 807 ? 72.997 90.252 128.122 1.00 20.00 807 PHE A CA 1
ATOM 6168 C C . PHE A 1 807 ? 74.078 91.298 127.848 1.00 20.00 807 PHE A C 1
ATOM 6169 O O . PHE A 1 807 ? 75.270 91.004 127.932 1.00 20.00 807 PHE A O 1
ATOM 6177 N N . GLU A 1 808 ? 73.641 92.518 127.538 1.00 20.00 808 GLU A N 1
ATOM 6178 C CA . GLU A 1 808 ? 74.539 93.656 127.324 1.00 20.00 808 GLU A CA 1
ATOM 6179 C C . GLU A 1 808 ? 73.758 94.974 127.385 1.00 20.00 808 GLU A C 1
ATOM 6180 O O . GLU A 1 808 ? 73.186 95.407 126.385 1.00 20.00 808 GLU A O 1
ATOM 6186 N N . THR A 1 809 ? 73.724 95.592 128.565 1.00 20.00 809 THR A N 1
ATOM 6187 C CA . THR A 1 809 ? 73.094 96.910 128.780 1.00 20.00 809 THR A CA 1
ATOM 6188 C C . THR A 1 809 ? 71.574 96.945 128.548 1.00 20.00 809 THR A C 1
ATOM 6189 O O . THR A 1 809 ? 70.821 97.280 129.466 1.00 20.00 809 THR A O 1
ATOM 6193 N N . GLU A 1 810 ? 71.128 96.621 127.333 1.00 20.00 810 GLU A N 1
ATOM 6194 C CA . GLU A 1 810 ? 69.692 96.573 127.024 1.00 20.00 810 GLU A CA 1
ATOM 6195 C C . GLU A 1 810 ? 69.003 95.474 127.836 1.00 20.00 810 GLU A C 1
ATOM 6196 O O . GLU A 1 810 ? 67.845 95.619 128.220 1.00 20.00 810 GLU A O 1
ATOM 6202 N N . ALA A 1 811 ? 69.717 94.375 128.072 1.00 20.00 811 ALA A N 1
ATOM 6203 C CA . ALA A 1 811 ? 69.342 93.409 129.098 1.00 20.00 811 ALA A CA 1
ATOM 6204 C C . ALA A 1 811 ? 69.964 93.904 130.396 1.00 20.00 811 ALA A C 1
ATOM 6205 O O . ALA A 1 811 ? 71.057 94.474 130.379 1.00 20.00 811 ALA A O 1
ATOM 6207 N N . SER A 1 812 ? 69.278 93.689 131.517 1.00 20.00 812 SER A N 1
ATOM 6208 C CA . SER A 1 812 ? 69.732 94.202 132.815 1.00 20.00 812 SER A CA 1
ATOM 6209 C C . SER A 1 812 ? 71.221 93.931 133.051 1.00 20.00 812 SER A C 1
ATOM 6210 O O . SER A 1 812 ? 71.719 92.845 132.753 1.00 20.00 812 SER A O 1
ATOM 6213 N N . ARG A 1 813 ? 71.922 94.928 133.587 1.00 20.00 813 ARG A N 1
ATOM 6214 C CA . ARG A 1 813 ? 73.378 94.865 133.751 1.00 20.00 813 ARG A CA 1
ATOM 6215 C C . ARG A 1 813 ? 73.789 93.756 134.723 1.00 20.00 813 ARG A C 1
ATOM 6216 O O . ARG A 1 813 ? 72.970 93.275 135.507 1.00 20.00 813 ARG A O 1
ATOM 6224 N N . MET A 1 814 ? 75.054 93.344 134.651 1.00 20.00 814 MET A N 1
ATOM 6225 C CA . MET A 1 814 ? 75.624 92.369 135.587 1.00 20.00 814 MET A CA 1
ATOM 6226 C C . MET A 1 814 ? 75.223 92.677 137.032 1.00 20.00 814 MET A C 1
ATOM 6227 O O . MET A 1 814 ? 75.187 93.840 137.439 1.00 20.00 814 MET A O 1
ATOM 6232 N N . ARG A 1 815 ? 74.930 91.621 137.791 1.00 20.00 815 ARG A N 1
ATOM 6233 C CA . ARG A 1 815 ? 74.502 91.731 139.191 1.00 20.00 815 ARG A CA 1
ATOM 6234 C C . ARG A 1 815 ? 73.086 92.315 139.322 1.00 20.00 815 ARG A C 1
ATOM 6235 O O . ARG A 1 815 ? 72.752 92.929 140.338 1.00 20.00 815 ARG A O 1
ATOM 6243 N N . ARG A 1 816 ? 72.261 92.120 138.292 1.00 20.00 816 ARG A N 1
ATOM 6244 C CA . ARG A 1 816 ? 70.852 92.533 138.327 1.00 20.00 816 ARG A CA 1
ATOM 6245 C C . ARG A 1 816 ? 69.934 91.429 137.797 1.00 20.00 816 ARG A C 1
ATOM 6246 O O . ARG A 1 816 ? 68.995 91.023 138.484 1.00 20.00 816 ARG A O 1
ATOM 6254 N N . LEU A 1 817 ? 70.203 90.946 136.583 1.00 20.00 817 LEU A N 1
ATOM 6255 C CA . LEU A 1 817 ? 69.391 89.877 135.986 1.00 20.00 817 LEU A CA 1
ATOM 6256 C C . LEU A 1 817 ? 69.665 88.512 136.616 1.00 20.00 817 LEU A C 1
ATOM 6257 O O . LEU A 1 817 ? 68.749 87.871 137.132 1.00 20.00 817 LEU A O 1
ATOM 6262 N N . ARG A 1 818 ? 70.923 88.079 136.579 1.00 20.00 818 ARG A N 1
ATOM 6263 C CA . ARG A 1 818 ? 71.309 86.727 137.000 1.00 20.00 818 ARG A CA 1
ATOM 6264 C C . ARG A 1 818 ? 70.374 85.629 136.464 1.00 20.00 818 ARG A C 1
ATOM 6265 O O . ARG A 1 818 ? 70.145 84.618 137.133 1.00 20.00 818 ARG A O 1
ATOM 6273 N N . ALA A 1 819 ? 69.850 85.828 135.254 1.00 20.00 819 ALA A N 1
ATOM 6274 C CA . ALA A 1 819 ? 68.944 84.869 134.626 1.00 20.00 819 ALA A CA 1
ATOM 6275 C C . ALA A 1 819 ? 69.701 83.980 133.641 1.00 20.00 819 ALA A C 1
ATOM 6276 O O . ALA A 1 819 ? 69.230 83.726 132.530 1.00 20.00 819 ALA A O 1
ATOM 6278 N N . ASP A 1 820 ? 70.876 83.513 134.060 1.00 20.00 820 ASP A N 1
ATOM 6279 C CA . ASP A 1 820 ? 71.680 82.591 133.267 1.00 20.00 820 ASP A CA 1
ATOM 6280 C C . ASP A 1 820 ? 71.242 81.163 133.568 1.00 20.00 820 ASP A C 1
ATOM 6281 O O . ASP A 1 820 ? 70.449 80.930 134.484 1.00 20.00 820 ASP A O 1
ATOM 6286 N N . TRP A 1 821 ? 71.761 80.211 132.797 1.00 20.00 821 TRP A N 1
ATOM 6287 C CA . TRP A 1 821 ? 71.388 78.806 132.955 1.00 20.00 821 TRP A CA 1
ATOM 6288 C C . TRP A 1 821 ? 72.552 77.858 132.647 1.00 20.00 821 TRP A C 1
ATOM 6289 O O . TRP A 1 821 ? 72.364 76.797 132.046 1.00 20.00 821 TRP A O 1
ATOM 6300 N N . ASP A 1 822 ? 73.749 78.237 133.090 1.00 20.00 822 ASP A N 1
ATOM 6301 C CA . ASP A 1 822 ? 74.961 77.457 132.833 1.00 20.00 822 ASP A CA 1
ATOM 6302 C C . ASP A 1 822 ? 75.742 77.180 134.117 1.00 20.00 822 ASP A C 1
ATOM 6303 O O . ASP A 1 822 ? 75.519 77.822 135.145 1.00 20.00 822 ASP A O 1
ATOM 6308 N N . GLY A 1 823 ? 76.652 76.211 134.043 1.00 20.00 823 GLY A N 1
ATOM 6309 C CA . GLY A 1 823 ? 77.554 75.897 135.148 1.00 20.00 823 GLY A CA 1
ATOM 6310 C C . GLY A 1 823 ? 76.900 75.188 136.319 1.00 20.00 823 GLY A C 1
ATOM 6311 O O . GLY A 1 823 ? 76.475 75.830 137.281 1.00 20.00 823 GLY A O 1
ATOM 6312 N N . ASP A 1 824 ? 76.823 73.862 136.233 1.00 20.00 824 ASP A N 1
ATOM 6313 C CA . ASP A 1 824 ? 76.357 73.022 137.342 1.00 20.00 824 ASP A CA 1
ATOM 6314 C C . ASP A 1 824 ? 77.210 71.759 137.486 1.00 20.00 824 ASP A C 1
ATOM 6315 O O . ASP A 1 824 ? 76.734 70.728 137.965 1.00 20.00 824 ASP A O 1
ATOM 6320 N N . ALA A 1 825 ? 78.477 71.853 137.084 1.00 20.00 825 ALA A N 1
ATOM 6321 C CA . ALA A 1 825 ? 79.355 70.688 137.005 1.00 20.00 825 ALA A CA 1
ATOM 6322 C C . ALA A 1 825 ? 78.733 69.592 136.131 1.00 20.00 825 ALA A C 1
ATOM 6323 O O . ALA A 1 825 ? 78.905 68.405 136.401 1.00 20.00 825 ALA A O 1
ATOM 6325 N N . GLY A 1 826 ? 78.000 70.013 135.099 1.00 20.00 826 GLY A N 1
ATOM 6326 C CA . GLY A 1 826 ? 77.386 69.116 134.118 1.00 20.00 826 GLY A CA 1
ATOM 6327 C C . GLY A 1 826 ? 77.628 69.660 132.722 1.00 20.00 826 GLY A C 1
ATOM 6328 O O . GLY A 1 826 ? 77.670 70.877 132.529 1.00 20.00 826 GLY A O 1
ATOM 6329 N N . SER A 1 827 ? 77.789 68.766 131.749 1.00 20.00 827 SER A N 1
ATOM 6330 C CA . SER A 1 827 ? 78.243 69.156 130.411 1.00 20.00 827 SER A CA 1
ATOM 6331 C C . SER A 1 827 ? 77.167 69.088 129.324 1.00 20.00 827 SER A C 1
ATOM 6332 O O . SER A 1 827 ? 77.111 69.964 128.459 1.00 20.00 827 SER A O 1
ATOM 6335 N N . ALA A 1 828 ? 76.322 68.058 129.364 1.00 20.00 828 ALA A N 1
ATOM 6336 C CA . ALA A 1 828 ? 75.415 67.770 128.245 1.00 20.00 828 ALA A CA 1
ATOM 6337 C C . ALA A 1 828 ? 74.312 68.825 128.040 1.00 20.00 828 ALA A C 1
ATOM 6338 O O . ALA A 1 828 ? 74.418 69.636 127.120 1.00 20.00 828 ALA A O 1
ATOM 6340 N N . PRO A 1 829 ? 73.262 68.830 128.890 1.00 20.00 829 PRO A N 1
ATOM 6341 C CA . PRO A 1 829 ? 72.154 69.751 128.654 1.00 20.00 829 PRO A CA 1
ATOM 6342 C C . PRO A 1 829 ? 72.279 71.033 129.488 1.00 20.00 829 PRO A C 1
ATOM 6343 O O . PRO A 1 829 ? 71.398 71.342 130.294 1.00 20.00 829 PRO A O 1
ATOM 6347 N N . VAL A 1 830 ? 73.372 71.767 129.285 1.00 20.00 830 VAL A N 1
ATOM 6348 C CA . VAL A 1 830 ? 73.667 72.980 130.062 1.00 20.00 830 VAL A CA 1
ATOM 6349 C C . VAL A 1 830 ? 73.807 74.243 129.193 1.00 20.00 830 VAL A C 1
ATOM 6350 O O . VAL A 1 830 ? 73.581 75.348 129.682 1.00 20.00 830 VAL A O 1
ATOM 6354 N N . ASN A 1 831 ? 74.204 74.062 127.930 1.00 20.00 831 ASN A N 1
ATOM 6355 C CA . ASN A 1 831 ? 74.204 75.101 126.871 1.00 20.00 831 ASN A CA 1
ATOM 6356 C C . ASN A 1 831 ? 75.552 75.798 126.654 1.00 20.00 831 ASN A C 1
ATOM 6357 O O . ASN A 1 831 ? 76.016 75.899 125.517 1.00 20.00 831 ASN A O 1
ATOM 6362 N N . ALA A 1 832 ? 76.174 76.271 127.732 1.00 20.00 832 ALA A N 1
ATOM 6363 C CA . ALA A 1 832 ? 77.385 77.091 127.631 1.00 20.00 832 ALA A CA 1
ATOM 6364 C C . ALA A 1 832 ? 78.583 76.244 127.225 1.00 20.00 832 ALA A C 1
ATOM 6365 O O . ALA A 1 832 ? 79.368 76.631 126.357 1.00 20.00 832 ALA A O 1
ATOM 6367 N N . LEU A 1 833 ? 78.709 75.085 127.864 1.00 20.00 833 LEU A N 1
ATOM 6368 C CA . LEU A 1 833 ? 79.759 74.121 127.546 1.00 20.00 833 LEU A CA 1
ATOM 6369 C C . LEU A 1 833 ? 79.413 73.288 126.311 1.00 20.00 833 LEU A C 1
ATOM 6370 O O . LEU A 1 833 ? 80.267 72.574 125.786 1.00 20.00 833 LEU A O 1
ATOM 6375 N N . HIS A 1 834 ? 78.161 73.372 125.861 1.00 20.00 834 HIS A N 1
ATOM 6376 C CA . HIS A 1 834 ? 77.732 72.712 124.628 1.00 20.00 834 HIS A CA 1
ATOM 6377 C C . HIS A 1 834 ? 78.343 73.410 123.411 1.00 20.00 834 HIS A C 1
ATOM 6378 O O . HIS A 1 834 ? 78.695 72.755 122.428 1.00 20.00 834 HIS A O 1
ATOM 6385 N N . PHE A 1 835 ? 78.462 74.737 123.482 1.00 20.00 835 PHE A N 1
ATOM 6386 C CA . PHE A 1 835 ? 79.144 75.513 122.441 1.00 20.00 835 PHE A CA 1
ATOM 6387 C C . PHE A 1 835 ? 80.643 75.225 122.467 1.00 20.00 835 PHE A C 1
ATOM 6388 O O . PHE A 1 835 ? 81.291 75.177 121.420 1.00 20.00 835 PHE A O 1
ATOM 6396 N N . VAL A 1 836 ? 81.184 75.040 123.671 1.00 20.00 836 VAL A N 1
ATOM 6397 C CA . VAL A 1 836 ? 82.578 74.636 123.845 1.00 20.00 836 VAL A CA 1
ATOM 6398 C C . VAL A 1 836 ? 82.776 73.202 123.352 1.00 20.00 836 VAL A C 1
ATOM 6399 O O . VAL A 1 836 ? 83.769 72.900 122.697 1.00 20.00 836 VAL A O 1
ATOM 6403 N N . GLY A 1 837 ? 81.818 72.329 123.658 1.00 20.00 837 GLY A N 1
ATOM 6404 C CA . GLY A 1 837 ? 81.859 70.935 123.213 1.00 20.00 837 GLY A CA 1
ATOM 6405 C C . GLY A 1 837 ? 81.352 70.702 121.797 1.00 20.00 837 GLY A C 1
ATOM 6406 O O . GLY A 1 837 ? 81.252 69.555 121.356 1.00 20.00 837 GLY A O 1
ATOM 6407 N N . ASN A 1 838 ? 81.028 71.781 121.084 1.00 20.00 838 ASN A N 1
ATOM 6408 C CA . ASN A 1 838 ? 80.569 71.694 119.69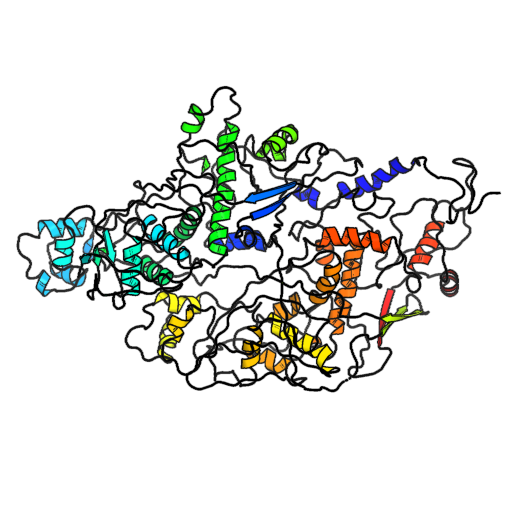7 1.00 20.00 838 ASN A CA 1
ATOM 6409 C C . ASN A 1 838 ? 81.690 71.275 118.745 1.00 20.00 838 ASN A C 1
ATOM 6410 O O . ASN A 1 838 ? 81.447 70.551 117.778 1.00 20.00 838 ASN A O 1
ATOM 6415 N N . SER A 1 839 ? 82.911 71.733 119.022 1.00 20.00 839 SER A N 1
ATOM 6416 C CA . SER A 1 839 ? 84.081 71.369 118.211 1.00 20.00 839 SER A CA 1
ATOM 6417 C C . SER A 1 839 ? 85.410 71.290 118.996 1.00 20.00 839 SER A C 1
ATOM 6418 O O . SER A 1 839 ? 86.057 70.241 118.980 1.00 20.00 839 SER A O 1
ATOM 6421 N N . PRO A 1 840 ? 85.823 72.381 119.683 1.00 20.00 840 PRO A N 1
ATOM 6422 C CA . PRO A 1 840 ? 87.128 72.346 120.359 1.00 20.00 840 PRO A CA 1
ATOM 6423 C C . PRO A 1 840 ? 87.113 71.839 121.808 1.00 20.00 840 PRO A C 1
ATOM 6424 O O . PRO A 1 840 ? 86.315 72.309 122.617 1.00 20.00 840 PRO A O 1
ATOM 6428 N N . GLY A 1 841 ? 88.008 70.902 122.121 1.00 20.00 841 GLY A N 1
ATOM 6429 C CA . GLY A 1 841 ? 88.279 70.488 123.505 1.00 20.00 841 GLY A CA 1
ATOM 6430 C C . GLY A 1 841 ? 87.095 69.930 124.274 1.00 20.00 841 GLY A C 1
ATOM 6431 O O . GLY A 1 841 ? 86.834 70.336 125.409 1.00 20.00 841 GLY A O 1
ATOM 6432 N N . TRP A 1 842 ? 86.386 68.993 123.653 1.00 20.00 842 TRP A N 1
ATOM 6433 C CA . TRP A 1 842 ? 85.179 68.398 124.238 1.00 20.00 842 TRP A CA 1
ATOM 6434 C C . TRP A 1 842 ? 85.420 67.228 125.210 1.00 20.00 842 TRP A C 1
ATOM 6435 O O . TRP A 1 842 ? 86.310 66.401 125.003 1.00 20.00 842 TRP A O 1
ATOM 6446 N N . LYS A 1 843 ? 84.637 67.210 126.291 1.00 20.00 843 LYS A N 1
ATOM 6447 C CA . LYS A 1 843 ? 84.234 65.972 126.987 1.00 20.00 843 LYS A CA 1
ATOM 6448 C C . LYS A 1 843 ? 85.069 65.456 128.178 1.00 20.00 843 LYS A C 1
ATOM 6449 O O . LYS A 1 843 ? 84.642 64.507 128.838 1.00 20.00 843 LYS A O 1
ATOM 6455 N N . ARG A 1 844 ? 86.225 66.053 128.471 1.00 20.00 844 ARG A N 1
ATOM 6456 C CA . ARG A 1 844 ? 87.080 65.539 129.559 1.00 20.00 844 ARG A CA 1
ATOM 6457 C C . ARG A 1 844 ? 87.743 66.627 130.417 1.00 20.00 844 ARG A C 1
ATOM 6458 O O . ARG A 1 844 ? 88.966 66.662 130.545 1.00 20.00 844 ARG A O 1
ATOM 6466 N N . TRP A 1 845 ? 86.932 67.497 131.020 1.00 20.00 845 TRP A N 1
ATOM 6467 C CA . TRP A 1 845 ? 87.435 68.518 131.955 1.00 20.00 845 TRP A CA 1
ATOM 6468 C C . TRP A 1 845 ? 86.357 69.014 132.925 1.00 20.00 845 TRP A C 1
ATOM 6469 O O . TRP A 1 845 ? 85.172 68.713 132.765 1.00 20.00 845 TRP A O 1
ATOM 6480 N N . LEU A 1 846 ? 86.792 69.780 133.925 1.00 20.00 846 LEU A N 1
ATOM 6481 C CA . LEU A 1 846 ? 85.905 70.336 134.946 1.00 20.00 846 LEU A CA 1
ATOM 6482 C C . LEU A 1 846 ? 85.316 71.669 134.489 1.00 20.00 846 LEU A C 1
ATOM 6483 O O . LEU A 1 846 ? 84.103 71.791 134.364 1.00 20.00 846 LEU A O 1
ATOM 6488 N N . GLU A 1 847 ? 86.185 72.654 134.251 1.00 20.00 847 GLU A N 1
ATOM 6489 C CA . GLU A 1 847 ? 85.802 74.014 133.823 1.00 20.00 847 GLU A CA 1
ATOM 6490 C C . GLU A 1 847 ? 84.442 74.506 134.358 1.00 20.00 847 GLU A C 1
ATOM 6491 O O . GLU A 1 847 ? 84.402 75.300 135.298 1.00 20.00 847 GLU A O 1
ATOM 6497 N N . ASN A 1 848 ? 83.354 74.031 133.747 1.00 20.00 848 ASN A N 1
ATOM 6498 C CA . ASN A 1 848 ? 81.963 74.349 134.128 1.00 20.00 848 ASN A CA 1
ATOM 6499 C C . ASN A 1 848 ? 81.743 75.463 135.161 1.00 20.00 848 ASN A C 1
ATOM 6500 O O . ASN A 1 848 ? 81.218 76.524 134.826 1.00 20.00 848 ASN A O 1
ATOM 6505 N N . ASN A 1 849 ? 82.142 75.209 136.407 1.00 20.00 849 ASN A N 1
ATOM 6506 C CA . ASN A 1 849 ? 81.852 76.108 137.534 1.00 20.00 849 ASN A CA 1
ATOM 6507 C C . ASN A 1 849 ? 82.352 77.548 137.370 1.00 20.00 849 ASN A C 1
ATOM 6508 O O . ASN A 1 849 ? 81.751 78.476 137.912 1.00 20.00 849 ASN A O 1
ATOM 6513 N N . ASN A 1 850 ? 83.446 77.727 136.632 1.00 20.00 850 ASN A N 1
ATOM 6514 C CA . ASN A 1 850 ? 84.042 79.053 136.433 1.00 20.00 850 ASN A CA 1
ATOM 6515 C C . ASN A 1 850 ? 83.442 79.850 135.268 1.00 20.00 850 ASN A C 1
ATOM 6516 O O . ASN A 1 850 ? 83.697 81.049 135.147 1.00 20.00 850 ASN A O 1
ATOM 6521 N N . ILE A 1 851 ? 82.649 79.194 134.420 1.00 20.00 851 ILE A N 1
ATOM 6522 C CA . ILE A 1 851 ? 82.101 79.833 133.216 1.00 20.00 851 ILE A CA 1
ATOM 6523 C C . ILE A 1 851 ? 81.024 80.898 133.494 1.00 20.00 851 ILE A C 1
ATOM 6524 O O . ILE A 1 851 ? 81.079 81.981 132.909 1.00 20.00 851 ILE A O 1
ATOM 6529 N N . PRO A 1 852 ? 80.043 80.599 134.374 1.00 20.00 852 PRO A N 1
ATOM 6530 C CA . PRO A 1 852 ? 79.013 81.594 134.700 1.00 20.00 852 PRO A CA 1
ATOM 6531 C C . PRO A 1 852 ? 79.576 82.954 135.119 1.00 20.00 852 PRO A C 1
ATOM 6532 O O . PRO A 1 852 ? 79.016 83.990 134.755 1.00 20.00 852 PRO A O 1
ATOM 6536 N N . SER A 1 853 ? 80.671 82.940 135.874 1.00 20.00 853 SER A N 1
ATOM 6537 C CA . SER A 1 853 ? 81.339 84.169 136.299 1.00 20.00 853 SER A CA 1
ATOM 6538 C C . SER A 1 853 ? 82.119 84.822 135.152 1.00 20.00 853 SER A C 1
ATOM 6539 O O . SER A 1 853 ? 82.188 86.049 135.070 1.00 20.00 853 SER A O 1
ATOM 6542 N N . ASP A 1 854 ? 82.703 84.002 134.277 1.00 20.00 854 ASP A N 1
ATOM 6543 C CA . ASP A 1 854 ? 83.461 84.506 133.123 1.00 20.00 854 ASP A CA 1
ATOM 6544 C C . ASP A 1 854 ? 82.586 85.268 132.124 1.00 20.00 854 ASP A C 1
ATOM 6545 O O . ASP A 1 854 ? 83.015 86.281 131.571 1.00 20.00 854 ASP A O 1
ATOM 6550 N N . ILE A 1 855 ? 81.371 84.774 131.894 1.00 20.00 855 ILE A N 1
ATOM 6551 C CA . ILE A 1 855 ? 80.426 85.429 130.985 1.00 20.00 855 ILE A CA 1
ATOM 6552 C C . ILE A 1 855 ? 79.988 86.789 131.536 1.00 20.00 855 ILE A C 1
ATOM 6553 O O . ILE A 1 855 ? 79.824 87.750 130.781 1.00 20.00 855 ILE A O 1
ATOM 6558 N N . GLN A 1 856 ? 79.810 86.861 132.854 1.00 20.00 856 GLN A N 1
ATOM 6559 C CA . GLN A 1 856 ? 79.406 88.098 133.524 1.00 20.00 856 GLN A CA 1
ATOM 6560 C C . GLN A 1 856 ? 80.525 89.140 133.539 1.00 20.00 856 GLN A C 1
ATOM 6561 O O . GLN A 1 856 ? 80.295 90.308 133.220 1.00 20.00 856 GLN A O 1
ATOM 6567 N N . VAL A 1 857 ? 81.732 88.712 133.907 1.00 20.00 857 VAL A N 1
ATOM 6568 C CA . VAL A 1 857 ? 82.891 89.608 133.976 1.00 20.00 857 VAL A CA 1
ATOM 6569 C C . VAL A 1 857 ? 83.329 90.087 132.586 1.00 20.00 857 VAL A C 1
ATOM 6570 O O . VAL A 1 857 ? 83.815 91.211 132.439 1.00 20.00 857 VAL A O 1
ATOM 6574 N N . ALA A 1 858 ? 83.149 89.237 131.576 1.00 20.00 858 ALA A N 1
ATOM 6575 C CA . ALA A 1 858 ? 83.485 89.587 130.192 1.00 20.00 858 ALA A CA 1
ATOM 6576 C C . ALA A 1 858 ? 82.627 90.737 129.660 1.00 20.00 858 ALA A C 1
ATOM 6577 O O . ALA A 1 858 ? 83.090 91.533 128.841 1.00 20.00 858 ALA A O 1
ATOM 6579 N N . GLY A 1 859 ? 81.380 90.814 130.123 1.00 20.00 859 GLY A N 1
ATOM 6580 C CA . GLY A 1 859 ? 80.481 91.909 129.762 1.00 20.00 859 GLY A CA 1
ATOM 6581 C C . GLY A 1 859 ? 80.942 93.261 130.285 1.00 20.00 859 GLY A C 1
ATOM 6582 O O . GLY A 1 859 ? 80.685 94.292 129.661 1.00 20.00 859 GLY A O 1
ATOM 6583 N N . LYS A 1 860 ? 81.620 93.254 131.432 1.00 20.00 860 LYS A N 1
ATOM 6584 C CA . LYS A 1 860 ? 82.170 94.476 132.024 1.00 20.00 860 LYS A CA 1
ATOM 6585 C C . LYS A 1 860 ? 83.371 94.993 131.227 1.00 20.00 860 LYS A C 1
ATOM 6586 O O . LYS A 1 860 ? 83.594 96.203 131.151 1.00 20.00 860 LYS A O 1
ATOM 6592 N N . LYS A 1 861 ? 84.147 94.076 130.651 1.00 20.00 861 LYS A N 1
ATOM 6593 C CA . LYS A 1 861 ? 85.248 94.446 129.756 1.00 20.00 861 LYS A CA 1
ATOM 6594 C C . LYS A 1 861 ? 84.732 94.859 128.377 1.00 20.00 861 LYS A C 1
ATOM 6595 O O . LYS A 1 861 ? 85.225 95.824 127.792 1.00 20.00 861 LYS A O 1
ATOM 6601 N N . ARG A 1 862 ? 83.743 94.128 127.865 1.00 20.00 862 ARG A N 1
ATOM 6602 C CA . ARG A 1 862 ? 83.238 94.343 126.504 1.00 20.00 862 ARG A CA 1
ATOM 6603 C C . ARG A 1 862 ? 82.503 95.676 126.327 1.00 20.00 862 ARG A C 1
ATOM 6604 O O . ARG A 1 862 ? 82.559 96.272 125.249 1.00 20.00 862 ARG A O 1
ATOM 6612 N N . MET A 1 863 ? 81.808 96.131 127.369 1.00 20.00 863 MET A N 1
ATOM 6613 C CA . MET A 1 863 ? 81.146 97.442 127.335 1.00 20.00 863 MET A CA 1
ATOM 6614 C C . MET A 1 863 ? 82.175 98.573 127.229 1.00 20.00 863 MET A C 1
ATOM 6615 O O . MET A 1 863 ? 81.926 99.585 126.571 1.00 20.00 863 MET A O 1
ATOM 6620 N N . CYS A 1 864 ? 83.324 98.391 127.879 1.00 20.00 864 CYS A N 1
ATOM 6621 C CA . CYS A 1 864 ? 84.470 99.284 127.710 1.00 20.00 864 CYS A CA 1
ATOM 6622 C C . CYS A 1 864 ? 85.237 98.902 126.443 1.00 20.00 864 CYS A C 1
ATOM 6623 O O . CYS A 1 864 ? 84.892 97.926 125.773 1.00 20.00 864 CYS A O 1
ATOM 6626 N N . SER A 1 865 ? 86.276 99.666 126.118 1.00 20.00 865 SER A N 1
ATOM 6627 C CA . SER A 1 865 ? 87.075 99.410 124.918 1.00 20.00 865 SER A CA 1
ATOM 6628 C C . SER A 1 865 ? 88.112 98.309 125.159 1.00 20.00 865 SER A C 1
ATOM 6629 O O . SER A 1 865 ? 89.309 98.585 125.266 1.00 20.00 865 SER A O 1
ATOM 6632 N N . TYR A 1 866 ? 87.641 97.064 125.240 1.00 20.00 866 TYR A N 1
ATOM 6633 C CA . TYR A 1 866 ? 88.511 95.901 125.454 1.00 20.00 866 TYR A CA 1
ATOM 6634 C C . TYR A 1 866 ? 87.950 94.645 124.781 1.00 20.00 866 TYR A C 1
ATOM 6635 O O . TYR A 1 866 ? 86.815 94.250 125.047 1.00 20.00 866 TYR A O 1
ATOM 6644 N N . LEU A 1 867 ? 88.751 94.027 123.913 1.00 20.00 867 LEU A N 1
ATOM 6645 C CA . LEU A 1 867 ? 88.409 92.733 123.307 1.00 20.00 867 LEU A CA 1
ATOM 6646 C C . LEU A 1 867 ? 89.695 92.029 122.843 1.00 20.00 867 LEU A C 1
ATOM 6647 O O . LEU A 1 867 ? 90.794 92.551 123.046 1.00 20.00 867 LEU A O 1
ATOM 6652 N N . ALA A 1 868 ? 89.558 90.856 122.219 1.00 20.00 868 ALA A N 1
ATOM 6653 C CA . ALA A 1 868 ? 90.708 90.010 121.880 1.00 20.00 868 ALA A CA 1
ATOM 6654 C C . ALA A 1 868 ? 91.015 89.963 120.374 1.00 20.00 868 ALA A C 1
ATOM 6655 O O . ALA A 1 868 ? 91.710 90.841 119.859 1.00 20.00 868 ALA A O 1
ATOM 6657 N N . GLU A 1 869 ? 90.499 88.947 119.676 1.00 20.00 869 GLU A N 1
ATOM 6658 C CA . GLU A 1 869 ? 90.860 88.688 118.273 1.00 20.00 869 GLU A CA 1
ATOM 6659 C C . GLU A 1 869 ? 89.682 88.114 117.466 1.00 20.00 869 GLU A C 1
ATOM 6660 O O . GLU A 1 869 ? 88.579 87.971 117.997 1.00 20.00 869 GLU A O 1
ATOM 6666 N N . VAL A 1 870 ? 89.919 87.790 116.190 1.00 20.00 870 VAL A N 1
ATOM 6667 C CA . VAL A 1 870 ? 88.834 87.529 115.235 1.00 20.00 870 VAL A CA 1
ATOM 6668 C C . VAL A 1 870 ? 88.913 86.189 114.488 1.00 20.00 870 VAL A C 1
ATOM 6669 O O . VAL A 1 870 ? 89.985 85.775 114.046 1.00 20.00 870 VAL A O 1
ATOM 6673 N N . LEU A 1 871 ? 87.757 85.532 114.365 1.00 20.00 871 LEU A N 1
ATOM 6674 C CA . LEU A 1 871 ? 87.498 84.491 113.353 1.00 20.00 871 LEU A CA 1
ATOM 6675 C C . LEU A 1 871 ? 88.282 83.181 113.495 1.00 20.00 871 LEU A C 1
ATOM 6676 O O . LEU A 1 871 ? 89.503 83.165 113.341 1.00 20.00 871 LEU A O 1
ATOM 6681 N N . SER A 1 872 ? 87.563 82.086 113.755 1.00 20.00 872 SER A N 1
ATOM 6682 C CA . SER A 1 872 ? 88.129 80.732 113.669 1.00 20.00 872 SER A CA 1
ATOM 6683 C C . SER A 1 872 ? 87.062 79.637 113.834 1.00 20.00 872 SER A C 1
ATOM 6684 O O . SER A 1 872 ? 86.598 79.382 114.947 1.00 20.00 872 SER A O 1
ATOM 6687 N N . HIS A 1 873 ? 86.685 79.003 112.721 1.00 20.00 873 HIS A N 1
ATOM 6688 C CA . HIS A 1 873 ? 85.783 77.837 112.713 1.00 20.00 873 HIS A CA 1
ATOM 6689 C C . HIS A 1 873 ? 84.540 78.014 113.603 1.00 20.00 873 HIS A C 1
ATOM 6690 O O . HIS A 1 873 ? 84.166 77.111 114.357 1.00 20.00 873 HIS A O 1
ATOM 6697 N N . GLY A 1 874 ? 83.908 79.182 113.505 1.00 20.00 874 GLY A N 1
ATOM 6698 C CA . GLY A 1 874 ? 82.709 79.494 114.286 1.00 20.00 874 GLY A CA 1
ATOM 6699 C C . GLY A 1 874 ? 81.500 79.719 113.397 1.00 20.00 874 GLY A C 1
ATOM 6700 O O . GLY A 1 874 ? 81.630 80.232 112.284 1.00 20.00 874 GLY A O 1
ATOM 6701 N N . ASN A 1 875 ? 80.322 79.333 113.886 1.00 20.00 875 ASN A N 1
ATOM 6702 C CA . ASN A 1 875 ? 79.076 79.515 113.133 1.00 20.00 875 ASN A CA 1
ATOM 6703 C C . ASN A 1 875 ? 77.815 79.533 114.008 1.00 20.00 875 ASN A C 1
ATOM 6704 O O . ASN A 1 875 ? 77.075 78.549 114.083 1.00 20.00 875 ASN A O 1
ATOM 6709 N N . LEU A 1 876 ? 77.592 80.667 114.671 1.00 20.00 876 LEU A N 1
ATOM 6710 C CA . LEU A 1 876 ? 76.363 80.920 115.427 1.00 20.00 876 LEU A CA 1
ATOM 6711 C C . LEU A 1 876 ? 75.797 82.279 115.024 1.00 20.00 876 LEU A C 1
ATOM 6712 O O . LEU A 1 876 ? 76.548 83.180 114.648 1.00 20.00 876 LEU A O 1
ATOM 6717 N N . LYS A 1 877 ? 74.474 82.420 115.102 1.00 20.00 877 LYS A N 1
ATOM 6718 C CA . LYS A 1 877 ? 73.805 83.680 114.766 1.00 20.00 877 LYS A CA 1
ATOM 6719 C C . LYS A 1 877 ? 73.602 84.513 116.037 1.00 20.00 877 LYS A C 1
ATOM 6720 O O . LYS A 1 877 ? 73.918 84.054 117.135 1.00 20.00 877 LYS A O 1
ATOM 6726 N N . LEU A 1 878 ? 73.090 85.735 115.869 1.00 20.00 878 LEU A N 1
ATOM 6727 C CA . LEU A 1 878 ? 73.022 86.770 116.922 1.00 20.00 878 LEU A CA 1
ATOM 6728 C C . LEU A 1 878 ? 74.377 87.472 117.115 1.00 20.00 878 LEU A C 1
ATOM 6729 O O . LEU A 1 878 ? 74.487 88.417 117.897 1.00 20.00 878 LEU A O 1
ATOM 6734 N N . SER A 1 879 ? 75.394 87.007 116.390 1.00 20.00 879 SER A N 1
ATOM 6735 C CA . SER A 1 879 ? 76.709 87.640 116.354 1.00 20.00 879 SER A CA 1
ATOM 6736 C C . SER A 1 879 ? 77.483 87.090 115.158 1.00 20.00 879 SER A C 1
ATOM 6737 O O . SER A 1 879 ? 77.453 85.888 114.893 1.00 20.00 879 SER A O 1
ATOM 6740 N N . ASP A 1 880 ? 78.178 87.972 114.447 1.00 20.00 880 ASP A N 1
ATOM 6741 C CA . ASP A 1 880 ? 78.813 87.608 113.175 1.00 20.00 880 ASP A CA 1
ATOM 6742 C C . ASP A 1 880 ? 80.117 86.815 113.346 1.00 20.00 880 ASP A C 1
ATOM 6743 O O . ASP A 1 880 ? 81.185 87.393 113.560 1.00 20.00 880 ASP A O 1
ATOM 6748 N N . ALA A 1 881 ? 80.014 85.490 113.249 1.00 20.00 881 ALA A N 1
ATOM 6749 C CA . ALA A 1 881 ? 81.186 84.613 113.214 1.00 20.00 881 ALA A CA 1
ATOM 6750 C C . ALA A 1 881 ? 81.756 84.621 111.799 1.00 20.00 881 ALA A C 1
ATOM 6751 O O . ALA A 1 881 ? 82.898 85.032 111.585 1.00 20.00 881 ALA A O 1
ATOM 6753 N N . THR A 1 882 ? 80.951 84.163 110.842 1.00 20.00 882 THR A N 1
ATOM 6754 C CA . THR A 1 882 ? 81.220 84.377 109.420 1.00 20.00 882 THR A CA 1
ATOM 6755 C C . THR A 1 882 ? 80.588 85.738 109.080 1.00 20.00 882 THR A C 1
ATOM 6756 O O . THR A 1 882 ? 80.816 86.700 109.819 1.00 20.00 882 THR A O 1
ATOM 6760 N N . LYS A 1 883 ? 79.884 85.869 107.956 1.00 20.00 883 LYS A N 1
ATOM 6761 C CA . LYS A 1 883 ? 79.334 87.184 107.592 1.00 20.00 883 LYS A CA 1
ATOM 6762 C C . LYS A 1 883 ? 78.032 87.180 106.780 1.00 20.00 883 LYS A C 1
ATOM 6763 O O . LYS A 1 883 ? 77.765 86.242 106.028 1.00 20.00 883 LYS A O 1
ATOM 6769 N N . LEU A 1 884 ? 77.235 88.239 106.929 1.00 20.00 884 LEU A N 1
ATOM 6770 C CA . LEU A 1 884 ? 76.040 88.433 106.102 1.00 20.00 884 LEU A CA 1
ATOM 6771 C C . LEU A 1 884 ? 75.647 89.903 105.866 1.00 20.00 884 LEU A C 1
ATOM 6772 O O . LEU A 1 884 ? 75.867 90.762 106.720 1.00 20.00 884 LEU A O 1
ATOM 6777 N N . GLY A 1 885 ? 75.052 90.168 104.703 1.00 20.00 885 GLY A N 1
ATOM 6778 C CA . GLY A 1 885 ? 74.377 91.424 104.394 1.00 20.00 885 GLY A CA 1
ATOM 6779 C C . GLY A 1 885 ? 75.208 92.523 103.746 1.00 20.00 885 GLY A C 1
ATOM 6780 O O . GLY A 1 885 ? 76.412 92.618 103.982 1.00 20.00 885 GLY A O 1
ATOM 6781 N N . ARG A 1 886 ? 74.560 93.361 102.933 1.00 20.00 886 ARG A N 1
ATOM 6782 C CA . ARG A 1 886 ? 75.222 94.527 102.335 1.00 20.00 886 ARG A CA 1
ATOM 6783 C C . ARG A 1 886 ? 74.281 95.581 101.725 1.00 20.00 886 ARG A C 1
ATOM 6784 O O . ARG A 1 886 ? 73.119 95.299 101.430 1.00 20.00 886 ARG A O 1
ATOM 6792 N N . LEU A 1 887 ? 74.735 96.829 101.654 1.00 20.00 887 LEU A N 1
ATOM 6793 C CA . LEU A 1 887 ? 73.809 97.923 101.357 1.00 20.00 887 LEU A CA 1
ATOM 6794 C C . LEU A 1 887 ? 74.405 99.192 100.747 1.00 20.00 887 LEU A C 1
ATOM 6795 O O . LEU A 1 887 ? 75.614 99.420 100.792 1.00 20.00 887 LEU A O 1
ATOM 6800 N N . VAL A 1 888 ? 73.522 100.012 100.181 1.00 20.00 888 VAL A N 1
ATOM 6801 C CA . VAL A 1 888 ? 73.878 101.312 99.622 1.00 20.00 888 VAL A CA 1
ATOM 6802 C C . VAL A 1 888 ? 72.893 102.377 100.108 1.00 20.00 888 VAL A C 1
ATOM 6803 O O . VAL A 1 888 ? 71.761 102.061 100.477 1.00 20.00 888 VAL A O 1
ATOM 6807 N N . GLU A 1 889 ? 73.355 103.624 100.122 1.00 20.00 889 GLU A N 1
ATOM 6808 C CA . GLU A 1 889 ? 72.758 104.742 100.864 1.00 20.00 889 GLU A CA 1
ATOM 6809 C C . GLU A 1 889 ? 71.506 105.441 100.311 1.00 20.00 889 GLU A C 1
ATOM 6810 O O . GLU A 1 889 ? 71.107 105.242 99.164 1.00 20.00 889 GLU A O 1
ATOM 6816 N N . GLY A 1 890 ? 70.911 106.273 101.169 1.00 20.00 890 GLY A N 1
ATOM 6817 C CA . GLY A 1 890 ? 69.821 107.172 100.819 1.00 20.00 890 GLY A CA 1
ATOM 6818 C C . GLY A 1 890 ? 68.503 106.649 100.279 1.00 20.00 890 GLY A C 1
ATOM 6819 O O . GLY A 1 890 ? 67.947 107.220 99.340 1.00 20.00 890 GLY A O 1
ATOM 6820 N N . THR A 1 891 ? 67.995 105.568 100.862 1.00 20.00 891 THR A N 1
ATOM 6821 C CA . THR A 1 891 ? 66.727 105.000 100.424 1.00 20.00 891 THR A CA 1
ATOM 6822 C C . THR A 1 891 ? 65.702 105.025 101.546 1.00 20.00 891 THR A C 1
ATOM 6823 O O . THR A 1 891 ? 65.996 104.626 102.672 1.00 20.00 891 THR A O 1
ATOM 6827 N N . SER A 1 892 ? 64.499 105.498 101.240 1.00 20.00 892 SER A N 1
ATOM 6828 C CA . SER A 1 892 ? 63.453 105.597 102.266 1.00 20.00 892 SER A CA 1
ATOM 6829 C C . SER A 1 892 ? 63.844 104.855 103.547 1.00 20.00 892 SER A C 1
ATOM 6830 O O . SER A 1 892 ? 63.474 103.696 103.747 1.00 20.00 892 SER A O 1
ATOM 6833 N N . LEU A 1 893 ? 64.593 105.543 104.405 1.00 20.00 893 LEU A N 1
ATOM 6834 C CA . LEU A 1 893 ? 65.151 104.942 105.617 1.00 20.00 893 LEU A CA 1
ATOM 6835 C C . LEU A 1 893 ? 64.099 104.726 106.706 1.00 20.00 893 LEU A C 1
ATOM 6836 O O . LEU A 1 893 ? 63.449 105.673 107.156 1.00 20.00 893 LEU A O 1
ATOM 6841 N N . ASP A 1 894 ? 63.927 103.465 107.101 1.00 20.00 894 ASP A N 1
ATOM 6842 C CA . ASP A 1 894 ? 63.073 103.103 108.229 1.00 20.00 894 ASP A CA 1
ATOM 6843 C C . ASP A 1 894 ? 63.856 102.223 109.205 1.00 20.00 894 ASP A C 1
ATOM 6844 O O . ASP A 1 894 ? 64.014 102.582 110.374 1.00 20.00 894 ASP A O 1
ATOM 6849 N N . LEU A 1 895 ? 64.342 101.078 108.723 1.00 20.00 895 LEU A N 1
ATOM 6850 C CA . LEU A 1 895 ? 65.071 100.122 109.570 1.00 20.00 895 LEU A CA 1
ATOM 6851 C C . LEU A 1 895 ? 66.273 99.412 108.916 1.00 20.00 895 LEU A C 1
ATOM 6852 O O . LEU A 1 895 ? 66.962 98.648 109.594 1.00 20.00 895 LEU A O 1
ATOM 6857 N N . PHE A 1 896 ? 66.533 99.647 107.628 1.00 20.00 896 PHE A N 1
ATOM 6858 C CA . PHE A 1 896 ? 67.620 98.932 106.927 1.00 20.00 896 PHE A CA 1
ATOM 6859 C C . PHE A 1 896 ? 68.971 99.670 106.804 1.00 20.00 896 PHE A C 1
ATOM 6860 O O . PHE A 1 896 ? 69.995 99.018 106.601 1.00 20.00 896 PHE A O 1
ATOM 6868 N N . PRO A 1 897 ? 68.988 101.016 106.906 1.00 20.00 897 PRO A N 1
ATOM 6869 C CA . PRO A 1 897 ? 70.299 101.679 106.977 1.00 20.00 897 PRO A CA 1
ATOM 6870 C C . PRO A 1 897 ? 71.115 101.464 108.265 1.00 20.00 897 PRO A C 1
ATOM 6871 O O . PRO A 1 897 ? 72.343 101.542 108.208 1.00 20.00 897 PRO A O 1
ATOM 6875 N N . PRO A 1 898 ? 70.457 101.216 109.418 1.00 20.00 898 PRO A N 1
ATOM 6876 C CA . PRO A 1 898 ? 71.270 100.811 110.575 1.00 20.00 898 PRO A CA 1
ATOM 6877 C C . PRO A 1 898 ? 71.966 99.455 110.404 1.00 20.00 898 PRO A C 1
ATOM 6878 O O . PRO A 1 898 ? 72.910 99.162 111.136 1.00 20.00 898 PRO A O 1
ATOM 6882 N N . GLN A 1 899 ? 71.505 98.643 109.452 1.00 20.00 899 GLN A N 1
ATOM 6883 C CA . GLN A 1 899 ? 72.187 97.396 109.101 1.00 20.00 899 GLN A CA 1
ATOM 6884 C C . GLN A 1 899 ? 73.515 97.665 108.387 1.00 20.00 899 GLN A C 1
ATOM 6885 O O . GLN A 1 899 ? 74.416 96.831 108.427 1.00 20.00 899 GLN A O 1
ATOM 6891 N N . LEU A 1 900 ? 73.630 98.821 107.732 1.00 20.00 900 LEU A N 1
ATOM 6892 C CA . LEU A 1 900 ? 74.871 99.210 107.057 1.00 20.00 900 LEU A CA 1
ATOM 6893 C C . LEU A 1 900 ? 75.962 99.583 108.057 1.00 20.00 900 LEU A C 1
ATOM 6894 O O . LEU A 1 900 ? 76.997 98.921 108.124 1.00 20.00 900 LEU A O 1
ATOM 6899 N N . SER A 1 901 ? 75.720 100.637 108.834 1.00 20.00 901 SER A N 1
ATOM 6900 C CA . SER A 1 901 ? 76.732 101.178 109.749 1.00 20.00 901 SER A CA 1
ATOM 6901 C C . SER A 1 901 ? 77.085 100.235 110.901 1.00 20.00 901 SER A C 1
ATOM 6902 O O . SER A 1 901 ? 78.210 100.266 111.403 1.00 20.00 901 SER A O 1
ATOM 6905 N N . SER A 1 902 ? 76.127 99.409 111.320 1.00 20.00 902 SER A N 1
ATOM 6906 C CA . SER A 1 902 ? 76.391 98.373 112.319 1.00 20.00 902 SER A CA 1
ATOM 6907 C C . SER A 1 902 ? 77.324 97.307 111.748 1.00 20.00 902 SER A C 1
ATOM 6908 O O . SER A 1 902 ? 78.211 96.813 112.446 1.00 20.00 902 SER A O 1
ATOM 6911 N N . GLU A 1 903 ? 77.116 96.959 110.478 1.00 20.00 903 GLU A N 1
ATOM 6912 C CA . GLU A 1 903 ? 78.003 96.031 109.776 1.00 20.00 903 GLU A CA 1
ATOM 6913 C C . GLU A 1 903 ? 79.339 96.691 109.435 1.00 20.00 903 GLU A C 1
ATOM 6914 O O . GLU A 1 903 ? 80.384 96.049 109.526 1.00 20.00 903 GLU A O 1
ATOM 6920 N N . GLU A 1 904 ? 79.304 97.968 109.052 1.00 20.00 904 GLU A N 1
ATOM 6921 C CA . GLU A 1 904 ? 80.527 98.746 108.812 1.00 20.00 904 GLU A CA 1
ATOM 6922 C C . GLU A 1 904 ? 81.452 98.738 110.031 1.00 20.00 904 GLU A C 1
ATOM 6923 O O . GLU A 1 904 ? 82.676 98.767 109.890 1.00 20.00 904 GLU A O 1
ATOM 6929 N N . PHE A 1 905 ? 80.856 98.705 111.222 1.00 20.00 905 PHE A N 1
ATOM 6930 C CA . PHE A 1 905 ? 81.611 98.612 112.471 1.00 20.00 905 PHE A CA 1
ATOM 6931 C C . PHE A 1 905 ? 82.247 97.225 112.611 1.00 20.00 905 PHE A C 1
ATOM 6932 O O . PHE A 1 905 ? 83.414 97.106 112.988 1.00 20.00 905 PHE A O 1
ATOM 6940 N N . SER A 1 906 ? 81.473 96.185 112.301 1.00 20.00 906 SER A N 1
ATOM 6941 C CA . SER A 1 906 ? 81.938 94.800 112.418 1.00 20.00 906 SER A CA 1
ATOM 6942 C C . SER A 1 906 ? 82.908 94.404 111.303 1.00 20.00 906 SER A C 1
ATOM 6943 O O . SER A 1 906 ? 83.850 93.645 111.540 1.00 20.00 906 SER A O 1
ATOM 6946 N N . THR A 1 907 ? 82.669 94.907 110.092 1.00 20.00 907 THR A N 1
ATOM 6947 C CA . THR A 1 907 ? 83.538 94.621 108.946 1.00 20.00 907 THR A CA 1
ATOM 6948 C C . THR A 1 907 ? 84.934 95.194 109.170 1.00 20.00 907 THR A C 1
ATOM 6949 O O . THR A 1 907 ? 85.936 94.549 108.856 1.00 20.00 907 THR A O 1
ATOM 6953 N N . CYS A 1 908 ? 84.986 96.409 109.714 1.00 20.00 908 CYS A N 1
ATOM 6954 C CA . CYS A 1 908 ? 86.243 97.036 110.110 1.00 20.00 908 CYS A CA 1
ATOM 6955 C C . CYS A 1 908 ? 86.499 96.776 111.594 1.00 20.00 908 CYS A C 1
ATOM 6956 O O . CYS A 1 908 ? 86.608 97.704 112.400 1.00 20.00 908 CYS A O 1
ATOM 6959 N N . SER A 1 909 ? 86.589 95.493 111.935 1.00 20.00 909 SER A N 1
ATOM 6960 C CA . SER A 1 909 ? 86.871 95.047 113.300 1.00 20.00 909 SER A CA 1
ATOM 6961 C C . SER A 1 909 ? 88.358 95.150 113.637 1.00 20.00 909 SER A C 1
ATOM 6962 O O . SER A 1 909 ? 88.738 95.149 114.809 1.00 20.00 909 SER A O 1
ATOM 6965 N N . GLU A 1 910 ? 89.189 95.239 112.602 1.00 20.00 910 GLU A N 1
ATOM 6966 C CA . GLU A 1 910 ? 90.640 95.154 112.748 1.00 20.00 910 GLU A CA 1
ATOM 6967 C C . GLU A 1 910 ? 91.259 96.438 113.308 1.00 20.00 910 GLU A C 1
ATOM 6968 O O . GLU A 1 910 ? 92.405 96.425 113.763 1.00 20.00 910 GLU A O 1
ATOM 6974 N N . ALA A 1 911 ? 90.505 97.536 113.269 1.00 20.00 911 ALA A N 1
ATOM 6975 C CA . ALA A 1 911 ? 90.947 98.814 113.831 1.00 20.00 911 ALA A CA 1
ATOM 6976 C C . ALA A 1 911 ? 89.926 99.396 114.815 1.00 20.00 911 ALA A C 1
ATOM 6977 O O . ALA A 1 911 ? 89.886 100.611 115.025 1.00 20.00 911 ALA A O 1
ATOM 6979 N N . THR A 1 912 ? 89.108 98.530 115.415 1.00 20.00 912 THR A N 1
ATOM 6980 C CA . THR A 1 912 ? 88.115 98.948 116.409 1.00 20.00 912 THR A CA 1
ATOM 6981 C C . THR A 1 912 ? 88.036 97.936 117.553 1.00 20.00 912 THR A C 1
ATOM 6982 O O . THR A 1 912 ? 87.992 96.727 117.320 1.00 20.00 912 THR A O 1
ATOM 6986 N N . LEU A 1 913 ? 88.015 98.443 118.784 1.00 20.00 913 LEU A N 1
ATOM 6987 C CA . LEU A 1 913 ? 87.989 97.600 119.982 1.00 20.00 913 LEU A CA 1
ATOM 6988 C C . LEU A 1 913 ? 86.574 97.180 120.387 1.00 20.00 913 LEU A C 1
ATOM 6989 O O . LEU A 1 913 ? 86.407 96.210 121.128 1.00 20.00 913 LEU A O 1
ATOM 6994 N N . ALA A 1 914 ? 85.565 97.909 119.909 1.00 20.00 914 ALA A N 1
ATOM 6995 C CA . ALA A 1 914 ? 84.170 97.661 120.286 1.00 20.00 914 ALA A CA 1
ATOM 6996 C C . ALA A 1 914 ? 83.451 96.769 119.271 1.00 20.00 914 ALA A C 1
ATOM 6997 O O . ALA A 1 914 ? 83.625 96.925 118.061 1.00 20.00 914 ALA A O 1
ATOM 6999 N N . TRP A 1 915 ? 82.653 95.831 119.782 1.00 20.00 915 TRP A N 1
ATOM 7000 C CA . TRP A 1 915 ? 81.842 94.933 118.957 1.00 20.00 915 TRP A CA 1
ATOM 7001 C C . TRP A 1 915 ? 80.421 94.921 119.515 1.00 20.00 915 TRP A C 1
ATOM 7002 O O . TRP A 1 915 ? 80.233 94.703 120.714 1.00 20.00 915 TRP A O 1
ATOM 7013 N N . ARG A 1 916 ? 79.425 95.153 118.661 1.00 20.00 916 ARG A N 1
ATOM 7014 C CA . ARG A 1 916 ? 78.029 95.175 119.112 1.00 20.00 916 ARG A CA 1
ATOM 7015 C C . ARG A 1 916 ? 77.034 94.987 117.965 1.00 20.00 916 ARG A C 1
ATOM 7016 O O . ARG A 1 916 ? 77.269 95.441 116.843 1.00 20.00 916 ARG A O 1
ATOM 7024 N N . ASN A 1 917 ? 75.924 94.311 118.263 1.00 20.00 917 ASN A N 1
ATOM 7025 C CA . ASN A 1 917 ? 74.853 94.082 117.290 1.00 20.00 917 ASN A CA 1
ATOM 7026 C C . ASN A 1 917 ? 73.499 93.851 117.965 1.00 20.00 917 ASN A C 1
ATOM 7027 O O . ASN A 1 917 ? 72.543 94.588 117.718 1.00 20.00 917 ASN A O 1
ATOM 7032 N N . ALA A 1 918 ? 73.430 92.820 118.805 1.00 20.00 918 ALA A N 1
ATOM 7033 C CA . ALA A 1 918 ? 72.187 92.436 119.481 1.00 20.00 918 ALA A CA 1
ATOM 7034 C C . ALA A 1 918 ? 71.623 93.536 120.385 1.00 20.00 918 ALA A C 1
ATOM 7035 O O . ALA A 1 918 ? 70.444 93.878 120.271 1.00 20.00 918 ALA A O 1
ATOM 7037 N N . PRO A 1 919 ? 72.459 94.098 121.280 1.00 20.00 919 PRO A N 1
ATOM 7038 C CA . PRO A 1 919 ? 71.965 95.127 122.184 1.00 20.00 919 PRO A CA 1
ATOM 7039 C C . PRO A 1 919 ? 72.012 96.506 121.529 1.00 20.00 919 PRO A C 1
ATOM 7040 O O . PRO A 1 919 ? 73.062 97.154 121.514 1.00 20.00 919 PRO A O 1
ATOM 7044 N N . SER A 1 920 ? 70.875 96.939 120.987 1.00 20.00 920 SER A N 1
ATOM 7045 C CA . SER A 1 920 ? 70.796 98.187 120.231 1.00 20.00 920 SER A CA 1
ATOM 7046 C C . SER A 1 920 ? 69.613 99.048 120.669 1.00 20.00 920 SER A C 1
ATOM 7047 O O . SER A 1 920 ? 68.456 98.700 120.419 1.00 20.00 920 SER A O 1
ATOM 7050 N N . SER A 1 921 ? 69.913 100.168 121.324 1.00 20.00 921 SER A N 1
ATOM 7051 C CA . SER A 1 921 ? 68.907 101.180 121.643 1.00 20.00 921 SER A CA 1
ATOM 7052 C C . SER A 1 921 ? 68.778 102.114 120.442 1.00 20.00 921 SER A C 1
ATOM 7053 O O . SER A 1 921 ? 69.783 102.606 119.933 1.00 20.00 921 SER A O 1
ATOM 7056 N N . LEU A 1 922 ? 67.542 102.364 120.008 1.00 20.00 922 LEU A N 1
ATOM 7057 C CA . LEU A 1 922 ? 67.261 103.043 118.728 1.00 20.00 922 LEU A CA 1
ATOM 7058 C C . LEU A 1 922 ? 68.169 104.228 118.384 1.00 20.00 922 LEU A C 1
ATOM 7059 O O . LEU A 1 922 ? 68.483 104.442 117.211 1.00 20.00 922 LEU A O 1
ATOM 7064 N N . GLY A 1 923 ? 68.582 104.996 119.391 1.00 20.00 923 GLY A N 1
ATOM 7065 C CA . GLY A 1 923 ? 69.594 106.035 119.196 1.00 20.00 923 GLY A CA 1
ATOM 7066 C C . GLY A 1 923 ? 70.957 105.400 118.980 1.00 20.00 923 GLY A C 1
ATOM 7067 O O . GLY A 1 923 ? 71.822 105.461 119.855 1.00 20.00 923 GLY A O 1
ATOM 7068 N N . VAL A 1 924 ? 71.142 104.794 117.806 1.00 20.00 924 VAL A N 1
ATOM 7069 C CA . VAL A 1 924 ? 72.312 103.955 117.531 1.00 20.00 924 VAL A CA 1
ATOM 7070 C C . VAL A 1 924 ? 72.923 104.240 116.156 1.00 20.00 924 VAL A C 1
ATOM 7071 O O . VAL A 1 924 ? 72.538 103.642 115.148 1.00 20.00 924 VAL A O 1
ATOM 7075 N N . ARG A 1 925 ? 73.868 105.176 116.133 1.00 20.00 925 ARG A N 1
ATOM 7076 C CA . ARG A 1 925 ? 74.710 105.419 114.964 1.00 20.00 925 ARG A CA 1
ATOM 7077 C C . ARG A 1 925 ? 76.131 105.735 115.438 1.00 20.00 925 ARG A C 1
ATOM 7078 O O . ARG A 1 925 ? 76.604 106.864 115.284 1.00 20.00 925 ARG A O 1
ATOM 7086 N N . PRO A 1 926 ? 76.815 104.735 116.030 1.00 20.00 926 PRO A N 1
ATOM 7087 C CA . PRO A 1 926 ? 78.177 104.953 116.516 1.00 20.00 926 PRO A CA 1
ATOM 7088 C C . PRO A 1 926 ? 79.165 105.130 115.362 1.00 20.00 926 PRO A C 1
ATOM 7089 O O . PRO A 1 926 ? 78.968 104.560 114.287 1.00 20.00 926 PRO A O 1
ATOM 7093 N N . PHE A 1 927 ? 80.213 105.915 115.598 1.00 20.00 927 PHE A N 1
ATOM 7094 C CA . PHE A 1 927 ? 81.116 106.358 114.532 1.00 20.00 927 PHE A CA 1
ATOM 7095 C C . PHE A 1 927 ? 81.821 105.221 113.799 1.00 20.00 927 PHE A C 1
ATOM 7096 O O . PHE A 1 927 ? 82.287 104.261 114.415 1.00 20.00 927 PHE A O 1
ATOM 7104 N N . ALA A 1 928 ? 81.885 105.347 112.475 1.00 20.00 928 ALA A N 1
ATOM 7105 C CA . ALA A 1 928 ? 82.789 104.553 111.656 1.00 20.00 928 ALA A CA 1
ATOM 7106 C C . ALA A 1 928 ? 84.090 105.345 111.565 1.00 20.00 928 ALA A C 1
ATOM 7107 O O . ALA A 1 928 ? 84.316 106.074 110.597 1.00 20.00 928 ALA A O 1
ATOM 7109 N N . GLN A 1 929 ? 84.932 105.202 112.589 1.00 20.00 929 GLN A N 1
ATOM 7110 C CA . GLN A 1 929 ? 86.106 106.066 112.774 1.00 20.00 929 GLN A CA 1
ATOM 7111 C C . GLN A 1 929 ? 87.022 106.110 111.550 1.00 20.00 929 GLN A C 1
ATOM 7112 O O . GLN A 1 929 ? 87.172 107.161 110.922 1.00 20.00 929 GLN A O 1
ATOM 7118 N N . GLU A 1 930 ? 87.630 104.973 111.222 1.00 20.00 930 GLU A N 1
ATOM 7119 C CA . GLU A 1 930 ? 88.484 104.850 110.040 1.00 20.00 930 GLU A CA 1
ATOM 7120 C C . GLU A 1 930 ? 87.944 103.721 109.155 1.00 20.00 930 GLU A C 1
ATOM 7121 O O . GLU A 1 930 ? 88.707 102.988 108.520 1.00 20.00 930 GLU A O 1
ATOM 7127 N N . ASP A 1 931 ? 86.617 103.608 109.110 1.00 20.00 931 ASP A N 1
ATOM 7128 C CA . ASP A 1 931 ? 85.938 102.463 108.503 1.00 20.00 931 ASP A CA 1
ATOM 7129 C C . ASP A 1 931 ? 85.264 102.779 107.164 1.00 20.00 931 ASP A C 1
ATOM 7130 O O . ASP A 1 931 ? 85.136 101.897 106.313 1.00 20.00 931 ASP A O 1
ATOM 7135 N N . SER A 1 932 ? 84.831 104.027 106.985 1.00 20.00 932 SER A N 1
ATOM 7136 C CA . SER A 1 932 ? 84.036 104.420 105.816 1.00 20.00 932 SER A CA 1
ATOM 7137 C C . SER A 1 932 ? 84.779 104.290 104.482 1.00 20.00 932 SER A C 1
ATOM 7138 O O . SER A 1 932 ? 84.173 103.936 103.469 1.00 20.00 932 SER A O 1
ATOM 7141 N N . ARG A 1 933 ? 86.080 104.578 104.484 1.00 20.00 933 ARG A N 1
ATOM 7142 C CA . ARG A 1 933 ? 86.876 104.567 103.251 1.00 20.00 933 ARG A CA 1
ATOM 7143 C C . ARG A 1 933 ? 87.052 103.161 102.671 1.00 20.00 933 ARG A C 1
ATOM 7144 O O . ARG A 1 933 ? 87.165 102.998 101.455 1.00 20.00 933 ARG A O 1
ATOM 7152 N N . TRP A 1 934 ? 87.076 102.155 103.543 1.00 20.00 934 TRP A N 1
ATOM 7153 C CA . TRP A 1 934 ? 87.403 100.788 103.137 1.00 20.00 934 TRP A CA 1
ATOM 7154 C C . TRP A 1 934 ? 86.198 100.051 102.547 1.00 20.00 934 TRP A C 1
ATOM 7155 O O . TRP A 1 934 ? 86.366 99.079 101.809 1.00 20.00 934 TRP A O 1
ATOM 7166 N N . LEU A 1 935 ? 84.992 100.516 102.870 1.00 20.00 935 LEU A N 1
ATOM 7167 C CA . LEU A 1 935 ? 83.774 100.025 102.222 1.00 20.00 935 LEU A CA 1
ATOM 7168 C C . LEU A 1 935 ? 83.601 100.650 100.831 1.00 20.00 935 LEU A C 1
ATOM 7169 O O . LEU A 1 935 ? 82.906 100.092 99.980 1.00 20.00 935 LEU A O 1
ATOM 7174 N N . VAL A 1 936 ? 84.234 101.803 100.604 1.00 20.00 936 VAL A N 1
ATOM 7175 C CA . VAL A 1 936 ? 84.170 102.489 99.308 1.00 20.00 936 VAL A CA 1
ATOM 7176 C C . VAL A 1 936 ? 85.042 101.781 98.270 1.00 20.00 936 VAL A C 1
ATOM 7177 O O . VAL A 1 936 ? 84.612 101.572 97.133 1.00 20.00 936 VAL A O 1
ATOM 7181 N N . MET A 1 937 ? 86.265 101.425 98.662 1.00 20.00 937 MET A N 1
ATOM 7182 C CA . MET A 1 937 ? 87.132 100.580 97.833 1.00 20.00 937 MET A CA 1
ATOM 7183 C C . MET A 1 937 ? 86.492 99.201 97.672 1.00 20.00 937 MET A C 1
ATOM 7184 O O . MET A 1 937 ? 86.657 98.541 96.644 1.00 20.00 937 MET A O 1
ATOM 7189 N N . ALA A 1 938 ? 85.765 98.788 98.706 1.00 20.00 938 ALA A N 1
ATOM 7190 C CA . ALA A 1 938 ? 85.070 97.505 98.731 1.00 20.00 938 ALA A CA 1
ATOM 7191 C C . ALA A 1 938 ? 83.997 97.422 97.653 1.00 20.00 938 ALA A C 1
ATOM 7192 O O . ALA A 1 938 ? 83.802 96.376 97.038 1.00 20.00 938 ALA A O 1
ATOM 7194 N N . ALA A 1 939 ? 83.301 98.532 97.431 1.00 20.00 939 ALA A N 1
ATOM 7195 C CA . ALA A 1 939 ? 82.217 98.579 96.456 1.00 20.00 939 ALA A CA 1
ATOM 7196 C C . ALA A 1 939 ? 81.054 97.635 96.808 1.00 20.00 939 ALA A C 1
ATOM 7197 O O . ALA A 1 939 ? 80.534 97.684 97.923 1.00 20.00 939 ALA A O 1
ATOM 7199 N N . THR A 1 940 ? 80.639 96.793 95.864 1.00 20.00 940 THR A N 1
ATOM 7200 C CA . THR A 1 940 ? 79.435 95.984 96.026 1.00 20.00 940 THR A CA 1
ATOM 7201 C C . THR A 1 940 ? 79.523 95.020 97.203 1.00 20.00 940 THR A C 1
ATOM 7202 O O . THR A 1 940 ? 78.552 94.844 97.939 1.00 20.00 940 THR A O 1
ATOM 7206 N N . CYS A 1 941 ? 80.682 94.399 97.386 1.00 20.00 941 CYS A N 1
ATOM 7207 C CA . CYS A 1 941 ? 80.862 93.476 98.497 1.00 20.00 941 CYS A CA 1
ATOM 7208 C C . CYS A 1 941 ? 81.756 94.104 99.555 1.00 20.00 941 CYS A C 1
ATOM 7209 O O . CYS A 1 941 ? 82.899 94.469 99.283 1.00 20.00 941 CYS A O 1
ATOM 7212 N N . GLY A 1 942 ? 81.224 94.222 100.766 1.00 20.00 942 GLY A N 1
ATOM 7213 C CA . GLY A 1 942 ? 81.956 94.808 101.872 1.00 20.00 942 GLY A CA 1
ATOM 7214 C C . GLY A 1 942 ? 81.642 94.116 103.180 1.00 20.00 942 GLY A C 1
ATOM 7215 O O . GLY A 1 942 ? 80.579 93.515 103.331 1.00 20.00 942 GLY A O 1
ATOM 7216 N N . GLY A 1 943 ? 82.567 94.194 104.129 1.00 20.00 943 GLY A N 1
ATOM 7217 C CA . GLY A 1 943 ? 82.336 93.634 105.446 1.00 20.00 943 GLY A CA 1
ATOM 7218 C C . GLY A 1 943 ? 81.963 92.168 105.382 1.00 20.00 943 GLY A C 1
ATOM 7219 O O . GLY A 1 943 ? 81.074 91.714 106.099 1.00 20.00 943 GLY A O 1
ATOM 7220 N N . GLY A 1 944 ? 82.640 91.423 104.516 1.00 20.00 944 GLY A N 1
ATOM 7221 C CA . GLY A 1 944 ? 82.354 90.011 104.356 1.00 20.00 944 GLY A CA 1
ATOM 7222 C C . GLY A 1 944 ? 83.603 89.161 104.443 1.00 20.00 944 GLY A C 1
ATOM 7223 O O . GLY A 1 944 ? 84.088 88.643 103.437 1.00 20.00 944 GLY A O 1
ATOM 7224 N N . SER A 1 945 ? 84.125 89.014 105.656 1.00 20.00 945 SER A N 1
ATOM 7225 C CA . SER A 1 945 ? 85.306 88.195 105.881 1.00 20.00 945 SER A CA 1
ATOM 7226 C C . SER A 1 945 ? 84.996 86.743 105.553 1.00 20.00 945 SER A C 1
ATOM 7227 O O . SER A 1 945 ? 83.909 86.248 105.847 1.00 20.00 945 SER A O 1
ATOM 7230 N N . PHE A 1 946 ? 85.957 86.064 104.940 1.00 20.00 946 PHE A N 1
ATOM 7231 C CA . PHE A 1 946 ? 85.764 84.679 104.496 1.00 20.00 946 PHE A CA 1
ATOM 7232 C C . PHE A 1 946 ? 86.809 83.765 105.137 1.00 20.00 946 PHE A C 1
ATOM 7233 O O . PHE A 1 946 ? 86.482 82.676 105.614 1.00 20.00 946 PHE A O 1
ATOM 7241 N N . GLY A 1 947 ? 88.062 84.215 105.140 1.00 20.00 947 GLY A N 1
ATOM 7242 C CA . GLY A 1 947 ? 89.160 83.478 105.769 1.00 20.00 947 GLY A CA 1
ATOM 7243 C C . GLY A 1 947 ? 90.340 84.385 106.080 1.00 20.00 947 GLY A C 1
ATOM 7244 O O . GLY A 1 947 ? 90.693 85.247 105.273 1.00 20.00 947 GLY A O 1
ATOM 7245 N N . ILE A 1 948 ? 90.950 84.185 107.248 1.00 20.00 948 ILE A N 1
ATOM 7246 C CA . ILE A 1 948 ? 92.052 85.030 107.714 1.00 20.00 948 ILE A CA 1
ATOM 7247 C C . ILE A 1 948 ? 93.357 84.239 107.812 1.00 20.00 948 ILE A C 1
ATOM 7248 O O . ILE A 1 948 ? 93.478 83.329 108.634 1.00 20.00 948 ILE A O 1
ATOM 7253 N N . GLY A 1 949 ? 94.326 84.596 106.969 1.00 20.00 949 GLY A N 1
ATOM 7254 C CA . GLY A 1 949 ? 95.659 83.994 107.002 1.00 20.00 949 GLY A CA 1
ATOM 7255 C C . GLY A 1 949 ? 96.572 84.734 107.963 1.00 20.00 949 GLY A C 1
ATOM 7256 O O . GLY A 1 949 ? 96.432 85.945 108.148 1.00 20.00 949 GLY A O 1
ATOM 7257 N N . LYS A 1 950 ? 97.508 84.008 108.574 1.00 20.00 950 LYS A N 1
ATOM 7258 C CA . LYS A 1 950 ? 98.421 84.585 109.565 1.00 20.00 950 LYS A CA 1
ATOM 7259 C C . LYS A 1 950 ? 99.876 84.236 109.250 1.00 20.00 950 LYS A C 1
ATOM 7260 O O . LYS A 1 950 ? 100.155 83.211 108.623 1.00 20.00 950 LYS A O 1
ATOM 7266 N N . LEU A 1 951 ? 100.796 85.095 109.690 1.00 20.00 951 LEU A N 1
ATOM 7267 C CA . LEU A 1 951 ? 102.224 84.920 109.411 1.00 20.00 951 LEU A CA 1
ATOM 7268 C C . LEU A 1 951 ? 103.109 85.586 110.467 1.00 20.00 951 LEU A C 1
ATOM 7269 O O . LEU A 1 951 ? 102.664 86.474 111.197 1.00 20.00 951 LEU A O 1
ATOM 7274 N N . LYS A 1 952 ? 104.365 85.147 110.531 1.00 20.00 952 LYS A N 1
ATOM 7275 C CA . LYS A 1 952 ? 105.341 85.688 111.477 1.00 20.00 952 LYS A CA 1
ATOM 7276 C C . LYS A 1 952 ? 105.971 86.962 110.911 1.00 20.00 952 LYS A C 1
ATOM 7277 O O . LYS A 1 952 ? 106.206 87.059 109.705 1.00 20.00 952 LYS A O 1
ATOM 7283 N N . SER A 1 953 ? 106.244 87.932 111.783 1.00 20.00 953 SER A N 1
ATOM 7284 C CA . SER A 1 953 ? 106.857 89.196 111.365 1.00 20.00 953 SER A CA 1
ATOM 7285 C C . SER A 1 953 ? 108.351 89.003 111.113 1.00 20.00 953 SER A C 1
ATOM 7286 O O . SER A 1 953 ? 108.835 89.235 110.003 1.00 20.00 953 SER A O 1
ATOM 7289 N N . LEU A 1 954 ? 109.071 88.577 112.149 1.00 20.00 954 LEU A N 1
ATOM 7290 C CA . LEU A 1 954 ? 110.494 88.262 112.036 1.00 20.00 954 LEU A CA 1
ATOM 7291 C C . LEU A 1 954 ? 110.665 86.835 111.516 1.00 20.00 954 LEU A C 1
ATOM 7292 O O . LEU A 1 954 ? 109.693 86.083 111.422 1.00 20.00 954 LEU A O 1
ATOM 7297 N N . CYS A 1 955 ? 111.902 86.470 111.182 1.00 20.00 955 CYS A N 1
ATOM 7298 C CA . CYS A 1 955 ? 112.206 85.146 110.633 1.00 20.00 955 CYS A CA 1
ATOM 7299 C C . CYS A 1 955 ? 113.176 84.390 111.536 1.00 20.00 955 CYS A C 1
ATOM 7300 O O . CYS A 1 955 ? 114.197 84.941 111.953 1.00 20.00 955 CYS A O 1
ATOM 7303 N N . LYS A 1 956 ? 112.858 83.128 111.829 1.00 20.00 956 LYS A N 1
ATOM 7304 C CA . LYS A 1 956 ? 113.677 82.323 112.736 1.00 20.00 956 LYS A CA 1
ATOM 7305 C C . LYS A 1 956 ? 113.127 80.906 112.952 1.00 20.00 956 LYS A C 1
ATOM 7306 O O . LYS A 1 956 ? 111.915 80.689 112.893 1.00 20.00 956 LYS A O 1
ATOM 7308 N N . GLU A 1 957 ? 114.039 79.980 113.234 1.00 20.00 957 GLU A N 1
ATOM 7309 C CA . GLU A 1 957 ? 113.695 78.614 113.605 1.00 20.00 957 GLU A CA 1
ATOM 7310 C C . GLU A 1 957 ? 112.831 77.919 112.565 1.00 20.00 957 GLU A C 1
ATOM 7311 O O . GLU A 1 957 ? 113.339 77.327 111.612 1.00 20.00 957 GLU A O 1
ATOM 7317 N N . PHE A 1 958 ? 111.520 77.988 112.760 1.00 20.00 958 PHE A N 1
ATOM 7318 C CA . PHE A 1 958 ? 110.585 77.271 111.901 1.00 20.00 958 PHE A CA 1
ATOM 7319 C C . PHE A 1 958 ? 109.823 78.330 111.112 1.00 20.00 958 PHE A C 1
ATOM 7320 O O . PHE A 1 958 ? 109.437 79.360 111.666 1.00 20.00 958 PHE A O 1
ATOM 7328 N N . SER A 1 959 ? 109.634 78.082 109.818 1.00 20.00 959 SER A N 1
ATOM 7329 C CA . SER A 1 959 ? 109.110 79.095 108.892 1.00 20.00 959 SER A CA 1
ATOM 7330 C C . SER A 1 959 ? 107.802 79.724 109.371 1.00 20.00 959 SER A C 1
ATOM 7331 O O . SER A 1 959 ? 107.650 80.947 109.347 1.00 20.00 959 SER A O 1
ATOM 7334 N N . VAL A 1 960 ? 106.869 78.875 109.796 1.00 20.00 960 VAL A N 1
ATOM 7335 C CA . VAL A 1 960 ? 105.585 79.309 110.353 1.00 20.00 960 VAL A CA 1
ATOM 7336 C C . VAL A 1 960 ? 104.716 80.111 109.362 1.00 20.00 960 VAL A C 1
ATOM 7337 O O . VAL A 1 960 ? 104.342 81.253 109.640 1.00 20.00 960 VAL A O 1
ATOM 7341 N N . PRO A 1 961 ? 104.412 79.517 108.190 1.00 20.00 961 PRO A N 1
ATOM 7342 C CA . PRO A 1 961 ? 103.293 79.998 107.379 1.00 20.00 961 PRO A CA 1
ATOM 7343 C C . PRO A 1 961 ? 102.000 79.428 107.955 1.00 20.00 961 PRO A C 1
ATOM 7344 O O . PRO A 1 961 ? 101.756 78.223 107.858 1.00 20.00 961 PRO A O 1
ATOM 7348 N N . LYS A 1 962 ? 101.182 80.295 108.544 1.00 20.00 962 LYS A N 1
ATOM 7349 C CA . LYS A 1 962 ? 100.197 79.865 109.533 1.00 20.00 962 LYS A CA 1
ATOM 7350 C C . LYS A 1 962 ? 98.755 79.818 109.023 1.00 20.00 962 LYS A C 1
ATOM 7351 O O . LYS A 1 962 ? 98.032 80.818 109.045 1.00 20.00 962 LYS A O 1
ATOM 7357 N N . GLU A 1 963 ? 98.358 78.641 108.547 1.00 20.00 963 GLU A N 1
ATOM 7358 C CA . GLU A 1 963 ? 96.948 78.314 108.336 1.00 20.00 963 GLU A CA 1
ATOM 7359 C C . GLU A 1 963 ? 96.737 76.804 108.513 1.00 20.00 963 GLU A C 1
ATOM 7360 O O . GLU A 1 963 ? 95.968 76.174 107.783 1.00 20.00 963 GLU A O 1
ATOM 7366 N N . LEU A 1 964 ? 97.435 76.238 109.499 1.00 20.00 964 LEU A N 1
ATOM 7367 C CA . LEU A 1 964 ? 97.282 74.835 109.879 1.00 20.00 964 LEU A CA 1
ATOM 7368 C C . LEU A 1 964 ? 96.167 74.687 110.919 1.00 20.00 964 LEU A C 1
ATOM 7369 O O . LEU A 1 964 ? 95.771 73.570 111.256 1.00 20.00 964 LEU A O 1
ATOM 7374 N N . ARG A 1 965 ? 95.658 75.820 111.412 1.00 20.00 965 ARG A N 1
ATOM 7375 C CA . ARG A 1 965 ? 94.507 75.847 112.324 1.00 20.00 965 ARG A CA 1
ATOM 7376 C C . ARG A 1 965 ? 93.327 74.995 111.840 1.00 20.00 965 ARG A C 1
ATOM 7377 O O . ARG A 1 965 ? 92.531 74.520 112.651 1.00 20.00 965 ARG A O 1
ATOM 7385 N N . ASP A 1 966 ? 93.209 74.829 110.522 1.00 20.00 966 ASP A N 1
ATOM 7386 C CA . ASP A 1 966 ? 92.198 73.951 109.926 1.00 20.00 966 ASP A CA 1
ATOM 7387 C C . ASP A 1 966 ? 92.249 72.537 110.513 1.00 20.00 966 ASP A C 1
ATOM 7388 O O . ASP A 1 966 ? 91.207 71.915 110.729 1.00 20.00 966 ASP A O 1
ATOM 7393 N N . ALA A 1 967 ? 93.460 72.043 110.771 1.00 20.00 967 ALA A N 1
ATOM 7394 C CA . ALA A 1 967 ? 93.659 70.730 111.387 1.00 20.00 967 ALA A CA 1
ATOM 7395 C C . ALA A 1 967 ? 93.972 70.840 112.884 1.00 20.00 967 ALA A C 1
ATOM 7396 O O . ALA A 1 967 ? 94.740 70.038 113.421 1.00 20.00 967 ALA A O 1
ATOM 7398 N N . LEU A 1 968 ? 93.380 71.833 113.549 1.00 20.00 968 LEU A N 1
ATOM 7399 C CA . LEU A 1 968 ? 93.518 72.001 114.998 1.00 20.00 968 LEU A CA 1
ATOM 7400 C C . LEU A 1 968 ? 92.234 71.555 115.701 1.00 20.00 968 LEU A C 1
ATOM 7401 O O . LEU A 1 968 ? 92.290 70.934 116.764 1.00 20.00 968 LEU A O 1
ATOM 7406 N N . ARG A 1 969 ? 91.083 71.884 115.113 1.00 20.00 969 ARG A N 1
ATOM 7407 C CA . ARG A 1 969 ? 89.797 71.356 115.584 1.00 20.00 969 ARG A CA 1
ATOM 7408 C C . ARG A 1 969 ? 89.764 69.833 115.435 1.00 20.00 969 ARG A C 1
ATOM 7409 O O . ARG A 1 969 ? 89.205 69.133 116.282 1.00 20.00 969 ARG A O 1
ATOM 7417 N N . VAL A 1 970 ? 90.362 69.332 114.354 1.00 20.00 970 VAL A N 1
ATOM 7418 C CA . VAL A 1 970 ? 90.696 67.916 114.235 1.00 20.00 970 VAL A CA 1
ATOM 7419 C C . VAL A 1 970 ? 92.046 67.755 114.931 1.00 20.00 970 VAL A C 1
ATOM 7420 O O . VAL A 1 970 ? 93.100 67.772 114.291 1.00 20.00 970 VAL A O 1
ATOM 7424 N N . LYS A 1 971 ? 91.992 67.605 116.251 1.00 20.00 971 LYS A N 1
ATOM 7425 C CA . LYS A 1 971 ? 93.170 67.740 117.115 1.00 20.00 971 LYS A CA 1
ATOM 7426 C C . LYS A 1 971 ? 94.262 66.722 116.796 1.00 20.00 971 LYS A C 1
ATOM 7427 O O . LYS A 1 971 ? 95.447 67.062 116.776 1.00 20.00 971 LYS A O 1
ATOM 7433 N N . TYR A 1 972 ? 93.855 65.478 116.553 1.00 20.00 972 TYR A N 1
ATOM 7434 C CA . TYR A 1 972 ? 94.788 64.395 116.237 1.00 20.00 972 TYR A CA 1
ATOM 7435 C C . TYR A 1 972 ? 94.247 63.535 115.090 1.00 20.00 972 TYR A C 1
ATOM 7436 O O . TYR A 1 972 ? 93.746 62.430 115.299 1.00 20.00 972 TYR A O 1
ATOM 7445 N N . GLY A 1 973 ? 94.356 64.063 113.873 1.00 20.00 973 GLY A N 1
ATOM 7446 C CA . GLY A 1 973 ? 93.855 63.380 112.683 1.00 20.00 973 GLY A CA 1
ATOM 7447 C C . GLY A 1 973 ? 94.718 62.200 112.276 1.00 20.00 973 GLY A C 1
ATOM 7448 O O . GLY A 1 973 ? 94.248 61.061 112.242 1.00 20.00 973 GLY A O 1
ATOM 7449 N N . LEU A 1 974 ? 95.983 62.480 111.971 1.00 20.00 974 LEU A N 1
ATOM 7450 C CA . LEU A 1 974 ? 96.938 61.456 111.529 1.00 20.00 974 LEU A CA 1
ATOM 7451 C C . LEU A 1 974 ? 98.093 61.231 112.513 1.00 20.00 974 LEU A C 1
ATOM 7452 O O . LEU A 1 974 ? 98.789 60.218 112.430 1.00 20.00 974 LEU A O 1
ATOM 7457 N N . PHE A 1 975 ? 98.288 62.168 113.438 1.00 20.00 975 PHE A N 1
ATOM 7458 C CA . PHE A 1 975 ? 99.442 62.150 114.337 1.00 20.00 975 PHE A CA 1
ATOM 7459 C C . PHE A 1 975 ? 99.305 61.151 115.488 1.00 20.00 975 PHE A C 1
ATOM 7460 O O . PHE A 1 975 ? 100.308 60.623 115.971 1.00 20.00 975 PHE A O 1
ATOM 7468 N N . GLY A 1 976 ? 98.073 60.898 115.927 1.00 20.00 976 GLY A N 1
ATOM 7469 C CA . GLY A 1 976 ? 97.813 59.946 117.008 1.00 20.00 976 GLY A CA 1
ATOM 7470 C C . GLY A 1 976 ? 98.276 58.537 116.678 1.00 20.00 976 GLY A C 1
ATOM 7471 O O . GLY A 1 976 ? 98.961 57.899 117.481 1.00 20.00 976 GLY A O 1
ATOM 7472 N N . GLY A 1 977 ? 97.899 58.058 115.494 1.00 20.00 977 GLY A N 1
ATOM 7473 C CA . GLY A 1 977 ? 98.313 56.741 115.006 1.00 20.00 977 GLY A CA 1
ATOM 7474 C C . GLY A 1 977 ? 99.304 56.865 113.864 1.00 20.00 977 GLY A C 1
ATOM 7475 O O . GLY A 1 977 ? 98.911 57.080 112.716 1.00 20.00 977 GLY A O 1
ATOM 7476 N N . LYS A 1 978 ? 100.591 56.723 114.179 1.00 20.00 978 LYS A N 1
ATOM 7477 C CA . LYS A 1 978 ? 101.660 56.900 113.195 1.00 20.00 978 LYS A CA 1
ATOM 7478 C C . LYS A 1 978 ? 101.996 55.586 112.487 1.00 20.00 978 LYS A C 1
ATOM 7479 O O . LYS A 1 978 ? 101.870 55.485 111.266 1.00 20.00 978 LYS A O 1
ATOM 7485 N N . ASP A 1 979 ? 102.423 54.588 113.259 1.00 20.00 979 ASP A N 1
ATOM 7486 C CA . ASP A 1 979 ? 102.817 53.291 112.707 1.00 20.00 979 ASP A CA 1
ATOM 7487 C C . ASP A 1 979 ? 102.747 52.206 113.788 1.00 20.00 979 ASP A C 1
ATOM 7488 O O . ASP A 1 979 ? 103.727 51.505 114.054 1.00 20.00 979 ASP A O 1
ATOM 7493 N N . SER A 1 980 ? 101.574 52.081 114.405 1.00 20.00 980 SER A N 1
ATOM 7494 C CA . SER A 1 980 ? 101.347 51.104 115.468 1.00 20.00 980 SER A CA 1
ATOM 7495 C C . SER A 1 980 ? 100.641 49.864 114.924 1.00 20.00 980 SER A C 1
ATOM 7496 O O . SER A 1 980 ? 99.555 49.964 114.350 1.00 20.00 980 SER A O 1
ATOM 7499 N N . LEU A 1 981 ? 101.265 48.701 115.105 1.00 20.00 981 LEU A N 1
ATOM 7500 C CA . LEU A 1 981 ? 100.699 47.433 114.644 1.00 20.00 981 LEU A CA 1
ATOM 7501 C C . LEU A 1 981 ? 101.259 46.268 115.460 1.00 20.00 981 LEU A C 1
ATOM 7502 O O . LEU A 1 981 ? 102.467 46.184 115.686 1.00 20.00 981 LEU A O 1
ATOM 7507 N N . GLU A 1 982 ? 100.373 45.373 115.893 1.00 20.00 982 GLU A N 1
ATOM 7508 C CA . GLU A 1 982 ? 100.765 44.211 116.688 1.00 20.00 982 GLU A CA 1
ATOM 7509 C C . GLU A 1 982 ? 101.327 43.119 115.782 1.00 20.00 982 GLU A C 1
ATOM 7510 O O . GLU A 1 982 ? 102.525 42.834 115.807 1.00 20.00 982 GLU A O 1
#

Sequence (982 aa):
MAAPVLYGGAGGTATGPGDMRRSLMHEKKQVFAELRREAQALRVAKEARGKMSVWDPSTREGARGYREKVVRFGRQIASLLQYFENMHSPALDIIACDKFLLKYQIYGDIDRDPAFGENTMTAEVPVVWDKCEVEVKLYAGPLQKLMSRAKLVGAAREGIPNRNDVAKSTGWNQDQVQKFPDNRMDSLISLLEQMQTGQSKLTRLVKGFLILLEMAERKEVDFHVGNHIHVTYAIAPVCDSYDLPGRCYVFNSKPTSEAHAAVLLAMCREYPPPQFASHVSVPADAEDVCIVSQGRQIQPGSAVTLNPGLVYSSILTYAMDTSCTDLLQEAQIIACSLQENRYFSRIGLPTVVSLYDLMVPAFIAQNSALEGARLSGDLSKAVGRVHQMLGMVAAKDIISATHMQSRTGFDPSHGIRQYLNSNSRLVTQMASKLTGIGLFDATPQMRIFSEMDTADYADMLHLTIFEGLWLVQDASVCTDNGPISFLVNGEKLLSADRAGYDVLVEELTLANIRIEHHKMPTGAFTTRWVAAKRDSALRLTPRSRTAHRVDMVRECDFNPTMNLKAAGPKARLRGSGVKSRRRVSEVPLAHVFRSPPRRESTTTTDDSPRWLTREGPQLTRRVPIIDEPPAYESGRSSSPVTSSISEGTSQHEEEMGLFDAEELPMQQTVIATEARRRLGRGTLERIQEAALEGQVAQGEVTAEKNRRIEAMLSARDPQFTGREQITKMLSDGGLGVREREEWLELVDKTVGVKGLKEVRSIDGIRRHLEEYGEREGFAVVRTLLSGNSKHVRRINQLIRESNPSAFETEASRMRRLRADWDGDAGSAPVNALHFVGNSPGWKRWLENNNIPSDIQVAGKKRMCSYLAEVLSHGNLKLSDATKLGRLVEGTSLDLFPPQLSSEEFSTCSEATLAWRNAPSSLGVRPFAQEDSRWLVMAATCGGGSFGIGKLKSLCKEFSVPKELRDALRVKYGLFGGKDSLE

Secondary structure (P-SEA, 3-state):
cccccccccccccccbbbbcccccccccccccccaaaaaaaacccccccccccccccccccccbbbbbbbcccccaaaaaaaacccccccccccccccbbbbbbbbbccccccccccccbbbbbbbbbbbbcbbbbbbbbccccccccccccccccccccccaaaaaacccccaaaaacccccaaaaaaacccccccccccaaaaaaaaaaaaacccccccccccccccccccccaaaaaaacccbbbbbbbcccccaaaaaaaaaaccccccccccccccccccccbbbbbbcbbbbcccbbbbbccaaaaaaaaaaaaaccccaaaaaaaaaaaccccccccccccccccccccccccccccccccccccccccccaaaaaaaaaaaaaaaaaaacccccccccccccccccccccccccccccccccccccccccccccccccccccccccccccccccccccaaaaaaaaacccccccccccbbbbbbbbbbbcccccccbbbbbbbbbbcccccbbbbbbbbbccccccccccccccccccbbbbbbbbbcccccccccccaaaaaaaaaccccccccccccaaaaaaccccccccccccaaaaaaaaaaccccccccbbbbcccccccccccccccccccccccccccccccccaaaaaaaaaaacccccccccccccbbbbbbbbbbbcccbbbbbcccccccaaaaaacccccccccccccccccccaaaaaaaaaccccccccccccccccccccccccccccccccccccccccccccaaaaaaaaaaaaaaaaaccccccccccccccccccccccccccaaaaaaccccccccccccaaaaaaaaaaaaaacccccccccccccccccccccccccccccccccaaaaaaaaaaaacccccccccccccccccccccccaaaaaaaccccccccbbbbbbcccccccccccccccccccccccccccccc

InterPro domains:
  IPR049324 Capsid protein, N-terminal domain, fungal virus [PF21685] (104-468)
  IPR054395 Capsid protein, C-terminal domain, fungal virus [PF22144] (521-976)

Organism: Penicillium chrysogenum virus (isolate Caston/2003) (NCBI:txid654932)